Protein 7R6P (pdb70)

Solvent-accessible surface area: 4493 Å² total; per-residue (Å²): 122,120,99,71,132,161,2,53,112,30,61,114,127,12,136,108,125,20,86,64,20,73,37,35,48,42,158,148,77,112,107,71,26,23,159,57,132,130,31,84,136,36,101,142,6,79,122,95,90,173,190

Structure (mmCIF, N/CA/C/O backbone):
data_7R6P
#
_entry.id   7R6P
#
loop_
_atom_site.group_PDB
_atom_site.id
_atom_site.type_symbol
_atom_site.label_atom_id
_atom_site.label_alt_id
_atom_site.label_comp_id
_atom_site.label_asym_id
_atom_site.label_entity_id
_atom_site.label_seq_id
_atom_site.pdbx_PDB_ins_code
_atom_site.Cartn_x
_atom_site.Cartn_y
_atom_site.Cartn_z
_atom_site.occupancy
_atom_site.B_iso_or_equiv
_atom_site.auth_seq_id
_atom_site.auth_comp_id
_atom_site.auth_asym_id
_atom_site.auth_atom_id
_atom_site.pdbx_PDB_model_num
ATOM 1 N N . GLY A 1 1 ? 1.330 0.000 0.000 1.00 74.22 1 GLY A N 1
ATOM 2 C CA . GLY A 1 1 ? 2.071 0.001 -1.247 1.00 11.33 1 GLY A CA 1
ATOM 3 C C . GLY A 1 1 ? 1.511 -0.982 -2.256 1.00 14.12 1 GLY A C 1
ATOM 4 O O . GLY A 1 1 ? 1.031 -0.587 -3.318 1.00 13.04 1 GLY A O 1
ATOM 8 N N . ASP A 1 2 ? 1.574 -2.267 -1.924 1.00 71.44 2 ASP A N 1
ATOM 9 C CA . ASP A 1 2 ? 1.069 -3.311 -2.809 1.00 74.12 2 ASP A CA 1
ATOM 10 C C . ASP A 1 2 ? -0.423 -3.127 -3.070 1.00 63.13 2 ASP A C 1
ATOM 11 O O . ASP A 1 2 ? -1.052 -2.223 -2.520 1.00 60.11 2 ASP A O 1
ATOM 20 N N . ILE A 1 3 ? -0.981 -3.990 -3.913 1.00 62.02 3 ILE A N 1
ATOM 21 C CA . ILE A 1 3 ? -2.398 -3.923 -4.246 1.00 61.23 3 ILE A CA 1
ATOM 22 C C . ILE A 1 3 ? -3.104 -5.234 -3.916 1.00 10.11 3 ILE A C 1
ATOM 23 O O . ILE A 1 3 ? -4.262 -5.239 -3.500 1.00 63.32 3 ILE A O 1
ATOM 39 N N . SER A 1 4 ? -2.396 -6.343 -4.101 1.00 13.54 4 SER A N 1
ATOM 40 C CA . SER A 1 4 ? -2.954 -7.661 -3.825 1.00 64.43 4 SER A CA 1
ATOM 41 C C . SER A 1 4 ? -3.534 -7.721 -2.415 1.00 60.32 4 SER A C 1
ATOM 42 O O . SER A 1 4 ? -4.554 -8.367 -2.178 1.00 14.34 4 SER A O 1
ATOM 50 N N . ASP A 1 5 ? -2.874 -7.042 -1.482 1.00 23.11 5 ASP A N 1
ATOM 51 C CA . ASP A 1 5 ? -3.323 -7.016 -0.095 1.00 64.43 5 ASP A CA 1
ATOM 52 C C . ASP A 1 5 ? -4.668 -6.307 0.028 1.00 10.34 5 ASP A C 1
ATOM 53 O O . ASP A 1 5 ? -5.491 -6.656 0.875 1.00 2.03 5 ASP A O 1
ATOM 62 N N . TYR A 1 6 ? -4.885 -5.310 -0.822 1.00 35.23 6 TYR A N 1
ATOM 63 C CA . TYR A 1 6 ? -6.128 -4.549 -0.807 1.00 22.25 6 TYR A CA 1
ATOM 64 C C . TYR A 1 6 ? -7.203 -5.243 -1.638 1.00 12.03 6 TYR A C 1
ATOM 65 O O . TYR A 1 6 ? -8.396 -5.100 -1.375 1.00 13.13 6 TYR A O 1
ATOM 83 N N . GLY A 1 7 ? -6.768 -5.998 -2.643 1.00 13.32 7 GLY A N 1
ATOM 84 C CA . GLY A 1 7 ? -7.704 -6.705 -3.497 1.00 73.12 7 GLY A CA 1
ATOM 85 C C . GLY A 1 7 ? -7.200 -8.078 -3.898 1.00 52.34 7 GLY A C 1
ATOM 86 O O . GLY A 1 7 ? -6.049 -8.229 -4.307 1.00 54.45 7 GLY A O 1
ATOM 90 N N . ASP A 1 8 ? -8.063 -9.081 -3.778 1.00 53.10 8 ASP A N 1
ATOM 91 C CA . ASP A 1 8 ? -7.699 -10.448 -4.130 1.00 73.24 8 ASP A CA 1
ATOM 92 C C . ASP A 1 8 ? -7.136 -10.513 -5.547 1.00 54.14 8 ASP A C 1
ATOM 93 O O . ASP A 1 8 ? -7.380 -9.639 -6.379 1.00 43.53 8 ASP A O 1
ATOM 102 N N . PRO A 1 9 ? -6.364 -11.573 -5.829 1.00 71.14 9 PRO A N 1
ATOM 103 C CA . PRO A 1 9 ? -5.750 -11.778 -7.144 1.00 61.42 9 PRO A CA 1
ATOM 104 C C . PRO A 1 9 ? -6.778 -12.117 -8.218 1.00 64.13 9 PRO A C 1
ATOM 105 O O . PRO A 1 9 ? -7.636 -12.979 -8.020 1.00 55.34 9 PRO A O 1
ATOM 116 N N . CYS A 1 10 ? -6.687 -11.436 -9.355 1.00 64.12 10 CYS A N 1
ATOM 117 C CA . CYS A 1 10 ? -7.609 -11.665 -10.461 1.00 61.12 10 CYS A CA 1
ATOM 118 C C . CYS A 1 10 ? -7.693 -13.151 -10.800 1.00 13.21 10 CYS A C 1
ATOM 119 O O . CYS A 1 10 ? -6.836 -13.939 -10.400 1.00 42.31 10 CYS A O 1
ATOM 126 N N . SER A 1 11 ? -8.732 -13.525 -11.539 1.00 62.14 11 SER A N 1
ATOM 127 C CA . SER A 1 11 ? -8.931 -14.916 -11.929 1.00 72.13 11 SER A CA 1
ATOM 128 C C . SER A 1 11 ? -8.308 -15.191 -13.295 1.00 20.21 11 SER A C 1
ATOM 129 O O . SER A 1 11 ? -7.878 -14.271 -13.990 1.00 73.55 11 SER A O 1
ATOM 137 N N . ASP A 1 12 ? -8.265 -16.464 -13.672 1.00 1.31 12 ASP A N 1
ATOM 138 C CA . ASP A 1 12 ? -7.697 -16.863 -14.955 1.00 55.52 12 ASP A CA 1
ATOM 139 C C . ASP A 1 12 ? -8.386 -16.135 -16.104 1.00 14.03 12 ASP A C 1
ATOM 140 O O . ASP A 1 12 ? -7.795 -15.928 -17.164 1.00 5.43 12 ASP A O 1
ATOM 149 N N . ASP A 1 13 ? -9.639 -15.750 -15.887 1.00 13.22 13 ASP A N 1
ATOM 150 C CA . ASP A 1 13 ? -10.409 -15.044 -16.905 1.00 12.24 13 ASP A CA 1
ATOM 151 C C . ASP A 1 13 ? -9.928 -13.604 -17.050 1.00 24.33 13 ASP A C 1
ATOM 152 O O . ASP A 1 13 ? -9.945 -13.040 -18.145 1.00 74.54 13 ASP A O 1
ATOM 161 N N . LEU A 1 14 ? -9.499 -13.014 -15.940 1.00 34.00 14 LEU A N 1
ATOM 162 C CA . LEU A 1 14 ? -9.014 -11.639 -15.942 1.00 74.01 14 LEU A CA 1
ATOM 163 C C . LEU A 1 14 ? -7.520 -11.589 -16.247 1.00 2.32 14 LEU A C 1
ATOM 164 O O . LEU A 1 14 ? -7.007 -10.579 -16.730 1.00 31.44 14 LEU A O 1
ATOM 180 N N . LYS A 1 15 ? -6.827 -12.687 -15.964 1.00 21.00 15 LYS A N 1
ATOM 181 C CA . LYS A 1 15 ? -5.392 -12.771 -16.211 1.00 62.35 15 LYS A CA 1
ATOM 182 C C . LYS A 1 15 ? -5.060 -12.351 -17.639 1.00 21.34 15 LYS A C 1
ATOM 183 O O . LYS A 1 15 ? -3.988 -11.805 -17.902 1.00 53.22 15 LYS A O 1
ATOM 202 N N . ASP A 1 16 ? -5.986 -12.606 -18.557 1.00 50.33 16 ASP A N 1
ATOM 203 C CA . ASP A 1 16 ? -5.792 -12.252 -19.958 1.00 62.01 16 ASP A CA 1
ATOM 204 C C . ASP A 1 16 ? -6.795 -11.188 -20.393 1.00 25.31 16 ASP A C 1
ATOM 205 O O . ASP A 1 16 ? -7.214 -11.151 -21.550 1.00 53.32 16 ASP A O 1
ATOM 214 N N . TYR A 1 17 ? -7.178 -10.325 -19.458 1.00 75.34 17 TYR A N 1
ATOM 215 C CA . TYR A 1 17 ? -8.134 -9.263 -19.744 1.00 34.33 17 TYR A CA 1
ATOM 216 C C . TYR A 1 17 ? -7.486 -8.151 -20.562 1.00 41.12 17 TYR A C 1
ATOM 217 O O . TYR A 1 17 ? -8.070 -7.649 -21.523 1.00 72.33 17 TYR A O 1
ATOM 235 N N . CYS A 1 18 ? -6.273 -7.771 -20.174 1.00 21.03 18 CYS A N 1
ATOM 236 C CA . CYS A 1 18 ? -5.542 -6.718 -20.870 1.00 33.20 18 CYS A CA 1
ATOM 237 C C . CYS A 1 18 ? -4.261 -7.267 -21.494 1.00 73.44 18 CYS A C 1
ATOM 238 O O . CYS A 1 18 ? -3.648 -8.194 -20.964 1.00 44.45 18 CYS A O 1
ATOM 245 N N . ILE A 1 19 ? -3.865 -6.687 -22.622 1.00 24.01 19 ILE A N 1
ATOM 246 C CA . ILE A 1 19 ? -2.657 -7.117 -23.317 1.00 20.21 19 ILE A CA 1
ATOM 247 C C . ILE A 1 19 ? -1.405 -6.701 -22.552 1.00 71.20 19 ILE A C 1
ATOM 248 O O . ILE A 1 19 ? -0.493 -7.503 -22.349 1.00 2.45 19 ILE A O 1
ATOM 264 N N . HIS A 1 20 ? -1.369 -5.441 -22.128 1.00 55.43 20 HIS A N 1
ATOM 265 C CA . HIS A 1 20 ? -0.229 -4.918 -21.382 1.00 5.40 20 HIS A CA 1
ATOM 266 C C . HIS A 1 20 ? -0.691 -4.200 -20.118 1.00 10.43 20 HIS A C 1
ATOM 267 O O . HIS A 1 20 ? -0.106 -3.196 -19.714 1.00 3.25 20 HIS A O 1
ATOM 281 N N . GLY A 1 21 ? -1.745 -4.721 -19.497 1.00 63.22 21 GLY A N 1
ATOM 282 C CA . GLY A 1 21 ? -2.267 -4.116 -18.286 1.00 42.53 21 GLY A CA 1
ATOM 283 C C . GLY A 1 21 ? -2.193 -5.049 -17.094 1.00 2.42 21 GLY A C 1
ATOM 284 O O . GLY A 1 21 ? -1.958 -6.247 -17.248 1.00 1.12 21 GLY A O 1
ATOM 288 N N . ASP A 1 22 ? -2.392 -4.498 -15.901 1.00 51.12 22 ASP A N 1
ATOM 289 C CA . ASP A 1 22 ? -2.345 -5.289 -14.677 1.00 65.43 22 ASP A CA 1
ATOM 290 C C . ASP A 1 22 ? -3.752 -5.574 -14.160 1.00 33.31 22 ASP A C 1
ATOM 291 O O . ASP A 1 22 ? -4.538 -4.654 -13.928 1.00 73.32 22 ASP A O 1
ATOM 300 N N . CYS A 1 23 ? -4.065 -6.853 -13.984 1.00 3.12 23 CYS A N 1
ATOM 301 C CA . CYS A 1 23 ? -5.377 -7.260 -13.497 1.00 62.45 23 CYS A CA 1
ATOM 302 C C . CYS A 1 23 ? -5.386 -7.358 -11.974 1.00 3.14 23 CYS A C 1
ATOM 303 O O . CYS A 1 23 ? -4.497 -7.965 -11.375 1.00 70.11 23 CYS A O 1
ATOM 310 N N . PHE A 1 24 ? -6.396 -6.757 -11.354 1.00 45.21 24 PHE A N 1
ATOM 311 C CA . PHE A 1 24 ? -6.520 -6.776 -9.901 1.00 60.13 24 PHE A CA 1
ATOM 312 C C . PHE A 1 24 ? -7.987 -6.769 -9.481 1.00 65.12 24 PHE A C 1
ATOM 313 O O . PHE A 1 24 ? -8.729 -5.837 -9.790 1.00 54.33 24 PHE A O 1
ATOM 330 N N . PHE A 1 25 ? -8.399 -7.817 -8.774 1.00 33.44 25 PHE A N 1
ATOM 331 C CA . PHE A 1 25 ? -9.777 -7.934 -8.312 1.00 54.02 25 PHE A CA 1
ATOM 332 C C . PHE A 1 25 ? -9.912 -7.444 -6.873 1.00 42.50 25 PHE A C 1
ATOM 333 O O . PHE A 1 25 ? -9.494 -8.122 -5.933 1.00 50.42 25 PHE A O 1
ATOM 350 N N . LEU A 1 26 ? -10.497 -6.263 -6.709 1.00 23.22 26 LEU A N 1
ATOM 351 C CA . LEU A 1 26 ? -10.687 -5.681 -5.385 1.00 65.41 26 LEU A CA 1
ATOM 352 C C . LEU A 1 26 ? -11.921 -6.265 -4.705 1.00 53.12 26 LEU A C 1
ATOM 353 O O . LEU A 1 26 ? -13.042 -6.114 -5.193 1.00 21.04 26 LEU A O 1
ATOM 369 N N . LYS A 1 27 ? -11.709 -6.930 -3.575 1.00 30.43 27 LYS A N 1
ATOM 370 C CA . LYS A 1 27 ? -12.804 -7.534 -2.825 1.00 14.53 27 LYS A CA 1
ATOM 371 C C . LYS A 1 27 ? -13.910 -6.517 -2.563 1.00 23.23 27 LYS A C 1
ATOM 372 O O . LYS A 1 27 ? -15.078 -6.766 -2.862 1.00 54.43 27 LYS A O 1
ATOM 391 N N . GLU A 1 28 ? -13.534 -5.371 -2.004 1.00 2.54 28 GLU A N 1
ATOM 392 C CA . GLU A 1 28 ? -14.495 -4.317 -1.703 1.00 22.12 28 GLU A CA 1
ATOM 393 C C . GLU A 1 28 ? -15.337 -3.981 -2.930 1.00 63.14 28 GLU A C 1
ATOM 394 O O . GLU A 1 28 ? -16.516 -3.641 -2.815 1.00 1.14 28 GLU A O 1
ATOM 406 N N . LEU A 1 29 ? -14.725 -4.079 -4.105 1.00 43.42 29 LEU A N 1
ATOM 407 C CA . LEU A 1 29 ? -15.416 -3.786 -5.356 1.00 15.31 29 LEU A CA 1
ATOM 408 C C . LEU A 1 29 ? -16.231 -4.988 -5.822 1.00 32.13 29 LEU A C 1
ATOM 409 O O . LEU A 1 29 ? -17.250 -4.837 -6.494 1.00 40.21 29 LEU A O 1
ATOM 425 N N . ASN A 1 30 ? -15.774 -6.182 -5.459 1.00 0.42 30 ASN A N 1
ATOM 426 C CA . ASN A 1 30 ? -16.461 -7.411 -5.840 1.00 2.42 30 ASN A CA 1
ATOM 427 C C . ASN A 1 30 ? -16.714 -7.450 -7.344 1.00 53.24 30 ASN A C 1
ATOM 428 O O . ASN A 1 30 ? -17.745 -7.946 -7.797 1.00 11.03 30 ASN A O 1
ATOM 439 N N . GLN A 1 31 ? -15.765 -6.924 -8.111 1.00 61.42 31 GLN A N 1
ATOM 440 C CA . GLN A 1 31 ? -15.885 -6.898 -9.564 1.00 54.20 31 GLN A CA 1
ATOM 441 C C . GLN A 1 31 ? -14.518 -6.737 -10.221 1.00 62.24 31 GLN A C 1
ATOM 442 O O . GLN A 1 31 ? -13.553 -6.292 -9.600 1.00 34.23 31 GLN A O 1
ATOM 456 N N . PRO A 1 32 ? -14.431 -7.106 -11.507 1.00 42.43 32 PRO A N 1
ATOM 457 C CA . PRO A 1 32 ? -13.187 -7.011 -12.276 1.00 24.15 32 PRO A CA 1
ATOM 458 C C . PRO A 1 32 ? -12.792 -5.567 -12.563 1.00 74.40 32 PRO A C 1
ATOM 459 O O . PRO A 1 32 ? -13.649 -4.700 -12.729 1.00 3.44 32 PRO A O 1
ATOM 470 N N . ALA A 1 33 ? -11.488 -5.315 -12.620 1.00 33.34 33 ALA A N 1
ATOM 471 C CA . ALA A 1 33 ? -10.980 -3.976 -12.889 1.00 43.51 33 ALA A CA 1
ATOM 472 C C . ALA A 1 33 ? -9.506 -4.016 -13.278 1.00 11.35 33 ALA A C 1
ATOM 473 O O . ALA A 1 33 ? -8.658 -4.450 -12.498 1.00 10.10 33 ALA A O 1
ATOM 480 N N . CYS A 1 34 ? -9.206 -3.561 -14.490 1.00 5.33 34 CYS A N 1
ATOM 481 C CA . CYS A 1 34 ? -7.835 -3.546 -14.984 1.00 24.00 34 CYS A CA 1
ATOM 482 C C . CYS A 1 34 ? -7.344 -2.114 -15.183 1.00 50.34 34 CYS A C 1
ATOM 483 O O . CYS A 1 34 ? -8.111 -1.232 -15.567 1.00 15.31 34 CYS A O 1
ATOM 490 N N . ARG A 1 35 ? -6.060 -1.893 -14.918 1.00 54.22 35 ARG A N 1
ATOM 491 C CA . ARG A 1 35 ? -5.467 -0.570 -15.066 1.00 23.10 35 ARG A CA 1
ATOM 492 C C . ARG A 1 35 ? -4.355 -0.586 -16.111 1.00 45.31 35 ARG A C 1
ATOM 493 O O . ARG A 1 35 ? -3.537 -1.506 -16.148 1.00 64.14 35 ARG A O 1
ATOM 514 N N . CYS A 1 36 ? -4.331 0.437 -16.958 1.00 33.14 36 CYS A N 1
ATOM 515 C CA . CYS A 1 36 ? -3.321 0.540 -18.005 1.00 65.34 36 CYS A CA 1
ATOM 516 C C . CYS A 1 36 ? -2.111 1.332 -17.516 1.00 52.11 36 CYS A C 1
ATOM 517 O O . CYS A 1 36 ? -2.224 2.509 -17.173 1.00 11.54 36 CYS A O 1
ATOM 524 N N . TYR A 1 37 ? -0.956 0.678 -17.488 1.00 31.52 37 TYR A N 1
ATOM 525 C CA . TYR A 1 37 ? 0.275 1.319 -17.040 1.00 5.32 37 TYR A CA 1
ATOM 526 C C . TYR A 1 37 ? 0.684 2.438 -17.992 1.00 4.54 37 TYR A C 1
ATOM 527 O O . TYR A 1 37 ? 0.177 2.536 -19.110 1.00 71.41 37 TYR A O 1
ATOM 545 N N . THR A 1 38 ? 1.607 3.282 -17.541 1.00 25.35 38 THR A N 1
ATOM 546 C CA . THR A 1 38 ? 2.085 4.396 -18.351 1.00 12.53 38 THR A CA 1
ATOM 547 C C . THR A 1 38 ? 3.054 3.917 -19.426 1.00 0.22 38 THR A C 1
ATOM 548 O O . THR A 1 38 ? 3.878 3.036 -19.186 1.00 61.11 38 THR A O 1
ATOM 559 N N . GLY A 1 39 ? 2.949 4.504 -20.615 1.00 52.13 39 GLY A N 1
ATOM 560 C CA . GLY A 1 39 ? 3.822 4.125 -21.710 1.00 2.11 39 GLY A CA 1
ATOM 561 C C . GLY A 1 39 ? 3.115 3.275 -22.747 1.00 41.13 39 GLY A C 1
ATOM 562 O O . GLY A 1 39 ? 3.510 3.251 -23.913 1.00 20.02 39 GLY A O 1
ATOM 566 N N . TYR A 1 40 ? 2.069 2.576 -22.324 1.00 71.53 40 TYR A N 1
ATOM 567 C CA . TYR A 1 40 ? 1.308 1.718 -23.224 1.00 10.11 40 TYR A CA 1
ATOM 568 C C . TYR A 1 40 ? 0.005 2.390 -23.646 1.00 72.34 40 TYR A C 1
ATOM 569 O O . TYR A 1 40 ? -0.465 3.324 -22.994 1.00 25.55 40 TYR A O 1
ATOM 587 N N . TYR A 1 41 ? -0.575 1.909 -24.740 1.00 3.44 41 TYR A N 1
ATOM 588 C CA . TYR A 1 41 ? -1.823 2.463 -25.251 1.00 34.40 41 TYR A CA 1
ATOM 589 C C . TYR A 1 41 ? -2.690 1.372 -25.871 1.00 54.11 41 TYR A C 1
ATOM 590 O O . TYR A 1 41 ? -2.331 0.195 -25.857 1.00 52.34 41 TYR A O 1
ATOM 608 N N . GLY A 1 42 ? -3.835 1.772 -26.415 1.00 35.23 42 GLY A N 1
ATOM 609 C CA . GLY A 1 42 ? -4.737 0.818 -27.033 1.00 10.12 42 GLY A CA 1
ATOM 610 C C . GLY A 1 42 ? -5.980 0.572 -26.201 1.00 53.24 42 GLY A C 1
ATOM 611 O O . GLY A 1 42 ? -5.994 0.841 -25.000 1.00 24.11 42 GLY A O 1
ATOM 615 N N . SER A 1 43 ? -7.026 0.059 -26.840 1.00 54.34 43 SER A N 1
ATOM 616 C CA . SER A 1 43 ? -8.281 -0.219 -26.152 1.00 42.00 43 SER A CA 1
ATOM 617 C C . SER A 1 43 ? -8.043 -1.072 -24.910 1.00 15.31 43 SER A C 1
ATOM 618 O O . SER A 1 43 ? -8.577 -0.789 -23.837 1.00 52.05 43 SER A O 1
ATOM 626 N N . ARG A 1 44 ? -7.238 -2.118 -25.065 1.00 43.20 44 ARG A N 1
ATOM 627 C CA . ARG A 1 44 ? -6.929 -3.015 -23.957 1.00 75.40 44 ARG A CA 1
ATOM 628 C C . ARG A 1 44 ? -5.428 -3.048 -23.687 1.00 40.43 44 ARG A C 1
ATOM 629 O O . ARG A 1 44 ? -4.881 -4.075 -23.282 1.00 2.23 44 ARG A O 1
ATOM 650 N N . CYS A 1 45 ? -4.766 -1.919 -23.914 1.00 31.12 45 CYS A N 1
ATOM 651 C CA . CYS A 1 45 ? -3.328 -1.817 -23.697 1.00 51.21 45 CYS A CA 1
ATOM 652 C C . CYS A 1 45 ? -2.569 -2.756 -24.631 1.00 1.20 45 CYS A C 1
ATOM 653 O O . CYS A 1 45 ? -1.631 -3.436 -24.215 1.00 74.20 45 CYS A O 1
ATOM 660 N N . GLU A 1 46 ? -2.983 -2.787 -25.894 1.00 30.11 46 GLU A N 1
ATOM 661 C CA . GLU A 1 46 ? -2.342 -3.643 -26.886 1.00 52.14 46 GLU A CA 1
ATOM 662 C C . GLU A 1 46 ? -1.187 -2.915 -27.568 1.00 22.34 46 GLU A C 1
ATOM 663 O O . GLU A 1 46 ? -0.161 -3.517 -27.887 1.00 1.30 46 GLU A O 1
ATOM 675 N N . HIS A 1 47 ? -1.362 -1.616 -27.788 1.00 30.43 47 HIS A N 1
ATOM 676 C CA . HIS A 1 47 ? -0.334 -0.805 -28.432 1.00 43.44 47 HIS A CA 1
ATOM 677 C C . HIS A 1 47 ? 0.705 -0.339 -27.417 1.00 21.31 47 HIS A C 1
ATOM 678 O O . HIS A 1 47 ? 0.413 -0.215 -26.227 1.00 61.05 47 HIS A O 1
ATOM 692 N N . ILE A 1 48 ? 1.918 -0.082 -27.895 1.00 52.22 48 ILE A N 1
ATOM 693 C CA . ILE A 1 48 ? 3.000 0.371 -27.029 1.00 42.41 48 ILE A CA 1
ATOM 694 C C . ILE A 1 48 ? 3.692 1.598 -27.611 1.00 13.55 48 ILE A C 1
ATOM 695 O O . ILE A 1 48 ? 3.836 1.724 -28.827 1.00 41.11 48 ILE A O 1
ATOM 711 N N . ASP A 1 49 ? 4.121 2.500 -26.734 1.00 31.11 49 ASP A N 1
ATOM 712 C CA . ASP A 1 49 ? 4.802 3.717 -27.160 1.00 42.02 49 ASP A CA 1
ATOM 713 C C . ASP A 1 49 ? 6.128 3.388 -27.839 1.00 34.24 49 ASP A C 1
ATOM 714 O O . ASP A 1 49 ? 7.074 2.938 -27.192 1.00 55.25 49 ASP A O 1
ATOM 723 N N . HIS A 1 50 ? 6.190 3.615 -29.147 1.00 21.22 50 HIS A N 1
ATOM 724 C CA . HIS A 1 50 ? 7.400 3.342 -29.914 1.00 44.41 50 HIS A CA 1
ATOM 725 C C . HIS A 1 50 ? 7.779 4.543 -30.776 1.00 3.43 50 HIS A C 1
ATOM 726 O O . HIS A 1 50 ? 8.945 4.930 -30.840 1.00 20.45 50 HIS A O 1
ATOM 740 N N . ASN A 1 51 ? 6.785 5.127 -31.438 1.00 24.35 51 ASN A N 1
ATOM 741 C CA . ASN A 1 51 ? 7.015 6.283 -32.298 1.00 4.02 51 ASN A CA 1
ATOM 742 C C . ASN A 1 51 ? 8.097 5.986 -33.331 1.00 70.43 51 ASN A C 1
ATOM 743 O O . ASN A 1 51 ? 9.213 6.497 -33.241 1.00 73.10 51 ASN A O 1
ATOM 754 N N . GLY A 1 1 ? -0.936 0.017 2.983 1.00 74.22 1 GLY A N 2
ATOM 755 C CA . GLY A 1 1 ? -1.809 -1.034 2.493 1.00 11.33 1 GLY A CA 2
ATOM 756 C C . GLY A 1 1 ? -2.063 -0.928 1.002 1.00 14.12 1 GLY A C 2
ATOM 757 O O . GLY A 1 1 ? -2.627 0.059 0.529 1.00 13.04 1 GLY A O 2
ATOM 761 N N . ASP A 1 2 ? -1.644 -1.946 0.259 1.00 71.44 2 ASP A N 2
ATOM 762 C CA . ASP A 1 2 ? -1.828 -1.964 -1.187 1.00 74.12 2 ASP A CA 2
ATOM 763 C C . ASP A 1 2 ? -3.175 -2.578 -1.556 1.00 63.13 2 ASP A C 2
ATOM 764 O O . ASP A 1 2 ? -3.817 -3.232 -0.733 1.00 60.11 2 ASP A O 2
ATOM 773 N N . ILE A 1 3 ? -3.598 -2.363 -2.797 1.00 62.02 3 ILE A N 2
ATOM 774 C CA . ILE A 1 3 ? -4.869 -2.896 -3.274 1.00 61.23 3 ILE A CA 2
ATOM 775 C C . ILE A 1 3 ? -4.826 -4.417 -3.368 1.00 10.11 3 ILE A C 2
ATOM 776 O O . ILE A 1 3 ? -5.822 -5.093 -3.111 1.00 63.32 3 ILE A O 2
ATOM 792 N N . SER A 1 4 ? -3.665 -4.949 -3.737 1.00 13.54 4 SER A N 2
ATOM 793 C CA . SER A 1 4 ? -3.493 -6.391 -3.868 1.00 64.43 4 SER A CA 2
ATOM 794 C C . SER A 1 4 ? -3.763 -7.093 -2.541 1.00 60.32 4 SER A C 2
ATOM 795 O O . SER A 1 4 ? -4.312 -8.194 -2.508 1.00 14.34 4 SER A O 2
ATOM 803 N N . ASP A 1 5 ? -3.373 -6.447 -1.447 1.00 23.11 5 ASP A N 2
ATOM 804 C CA . ASP A 1 5 ? -3.572 -7.007 -0.116 1.00 64.43 5 ASP A CA 2
ATOM 805 C C . ASP A 1 5 ? -5.006 -6.787 0.356 1.00 10.34 5 ASP A C 2
ATOM 806 O O . ASP A 1 5 ? -5.566 -7.613 1.078 1.00 2.03 5 ASP A O 2
ATOM 815 N N . TYR A 1 6 ? -5.594 -5.669 -0.055 1.00 35.23 6 TYR A N 2
ATOM 816 C CA . TYR A 1 6 ? -6.961 -5.338 0.329 1.00 22.25 6 TYR A CA 2
ATOM 817 C C . TYR A 1 6 ? -7.964 -6.196 -0.436 1.00 12.03 6 TYR A C 2
ATOM 818 O O . TYR A 1 6 ? -9.063 -6.467 0.046 1.00 13.13 6 TYR A O 2
ATOM 836 N N . GLY A 1 7 ? -7.578 -6.620 -1.636 1.00 13.32 7 GLY A N 2
ATOM 837 C CA . GLY A 1 7 ? -8.453 -7.442 -2.450 1.00 73.12 7 GLY A CA 2
ATOM 838 C C . GLY A 1 7 ? -7.834 -8.783 -2.795 1.00 52.34 7 GLY A C 2
ATOM 839 O O . GLY A 1 7 ? -6.741 -9.107 -2.329 1.00 54.45 7 GLY A O 2
ATOM 843 N N . ASP A 1 8 ? -8.535 -9.564 -3.609 1.00 53.10 8 ASP A N 2
ATOM 844 C CA . ASP A 1 8 ? -8.048 -10.878 -4.014 1.00 73.24 8 ASP A CA 2
ATOM 845 C C . ASP A 1 8 ? -7.440 -10.824 -5.412 1.00 54.14 8 ASP A C 2
ATOM 846 O O . ASP A 1 8 ? -7.738 -9.936 -6.212 1.00 43.53 8 ASP A O 2
ATOM 855 N N . PRO A 1 9 ? -6.567 -11.796 -5.716 1.00 71.14 9 PRO A N 2
ATOM 856 C CA . PRO A 1 9 ? -5.897 -11.880 -7.018 1.00 61.42 9 PRO A CA 2
ATOM 857 C C . PRO A 1 9 ? -6.859 -12.259 -8.140 1.00 64.13 9 PRO A C 2
ATOM 858 O O . PRO A 1 9 ? -7.664 -13.179 -7.997 1.00 55.34 9 PRO A O 2
ATOM 869 N N . CYS A 1 10 ? -6.769 -11.545 -9.256 1.00 64.12 10 CYS A N 2
ATOM 870 C CA . CYS A 1 10 ? -7.629 -11.805 -10.403 1.00 61.12 10 CYS A CA 2
ATOM 871 C C . CYS A 1 10 ? -7.604 -13.284 -10.778 1.00 13.21 10 CYS A C 2
ATOM 872 O O . CYS A 1 10 ? -6.717 -14.027 -10.355 1.00 42.31 10 CYS A O 2
ATOM 879 N N . SER A 1 11 ? -8.582 -13.705 -11.573 1.00 62.14 11 SER A N 2
ATOM 880 C CA . SER A 1 11 ? -8.674 -15.096 -12.002 1.00 72.13 11 SER A CA 2
ATOM 881 C C . SER A 1 11 ? -7.974 -15.299 -13.342 1.00 20.21 11 SER A C 2
ATOM 882 O O . SER A 1 11 ? -7.571 -14.336 -13.996 1.00 73.55 11 SER A O 2
ATOM 890 N N . ASP A 1 12 ? -7.833 -16.556 -13.745 1.00 1.31 12 ASP A N 2
ATOM 891 C CA . ASP A 1 12 ? -7.183 -16.888 -15.007 1.00 55.52 12 ASP A CA 2
ATOM 892 C C . ASP A 1 12 ? -7.868 -16.181 -16.173 1.00 14.03 12 ASP A C 2
ATOM 893 O O . ASP A 1 12 ? -7.246 -15.916 -17.202 1.00 5.43 12 ASP A O 2
ATOM 902 N N . ASP A 1 13 ? -9.150 -15.880 -16.004 1.00 13.22 13 ASP A N 2
ATOM 903 C CA . ASP A 1 13 ? -9.921 -15.205 -17.042 1.00 12.24 13 ASP A CA 2
ATOM 904 C C . ASP A 1 13 ? -9.538 -13.730 -17.130 1.00 24.33 13 ASP A C 2
ATOM 905 O O . ASP A 1 13 ? -9.551 -13.138 -18.210 1.00 74.54 13 ASP A O 2
ATOM 914 N N . LEU A 1 14 ? -9.200 -13.144 -15.987 1.00 34.00 14 LEU A N 2
ATOM 915 C CA . LEU A 1 14 ? -8.815 -11.738 -15.934 1.00 74.01 14 LEU A CA 2
ATOM 916 C C . LEU A 1 14 ? -7.317 -11.574 -16.171 1.00 2.32 14 LEU A C 2
ATOM 917 O O . LEU A 1 14 ? -6.858 -10.518 -16.607 1.00 31.44 14 LEU A O 2
ATOM 933 N N . LYS A 1 15 ? -6.559 -12.627 -15.883 1.00 21.00 15 LYS A N 2
ATOM 934 C CA . LYS A 1 15 ? -5.113 -12.603 -16.068 1.00 62.35 15 LYS A CA 2
ATOM 935 C C . LYS A 1 15 ? -4.752 -12.123 -17.471 1.00 21.34 15 LYS A C 2
ATOM 936 O O . LYS A 1 15 ? -3.714 -11.493 -17.674 1.00 53.22 15 LYS A O 2
ATOM 955 N N . ASP A 1 16 ? -5.616 -12.423 -18.434 1.00 50.33 16 ASP A N 2
ATOM 956 C CA . ASP A 1 16 ? -5.388 -12.020 -19.818 1.00 62.01 16 ASP A CA 2
ATOM 957 C C . ASP A 1 16 ? -6.449 -11.022 -20.274 1.00 25.31 16 ASP A C 2
ATOM 958 O O . ASP A 1 16 ? -6.818 -10.987 -21.447 1.00 53.32 16 ASP A O 2
ATOM 967 N N . TYR A 1 17 ? -6.934 -10.214 -19.338 1.00 75.34 17 TYR A N 2
ATOM 968 C CA . TYR A 1 17 ? -7.954 -9.218 -19.643 1.00 34.33 17 TYR A CA 2
ATOM 969 C C . TYR A 1 17 ? -7.384 -8.102 -20.513 1.00 41.12 17 TYR A C 2
ATOM 970 O O . TYR A 1 17 ? -8.028 -7.643 -21.457 1.00 72.33 17 TYR A O 2
ATOM 988 N N . CYS A 1 18 ? -6.169 -7.670 -20.189 1.00 21.03 18 CYS A N 2
ATOM 989 C CA . CYS A 1 18 ? -5.509 -6.608 -20.938 1.00 33.20 18 CYS A CA 2
ATOM 990 C C . CYS A 1 18 ? -4.241 -7.125 -21.611 1.00 73.44 18 CYS A C 2
ATOM 991 O O . CYS A 1 18 ? -3.560 -8.006 -21.083 1.00 44.45 18 CYS A O 2
ATOM 998 N N . ILE A 1 19 ? -3.929 -6.573 -22.778 1.00 24.01 19 ILE A N 2
ATOM 999 C CA . ILE A 1 19 ? -2.743 -6.977 -23.522 1.00 20.21 19 ILE A CA 2
ATOM 1000 C C . ILE A 1 19 ? -1.469 -6.567 -22.791 1.00 71.20 19 ILE A C 2
ATOM 1001 O O . ILE A 1 19 ? -0.544 -7.365 -22.638 1.00 2.45 19 ILE A O 2
ATOM 1017 N N . HIS A 1 20 ? -1.429 -5.318 -22.339 1.00 55.43 20 HIS A N 2
ATOM 1018 C CA . HIS A 1 20 ? -0.269 -4.802 -21.620 1.00 5.40 20 HIS A CA 2
ATOM 1019 C C . HIS A 1 20 ? -0.694 -4.107 -20.329 1.00 10.43 20 HIS A C 2
ATOM 1020 O O . HIS A 1 20 ? -0.100 -3.109 -19.925 1.00 3.25 20 HIS A O 2
ATOM 1034 N N . GLY A 1 21 ? -1.729 -4.643 -19.687 1.00 63.22 21 GLY A N 2
ATOM 1035 C CA . GLY A 1 21 ? -2.217 -4.061 -18.450 1.00 42.53 21 GLY A CA 2
ATOM 1036 C C . GLY A 1 21 ? -2.109 -5.017 -17.279 1.00 2.42 21 GLY A C 2
ATOM 1037 O O . GLY A 1 21 ? -1.846 -6.206 -17.461 1.00 1.12 21 GLY A O 2
ATOM 1041 N N . ASP A 1 22 ? -2.313 -4.498 -16.074 1.00 51.12 22 ASP A N 2
ATOM 1042 C CA . ASP A 1 22 ? -2.238 -5.313 -14.867 1.00 65.43 22 ASP A CA 2
ATOM 1043 C C . ASP A 1 22 ? -3.626 -5.539 -14.277 1.00 33.31 22 ASP A C 2
ATOM 1044 O O . ASP A 1 22 ? -4.351 -4.588 -13.986 1.00 73.32 22 ASP A O 2
ATOM 1053 N N . CYS A 1 23 ? -3.990 -6.805 -14.102 1.00 3.12 23 CYS A N 2
ATOM 1054 C CA . CYS A 1 23 ? -5.292 -7.158 -13.548 1.00 62.45 23 CYS A CA 2
ATOM 1055 C C . CYS A 1 23 ? -5.320 -6.928 -12.040 1.00 3.14 23 CYS A C 2
ATOM 1056 O O . CYS A 1 23 ? -4.428 -7.371 -11.316 1.00 70.11 23 CYS A O 2
ATOM 1063 N N . PHE A 1 24 ? -6.353 -6.234 -11.572 1.00 45.21 24 PHE A N 2
ATOM 1064 C CA . PHE A 1 24 ? -6.499 -5.944 -10.151 1.00 60.13 24 PHE A CA 2
ATOM 1065 C C . PHE A 1 24 ? -7.952 -6.099 -9.710 1.00 65.12 24 PHE A C 2
ATOM 1066 O O . PHE A 1 24 ? -8.813 -5.301 -10.080 1.00 54.33 24 PHE A O 2
ATOM 1083 N N . PHE A 1 25 ? -8.217 -7.134 -8.920 1.00 33.44 25 PHE A N 2
ATOM 1084 C CA . PHE A 1 25 ? -9.564 -7.397 -8.429 1.00 54.02 25 PHE A CA 2
ATOM 1085 C C . PHE A 1 25 ? -9.683 -7.044 -6.949 1.00 42.50 25 PHE A C 2
ATOM 1086 O O . PHE A 1 25 ? -9.181 -7.764 -6.086 1.00 50.42 25 PHE A O 2
ATOM 1103 N N . LEU A 1 26 ? -10.351 -5.931 -6.665 1.00 23.22 26 LEU A N 2
ATOM 1104 C CA . LEU A 1 26 ? -10.536 -5.482 -5.290 1.00 65.41 26 LEU A CA 2
ATOM 1105 C C . LEU A 1 26 ? -11.830 -6.039 -4.704 1.00 53.12 26 LEU A C 2
ATOM 1106 O O . LEU A 1 26 ? -12.912 -5.839 -5.257 1.00 21.04 26 LEU A O 2
ATOM 1122 N N . LYS A 1 27 ? -11.712 -6.738 -3.580 1.00 30.43 27 LYS A N 2
ATOM 1123 C CA . LYS A 1 27 ? -12.871 -7.322 -2.916 1.00 14.53 27 LYS A CA 2
ATOM 1124 C C . LYS A 1 27 ? -13.958 -6.273 -2.696 1.00 23.23 27 LYS A C 2
ATOM 1125 O O . LYS A 1 27 ? -15.127 -6.507 -3.001 1.00 54.43 27 LYS A O 2
ATOM 1144 N N . GLU A 1 28 ? -13.562 -5.120 -2.168 1.00 2.54 28 GLU A N 2
ATOM 1145 C CA . GLU A 1 28 ? -14.503 -4.037 -1.908 1.00 22.12 28 GLU A CA 2
ATOM 1146 C C . GLU A 1 28 ? -15.325 -3.720 -3.156 1.00 63.14 28 GLU A C 2
ATOM 1147 O O . GLU A 1 28 ? -16.501 -3.364 -3.064 1.00 1.14 28 GLU A O 2
ATOM 1159 N N . LEU A 1 29 ? -14.698 -3.852 -4.319 1.00 43.42 29 LEU A N 2
ATOM 1160 C CA . LEU A 1 29 ? -15.370 -3.581 -5.585 1.00 15.31 29 LEU A CA 2
ATOM 1161 C C . LEU A 1 29 ? -16.190 -4.785 -6.036 1.00 32.13 29 LEU A C 2
ATOM 1162 O O . LEU A 1 29 ? -17.199 -4.638 -6.724 1.00 40.21 29 LEU A O 2
ATOM 1178 N N . ASN A 1 30 ? -15.751 -5.976 -5.641 1.00 0.42 30 ASN A N 2
ATOM 1179 C CA . ASN A 1 30 ? -16.446 -7.205 -6.003 1.00 2.42 30 ASN A CA 2
ATOM 1180 C C . ASN A 1 30 ? -16.682 -7.275 -7.509 1.00 53.24 30 ASN A C 2
ATOM 1181 O O . ASN A 1 30 ? -17.712 -7.769 -7.963 1.00 11.03 30 ASN A O 2
ATOM 1192 N N . GLN A 1 31 ? -15.718 -6.775 -8.275 1.00 61.42 31 GLN A N 2
ATOM 1193 C CA . GLN A 1 31 ? -15.820 -6.780 -9.730 1.00 54.20 31 GLN A CA 2
ATOM 1194 C C . GLN A 1 31 ? -14.444 -6.647 -10.374 1.00 62.24 31 GLN A C 2
ATOM 1195 O O . GLN A 1 31 ? -13.482 -6.198 -9.751 1.00 34.23 31 GLN A O 2
ATOM 1209 N N . PRO A 1 32 ? -14.346 -7.046 -11.650 1.00 42.43 32 PRO A N 2
ATOM 1210 C CA . PRO A 1 32 ? -13.091 -6.980 -12.406 1.00 24.15 32 PRO A CA 2
ATOM 1211 C C . PRO A 1 32 ? -12.678 -5.547 -12.720 1.00 74.40 32 PRO A C 2
ATOM 1212 O O . PRO A 1 32 ? -13.519 -4.698 -13.012 1.00 3.44 32 PRO A O 2
ATOM 1223 N N . ALA A 1 33 ? -11.377 -5.284 -12.658 1.00 33.34 33 ALA A N 2
ATOM 1224 C CA . ALA A 1 33 ? -10.852 -3.954 -12.939 1.00 43.51 33 ALA A CA 2
ATOM 1225 C C . ALA A 1 33 ? -9.379 -4.016 -13.331 1.00 11.35 33 ALA A C 2
ATOM 1226 O O . ALA A 1 33 ? -8.536 -4.456 -12.549 1.00 10.10 33 ALA A O 2
ATOM 1233 N N . CYS A 1 34 ? -9.076 -3.573 -14.547 1.00 5.33 34 CYS A N 2
ATOM 1234 C CA . CYS A 1 34 ? -7.705 -3.579 -15.044 1.00 24.00 34 CYS A CA 2
ATOM 1235 C C . CYS A 1 34 ? -7.140 -2.163 -15.099 1.00 50.34 34 CYS A C 2
ATOM 1236 O O . CYS A 1 34 ? -7.869 -1.202 -15.346 1.00 15.31 34 CYS A O 2
ATOM 1243 N N . ARG A 1 35 ? -5.837 -2.042 -14.867 1.00 54.22 35 ARG A N 2
ATOM 1244 C CA . ARG A 1 35 ? -5.174 -0.744 -14.889 1.00 23.10 35 ARG A CA 2
ATOM 1245 C C . ARG A 1 35 ? -4.144 -0.679 -16.013 1.00 45.31 35 ARG A C 2
ATOM 1246 O O . ARG A 1 35 ? -3.283 -1.551 -16.132 1.00 64.14 35 ARG A O 2
ATOM 1267 N N . CYS A 1 36 ? -4.238 0.360 -16.836 1.00 33.14 36 CYS A N 2
ATOM 1268 C CA . CYS A 1 36 ? -3.316 0.540 -17.951 1.00 65.34 36 CYS A CA 2
ATOM 1269 C C . CYS A 1 36 ? -2.084 1.330 -17.516 1.00 52.11 36 CYS A C 2
ATOM 1270 O O . CYS A 1 36 ? -2.190 2.480 -17.090 1.00 11.54 36 CYS A O 2
ATOM 1277 N N . TYR A 1 37 ? -0.919 0.704 -17.626 1.00 31.52 37 TYR A N 2
ATOM 1278 C CA . TYR A 1 37 ? 0.333 1.347 -17.242 1.00 5.32 37 TYR A CA 2
ATOM 1279 C C . TYR A 1 37 ? 0.810 2.303 -18.331 1.00 4.54 37 TYR A C 2
ATOM 1280 O O . TYR A 1 37 ? 0.239 2.358 -19.421 1.00 71.41 37 TYR A O 2
ATOM 1298 N N . THR A 1 38 ? 1.862 3.058 -18.028 1.00 25.35 38 THR A N 2
ATOM 1299 C CA . THR A 1 38 ? 2.416 4.013 -18.978 1.00 12.53 38 THR A CA 2
ATOM 1300 C C . THR A 1 38 ? 3.243 3.309 -20.048 1.00 0.22 38 THR A C 2
ATOM 1301 O O . THR A 1 38 ? 3.816 2.248 -19.804 1.00 61.11 38 THR A O 2
ATOM 1312 N N . GLY A 1 39 ? 3.299 3.905 -21.234 1.00 52.13 39 GLY A N 2
ATOM 1313 C CA . GLY A 1 39 ? 4.059 3.321 -22.324 1.00 2.11 39 GLY A CA 2
ATOM 1314 C C . GLY A 1 39 ? 3.178 2.589 -23.317 1.00 41.13 39 GLY A C 2
ATOM 1315 O O . GLY A 1 39 ? 3.537 2.443 -24.486 1.00 20.02 39 GLY A O 2
ATOM 1319 N N . TYR A 1 40 ? 2.024 2.126 -22.852 1.00 71.53 40 TYR A N 2
ATOM 1320 C CA . TYR A 1 40 ? 1.090 1.401 -23.707 1.00 10.11 40 TYR A CA 2
ATOM 1321 C C . TYR A 1 40 ? -0.228 2.157 -23.839 1.00 72.34 40 TYR A C 2
ATOM 1322 O O . TYR A 1 40 ? -0.606 2.929 -22.955 1.00 25.55 40 TYR A O 2
ATOM 1340 N N . TYR A 1 41 ? -0.925 1.931 -24.946 1.00 3.44 41 TYR A N 2
ATOM 1341 C CA . TYR A 1 41 ? -2.201 2.591 -25.196 1.00 34.40 41 TYR A CA 2
ATOM 1342 C C . TYR A 1 41 ? -3.195 1.629 -25.840 1.00 54.11 41 TYR A C 2
ATOM 1343 O O . TYR A 1 41 ? -2.884 0.462 -26.074 1.00 52.34 41 TYR A O 2
ATOM 1361 N N . GLY A 1 42 ? -4.394 2.130 -26.124 1.00 35.23 42 GLY A N 2
ATOM 1362 C CA . GLY A 1 42 ? -5.416 1.303 -26.739 1.00 10.12 42 GLY A CA 2
ATOM 1363 C C . GLY A 1 42 ? -6.534 0.954 -25.777 1.00 53.24 42 GLY A C 2
ATOM 1364 O O . GLY A 1 42 ? -6.446 1.237 -24.583 1.00 24.11 42 GLY A O 2
ATOM 1368 N N . SER A 1 43 ? -7.590 0.337 -26.299 1.00 54.34 43 SER A N 2
ATOM 1369 C CA . SER A 1 43 ? -8.733 -0.047 -25.479 1.00 42.00 43 SER A CA 2
ATOM 1370 C C . SER A 1 43 ? -8.308 -1.002 -24.368 1.00 15.31 43 SER A C 2
ATOM 1371 O O . SER A 1 43 ? -8.708 -0.846 -23.213 1.00 52.05 43 SER A O 2
ATOM 1379 N N . ARG A 1 44 ? -7.495 -1.991 -24.725 1.00 43.20 44 ARG A N 2
ATOM 1380 C CA . ARG A 1 44 ? -7.016 -2.973 -23.760 1.00 75.40 44 ARG A CA 2
ATOM 1381 C C . ARG A 1 44 ? -5.492 -2.962 -23.683 1.00 40.43 44 ARG A C 2
ATOM 1382 O O . ARG A 1 44 ? -4.865 -3.995 -23.455 1.00 2.23 44 ARG A O 2
ATOM 1403 N N . CYS A 1 45 ? -4.904 -1.786 -23.876 1.00 31.12 45 CYS A N 2
ATOM 1404 C CA . CYS A 1 45 ? -3.454 -1.640 -23.831 1.00 51.21 45 CYS A CA 2
ATOM 1405 C C . CYS A 1 45 ? -2.784 -2.541 -24.863 1.00 1.20 45 CYS A C 2
ATOM 1406 O O . CYS A 1 45 ? -1.808 -3.227 -24.560 1.00 74.20 45 CYS A O 2
ATOM 1413 N N . GLU A 1 46 ? -3.314 -2.532 -26.081 1.00 30.11 46 GLU A N 2
ATOM 1414 C CA . GLU A 1 46 ? -2.768 -3.349 -27.158 1.00 52.14 46 GLU A CA 2
ATOM 1415 C C . GLU A 1 46 ? -1.688 -2.590 -27.924 1.00 22.34 46 GLU A C 2
ATOM 1416 O O . GLU A 1 46 ? -0.698 -3.173 -28.367 1.00 1.30 46 GLU A O 2
ATOM 1428 N N . HIS A 1 47 ? -1.887 -1.283 -28.075 1.00 30.43 47 HIS A N 2
ATOM 1429 C CA . HIS A 1 47 ? -0.931 -0.442 -28.786 1.00 43.44 47 HIS A CA 2
ATOM 1430 C C . HIS A 1 47 ? 0.248 -0.080 -27.889 1.00 21.31 47 HIS A C 2
ATOM 1431 O O . HIS A 1 47 ? 0.122 -0.049 -26.664 1.00 61.05 47 HIS A O 2
ATOM 1445 N N . ILE A 1 48 ? 1.393 0.191 -28.505 1.00 52.22 48 ILE A N 2
ATOM 1446 C CA . ILE A 1 48 ? 2.594 0.551 -27.762 1.00 42.41 48 ILE A CA 2
ATOM 1447 C C . ILE A 1 48 ? 3.251 1.796 -28.347 1.00 13.55 48 ILE A C 2
ATOM 1448 O O . ILE A 1 48 ? 3.305 1.968 -29.564 1.00 41.11 48 ILE A O 2
ATOM 1464 N N . ASP A 1 49 ? 3.751 2.661 -27.472 1.00 31.11 49 ASP A N 2
ATOM 1465 C CA . ASP A 1 49 ? 4.407 3.891 -27.901 1.00 42.02 49 ASP A CA 2
ATOM 1466 C C . ASP A 1 49 ? 5.604 3.584 -28.795 1.00 34.24 49 ASP A C 2
ATOM 1467 O O . ASP A 1 49 ? 6.638 3.109 -28.326 1.00 55.25 49 ASP A O 2
ATOM 1476 N N . HIS A 1 50 ? 5.455 3.857 -30.088 1.00 21.22 50 HIS A N 2
ATOM 1477 C CA . HIS A 1 50 ? 6.524 3.610 -31.049 1.00 44.41 50 HIS A CA 2
ATOM 1478 C C . HIS A 1 50 ? 6.607 4.739 -32.071 1.00 3.43 50 HIS A C 2
ATOM 1479 O O . HIS A 1 50 ? 5.588 5.288 -32.489 1.00 20.45 50 HIS A O 2
ATOM 1493 N N . ASN A 1 51 ? 7.827 5.081 -32.471 1.00 24.35 51 ASN A N 2
ATOM 1494 C CA . ASN A 1 51 ? 8.044 6.147 -33.442 1.00 4.02 51 ASN A CA 2
ATOM 1495 C C . ASN A 1 51 ? 9.320 5.904 -34.242 1.00 70.43 51 ASN A C 2
ATOM 1496 O O . ASN A 1 51 ? 10.222 5.200 -33.788 1.00 73.10 51 ASN A O 2
ATOM 1507 N N . GLY A 1 1 ? -0.392 -1.587 2.888 1.00 74.22 1 GLY A N 3
ATOM 1508 C CA . GLY A 1 1 ? -0.449 -2.683 1.937 1.00 11.33 1 GLY A CA 3
ATOM 1509 C C . GLY A 1 1 ? -0.828 -2.222 0.544 1.00 14.12 1 GLY A C 3
ATOM 1510 O O . GLY A 1 1 ? -1.465 -1.182 0.379 1.00 13.04 1 GLY A O 3
ATOM 1514 N N . ASP A 1 2 ? -0.434 -2.997 -0.461 1.00 71.44 2 ASP A N 3
ATOM 1515 C CA . ASP A 1 2 ? -0.737 -2.663 -1.848 1.00 74.12 2 ASP A CA 3
ATOM 1516 C C . ASP A 1 2 ? -2.082 -3.247 -2.267 1.00 63.13 2 ASP A C 3
ATOM 1517 O O . ASP A 1 2 ? -2.700 -4.005 -1.519 1.00 60.11 2 ASP A O 3
ATOM 1526 N N . ILE A 1 3 ? -2.529 -2.891 -3.466 1.00 62.02 3 ILE A N 3
ATOM 1527 C CA . ILE A 1 3 ? -3.800 -3.380 -3.984 1.00 61.23 3 ILE A CA 3
ATOM 1528 C C . ILE A 1 3 ? -3.875 -4.901 -3.909 1.00 10.11 3 ILE A C 3
ATOM 1529 O O . ILE A 1 3 ? -4.940 -5.469 -3.666 1.00 63.32 3 ILE A O 3
ATOM 1545 N N . SER A 1 4 ? -2.737 -5.555 -4.118 1.00 13.54 4 SER A N 3
ATOM 1546 C CA . SER A 1 4 ? -2.673 -7.012 -4.075 1.00 64.43 4 SER A CA 3
ATOM 1547 C C . SER A 1 4 ? -3.016 -7.531 -2.682 1.00 60.32 4 SER A C 3
ATOM 1548 O O . SER A 1 4 ? -3.643 -8.580 -2.535 1.00 14.34 4 SER A O 3
ATOM 1556 N N . ASP A 1 5 ? -2.600 -6.787 -1.662 1.00 23.11 5 ASP A N 3
ATOM 1557 C CA . ASP A 1 5 ? -2.864 -7.169 -0.280 1.00 64.43 5 ASP A CA 3
ATOM 1558 C C . ASP A 1 5 ? -4.242 -6.690 0.164 1.00 10.34 5 ASP A C 3
ATOM 1559 O O . ASP A 1 5 ? -4.908 -7.341 0.969 1.00 2.03 5 ASP A O 3
ATOM 1568 N N . TYR A 1 6 ? -4.662 -5.546 -0.365 1.00 35.23 6 TYR A N 3
ATOM 1569 C CA . TYR A 1 6 ? -5.960 -4.976 -0.021 1.00 22.25 6 TYR A CA 3
ATOM 1570 C C . TYR A 1 6 ? -7.091 -5.752 -0.691 1.00 12.03 6 TYR A C 3
ATOM 1571 O O . TYR A 1 6 ? -8.210 -5.803 -0.182 1.00 13.13 6 TYR A O 3
ATOM 1589 N N . GLY A 1 7 ? -6.788 -6.355 -1.836 1.00 13.32 7 GLY A N 3
ATOM 1590 C CA . GLY A 1 7 ? -7.787 -7.121 -2.558 1.00 73.12 7 GLY A CA 3
ATOM 1591 C C . GLY A 1 7 ? -7.294 -8.503 -2.942 1.00 52.34 7 GLY A C 3
ATOM 1592 O O . GLY A 1 7 ? -6.218 -8.925 -2.517 1.00 54.45 7 GLY A O 3
ATOM 1596 N N . ASP A 1 8 ? -8.082 -9.208 -3.745 1.00 53.10 8 ASP A N 3
ATOM 1597 C CA . ASP A 1 8 ? -7.719 -10.550 -4.185 1.00 73.24 8 ASP A CA 3
ATOM 1598 C C . ASP A 1 8 ? -7.148 -10.522 -5.599 1.00 54.14 8 ASP A C 3
ATOM 1599 O O . ASP A 1 8 ? -7.406 -9.608 -6.381 1.00 43.53 8 ASP A O 3
ATOM 1608 N N . PRO A 1 9 ? -6.351 -11.548 -5.937 1.00 71.14 9 PRO A N 3
ATOM 1609 C CA . PRO A 1 9 ? -5.727 -11.664 -7.257 1.00 61.42 9 PRO A CA 3
ATOM 1610 C C . PRO A 1 9 ? -6.742 -11.964 -8.355 1.00 64.13 9 PRO A C 3
ATOM 1611 O O . PRO A 1 9 ? -7.680 -12.735 -8.153 1.00 55.34 9 PRO A O 3
ATOM 1622 N N . CYS A 1 10 ? -6.548 -11.350 -9.517 1.00 64.12 10 CYS A N 3
ATOM 1623 C CA . CYS A 1 10 ? -7.446 -11.551 -10.648 1.00 61.12 10 CYS A CA 3
ATOM 1624 C C . CYS A 1 10 ? -7.665 -13.038 -10.912 1.00 13.21 10 CYS A C 3
ATOM 1625 O O . CYS A 1 10 ? -6.912 -13.882 -10.425 1.00 42.31 10 CYS A O 3
ATOM 1632 N N . SER A 1 11 ? -8.699 -13.351 -11.685 1.00 62.14 11 SER A N 3
ATOM 1633 C CA . SER A 1 11 ? -9.019 -14.735 -12.010 1.00 72.13 11 SER A CA 3
ATOM 1634 C C . SER A 1 11 ? -8.361 -15.150 -13.323 1.00 20.21 11 SER A C 3
ATOM 1635 O O . SER A 1 11 ? -7.803 -14.320 -14.040 1.00 73.55 11 SER A O 3
ATOM 1643 N N . ASP A 1 12 ? -8.431 -16.441 -13.630 1.00 1.31 12 ASP A N 3
ATOM 1644 C CA . ASP A 1 12 ? -7.844 -16.968 -14.857 1.00 55.52 12 ASP A CA 3
ATOM 1645 C C . ASP A 1 12 ? -8.429 -16.274 -16.082 1.00 14.03 12 ASP A C 3
ATOM 1646 O O . ASP A 1 12 ? -7.811 -16.244 -17.145 1.00 5.43 12 ASP A O 3
ATOM 1655 N N . ASP A 1 13 ? -9.625 -15.716 -15.925 1.00 13.22 13 ASP A N 3
ATOM 1656 C CA . ASP A 1 13 ? -10.295 -15.021 -17.019 1.00 12.24 13 ASP A CA 3
ATOM 1657 C C . ASP A 1 13 ? -9.813 -13.577 -17.120 1.00 24.33 13 ASP A C 3
ATOM 1658 O O . ASP A 1 13 ? -9.798 -12.991 -18.203 1.00 74.54 13 ASP A O 3
ATOM 1667 N N . LEU A 1 14 ? -9.421 -13.009 -15.986 1.00 34.00 14 LEU A N 3
ATOM 1668 C CA . LEU A 1 14 ? -8.939 -11.632 -15.946 1.00 74.01 14 LEU A CA 3
ATOM 1669 C C . LEU A 1 14 ? -7.439 -11.572 -16.217 1.00 2.32 14 LEU A C 3
ATOM 1670 O O . LEU A 1 14 ? -6.918 -10.549 -16.661 1.00 31.44 14 LEU A O 3
ATOM 1686 N N . LYS A 1 15 ? -6.751 -12.677 -15.951 1.00 21.00 15 LYS A N 3
ATOM 1687 C CA . LYS A 1 15 ? -5.311 -12.752 -16.169 1.00 62.35 15 LYS A CA 3
ATOM 1688 C C . LYS A 1 15 ? -4.948 -12.281 -17.574 1.00 21.34 15 LYS A C 3
ATOM 1689 O O . LYS A 1 15 ? -3.877 -11.711 -17.791 1.00 53.22 15 LYS A O 3
ATOM 1708 N N . ASP A 1 16 ? -5.846 -12.520 -18.523 1.00 50.33 16 ASP A N 3
ATOM 1709 C CA . ASP A 1 16 ? -5.621 -12.117 -19.907 1.00 62.01 16 ASP A CA 3
ATOM 1710 C C . ASP A 1 16 ? -6.628 -11.054 -20.334 1.00 25.31 16 ASP A C 3
ATOM 1711 O O . ASP A 1 16 ? -7.016 -10.985 -21.500 1.00 53.32 16 ASP A O 3
ATOM 1720 N N . TYR A 1 17 ? -7.048 -10.227 -19.382 1.00 75.34 17 TYR A N 3
ATOM 1721 C CA . TYR A 1 17 ? -8.012 -9.170 -19.659 1.00 34.33 17 TYR A CA 3
ATOM 1722 C C . TYR A 1 17 ? -7.392 -8.081 -20.528 1.00 41.12 17 TYR A C 3
ATOM 1723 O O . TYR A 1 17 ? -7.960 -7.682 -21.546 1.00 72.33 17 TYR A O 3
ATOM 1741 N N . CYS A 1 18 ? -6.221 -7.602 -20.120 1.00 21.03 18 CYS A N 3
ATOM 1742 C CA . CYS A 1 18 ? -5.522 -6.559 -20.860 1.00 33.20 18 CYS A CA 3
ATOM 1743 C C . CYS A 1 18 ? -4.203 -7.083 -21.421 1.00 73.44 18 CYS A C 3
ATOM 1744 O O . CYS A 1 18 ? -3.603 -8.005 -20.868 1.00 44.45 18 CYS A O 3
ATOM 1751 N N . ILE A 1 19 ? -3.756 -6.486 -22.521 1.00 24.01 19 ILE A N 3
ATOM 1752 C CA . ILE A 1 19 ? -2.507 -6.890 -23.156 1.00 20.21 19 ILE A CA 3
ATOM 1753 C C . ILE A 1 19 ? -1.303 -6.360 -22.387 1.00 71.20 19 ILE A C 3
ATOM 1754 O O . ILE A 1 19 ? -0.338 -7.087 -22.144 1.00 2.45 19 ILE A O 3
ATOM 1770 N N . HIS A 1 20 ? -1.364 -5.088 -22.005 1.00 55.43 20 HIS A N 3
ATOM 1771 C CA . HIS A 1 20 ? -0.278 -4.460 -21.260 1.00 5.40 20 HIS A CA 3
ATOM 1772 C C . HIS A 1 20 ? -0.814 -3.722 -20.038 1.00 10.43 20 HIS A C 3
ATOM 1773 O O . HIS A 1 20 ? -0.637 -2.511 -19.905 1.00 3.25 20 HIS A O 3
ATOM 1787 N N . GLY A 1 21 ? -1.472 -4.458 -19.147 1.00 63.22 21 GLY A N 3
ATOM 1788 C CA . GLY A 1 21 ? -2.024 -3.856 -17.949 1.00 42.53 21 GLY A CA 3
ATOM 1789 C C . GLY A 1 21 ? -1.954 -4.781 -16.750 1.00 2.42 21 GLY A C 3
ATOM 1790 O O . GLY A 1 21 ? -1.595 -5.952 -16.881 1.00 1.12 21 GLY A O 3
ATOM 1794 N N . ASP A 1 22 ? -2.295 -4.255 -15.578 1.00 51.12 22 ASP A N 3
ATOM 1795 C CA . ASP A 1 22 ? -2.268 -5.042 -14.351 1.00 65.43 22 ASP A CA 3
ATOM 1796 C C . ASP A 1 22 ? -3.681 -5.420 -13.917 1.00 33.31 22 ASP A C 3
ATOM 1797 O O . ASP A 1 22 ? -4.541 -4.556 -13.743 1.00 73.32 22 ASP A O 3
ATOM 1806 N N . CYS A 1 23 ? -3.915 -6.717 -13.744 1.00 3.12 23 CYS A N 3
ATOM 1807 C CA . CYS A 1 23 ? -5.223 -7.211 -13.332 1.00 62.45 23 CYS A CA 3
ATOM 1808 C C . CYS A 1 23 ? -5.321 -7.286 -11.811 1.00 3.14 23 CYS A C 3
ATOM 1809 O O . CYS A 1 23 ? -4.436 -7.825 -11.147 1.00 70.11 23 CYS A O 3
ATOM 1816 N N . PHE A 1 24 ? -6.404 -6.743 -11.266 1.00 45.21 24 PHE A N 3
ATOM 1817 C CA . PHE A 1 24 ? -6.619 -6.747 -9.824 1.00 60.13 24 PHE A CA 3
ATOM 1818 C C . PHE A 1 24 ? -8.108 -6.827 -9.496 1.00 65.12 24 PHE A C 3
ATOM 1819 O O . PHE A 1 24 ? -8.916 -6.074 -10.039 1.00 54.33 24 PHE A O 3
ATOM 1836 N N . PHE A 1 25 ? -8.462 -7.748 -8.606 1.00 33.44 25 PHE A N 3
ATOM 1837 C CA . PHE A 1 25 ? -9.853 -7.930 -8.206 1.00 54.02 25 PHE A CA 3
ATOM 1838 C C . PHE A 1 25 ? -10.038 -7.613 -6.725 1.00 42.50 25 PHE A C 3
ATOM 1839 O O . PHE A 1 25 ? -9.642 -8.392 -5.857 1.00 50.42 25 PHE A O 3
ATOM 1856 N N . LEU A 1 26 ? -10.644 -6.465 -6.442 1.00 23.22 26 LEU A N 3
ATOM 1857 C CA . LEU A 1 26 ? -10.882 -6.044 -5.067 1.00 65.41 26 LEU A CA 3
ATOM 1858 C C . LEU A 1 26 ? -12.241 -6.531 -4.576 1.00 53.12 26 LEU A C 3
ATOM 1859 O O . LEU A 1 26 ? -13.255 -6.370 -5.256 1.00 21.04 26 LEU A O 3
ATOM 1875 N N . LYS A 1 27 ? -12.257 -7.128 -3.388 1.00 30.43 27 LYS A N 3
ATOM 1876 C CA . LYS A 1 27 ? -13.491 -7.636 -2.804 1.00 14.53 27 LYS A CA 3
ATOM 1877 C C . LYS A 1 27 ? -14.509 -6.515 -2.619 1.00 23.23 27 LYS A C 3
ATOM 1878 O O . LYS A 1 27 ? -15.698 -6.694 -2.882 1.00 54.43 27 LYS A O 3
ATOM 1897 N N . GLU A 1 28 ? -14.033 -5.359 -2.168 1.00 2.54 28 GLU A N 3
ATOM 1898 C CA . GLU A 1 28 ? -14.903 -4.209 -1.950 1.00 22.12 28 GLU A CA 3
ATOM 1899 C C . GLU A 1 28 ? -15.618 -3.816 -3.240 1.00 63.14 28 GLU A C 3
ATOM 1900 O O . GLU A 1 28 ? -16.772 -3.386 -3.217 1.00 1.14 28 GLU A O 3
ATOM 1912 N N . LEU A 1 29 ? -14.925 -3.965 -4.363 1.00 43.42 29 LEU A N 3
ATOM 1913 C CA . LEU A 1 29 ? -15.492 -3.626 -5.664 1.00 15.31 29 LEU A CA 3
ATOM 1914 C C . LEU A 1 29 ? -16.351 -4.767 -6.197 1.00 32.13 29 LEU A C 3
ATOM 1915 O O . LEU A 1 29 ? -17.303 -4.544 -6.945 1.00 40.21 29 LEU A O 3
ATOM 1931 N N . ASN A 1 30 ? -16.010 -5.991 -5.806 1.00 0.42 30 ASN A N 3
ATOM 1932 C CA . ASN A 1 30 ? -16.752 -7.168 -6.245 1.00 2.42 30 ASN A CA 3
ATOM 1933 C C . ASN A 1 30 ? -16.904 -7.181 -7.763 1.00 53.24 30 ASN A C 3
ATOM 1934 O O . ASN A 1 30 ? -17.929 -7.612 -8.289 1.00 11.03 30 ASN A O 3
ATOM 1945 N N . GLN A 1 31 ? -15.876 -6.707 -8.458 1.00 61.42 31 GLN A N 3
ATOM 1946 C CA . GLN A 1 31 ? -15.895 -6.665 -9.917 1.00 54.20 31 GLN A CA 3
ATOM 1947 C C . GLN A 1 31 ? -14.481 -6.575 -10.477 1.00 62.24 31 GLN A C 3
ATOM 1948 O O . GLN A 1 31 ? -13.536 -6.190 -9.788 1.00 34.23 31 GLN A O 3
ATOM 1962 N N . PRO A 1 32 ? -14.327 -6.940 -11.759 1.00 42.43 32 PRO A N 3
ATOM 1963 C CA . PRO A 1 32 ? -13.030 -6.909 -12.442 1.00 24.15 32 PRO A CA 3
ATOM 1964 C C . PRO A 1 32 ? -12.536 -5.487 -12.684 1.00 74.40 32 PRO A C 3
ATOM 1965 O O . PRO A 1 32 ? -13.321 -4.593 -12.998 1.00 3.44 32 PRO A O 3
ATOM 1976 N N . ALA A 1 33 ? -11.231 -5.286 -12.539 1.00 33.34 33 ALA A N 3
ATOM 1977 C CA . ALA A 1 33 ? -10.633 -3.973 -12.746 1.00 43.51 33 ALA A CA 3
ATOM 1978 C C . ALA A 1 33 ? -9.188 -4.096 -13.217 1.00 11.35 33 ALA A C 3
ATOM 1979 O O . ALA A 1 33 ? -8.361 -4.726 -12.558 1.00 10.10 33 ALA A O 3
ATOM 1986 N N . CYS A 1 34 ? -8.890 -3.490 -14.362 1.00 5.33 34 CYS A N 3
ATOM 1987 C CA . CYS A 1 34 ? -7.544 -3.532 -14.922 1.00 24.00 34 CYS A CA 3
ATOM 1988 C C . CYS A 1 34 ? -6.874 -2.165 -14.830 1.00 50.34 34 CYS A C 3
ATOM 1989 O O . CYS A 1 34 ? -7.536 -1.130 -14.915 1.00 15.31 34 CYS A O 3
ATOM 1996 N N . ARG A 1 35 ? -5.557 -2.169 -14.656 1.00 54.22 35 ARG A N 3
ATOM 1997 C CA . ARG A 1 35 ? -4.795 -0.929 -14.552 1.00 23.10 35 ARG A CA 3
ATOM 1998 C C . ARG A 1 35 ? -3.835 -0.780 -15.728 1.00 45.31 35 ARG A C 3
ATOM 1999 O O . ARG A 1 35 ? -2.821 -1.474 -15.807 1.00 64.14 35 ARG A O 3
ATOM 2020 N N . CYS A 1 36 ? -4.162 0.129 -16.640 1.00 33.14 36 CYS A N 3
ATOM 2021 C CA . CYS A 1 36 ? -3.330 0.370 -17.814 1.00 65.34 36 CYS A CA 3
ATOM 2022 C C . CYS A 1 36 ? -2.088 1.176 -17.443 1.00 52.11 36 CYS A C 3
ATOM 2023 O O . CYS A 1 36 ? -2.185 2.336 -17.042 1.00 11.54 36 CYS A O 3
ATOM 2030 N N . TYR A 1 37 ? -0.923 0.553 -17.582 1.00 31.52 37 TYR A N 3
ATOM 2031 C CA . TYR A 1 37 ? 0.339 1.210 -17.262 1.00 5.32 37 TYR A CA 3
ATOM 2032 C C . TYR A 1 37 ? 0.691 2.257 -18.314 1.00 4.54 37 TYR A C 3
ATOM 2033 O O . TYR A 1 37 ? 0.129 2.268 -19.410 1.00 71.41 37 TYR A O 3
ATOM 2051 N N . THR A 1 38 ? 1.627 3.138 -17.973 1.00 25.35 38 THR A N 3
ATOM 2052 C CA . THR A 1 38 ? 2.055 4.190 -18.886 1.00 12.53 38 THR A CA 3
ATOM 2053 C C . THR A 1 38 ? 2.982 3.639 -19.964 1.00 0.22 38 THR A C 3
ATOM 2054 O O . THR A 1 38 ? 3.692 2.658 -19.744 1.00 61.11 38 THR A O 3
ATOM 2065 N N . GLY A 1 39 ? 2.970 4.276 -21.131 1.00 52.13 39 GLY A N 3
ATOM 2066 C CA . GLY A 1 39 ? 3.814 3.835 -22.225 1.00 2.11 39 GLY A CA 3
ATOM 2067 C C . GLY A 1 39 ? 3.050 3.034 -23.261 1.00 41.13 39 GLY A C 3
ATOM 2068 O O . GLY A 1 39 ? 3.442 2.980 -24.427 1.00 20.02 39 GLY A O 3
ATOM 2072 N N . TYR A 1 40 ? 1.956 2.411 -22.835 1.00 71.53 40 TYR A N 3
ATOM 2073 C CA . TYR A 1 40 ? 1.138 1.606 -23.734 1.00 10.11 40 TYR A CA 3
ATOM 2074 C C . TYR A 1 40 ? -0.199 2.288 -24.011 1.00 72.34 40 TYR A C 3
ATOM 2075 O O . TYR A 1 40 ? -0.635 3.155 -23.253 1.00 25.55 40 TYR A O 3
ATOM 2093 N N . TYR A 1 41 ? -0.843 1.890 -25.103 1.00 3.44 41 TYR A N 3
ATOM 2094 C CA . TYR A 1 41 ? -2.128 2.463 -25.483 1.00 34.40 41 TYR A CA 3
ATOM 2095 C C . TYR A 1 41 ? -3.022 1.412 -26.134 1.00 54.11 41 TYR A C 3
ATOM 2096 O O . TYR A 1 41 ? -2.657 0.241 -26.228 1.00 52.34 41 TYR A O 3
ATOM 2114 N N . GLY A 1 42 ? -4.197 1.841 -26.583 1.00 35.23 42 GLY A N 3
ATOM 2115 C CA . GLY A 1 42 ? -5.127 0.925 -27.220 1.00 10.12 42 GLY A CA 3
ATOM 2116 C C . GLY A 1 42 ? -6.339 0.635 -26.357 1.00 53.24 42 GLY A C 3
ATOM 2117 O O . GLY A 1 42 ? -6.379 1.012 -25.185 1.00 24.11 42 GLY A O 3
ATOM 2121 N N . SER A 1 43 ? -7.329 -0.035 -26.936 1.00 54.34 43 SER A N 3
ATOM 2122 C CA . SER A 1 43 ? -8.550 -0.370 -26.213 1.00 42.00 43 SER A CA 3
ATOM 2123 C C . SER A 1 43 ? -8.238 -1.223 -24.986 1.00 15.31 43 SER A C 3
ATOM 2124 O O . SER A 1 43 ? -8.776 -0.991 -23.904 1.00 52.05 43 SER A O 3
ATOM 2132 N N . ARG A 1 44 ? -7.366 -2.210 -25.166 1.00 43.20 44 ARG A N 3
ATOM 2133 C CA . ARG A 1 44 ? -6.983 -3.097 -24.075 1.00 75.40 44 ARG A CA 3
ATOM 2134 C C . ARG A 1 44 ? -5.480 -3.031 -23.822 1.00 40.43 44 ARG A C 3
ATOM 2135 O O . ARG A 1 44 ? -4.859 -4.023 -23.439 1.00 2.23 44 ARG A O 3
ATOM 2156 N N . CYS A 1 45 ? -4.900 -1.855 -24.039 1.00 31.12 45 CYS A N 3
ATOM 2157 C CA . CYS A 1 45 ? -3.470 -1.658 -23.837 1.00 51.21 45 CYS A CA 3
ATOM 2158 C C . CYS A 1 45 ? -2.660 -2.614 -24.709 1.00 1.20 45 CYS A C 3
ATOM 2159 O O . CYS A 1 45 ? -1.691 -3.217 -24.251 1.00 74.20 45 CYS A O 3
ATOM 2166 N N . GLU A 1 46 ? -3.065 -2.743 -25.969 1.00 30.11 46 GLU A N 3
ATOM 2167 C CA . GLU A 1 46 ? -2.377 -3.625 -26.905 1.00 52.14 46 GLU A CA 3
ATOM 2168 C C . GLU A 1 46 ? -1.287 -2.871 -27.662 1.00 22.34 46 GLU A C 3
ATOM 2169 O O . GLU A 1 46 ? -0.226 -3.423 -27.956 1.00 1.30 46 GLU A O 3
ATOM 2181 N N . HIS A 1 47 ? -1.558 -1.608 -27.974 1.00 30.43 47 HIS A N 3
ATOM 2182 C CA . HIS A 1 47 ? -0.601 -0.778 -28.696 1.00 43.44 47 HIS A CA 3
ATOM 2183 C C . HIS A 1 47 ? 0.524 -0.317 -27.773 1.00 21.31 47 HIS A C 3
ATOM 2184 O O . HIS A 1 47 ? 0.340 -0.206 -26.562 1.00 61.05 47 HIS A O 3
ATOM 2198 N N . ILE A 1 48 ? 1.689 -0.052 -28.356 1.00 52.22 48 ILE A N 3
ATOM 2199 C CA . ILE A 1 48 ? 2.843 0.396 -27.586 1.00 42.41 48 ILE A CA 3
ATOM 2200 C C . ILE A 1 48 ? 3.487 1.622 -28.224 1.00 13.55 48 ILE A C 3
ATOM 2201 O O . ILE A 1 48 ? 3.586 1.718 -29.447 1.00 41.11 48 ILE A O 3
ATOM 2217 N N . ASP A 1 49 ? 3.925 2.557 -27.387 1.00 31.11 49 ASP A N 3
ATOM 2218 C CA . ASP A 1 49 ? 4.563 3.776 -27.870 1.00 42.02 49 ASP A CA 3
ATOM 2219 C C . ASP A 1 49 ? 5.819 3.451 -28.672 1.00 34.24 49 ASP A C 3
ATOM 2220 O O . ASP A 1 49 ? 6.806 2.956 -28.127 1.00 55.25 49 ASP A O 3
ATOM 2229 N N . HIS A 1 50 ? 5.775 3.733 -29.971 1.00 21.22 50 HIS A N 3
ATOM 2230 C CA . HIS A 1 50 ? 6.909 3.470 -30.850 1.00 44.41 50 HIS A CA 3
ATOM 2231 C C . HIS A 1 50 ? 7.226 4.690 -31.707 1.00 3.43 50 HIS A C 3
ATOM 2232 O O . HIS A 1 50 ? 6.381 5.565 -31.896 1.00 20.45 50 HIS A O 3
ATOM 2246 N N . ASN A 1 51 ? 8.450 4.744 -32.224 1.00 24.35 51 ASN A N 3
ATOM 2247 C CA . ASN A 1 51 ? 8.879 5.858 -33.060 1.00 4.02 51 ASN A CA 3
ATOM 2248 C C . ASN A 1 51 ? 9.626 5.357 -34.292 1.00 70.43 51 ASN A C 3
ATOM 2249 O O . ASN A 1 51 ? 9.820 4.155 -34.466 1.00 73.10 51 ASN A O 3
ATOM 2260 N N . GLY A 1 1 ? 0.046 -2.861 3.195 1.00 74.22 1 GLY A N 4
ATOM 2261 C CA . GLY A 1 1 ? -0.917 -3.687 2.491 1.00 11.33 1 GLY A CA 4
ATOM 2262 C C . GLY A 1 1 ? -1.125 -3.242 1.058 1.00 14.12 1 GLY A C 4
ATOM 2263 O O . GLY A 1 1 ? -1.684 -2.174 0.808 1.00 13.04 1 GLY A O 4
ATOM 2267 N N . ASP A 1 2 ? -0.675 -4.060 0.113 1.00 71.44 2 ASP A N 4
ATOM 2268 C CA . ASP A 1 2 ? -0.814 -3.744 -1.303 1.00 74.12 2 ASP A CA 4
ATOM 2269 C C . ASP A 1 2 ? -2.134 -4.277 -1.851 1.00 63.13 2 ASP A C 4
ATOM 2270 O O . ASP A 1 2 ? -2.890 -4.940 -1.141 1.00 60.11 2 ASP A O 4
ATOM 2279 N N . ILE A 1 3 ? -2.405 -3.983 -3.119 1.00 62.02 3 ILE A N 4
ATOM 2280 C CA . ILE A 1 3 ? -3.633 -4.433 -3.761 1.00 61.23 3 ILE A CA 4
ATOM 2281 C C . ILE A 1 3 ? -3.825 -5.935 -3.590 1.00 10.11 3 ILE A C 4
ATOM 2282 O O . ILE A 1 3 ? -4.951 -6.417 -3.466 1.00 63.32 3 ILE A O 4
ATOM 2298 N N . SER A 1 4 ? -2.718 -6.670 -3.581 1.00 13.54 4 SER A N 4
ATOM 2299 C CA . SER A 1 4 ? -2.764 -8.120 -3.426 1.00 64.43 4 SER A CA 4
ATOM 2300 C C . SER A 1 4 ? -3.341 -8.502 -2.066 1.00 60.32 4 SER A C 4
ATOM 2301 O O . SER A 1 4 ? -4.025 -9.516 -1.933 1.00 14.34 4 SER A O 4
ATOM 2309 N N . ASP A 1 5 ? -3.058 -7.683 -1.059 1.00 23.11 5 ASP A N 4
ATOM 2310 C CA . ASP A 1 5 ? -3.548 -7.933 0.291 1.00 64.43 5 ASP A CA 4
ATOM 2311 C C . ASP A 1 5 ? -4.918 -7.295 0.499 1.00 10.34 5 ASP A C 4
ATOM 2312 O O . ASP A 1 5 ? -5.752 -7.817 1.240 1.00 2.03 5 ASP A O 4
ATOM 2321 N N . TYR A 1 6 ? -5.142 -6.162 -0.158 1.00 35.23 6 TYR A N 4
ATOM 2322 C CA . TYR A 1 6 ? -6.410 -5.451 -0.042 1.00 22.25 6 TYR A CA 4
ATOM 2323 C C . TYR A 1 6 ? -7.512 -6.172 -0.812 1.00 12.03 6 TYR A C 4
ATOM 2324 O O . TYR A 1 6 ? -8.689 -6.078 -0.466 1.00 13.13 6 TYR A O 4
ATOM 2342 N N . GLY A 1 7 ? -7.120 -6.891 -1.859 1.00 13.32 7 GLY A N 4
ATOM 2343 C CA . GLY A 1 7 ? -8.086 -7.619 -2.662 1.00 73.12 7 GLY A CA 4
ATOM 2344 C C . GLY A 1 7 ? -7.565 -8.970 -3.112 1.00 52.34 7 GLY A C 4
ATOM 2345 O O . GLY A 1 7 ? -6.372 -9.250 -3.003 1.00 54.45 7 GLY A O 4
ATOM 2349 N N . ASP A 1 8 ? -8.462 -9.810 -3.616 1.00 53.10 8 ASP A N 4
ATOM 2350 C CA . ASP A 1 8 ? -8.087 -11.139 -4.084 1.00 73.24 8 ASP A CA 4
ATOM 2351 C C . ASP A 1 8 ? -7.437 -11.067 -5.462 1.00 54.14 8 ASP A C 4
ATOM 2352 O O . ASP A 1 8 ? -7.658 -10.133 -6.232 1.00 43.53 8 ASP A O 4
ATOM 2361 N N . PRO A 1 9 ? -6.615 -12.077 -5.782 1.00 71.14 9 PRO A N 4
ATOM 2362 C CA . PRO A 1 9 ? -5.914 -12.151 -7.068 1.00 61.42 9 PRO A CA 4
ATOM 2363 C C . PRO A 1 9 ? -6.863 -12.427 -8.229 1.00 64.13 9 PRO A C 4
ATOM 2364 O O . PRO A 1 9 ? -7.762 -13.262 -8.125 1.00 55.34 9 PRO A O 4
ATOM 2375 N N . CYS A 1 10 ? -6.658 -11.719 -9.335 1.00 64.12 10 CYS A N 4
ATOM 2376 C CA . CYS A 1 10 ? -7.496 -11.887 -10.517 1.00 61.12 10 CYS A CA 4
ATOM 2377 C C . CYS A 1 10 ? -7.603 -13.359 -10.903 1.00 13.21 10 CYS A C 4
ATOM 2378 O O . CYS A 1 10 ? -6.739 -14.167 -10.560 1.00 42.31 10 CYS A O 4
ATOM 2385 N N . SER A 1 11 ? -8.669 -13.701 -11.619 1.00 62.14 11 SER A N 4
ATOM 2386 C CA . SER A 1 11 ? -8.893 -15.077 -12.048 1.00 72.13 11 SER A CA 4
ATOM 2387 C C . SER A 1 11 ? -8.316 -15.311 -13.442 1.00 20.21 11 SER A C 4
ATOM 2388 O O . SER A 1 11 ? -7.900 -14.371 -14.119 1.00 73.55 11 SER A O 4
ATOM 2396 N N . ASP A 1 12 ? -8.295 -16.571 -13.862 1.00 1.31 12 ASP A N 4
ATOM 2397 C CA . ASP A 1 12 ? -7.771 -16.930 -15.175 1.00 55.52 12 ASP A CA 4
ATOM 2398 C C . ASP A 1 12 ? -8.457 -16.123 -16.273 1.00 14.03 12 ASP A C 4
ATOM 2399 O O . ASP A 1 12 ? -7.876 -15.877 -17.330 1.00 5.43 12 ASP A O 4
ATOM 2408 N N . ASP A 1 13 ? -9.693 -15.714 -16.015 1.00 13.22 13 ASP A N 4
ATOM 2409 C CA . ASP A 1 13 ? -10.458 -14.934 -16.982 1.00 12.24 13 ASP A CA 4
ATOM 2410 C C . ASP A 1 13 ? -9.928 -13.506 -17.069 1.00 24.33 13 ASP A C 4
ATOM 2411 O O . ASP A 1 13 ? -9.951 -12.888 -18.134 1.00 74.54 13 ASP A O 4
ATOM 2420 N N . LEU A 1 14 ? -9.453 -12.987 -15.942 1.00 34.00 14 LEU A N 4
ATOM 2421 C CA . LEU A 1 14 ? -8.918 -11.631 -15.889 1.00 74.01 14 LEU A CA 4
ATOM 2422 C C . LEU A 1 14 ? -7.431 -11.619 -16.228 1.00 2.32 14 LEU A C 4
ATOM 2423 O O . LEU A 1 14 ? -6.892 -10.605 -16.674 1.00 31.44 14 LEU A O 4
ATOM 2439 N N . LYS A 1 15 ? -6.772 -12.753 -16.016 1.00 21.00 15 LYS A N 4
ATOM 2440 C CA . LYS A 1 15 ? -5.347 -12.876 -16.301 1.00 62.35 15 LYS A CA 4
ATOM 2441 C C . LYS A 1 15 ? -5.033 -12.400 -17.716 1.00 21.34 15 LYS A C 4
ATOM 2442 O O . LYS A 1 15 ? -3.945 -11.887 -17.981 1.00 53.22 15 LYS A O 4
ATOM 2461 N N . ASP A 1 16 ? -5.991 -12.575 -18.620 1.00 50.33 16 ASP A N 4
ATOM 2462 C CA . ASP A 1 16 ? -5.817 -12.162 -20.008 1.00 62.01 16 ASP A CA 4
ATOM 2463 C C . ASP A 1 16 ? -6.783 -11.037 -20.365 1.00 25.31 16 ASP A C 4
ATOM 2464 O O . ASP A 1 16 ? -7.229 -10.927 -21.507 1.00 53.32 16 ASP A O 4
ATOM 2473 N N . TYR A 1 17 ? -7.102 -10.203 -19.380 1.00 75.34 17 TYR A N 4
ATOM 2474 C CA . TYR A 1 17 ? -8.017 -9.089 -19.590 1.00 34.33 17 TYR A CA 4
ATOM 2475 C C . TYR A 1 17 ? -7.375 -8.012 -20.459 1.00 41.12 17 TYR A C 4
ATOM 2476 O O . TYR A 1 17 ? -7.900 -7.654 -21.514 1.00 72.33 17 TYR A O 4
ATOM 2494 N N . CYS A 1 18 ? -6.236 -7.498 -20.007 1.00 21.03 18 CYS A N 4
ATOM 2495 C CA . CYS A 1 18 ? -5.519 -6.462 -20.741 1.00 33.20 18 CYS A CA 4
ATOM 2496 C C . CYS A 1 18 ? -4.132 -6.947 -21.151 1.00 73.44 18 CYS A C 4
ATOM 2497 O O . CYS A 1 18 ? -3.523 -7.768 -20.467 1.00 44.45 18 CYS A O 4
ATOM 2504 N N . ILE A 1 19 ? -3.639 -6.433 -22.273 1.00 24.01 19 ILE A N 4
ATOM 2505 C CA . ILE A 1 19 ? -2.324 -6.812 -22.774 1.00 20.21 19 ILE A CA 4
ATOM 2506 C C . ILE A 1 19 ? -1.216 -6.177 -21.942 1.00 71.20 19 ILE A C 4
ATOM 2507 O O . ILE A 1 19 ? -0.260 -6.846 -21.548 1.00 2.45 19 ILE A O 4
ATOM 2523 N N . HIS A 1 20 ? -1.350 -4.882 -21.675 1.00 55.43 20 HIS A N 4
ATOM 2524 C CA . HIS A 1 20 ? -0.361 -4.157 -20.887 1.00 5.40 20 HIS A CA 4
ATOM 2525 C C . HIS A 1 20 ? -0.990 -3.578 -19.623 1.00 10.43 20 HIS A C 4
ATOM 2526 O O . HIS A 1 20 ? -0.870 -2.385 -19.349 1.00 3.25 20 HIS A O 4
ATOM 2540 N N . GLY A 1 21 ? -1.663 -4.432 -18.858 1.00 63.22 21 GLY A N 4
ATOM 2541 C CA . GLY A 1 21 ? -2.303 -3.987 -17.634 1.00 42.53 21 GLY A CA 4
ATOM 2542 C C . GLY A 1 21 ? -2.329 -5.064 -16.569 1.00 2.42 21 GLY A C 4
ATOM 2543 O O . GLY A 1 21 ? -2.573 -6.234 -16.865 1.00 1.12 21 GLY A O 4
ATOM 2547 N N . ASP A 1 22 ? -2.076 -4.671 -15.324 1.00 51.12 22 ASP A N 4
ATOM 2548 C CA . ASP A 1 22 ? -2.071 -5.612 -14.211 1.00 65.43 22 ASP A CA 4
ATOM 2549 C C . ASP A 1 22 ? -3.491 -5.889 -13.727 1.00 33.31 22 ASP A C 4
ATOM 2550 O O . ASP A 1 22 ? -4.247 -4.965 -13.427 1.00 73.32 22 ASP A O 4
ATOM 2559 N N . CYS A 1 23 ? -3.848 -7.166 -13.654 1.00 3.12 23 CYS A N 4
ATOM 2560 C CA . CYS A 1 23 ? -5.177 -7.566 -13.209 1.00 62.45 23 CYS A CA 4
ATOM 2561 C C . CYS A 1 23 ? -5.226 -7.692 -11.689 1.00 3.14 23 CYS A C 4
ATOM 2562 O O . CYS A 1 23 ? -4.382 -8.350 -11.081 1.00 70.11 23 CYS A O 4
ATOM 2569 N N . PHE A 1 24 ? -6.222 -7.056 -11.080 1.00 45.21 24 PHE A N 4
ATOM 2570 C CA . PHE A 1 24 ? -6.382 -7.096 -9.632 1.00 60.13 24 PHE A CA 4
ATOM 2571 C C . PHE A 1 24 ? -7.856 -7.024 -9.245 1.00 65.12 24 PHE A C 4
ATOM 2572 O O . PHE A 1 24 ? -8.556 -6.074 -9.595 1.00 54.33 24 PHE A O 4
ATOM 2589 N N . PHE A 1 25 ? -8.321 -8.038 -8.522 1.00 33.44 25 PHE A N 4
ATOM 2590 C CA . PHE A 1 25 ? -9.712 -8.092 -8.089 1.00 54.02 25 PHE A CA 4
ATOM 2591 C C . PHE A 1 25 ? -9.856 -7.588 -6.656 1.00 42.50 25 PHE A C 4
ATOM 2592 O O . PHE A 1 25 ? -9.486 -8.276 -5.703 1.00 50.42 25 PHE A O 4
ATOM 2609 N N . LEU A 1 26 ? -10.395 -6.382 -6.511 1.00 23.22 26 LEU A N 4
ATOM 2610 C CA . LEU A 1 26 ? -10.588 -5.783 -5.194 1.00 65.41 26 LEU A CA 4
ATOM 2611 C C . LEU A 1 26 ? -11.983 -6.086 -4.657 1.00 53.12 26 LEU A C 4
ATOM 2612 O O . LEU A 1 26 ? -12.986 -5.822 -5.319 1.00 21.04 26 LEU A O 4
ATOM 2628 N N . LYS A 1 27 ? -12.039 -6.642 -3.451 1.00 30.43 27 LYS A N 4
ATOM 2629 C CA . LYS A 1 27 ? -13.310 -6.979 -2.822 1.00 14.53 27 LYS A CA 4
ATOM 2630 C C . LYS A 1 27 ? -14.199 -5.744 -2.697 1.00 23.23 27 LYS A C 4
ATOM 2631 O O . LYS A 1 27 ? -15.413 -5.823 -2.880 1.00 54.43 27 LYS A O 4
ATOM 2650 N N . GLU A 1 28 ? -13.584 -4.607 -2.385 1.00 2.54 28 GLU A N 4
ATOM 2651 C CA . GLU A 1 28 ? -14.321 -3.357 -2.236 1.00 22.12 28 GLU A CA 4
ATOM 2652 C C . GLU A 1 28 ? -15.080 -3.019 -3.516 1.00 63.14 28 GLU A C 4
ATOM 2653 O O . GLU A 1 28 ? -16.223 -2.560 -3.470 1.00 1.14 28 GLU A O 4
ATOM 2665 N N . LEU A 1 29 ? -14.438 -3.248 -4.656 1.00 43.42 29 LEU A N 4
ATOM 2666 C CA . LEU A 1 29 ? -15.053 -2.966 -5.949 1.00 15.31 29 LEU A CA 4
ATOM 2667 C C . LEU A 1 29 ? -15.958 -4.114 -6.383 1.00 32.13 29 LEU A C 4
ATOM 2668 O O . LEU A 1 29 ? -16.934 -3.910 -7.105 1.00 40.21 29 LEU A O 4
ATOM 2684 N N . ASN A 1 30 ? -15.630 -5.321 -5.936 1.00 0.42 30 ASN A N 4
ATOM 2685 C CA . ASN A 1 30 ? -16.415 -6.502 -6.277 1.00 2.42 30 ASN A CA 4
ATOM 2686 C C . ASN A 1 30 ? -16.591 -6.622 -7.788 1.00 53.24 30 ASN A C 4
ATOM 2687 O O . ASN A 1 30 ? -17.634 -7.063 -8.267 1.00 11.03 30 ASN A O 4
ATOM 2698 N N . GLN A 1 31 ? -15.563 -6.226 -8.530 1.00 61.42 31 GLN A N 4
ATOM 2699 C CA . GLN A 1 31 ? -15.603 -6.288 -9.987 1.00 54.20 31 GLN A CA 4
ATOM 2700 C C . GLN A 1 31 ? -14.195 -6.270 -10.572 1.00 62.24 31 GLN A C 4
ATOM 2701 O O . GLN A 1 31 ? -13.233 -5.854 -9.926 1.00 34.23 31 GLN A O 4
ATOM 2715 N N . PRO A 1 32 ? -14.068 -6.732 -11.825 1.00 42.43 32 PRO A N 4
ATOM 2716 C CA . PRO A 1 32 ? -12.782 -6.779 -12.526 1.00 24.15 32 PRO A CA 4
ATOM 2717 C C . PRO A 1 32 ? -12.263 -5.389 -12.880 1.00 74.40 32 PRO A C 4
ATOM 2718 O O . PRO A 1 32 ? -13.042 -4.486 -13.186 1.00 3.44 32 PRO A O 4
ATOM 2729 N N . ALA A 1 33 ? -10.945 -5.226 -12.838 1.00 33.34 33 ALA A N 4
ATOM 2730 C CA . ALA A 1 33 ? -10.324 -3.946 -13.158 1.00 43.51 33 ALA A CA 4
ATOM 2731 C C . ALA A 1 33 ? -8.816 -4.095 -13.324 1.00 11.35 33 ALA A C 4
ATOM 2732 O O . ALA A 1 33 ? -8.113 -4.484 -12.390 1.00 10.10 33 ALA A O 4
ATOM 2739 N N . CYS A 1 34 ? -8.323 -3.785 -14.519 1.00 5.33 34 CYS A N 4
ATOM 2740 C CA . CYS A 1 34 ? -6.897 -3.886 -14.808 1.00 24.00 34 CYS A CA 4
ATOM 2741 C C . CYS A 1 34 ? -6.236 -2.511 -14.767 1.00 50.34 34 CYS A C 4
ATOM 2742 O O . CYS A 1 34 ? -6.855 -1.502 -15.106 1.00 15.31 34 CYS A O 4
ATOM 2749 N N . ARG A 1 35 ? -4.975 -2.480 -14.349 1.00 54.22 35 ARG A N 4
ATOM 2750 C CA . ARG A 1 35 ? -4.229 -1.230 -14.262 1.00 23.10 35 ARG A CA 4
ATOM 2751 C C . ARG A 1 35 ? -3.333 -1.046 -15.483 1.00 45.31 35 ARG A C 4
ATOM 2752 O O . ARG A 1 35 ? -2.256 -1.637 -15.569 1.00 64.14 35 ARG A O 4
ATOM 2773 N N . CYS A 1 36 ? -3.783 -0.224 -16.424 1.00 33.14 36 CYS A N 4
ATOM 2774 C CA . CYS A 1 36 ? -3.024 0.038 -17.640 1.00 65.34 36 CYS A CA 4
ATOM 2775 C C . CYS A 1 36 ? -1.899 1.034 -17.375 1.00 52.11 36 CYS A C 4
ATOM 2776 O O . CYS A 1 36 ? -2.149 2.200 -17.070 1.00 11.54 36 CYS A O 4
ATOM 2783 N N . TYR A 1 37 ? -0.661 0.567 -17.495 1.00 31.52 37 TYR A N 4
ATOM 2784 C CA . TYR A 1 37 ? 0.502 1.417 -17.267 1.00 5.32 37 TYR A CA 4
ATOM 2785 C C . TYR A 1 37 ? 0.528 2.581 -18.253 1.00 4.54 37 TYR A C 4
ATOM 2786 O O . TYR A 1 37 ? -0.098 2.528 -19.312 1.00 71.41 37 TYR A O 4
ATOM 2804 N N . THR A 1 38 ? 1.257 3.634 -17.896 1.00 25.35 38 THR A N 4
ATOM 2805 C CA . THR A 1 38 ? 1.366 4.812 -18.747 1.00 12.53 38 THR A CA 4
ATOM 2806 C C . THR A 1 38 ? 2.316 4.561 -19.913 1.00 0.22 38 THR A C 4
ATOM 2807 O O . THR A 1 38 ? 3.319 3.865 -19.771 1.00 61.11 38 THR A O 4
ATOM 2818 N N . GLY A 1 39 ? 1.991 5.136 -21.068 1.00 52.13 39 GLY A N 4
ATOM 2819 C CA . GLY A 1 39 ? 2.826 4.963 -22.243 1.00 2.11 39 GLY A CA 4
ATOM 2820 C C . GLY A 1 39 ? 2.216 4.012 -23.253 1.00 41.13 39 GLY A C 4
ATOM 2821 O O . GLY A 1 39 ? 2.508 4.093 -24.447 1.00 20.02 39 GLY A O 4
ATOM 2825 N N . TYR A 1 40 ? 1.367 3.109 -22.776 1.00 71.53 40 TYR A N 4
ATOM 2826 C CA . TYR A 1 40 ? 0.718 2.136 -23.646 1.00 10.11 40 TYR A CA 4
ATOM 2827 C C . TYR A 1 40 ? -0.645 2.642 -24.108 1.00 72.34 40 TYR A C 4
ATOM 2828 O O . TYR A 1 40 ? -1.239 3.520 -23.480 1.00 25.55 40 TYR A O 4
ATOM 2846 N N . TYR A 1 41 ? -1.134 2.084 -25.210 1.00 3.44 41 TYR A N 4
ATOM 2847 C CA . TYR A 1 41 ? -2.425 2.480 -25.759 1.00 34.40 41 TYR A CA 4
ATOM 2848 C C . TYR A 1 41 ? -3.142 1.285 -26.381 1.00 54.11 41 TYR A C 4
ATOM 2849 O O . TYR A 1 41 ? -2.653 0.158 -26.329 1.00 52.34 41 TYR A O 4
ATOM 2867 N N . GLY A 1 42 ? -4.305 1.543 -26.970 1.00 35.23 42 GLY A N 4
ATOM 2868 C CA . GLY A 1 42 ? -5.071 0.480 -27.596 1.00 10.12 42 GLY A CA 4
ATOM 2869 C C . GLY A 1 42 ? -6.328 0.138 -26.819 1.00 53.24 42 GLY A C 4
ATOM 2870 O O . GLY A 1 42 ? -6.464 0.504 -25.652 1.00 24.11 42 GLY A O 4
ATOM 2874 N N . SER A 1 43 ? -7.250 -0.564 -27.469 1.00 54.34 43 SER A N 4
ATOM 2875 C CA . SER A 1 43 ? -8.504 -0.952 -26.834 1.00 42.00 43 SER A CA 4
ATOM 2876 C C . SER A 1 43 ? -8.245 -1.699 -25.530 1.00 15.31 43 SER A C 4
ATOM 2877 O O . SER A 1 43 ? -8.888 -1.438 -24.514 1.00 52.05 43 SER A O 4
ATOM 2885 N N . ARG A 1 44 ? -7.299 -2.632 -25.568 1.00 43.20 44 ARG A N 4
ATOM 2886 C CA . ARG A 1 44 ? -6.955 -3.420 -24.391 1.00 75.40 44 ARG A CA 4
ATOM 2887 C C . ARG A 1 44 ? -5.487 -3.228 -24.019 1.00 40.43 44 ARG A C 4
ATOM 2888 O O . ARG A 1 44 ? -4.838 -4.147 -23.517 1.00 2.23 44 ARG A O 4
ATOM 2909 N N . CYS A 1 45 ? -4.970 -2.029 -24.269 1.00 31.12 45 CYS A N 4
ATOM 2910 C CA . CYS A 1 45 ? -3.580 -1.717 -23.961 1.00 51.21 45 CYS A CA 4
ATOM 2911 C C . CYS A 1 45 ? -2.633 -2.644 -24.719 1.00 1.20 45 CYS A C 4
ATOM 2912 O O . CYS A 1 45 ? -1.664 -3.151 -24.156 1.00 74.20 45 CYS A O 4
ATOM 2919 N N . GLU A 1 46 ? -2.924 -2.861 -25.998 1.00 30.11 46 GLU A N 4
ATOM 2920 C CA . GLU A 1 46 ? -2.099 -3.728 -26.831 1.00 52.14 46 GLU A CA 4
ATOM 2921 C C . GLU A 1 46 ? -1.048 -2.918 -27.586 1.00 22.34 46 GLU A C 4
ATOM 2922 O O . GLU A 1 46 ? 0.087 -3.362 -27.759 1.00 1.30 46 GLU A O 4
ATOM 2934 N N . HIS A 1 47 ? -1.435 -1.727 -28.031 1.00 30.43 47 HIS A N 4
ATOM 2935 C CA . HIS A 1 47 ? -0.527 -0.854 -28.768 1.00 43.44 47 HIS A CA 4
ATOM 2936 C C . HIS A 1 47 ? 0.459 -0.176 -27.822 1.00 21.31 47 HIS A C 4
ATOM 2937 O O . HIS A 1 47 ? 0.143 0.082 -26.660 1.00 61.05 47 HIS A O 4
ATOM 2951 N N . ILE A 1 48 ? 1.655 0.109 -28.326 1.00 52.22 48 ILE A N 4
ATOM 2952 C CA . ILE A 1 48 ? 2.686 0.757 -27.527 1.00 42.41 48 ILE A CA 4
ATOM 2953 C C . ILE A 1 48 ? 3.291 1.945 -28.267 1.00 13.55 48 ILE A C 4
ATOM 2954 O O . ILE A 1 48 ? 3.435 1.919 -29.490 1.00 41.11 48 ILE A O 4
ATOM 2970 N N . ASP A 1 49 ? 3.644 2.984 -27.519 1.00 31.11 49 ASP A N 4
ATOM 2971 C CA . ASP A 1 49 ? 4.237 4.181 -28.104 1.00 42.02 49 ASP A CA 4
ATOM 2972 C C . ASP A 1 49 ? 5.635 3.890 -28.638 1.00 34.24 49 ASP A C 4
ATOM 2973 O O . ASP A 1 49 ? 6.583 3.725 -27.869 1.00 55.25 49 ASP A O 4
ATOM 2982 N N . HIS A 1 50 ? 5.758 3.829 -29.960 1.00 21.22 50 HIS A N 4
ATOM 2983 C CA . HIS A 1 50 ? 7.042 3.557 -30.597 1.00 44.41 50 HIS A CA 4
ATOM 2984 C C . HIS A 1 50 ? 7.106 4.193 -31.982 1.00 3.43 50 HIS A C 4
ATOM 2985 O O . HIS A 1 50 ? 6.085 4.353 -32.650 1.00 20.45 50 HIS A O 4
ATOM 2999 N N . ASN A 1 51 ? 8.312 4.555 -32.407 1.00 24.35 51 ASN A N 4
ATOM 3000 C CA . ASN A 1 51 ? 8.509 5.175 -33.713 1.00 4.02 51 ASN A CA 4
ATOM 3001 C C . ASN A 1 51 ? 9.093 4.176 -34.706 1.00 70.43 51 ASN A C 4
ATOM 3002 O O . ASN A 1 51 ? 9.997 3.410 -34.374 1.00 73.10 51 ASN A O 4
ATOM 3013 N N . GLY A 1 1 ? 1.563 -2.573 2.786 1.00 74.22 1 GLY A N 5
ATOM 3014 C CA . GLY A 1 1 ? 0.568 -3.462 2.215 1.00 11.33 1 GLY A CA 5
ATOM 3015 C C . GLY A 1 1 ? 0.141 -3.038 0.824 1.00 14.12 1 GLY A C 5
ATOM 3016 O O . GLY A 1 1 ? -0.331 -1.919 0.626 1.00 13.04 1 GLY A O 5
ATOM 3020 N N . ASP A 1 2 ? 0.310 -3.933 -0.143 1.00 71.44 2 ASP A N 5
ATOM 3021 C CA . ASP A 1 2 ? -0.061 -3.647 -1.523 1.00 74.12 2 ASP A CA 5
ATOM 3022 C C . ASP A 1 2 ? -1.511 -4.039 -1.790 1.00 63.13 2 ASP A C 5
ATOM 3023 O O . ASP A 1 2 ? -2.095 -4.832 -1.051 1.00 60.11 2 ASP A O 5
ATOM 3032 N N . ILE A 1 3 ? -2.086 -3.477 -2.848 1.00 62.02 3 ILE A N 5
ATOM 3033 C CA . ILE A 1 3 ? -3.467 -3.768 -3.212 1.00 61.23 3 ILE A CA 5
ATOM 3034 C C . ILE A 1 3 ? -3.701 -5.271 -3.318 1.00 10.11 3 ILE A C 5
ATOM 3035 O O . ILE A 1 3 ? -4.775 -5.768 -2.977 1.00 63.32 3 ILE A O 5
ATOM 3051 N N . SER A 1 4 ? -2.690 -5.990 -3.793 1.00 13.54 4 SER A N 5
ATOM 3052 C CA . SER A 1 4 ? -2.786 -7.437 -3.947 1.00 64.43 4 SER A CA 5
ATOM 3053 C C . SER A 1 4 ? -3.112 -8.105 -2.614 1.00 60.32 4 SER A C 5
ATOM 3054 O O . SER A 1 4 ? -3.849 -9.090 -2.565 1.00 14.34 4 SER A O 5
ATOM 3062 N N . ASP A 1 5 ? -2.557 -7.562 -1.537 1.00 23.11 5 ASP A N 5
ATOM 3063 C CA . ASP A 1 5 ? -2.788 -8.103 -0.202 1.00 64.43 5 ASP A CA 5
ATOM 3064 C C . ASP A 1 5 ? -4.173 -7.718 0.307 1.00 10.34 5 ASP A C 5
ATOM 3065 O O . ASP A 1 5 ? -4.809 -8.475 1.041 1.00 2.03 5 ASP A O 5
ATOM 3074 N N . TYR A 1 6 ? -4.635 -6.535 -0.084 1.00 35.23 6 TYR A N 5
ATOM 3075 C CA . TYR A 1 6 ? -5.943 -6.047 0.336 1.00 22.25 6 TYR A CA 5
ATOM 3076 C C . TYR A 1 6 ? -7.058 -6.742 -0.439 1.00 12.03 6 TYR A C 5
ATOM 3077 O O . TYR A 1 6 ? -8.173 -6.895 0.058 1.00 13.13 6 TYR A O 5
ATOM 3095 N N . GLY A 1 7 ? -6.747 -7.160 -1.662 1.00 13.32 7 GLY A N 5
ATOM 3096 C CA . GLY A 1 7 ? -7.732 -7.835 -2.488 1.00 73.12 7 GLY A CA 5
ATOM 3097 C C . GLY A 1 7 ? -7.163 -9.050 -3.193 1.00 52.34 7 GLY A C 5
ATOM 3098 O O . GLY A 1 7 ? -6.115 -8.971 -3.833 1.00 54.45 7 GLY A O 5
ATOM 3102 N N . ASP A 1 8 ? -7.855 -10.178 -3.075 1.00 53.10 8 ASP A N 5
ATOM 3103 C CA . ASP A 1 8 ? -7.413 -11.416 -3.705 1.00 73.24 8 ASP A CA 5
ATOM 3104 C C . ASP A 1 8 ? -7.166 -11.208 -5.197 1.00 54.14 8 ASP A C 5
ATOM 3105 O O . ASP A 1 8 ? -7.723 -10.306 -5.823 1.00 43.53 8 ASP A O 5
ATOM 3114 N N . PRO A 1 9 ? -6.310 -12.061 -5.779 1.00 71.14 9 PRO A N 5
ATOM 3115 C CA . PRO A 1 9 ? -5.971 -11.990 -7.204 1.00 61.42 9 PRO A CA 5
ATOM 3116 C C . PRO A 1 9 ? -7.136 -12.394 -8.100 1.00 64.13 9 PRO A C 5
ATOM 3117 O O . PRO A 1 9 ? -7.879 -13.326 -7.787 1.00 55.34 9 PRO A O 5
ATOM 3128 N N . CYS A 1 10 ? -7.293 -11.687 -9.214 1.00 64.12 10 CYS A N 5
ATOM 3129 C CA . CYS A 1 10 ? -8.369 -11.972 -10.156 1.00 61.12 10 CYS A CA 5
ATOM 3130 C C . CYS A 1 10 ? -8.311 -13.423 -10.626 1.00 13.21 10 CYS A C 5
ATOM 3131 O O . CYS A 1 10 ? -7.422 -14.178 -10.233 1.00 42.31 10 CYS A O 5
ATOM 3138 N N . SER A 1 11 ? -9.266 -13.805 -11.468 1.00 62.14 11 SER A N 5
ATOM 3139 C CA . SER A 1 11 ? -9.326 -15.165 -11.989 1.00 72.13 11 SER A CA 5
ATOM 3140 C C . SER A 1 11 ? -8.594 -15.270 -13.323 1.00 20.21 11 SER A C 5
ATOM 3141 O O . SER A 1 11 ? -8.200 -14.260 -13.908 1.00 73.55 11 SER A O 5
ATOM 3149 N N . ASP A 1 12 ? -8.412 -16.497 -13.796 1.00 1.31 12 ASP A N 5
ATOM 3150 C CA . ASP A 1 12 ? -7.728 -16.736 -15.062 1.00 55.52 12 ASP A CA 5
ATOM 3151 C C . ASP A 1 12 ? -8.386 -15.951 -16.192 1.00 14.03 12 ASP A C 5
ATOM 3152 O O . ASP A 1 12 ? -7.727 -15.562 -17.158 1.00 5.43 12 ASP A O 5
ATOM 3161 N N . ASP A 1 13 ? -9.689 -15.722 -16.067 1.00 13.22 13 ASP A N 5
ATOM 3162 C CA . ASP A 1 13 ? -10.437 -14.983 -17.077 1.00 12.24 13 ASP A CA 5
ATOM 3163 C C . ASP A 1 13 ? -9.951 -13.540 -17.166 1.00 24.33 13 ASP A C 5
ATOM 3164 O O . ASP A 1 13 ? -9.940 -12.943 -18.243 1.00 74.54 13 ASP A O 5
ATOM 3173 N N . LEU A 1 14 ? -9.551 -12.985 -16.028 1.00 34.00 14 LEU A N 5
ATOM 3174 C CA . LEU A 1 14 ? -9.064 -11.610 -15.976 1.00 74.01 14 LEU A CA 5
ATOM 3175 C C . LEU A 1 14 ? -7.554 -11.560 -16.179 1.00 2.32 14 LEU A C 5
ATOM 3176 O O . LEU A 1 14 ? -7.008 -10.545 -16.612 1.00 31.44 14 LEU A O 5
ATOM 3192 N N . LYS A 1 15 ? -6.882 -12.662 -15.863 1.00 21.00 15 LYS A N 5
ATOM 3193 C CA . LYS A 1 15 ? -5.434 -12.745 -16.014 1.00 62.35 15 LYS A CA 5
ATOM 3194 C C . LYS A 1 15 ? -5.007 -12.318 -17.414 1.00 21.34 15 LYS A C 5
ATOM 3195 O O . LYS A 1 15 ? -3.912 -11.787 -17.605 1.00 53.22 15 LYS A O 5
ATOM 3214 N N . ASP A 1 16 ? -5.877 -12.554 -18.390 1.00 50.33 16 ASP A N 5
ATOM 3215 C CA . ASP A 1 16 ? -5.591 -12.190 -19.773 1.00 62.01 16 ASP A CA 5
ATOM 3216 C C . ASP A 1 16 ? -6.547 -11.107 -20.260 1.00 25.31 16 ASP A C 5
ATOM 3217 O O . ASP A 1 16 ? -6.895 -11.056 -21.440 1.00 53.32 16 ASP A O 5
ATOM 3226 N N . TYR A 1 17 ? -6.971 -10.243 -19.344 1.00 75.34 17 TYR A N 5
ATOM 3227 C CA . TYR A 1 17 ? -7.890 -9.162 -19.679 1.00 34.33 17 TYR A CA 5
ATOM 3228 C C . TYR A 1 17 ? -7.201 -8.108 -20.541 1.00 41.12 17 TYR A C 5
ATOM 3229 O O . TYR A 1 17 ? -7.642 -7.813 -21.651 1.00 72.33 17 TYR A O 5
ATOM 3247 N N . CYS A 1 18 ? -6.117 -7.545 -20.020 1.00 21.03 18 CYS A N 5
ATOM 3248 C CA . CYS A 1 18 ? -5.364 -6.524 -20.738 1.00 33.20 18 CYS A CA 5
ATOM 3249 C C . CYS A 1 18 ? -4.021 -7.070 -21.212 1.00 73.44 18 CYS A C 5
ATOM 3250 O O . CYS A 1 18 ? -3.512 -8.051 -20.670 1.00 44.45 18 CYS A O 5
ATOM 3257 N N . ILE A 1 19 ? -3.453 -6.429 -22.228 1.00 24.01 19 ILE A N 5
ATOM 3258 C CA . ILE A 1 19 ? -2.169 -6.849 -22.774 1.00 20.21 19 ILE A CA 5
ATOM 3259 C C . ILE A 1 19 ? -1.012 -6.224 -22.003 1.00 71.20 19 ILE A C 5
ATOM 3260 O O . ILE A 1 19 ? -0.021 -6.890 -21.701 1.00 2.45 19 ILE A O 5
ATOM 3276 N N . HIS A 1 20 ? -1.145 -4.940 -21.686 1.00 55.43 20 HIS A N 5
ATOM 3277 C CA . HIS A 1 20 ? -0.111 -4.224 -20.947 1.00 5.40 20 HIS A CA 5
ATOM 3278 C C . HIS A 1 20 ? -0.712 -3.469 -19.764 1.00 10.43 20 HIS A C 5
ATOM 3279 O O . HIS A 1 20 ? -0.607 -2.247 -19.677 1.00 3.25 20 HIS A O 5
ATOM 3293 N N . GLY A 1 21 ? -1.343 -4.208 -18.856 1.00 63.22 21 GLY A N 5
ATOM 3294 C CA . GLY A 1 21 ? -1.952 -3.592 -17.692 1.00 42.53 21 GLY A CA 5
ATOM 3295 C C . GLY A 1 21 ? -1.913 -4.490 -16.473 1.00 2.42 21 GLY A C 5
ATOM 3296 O O . GLY A 1 21 ? -1.776 -5.708 -16.594 1.00 1.12 21 GLY A O 5
ATOM 3300 N N . ASP A 1 22 ? -2.031 -3.891 -15.293 1.00 51.12 22 ASP A N 5
ATOM 3301 C CA . ASP A 1 22 ? -2.008 -4.646 -14.046 1.00 65.43 22 ASP A CA 5
ATOM 3302 C C . ASP A 1 22 ? -3.417 -5.060 -13.634 1.00 33.31 22 ASP A C 5
ATOM 3303 O O . ASP A 1 22 ? -4.331 -4.235 -13.593 1.00 73.32 22 ASP A O 5
ATOM 3312 N N . CYS A 1 23 ? -3.586 -6.343 -13.332 1.00 3.12 23 CYS A N 5
ATOM 3313 C CA . CYS A 1 23 ? -4.884 -6.868 -12.925 1.00 62.45 23 CYS A CA 5
ATOM 3314 C C . CYS A 1 23 ? -5.043 -6.813 -11.409 1.00 3.14 23 CYS A C 5
ATOM 3315 O O . CYS A 1 23 ? -4.169 -7.260 -10.666 1.00 70.11 23 CYS A O 5
ATOM 3322 N N . PHE A 1 24 ? -6.164 -6.262 -10.956 1.00 45.21 24 PHE A N 5
ATOM 3323 C CA . PHE A 1 24 ? -6.437 -6.147 -9.529 1.00 60.13 24 PHE A CA 5
ATOM 3324 C C . PHE A 1 24 ? -7.934 -6.249 -9.251 1.00 65.12 24 PHE A C 5
ATOM 3325 O O . PHE A 1 24 ? -8.726 -5.451 -9.756 1.00 54.33 24 PHE A O 5
ATOM 3342 N N . PHE A 1 25 ? -8.315 -7.235 -8.446 1.00 33.44 25 PHE A N 5
ATOM 3343 C CA . PHE A 1 25 ? -9.717 -7.443 -8.102 1.00 54.02 25 PHE A CA 5
ATOM 3344 C C . PHE A 1 25 ? -9.941 -7.272 -6.602 1.00 42.50 25 PHE A C 5
ATOM 3345 O O . PHE A 1 25 ? -9.572 -8.137 -5.806 1.00 50.42 25 PHE A O 5
ATOM 3362 N N . LEU A 1 26 ? -10.547 -6.151 -6.224 1.00 23.22 26 LEU A N 5
ATOM 3363 C CA . LEU A 1 26 ? -10.819 -5.867 -4.819 1.00 65.41 26 LEU A CA 5
ATOM 3364 C C . LEU A 1 26 ? -12.230 -6.303 -4.439 1.00 53.12 26 LEU A C 5
ATOM 3365 O O . LEU A 1 26 ? -13.205 -5.922 -5.088 1.00 21.04 26 LEU A O 5
ATOM 3381 N N . LYS A 1 27 ? -12.333 -7.101 -3.384 1.00 30.43 27 LYS A N 5
ATOM 3382 C CA . LYS A 1 27 ? -13.625 -7.588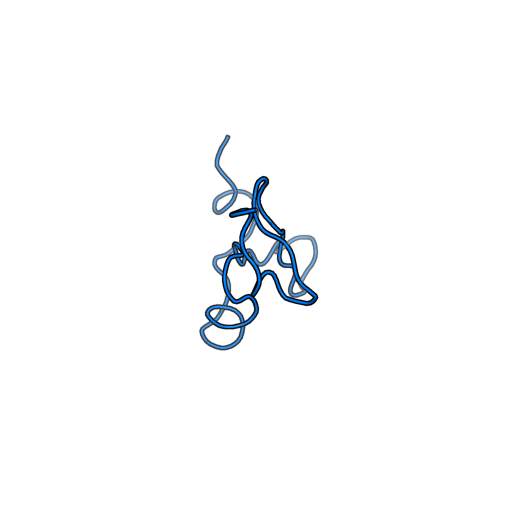 -2.913 1.00 14.53 27 LYS A CA 5
ATOM 3383 C C . LYS A 1 27 ? -14.601 -6.432 -2.715 1.00 23.23 27 LYS A C 5
ATOM 3384 O O . LYS A 1 27 ? -15.797 -6.570 -2.966 1.00 54.43 27 LYS A O 5
ATOM 3403 N N . GLU A 1 28 ? -14.082 -5.294 -2.265 1.00 2.54 28 GLU A N 5
ATOM 3404 C CA . GLU A 1 28 ? -14.909 -4.116 -2.035 1.00 22.12 28 GLU A CA 5
ATOM 3405 C C . GLU A 1 28 ? -15.587 -3.667 -3.326 1.00 63.14 28 GLU A C 5
ATOM 3406 O O . GLU A 1 28 ? -16.729 -3.205 -3.312 1.00 1.14 28 GLU A O 5
ATOM 3418 N N . LEU A 1 29 ? -14.876 -3.805 -4.439 1.00 43.42 29 LEU A N 5
ATOM 3419 C CA . LEU A 1 29 ? -15.408 -3.413 -5.740 1.00 15.31 29 LEU A CA 5
ATOM 3420 C C . LEU A 1 29 ? -16.286 -4.515 -6.323 1.00 32.13 29 LEU A C 5
ATOM 3421 O O . LEU A 1 29 ? -17.218 -4.244 -7.080 1.00 40.21 29 LEU A O 5
ATOM 3437 N N . ASN A 1 30 ? -15.984 -5.758 -5.964 1.00 0.42 30 ASN A N 5
ATOM 3438 C CA . ASN A 1 30 ? -16.748 -6.901 -6.450 1.00 2.42 30 ASN A CA 5
ATOM 3439 C C . ASN A 1 30 ? -16.881 -6.860 -7.970 1.00 53.24 30 ASN A C 5
ATOM 3440 O O . ASN A 1 30 ? -17.892 -7.290 -8.525 1.00 11.03 30 ASN A O 5
ATOM 3451 N N . GLN A 1 31 ? -15.855 -6.339 -8.635 1.00 61.42 31 GLN A N 5
ATOM 3452 C CA . GLN A 1 31 ? -15.858 -6.241 -10.089 1.00 54.20 31 GLN A CA 5
ATOM 3453 C C . GLN A 1 31 ? -14.434 -6.201 -10.635 1.00 62.24 31 GLN A C 5
ATOM 3454 O O . GLN A 1 31 ? -13.481 -5.876 -9.927 1.00 34.23 31 GLN A O 5
ATOM 3468 N N . PRO A 1 32 ? -14.285 -6.540 -11.924 1.00 42.43 32 PRO A N 5
ATOM 3469 C CA . PRO A 1 32 ? -12.981 -6.550 -12.594 1.00 24.15 32 PRO A CA 5
ATOM 3470 C C . PRO A 1 32 ? -12.422 -5.146 -12.797 1.00 74.40 32 PRO A C 5
ATOM 3471 O O . PRO A 1 32 ? -13.141 -4.235 -13.205 1.00 3.44 32 PRO A O 5
ATOM 3482 N N . ALA A 1 33 ? -11.135 -4.979 -12.508 1.00 33.34 33 ALA A N 5
ATOM 3483 C CA . ALA A 1 33 ? -10.480 -3.686 -12.661 1.00 43.51 33 ALA A CA 5
ATOM 3484 C C . ALA A 1 33 ? -9.048 -3.852 -13.156 1.00 11.35 33 ALA A C 5
ATOM 3485 O O . ALA A 1 33 ? -8.218 -4.476 -12.494 1.00 10.10 33 ALA A O 5
ATOM 3492 N N . CYS A 1 34 ? -8.763 -3.290 -14.327 1.00 5.33 34 CYS A N 5
ATOM 3493 C CA . CYS A 1 34 ? -7.431 -3.377 -14.913 1.00 24.00 34 CYS A CA 5
ATOM 3494 C C . CYS A 1 34 ? -6.752 -2.010 -14.924 1.00 50.34 34 CYS A C 5
ATOM 3495 O O . CYS A 1 34 ? -7.410 -0.979 -15.064 1.00 15.31 34 CYS A O 5
ATOM 3502 N N . ARG A 1 35 ? -5.431 -2.010 -14.776 1.00 54.22 35 ARG A N 5
ATOM 3503 C CA . ARG A 1 35 ? -4.662 -0.772 -14.768 1.00 23.10 35 ARG A CA 5
ATOM 3504 C C . ARG A 1 35 ? -3.771 -0.677 -16.003 1.00 45.31 35 ARG A C 5
ATOM 3505 O O . ARG A 1 35 ? -2.720 -1.314 -16.074 1.00 64.14 35 ARG A O 5
ATOM 3526 N N . CYS A 1 36 ? -4.199 0.122 -16.974 1.00 33.14 36 CYS A N 5
ATOM 3527 C CA . CYS A 1 36 ? -3.441 0.301 -18.208 1.00 65.34 36 CYS A CA 5
ATOM 3528 C C . CYS A 1 36 ? -2.124 1.023 -17.937 1.00 52.11 36 CYS A C 5
ATOM 3529 O O . CYS A 1 36 ? -2.112 2.200 -17.575 1.00 11.54 36 CYS A O 5
ATOM 3536 N N . TYR A 1 37 ? -1.018 0.310 -18.116 1.00 31.52 37 TYR A N 5
ATOM 3537 C CA . TYR A 1 37 ? 0.305 0.881 -17.889 1.00 5.32 37 TYR A CA 5
ATOM 3538 C C . TYR A 1 37 ? 0.501 2.145 -18.720 1.00 4.54 37 TYR A C 5
ATOM 3539 O O . TYR A 1 37 ? -0.098 2.305 -19.784 1.00 71.41 37 TYR A O 5
ATOM 3557 N N . THR A 1 38 ? 1.348 3.044 -18.225 1.00 25.35 38 THR A N 5
ATOM 3558 C CA . THR A 1 38 ? 1.625 4.295 -18.919 1.00 12.53 38 THR A CA 5
ATOM 3559 C C . THR A 1 38 ? 2.548 4.070 -20.111 1.00 0.22 38 THR A C 5
ATOM 3560 O O . THR A 1 38 ? 3.453 3.237 -20.061 1.00 61.11 38 THR A O 5
ATOM 3571 N N . GLY A 1 39 ? 2.315 4.819 -21.186 1.00 52.13 39 GLY A N 5
ATOM 3572 C CA . GLY A 1 39 ? 3.134 4.685 -22.376 1.00 2.11 39 GLY A CA 5
ATOM 3573 C C . GLY A 1 39 ? 2.497 3.790 -23.421 1.00 41.13 39 GLY A C 5
ATOM 3574 O O . GLY A 1 39 ? 2.779 3.919 -24.612 1.00 20.02 39 GLY A O 5
ATOM 3578 N N . TYR A 1 40 ? 1.640 2.880 -22.974 1.00 71.53 40 TYR A N 5
ATOM 3579 C CA . TYR A 1 40 ? 0.965 1.958 -23.879 1.00 10.11 40 TYR A CA 5
ATOM 3580 C C . TYR A 1 40 ? -0.370 2.530 -24.347 1.00 72.34 40 TYR A C 5
ATOM 3581 O O . TYR A 1 40 ? -0.848 3.533 -23.816 1.00 25.55 40 TYR A O 5
ATOM 3599 N N . TYR A 1 41 ? -0.966 1.887 -25.344 1.00 3.44 41 TYR A N 5
ATOM 3600 C CA . TYR A 1 41 ? -2.244 2.332 -25.885 1.00 34.40 41 TYR A CA 5
ATOM 3601 C C . TYR A 1 41 ? -3.042 1.154 -26.437 1.00 54.11 41 TYR A C 5
ATOM 3602 O O . TYR A 1 41 ? -2.625 0.001 -26.329 1.00 52.34 41 TYR A O 5
ATOM 3620 N N . GLY A 1 42 ? -4.194 1.454 -27.029 1.00 35.23 42 GLY A N 5
ATOM 3621 C CA . GLY A 1 42 ? -5.033 0.411 -27.589 1.00 10.12 42 GLY A CA 5
ATOM 3622 C C . GLY A 1 42 ? -6.264 0.141 -26.746 1.00 53.24 42 GLY A C 5
ATOM 3623 O O . GLY A 1 42 ? -6.385 0.650 -25.631 1.00 24.11 42 GLY A O 5
ATOM 3627 N N . SER A 1 43 ? -7.180 -0.661 -27.278 1.00 54.34 43 SER A N 5
ATOM 3628 C CA . SER A 1 43 ? -8.410 -0.994 -26.569 1.00 42.00 43 SER A CA 5
ATOM 3629 C C . SER A 1 43 ? -8.104 -1.715 -25.259 1.00 15.31 43 SER A C 5
ATOM 3630 O O . SER A 1 43 ? -8.689 -1.413 -24.219 1.00 52.05 43 SER A O 5
ATOM 3638 N N . ARG A 1 44 ? -7.182 -2.670 -25.319 1.00 43.20 44 ARG A N 5
ATOM 3639 C CA . ARG A 1 44 ? -6.797 -3.436 -24.139 1.00 75.40 44 ARG A CA 5
ATOM 3640 C C . ARG A 1 44 ? -5.309 -3.271 -23.845 1.00 40.43 44 ARG A C 5
ATOM 3641 O O . ARG A 1 44 ? -4.657 -4.192 -23.352 1.00 2.23 44 ARG A O 5
ATOM 3662 N N . CYS A 1 45 ? -4.778 -2.092 -24.151 1.00 31.12 45 CYS A N 5
ATOM 3663 C CA . CYS A 1 45 ? -3.368 -1.806 -23.920 1.00 51.21 45 CYS A CA 5
ATOM 3664 C C . CYS A 1 45 ? -2.481 -2.752 -24.725 1.00 1.20 45 CYS A C 5
ATOM 3665 O O . CYS A 1 45 ? -1.461 -3.233 -24.232 1.00 74.20 45 CYS A O 5
ATOM 3672 N N . GLU A 1 46 ? -2.879 -3.014 -25.966 1.00 30.11 46 GLU A N 5
ATOM 3673 C CA . GLU A 1 46 ? -2.122 -3.904 -26.839 1.00 52.14 46 GLU A CA 5
ATOM 3674 C C . GLU A 1 46 ? -1.063 -3.129 -27.618 1.00 22.34 46 GLU A C 5
ATOM 3675 O O . GLU A 1 46 ? 0.035 -3.632 -27.864 1.00 1.30 46 GLU A O 5
ATOM 3687 N N . HIS A 1 47 ? -1.399 -1.902 -28.004 1.00 30.43 47 HIS A N 5
ATOM 3688 C CA . HIS A 1 47 ? -0.477 -1.058 -28.755 1.00 43.44 47 HIS A CA 5
ATOM 3689 C C . HIS A 1 47 ? 0.557 -0.423 -27.829 1.00 21.31 47 HIS A C 5
ATOM 3690 O O . HIS A 1 47 ? 0.297 -0.218 -26.643 1.00 61.05 47 HIS A O 5
ATOM 3704 N N . ILE A 1 48 ? 1.726 -0.117 -28.378 1.00 52.22 48 ILE A N 5
ATOM 3705 C CA . ILE A 1 48 ? 2.798 0.494 -27.601 1.00 42.41 48 ILE A CA 5
ATOM 3706 C C . ILE A 1 48 ? 3.369 1.714 -28.316 1.00 13.55 48 ILE A C 5
ATOM 3707 O O . ILE A 1 48 ? 3.459 1.741 -29.543 1.00 41.11 48 ILE A O 5
ATOM 3723 N N . ASP A 1 49 ? 3.755 2.721 -27.540 1.00 31.11 49 ASP A N 5
ATOM 3724 C CA . ASP A 1 49 ? 4.321 3.943 -28.099 1.00 42.02 49 ASP A CA 5
ATOM 3725 C C . ASP A 1 49 ? 5.689 3.674 -28.719 1.00 34.24 49 ASP A C 5
ATOM 3726 O O . ASP A 1 49 ? 6.671 3.451 -28.010 1.00 55.25 49 ASP A O 5
ATOM 3735 N N . HIS A 1 50 ? 5.746 3.697 -30.047 1.00 21.22 50 HIS A N 5
ATOM 3736 C CA . HIS A 1 50 ? 6.994 3.454 -30.762 1.00 44.41 50 HIS A CA 5
ATOM 3737 C C . HIS A 1 50 ? 7.464 4.719 -31.476 1.00 3.43 50 HIS A C 5
ATOM 3738 O O . HIS A 1 50 ? 6.656 5.563 -31.861 1.00 20.45 50 HIS A O 5
ATOM 3752 N N . ASN A 1 51 ? 8.776 4.842 -31.648 1.00 24.35 51 ASN A N 5
ATOM 3753 C CA . ASN A 1 51 ? 9.354 6.004 -32.315 1.00 4.02 51 ASN A CA 5
ATOM 3754 C C . ASN A 1 51 ? 9.726 5.674 -33.757 1.00 70.43 51 ASN A C 5
ATOM 3755 O O . ASN A 1 51 ? 9.525 4.551 -34.219 1.00 73.10 51 ASN A O 5
ATOM 3766 N N . GLY A 1 1 ? -0.814 -0.556 2.896 1.00 74.22 1 GLY A N 6
ATOM 3767 C CA . GLY A 1 1 ? -0.216 -1.401 1.880 1.00 11.33 1 GLY A CA 6
ATOM 3768 C C . GLY A 1 1 ? -0.713 -1.072 0.486 1.00 14.12 1 GLY A C 6
ATOM 3769 O O . GLY A 1 1 ? -1.347 -0.038 0.274 1.00 13.04 1 GLY A O 6
ATOM 3773 N N . ASP A 1 2 ? -0.423 -1.950 -0.467 1.00 71.44 2 ASP A N 6
ATOM 3774 C CA . ASP A 1 2 ? -0.844 -1.748 -1.849 1.00 74.12 2 ASP A CA 6
ATOM 3775 C C . ASP A 1 2 ? -2.226 -2.350 -2.089 1.00 63.13 2 ASP A C 6
ATOM 3776 O O . ASP A 1 2 ? -2.667 -3.230 -1.350 1.00 60.11 2 ASP A O 6
ATOM 3785 N N . ILE A 1 3 ? -2.902 -1.869 -3.127 1.00 62.02 3 ILE A N 6
ATOM 3786 C CA . ILE A 1 3 ? -4.232 -2.360 -3.465 1.00 61.23 3 ILE A CA 6
ATOM 3787 C C . ILE A 1 3 ? -4.200 -3.847 -3.801 1.00 10.11 3 ILE A C 6
ATOM 3788 O O . ILE A 1 3 ? -5.136 -4.584 -3.492 1.00 63.32 3 ILE A O 6
ATOM 3804 N N . SER A 1 4 ? -3.115 -4.281 -4.435 1.00 13.54 4 SER A N 6
ATOM 3805 C CA . SER A 1 4 ? -2.962 -5.681 -4.815 1.00 64.43 4 SER A CA 6
ATOM 3806 C C . SER A 1 4 ? -3.086 -6.592 -3.597 1.00 60.32 4 SER A C 6
ATOM 3807 O O . SER A 1 4 ? -3.630 -7.692 -3.684 1.00 14.34 4 SER A O 6
ATOM 3815 N N . ASP A 1 5 ? -2.578 -6.125 -2.463 1.00 23.11 5 ASP A N 6
ATOM 3816 C CA . ASP A 1 5 ? -2.632 -6.895 -1.226 1.00 64.43 5 ASP A CA 6
ATOM 3817 C C . ASP A 1 5 ? -4.017 -6.809 -0.593 1.00 10.34 5 ASP A C 6
ATOM 3818 O O . ASP A 1 5 ? -4.484 -7.760 0.037 1.00 2.03 5 ASP A O 6
ATOM 3827 N N . TYR A 1 6 ? -4.669 -5.664 -0.762 1.00 35.23 6 TYR A N 6
ATOM 3828 C CA . TYR A 1 6 ? -6.000 -5.453 -0.204 1.00 22.25 6 TYR A CA 6
ATOM 3829 C C . TYR A 1 6 ? -7.052 -6.217 -1.000 1.00 12.03 6 TYR A C 6
ATOM 3830 O O . TYR A 1 6 ? -8.090 -6.605 -0.467 1.00 13.13 6 TYR A O 6
ATOM 3848 N N . GLY A 1 7 ? -6.775 -6.432 -2.283 1.00 13.32 7 GLY A N 6
ATOM 3849 C CA . GLY A 1 7 ? -7.707 -7.149 -3.134 1.00 73.12 7 GLY A CA 6
ATOM 3850 C C . GLY A 1 7 ? -7.155 -8.480 -3.604 1.00 52.34 7 GLY A C 6
ATOM 3851 O O . GLY A 1 7 ? -6.045 -8.547 -4.135 1.00 54.45 7 GLY A O 6
ATOM 3855 N N . ASP A 1 8 ? -7.927 -9.542 -3.408 1.00 53.10 8 ASP A N 6
ATOM 3856 C CA . ASP A 1 8 ? -7.510 -10.878 -3.817 1.00 73.24 8 ASP A CA 6
ATOM 3857 C C . ASP A 1 8 ? -7.097 -10.893 -5.285 1.00 54.14 8 ASP A C 6
ATOM 3858 O O . ASP A 1 8 ? -7.484 -10.031 -6.074 1.00 43.53 8 ASP A O 6
ATOM 3867 N N . PRO A 1 9 ? -6.289 -11.896 -5.662 1.00 71.14 9 PRO A N 6
ATOM 3868 C CA . PRO A 1 9 ? -5.806 -12.048 -7.038 1.00 61.42 9 PRO A CA 6
ATOM 3869 C C . PRO A 1 9 ? -6.917 -12.449 -8.002 1.00 64.13 9 PRO A C 6
ATOM 3870 O O . PRO A 1 9 ? -7.649 -13.407 -7.758 1.00 55.34 9 PRO A O 6
ATOM 3881 N N . CYS A 1 10 ? -7.036 -11.709 -9.099 1.00 64.12 10 CYS A N 6
ATOM 3882 C CA . CYS A 1 10 ? -8.057 -11.987 -10.102 1.00 61.12 10 CYS A CA 6
ATOM 3883 C C . CYS A 1 10 ? -8.006 -13.448 -10.541 1.00 13.21 10 CYS A C 6
ATOM 3884 O O . CYS A 1 10 ? -7.084 -14.181 -10.187 1.00 42.31 10 CYS A O 6
ATOM 3891 N N . SER A 1 11 ? -9.006 -13.863 -11.313 1.00 62.14 11 SER A N 6
ATOM 3892 C CA . SER A 1 11 ? -9.077 -15.236 -11.798 1.00 72.13 11 SER A CA 6
ATOM 3893 C C . SER A 1 11 ? -8.425 -15.363 -13.171 1.00 20.21 11 SER A C 6
ATOM 3894 O O . SER A 1 11 ? -8.118 -14.362 -13.819 1.00 73.55 11 SER A O 6
ATOM 3902 N N . ASP A 1 12 ? -8.216 -16.600 -13.608 1.00 1.31 12 ASP A N 6
ATOM 3903 C CA . ASP A 1 12 ? -7.602 -16.859 -14.904 1.00 55.52 12 ASP A CA 6
ATOM 3904 C C . ASP A 1 12 ? -8.332 -16.107 -16.013 1.00 14.03 12 ASP A C 6
ATOM 3905 O O . ASP A 1 12 ? -7.732 -15.724 -17.016 1.00 5.43 12 ASP A O 6
ATOM 3914 N N . ASP A 1 13 ? -9.630 -15.900 -15.823 1.00 13.22 13 ASP A N 6
ATOM 3915 C CA . ASP A 1 13 ? -10.443 -15.194 -16.806 1.00 12.24 13 ASP A CA 6
ATOM 3916 C C . ASP A 1 13 ? -9.967 -13.754 -16.971 1.00 24.33 13 ASP A C 6
ATOM 3917 O O . ASP A 1 13 ? -10.027 -13.190 -18.065 1.00 74.54 13 ASP A O 6
ATOM 3926 N N . LEU A 1 14 ? -9.497 -13.163 -15.879 1.00 34.00 14 LEU A N 6
ATOM 3927 C CA . LEU A 1 14 ? -9.011 -11.788 -15.901 1.00 74.01 14 LEU A CA 6
ATOM 3928 C C . LEU A 1 14 ? -7.516 -11.743 -16.203 1.00 2.32 14 LEU A C 6
ATOM 3929 O O . LEU A 1 14 ? -7.001 -10.740 -16.698 1.00 31.44 14 LEU A O 6
ATOM 3945 N N . LYS A 1 15 ? -6.824 -12.837 -15.904 1.00 21.00 15 LYS A N 6
ATOM 3946 C CA . LYS A 1 15 ? -5.389 -12.925 -16.145 1.00 62.35 15 LYS A CA 6
ATOM 3947 C C . LYS A 1 15 ? -5.054 -12.531 -17.580 1.00 21.34 15 LYS A C 6
ATOM 3948 O O . LYS A 1 15 ? -3.975 -12.004 -17.852 1.00 53.22 15 LYS A O 6
ATOM 3967 N N . ASP A 1 16 ? -5.985 -12.787 -18.492 1.00 50.33 16 ASP A N 6
ATOM 3968 C CA . ASP A 1 16 ? -5.788 -12.456 -19.898 1.00 62.01 16 ASP A CA 6
ATOM 3969 C C . ASP A 1 16 ? -6.776 -11.384 -20.347 1.00 25.31 16 ASP A C 6
ATOM 3970 O O . ASP A 1 16 ? -7.197 -11.358 -21.503 1.00 53.32 16 ASP A O 6
ATOM 3979 N N . TYR A 1 17 ? -7.143 -10.501 -19.425 1.00 75.34 17 TYR A N 6
ATOM 3980 C CA . TYR A 1 17 ? -8.084 -9.428 -19.724 1.00 34.33 17 TYR A CA 6
ATOM 3981 C C . TYR A 1 17 ? -7.419 -8.339 -20.562 1.00 41.12 17 TYR A C 6
ATOM 3982 O O . TYR A 1 17 ? -7.879 -8.016 -21.657 1.00 72.33 17 TYR A O 6
ATOM 4000 N N . CYS A 1 18 ? -6.337 -7.776 -20.036 1.00 21.03 18 CYS A N 6
ATOM 4001 C CA . CYS A 1 18 ? -5.607 -6.724 -20.733 1.00 33.20 18 CYS A CA 6
ATOM 4002 C C . CYS A 1 18 ? -4.244 -7.224 -21.201 1.00 73.44 18 CYS A C 6
ATOM 4003 O O . CYS A 1 18 ? -3.641 -8.095 -20.571 1.00 44.45 18 CYS A O 6
ATOM 4010 N N . ILE A 1 19 ? -3.763 -6.668 -22.308 1.00 24.01 19 ILE A N 6
ATOM 4011 C CA . ILE A 1 19 ? -2.472 -7.058 -22.859 1.00 20.21 19 ILE A CA 6
ATOM 4012 C C . ILE A 1 19 ? -1.328 -6.392 -22.101 1.00 71.20 19 ILE A C 6
ATOM 4013 O O . ILE A 1 19 ? -0.337 -7.038 -21.757 1.00 2.45 19 ILE A O 6
ATOM 4029 N N . HIS A 1 20 ? -1.472 -5.096 -21.842 1.00 55.43 20 HIS A N 6
ATOM 4030 C CA . HIS A 1 20 ? -0.452 -4.343 -21.121 1.00 5.40 20 HIS A CA 6
ATOM 4031 C C . HIS A 1 20 ? -1.075 -3.533 -19.987 1.00 10.43 20 HIS A C 6
ATOM 4032 O O . HIS A 1 20 ? -0.971 -2.308 -19.958 1.00 3.25 20 HIS A O 6
ATOM 4046 N N . GLY A 1 21 ? -1.721 -4.227 -19.056 1.00 63.22 21 GLY A N 6
ATOM 4047 C CA . GLY A 1 21 ? -2.351 -3.556 -17.934 1.00 42.53 21 GLY A CA 6
ATOM 4048 C C . GLY A 1 21 ? -2.251 -4.356 -16.650 1.00 2.42 21 GLY A C 6
ATOM 4049 O O . GLY A 1 21 ? -2.115 -5.579 -16.681 1.00 1.12 21 GLY A O 6
ATOM 4053 N N . ASP A 1 22 ? -2.318 -3.664 -15.518 1.00 51.12 22 ASP A N 6
ATOM 4054 C CA . ASP A 1 22 ? -2.234 -4.317 -14.216 1.00 65.43 22 ASP A CA 6
ATOM 4055 C C . ASP A 1 22 ? -3.592 -4.873 -13.799 1.00 33.31 22 ASP A C 6
ATOM 4056 O O . ASP A 1 22 ? -4.581 -4.144 -13.739 1.00 73.32 22 ASP A O 6
ATOM 4065 N N . CYS A 1 23 ? -3.631 -6.170 -13.513 1.00 3.12 23 CYS A N 6
ATOM 4066 C CA . CYS A 1 23 ? -4.866 -6.827 -13.103 1.00 62.45 23 CYS A CA 6
ATOM 4067 C C . CYS A 1 23 ? -5.022 -6.794 -11.584 1.00 3.14 23 CYS A C 6
ATOM 4068 O O . CYS A 1 23 ? -4.131 -7.223 -10.851 1.00 70.11 23 CYS A O 6
ATOM 4075 N N . PHE A 1 24 ? -6.158 -6.285 -11.122 1.00 45.21 24 PHE A N 6
ATOM 4076 C CA . PHE A 1 24 ? -6.430 -6.197 -9.692 1.00 60.13 24 PHE A CA 6
ATOM 4077 C C . PHE A 1 24 ? -7.921 -6.351 -9.411 1.00 65.12 24 PHE A C 6
ATOM 4078 O O . PHE A 1 24 ? -8.752 -5.669 -10.011 1.00 54.33 24 PHE A O 6
ATOM 4095 N N . PHE A 1 25 ? -8.254 -7.255 -8.494 1.00 33.44 25 PHE A N 6
ATOM 4096 C CA . PHE A 1 25 ? -9.646 -7.502 -8.135 1.00 54.02 25 PHE A CA 6
ATOM 4097 C C . PHE A 1 25 ? -9.863 -7.307 -6.637 1.00 42.50 25 PHE A C 6
ATOM 4098 O O . PHE A 1 25 ? -9.445 -8.135 -5.825 1.00 50.42 25 PHE A O 6
ATOM 4115 N N . LEU A 1 26 ? -10.519 -6.209 -6.278 1.00 23.22 26 LEU A N 6
ATOM 4116 C CA . LEU A 1 26 ? -10.792 -5.905 -4.877 1.00 65.41 26 LEU A CA 6
ATOM 4117 C C . LEU A 1 26 ? -12.151 -6.454 -4.455 1.00 53.12 26 LEU A C 6
ATOM 4118 O O . LEU A 1 26 ? -13.152 -6.261 -5.145 1.00 21.04 26 LEU A O 6
ATOM 4134 N N . LYS A 1 27 ? -12.180 -7.138 -3.317 1.00 30.43 27 LYS A N 6
ATOM 4135 C CA . LYS A 1 27 ? -13.416 -7.712 -2.799 1.00 14.53 27 LYS A CA 6
ATOM 4136 C C . LYS A 1 27 ? -14.478 -6.634 -2.610 1.00 23.23 27 LYS A C 6
ATOM 4137 O O . LYS A 1 27 ? -15.661 -6.866 -2.858 1.00 54.43 27 LYS A O 6
ATOM 4156 N N . GLU A 1 28 ? -14.049 -5.457 -2.169 1.00 2.54 28 GLU A N 6
ATOM 4157 C CA . GLU A 1 28 ? -14.965 -4.343 -1.946 1.00 22.12 28 GLU A CA 6
ATOM 4158 C C . GLU A 1 28 ? -15.688 -3.968 -3.236 1.00 63.14 28 GLU A C 6
ATOM 4159 O O . GLU A 1 28 ? -16.861 -3.594 -3.219 1.00 1.14 28 GLU A O 6
ATOM 4171 N N . LEU A 1 29 ? -14.979 -4.070 -4.356 1.00 43.42 29 LEU A N 6
ATOM 4172 C CA . LEU A 1 29 ? -15.551 -3.741 -5.656 1.00 15.31 29 LEU A CA 6
ATOM 4173 C C . LEU A 1 29 ? -16.349 -4.916 -6.214 1.00 32.13 29 LEU A C 6
ATOM 4174 O O . LEU A 1 29 ? -17.306 -4.729 -6.964 1.00 40.21 29 LEU A O 6
ATOM 4190 N N . ASN A 1 30 ? -15.949 -6.127 -5.838 1.00 0.42 30 ASN A N 6
ATOM 4191 C CA . ASN A 1 30 ? -16.628 -7.333 -6.299 1.00 2.42 30 ASN A CA 6
ATOM 4192 C C . ASN A 1 30 ? -16.780 -7.326 -7.817 1.00 53.24 30 ASN A C 6
ATOM 4193 O O . ASN A 1 30 ? -17.759 -7.842 -8.354 1.00 11.03 30 ASN A O 6
ATOM 4204 N N . GLN A 1 31 ? -15.804 -6.737 -8.501 1.00 61.42 31 GLN A N 6
ATOM 4205 C CA . GLN A 1 31 ? -15.829 -6.663 -9.957 1.00 54.20 31 GLN A CA 6
ATOM 4206 C C . GLN A 1 31 ? -14.419 -6.525 -10.520 1.00 62.24 31 GLN A C 6
ATOM 4207 O O . GLN A 1 31 ? -13.485 -6.117 -9.828 1.00 34.23 31 GLN A O 6
ATOM 4221 N N . PRO A 1 32 ? -14.258 -6.872 -11.805 1.00 42.43 32 PRO A N 6
ATOM 4222 C CA . PRO A 1 32 ? -12.963 -6.794 -12.491 1.00 24.15 32 PRO A CA 6
ATOM 4223 C C . PRO A 1 32 ? -12.513 -5.355 -12.720 1.00 74.40 32 PRO A C 6
ATOM 4224 O O . PRO A 1 32 ? -13.315 -4.495 -13.084 1.00 3.44 32 PRO A O 6
ATOM 4235 N N . ALA A 1 33 ? -11.228 -5.100 -12.505 1.00 33.34 33 ALA A N 6
ATOM 4236 C CA . ALA A 1 33 ? -10.672 -3.766 -12.691 1.00 43.51 33 ALA A CA 6
ATOM 4237 C C . ALA A 1 33 ? -9.264 -3.834 -13.274 1.00 11.35 33 ALA A C 6
ATOM 4238 O O . ALA A 1 33 ? -8.356 -4.404 -12.667 1.00 10.10 33 ALA A O 6
ATOM 4245 N N . CYS A 1 34 ? -9.088 -3.250 -14.455 1.00 5.33 34 CYS A N 6
ATOM 4246 C CA . CYS A 1 34 ? -7.791 -3.246 -15.121 1.00 24.00 34 CYS A CA 6
ATOM 4247 C C . CYS A 1 34 ? -7.240 -1.827 -15.230 1.00 50.34 34 CYS A C 6
ATOM 4248 O O . CYS A 1 34 ? -7.997 -0.867 -15.383 1.00 15.31 34 CYS A O 6
ATOM 4255 N N . ARG A 1 35 ? -5.920 -1.702 -15.150 1.00 54.22 35 ARG A N 6
ATOM 4256 C CA . ARG A 1 35 ? -5.269 -0.401 -15.240 1.00 23.10 35 ARG A CA 6
ATOM 4257 C C . ARG A 1 35 ? -4.214 -0.395 -16.342 1.00 45.31 35 ARG A C 6
ATOM 4258 O O . ARG A 1 35 ? -3.372 -1.291 -16.416 1.00 64.14 35 ARG A O 6
ATOM 4279 N N . CYS A 1 36 ? -4.266 0.619 -17.199 1.00 33.14 36 CYS A N 6
ATOM 4280 C CA . CYS A 1 36 ? -3.317 0.742 -18.298 1.00 65.34 36 CYS A CA 6
ATOM 4281 C C . CYS A 1 36 ? -1.996 1.333 -17.814 1.00 52.11 36 CYS A C 6
ATOM 4282 O O . CYS A 1 36 ? -1.941 2.483 -17.378 1.00 11.54 36 CYS A O 6
ATOM 4289 N N . TYR A 1 37 ? -0.935 0.538 -17.892 1.00 31.52 37 TYR A N 6
ATOM 4290 C CA . TYR A 1 37 ? 0.386 0.981 -17.460 1.00 5.32 37 TYR A CA 6
ATOM 4291 C C . TYR A 1 37 ? 0.879 2.141 -18.320 1.00 4.54 37 TYR A C 6
ATOM 4292 O O . TYR A 1 37 ? 0.441 2.319 -19.457 1.00 71.41 37 TYR A O 6
ATOM 4310 N N . THR A 1 38 ? 1.797 2.929 -17.767 1.00 25.35 38 THR A N 6
ATOM 4311 C CA . THR A 1 38 ? 2.352 4.073 -18.481 1.00 12.53 38 THR A CA 6
ATOM 4312 C C . THR A 1 38 ? 3.244 3.623 -19.632 1.00 0.22 38 THR A C 6
ATOM 4313 O O . THR A 1 38 ? 4.049 2.703 -19.484 1.00 61.11 38 THR A O 6
ATOM 4324 N N . GLY A 1 39 ? 3.097 4.277 -20.781 1.00 52.13 39 GLY A N 6
ATOM 4325 C CA . GLY A 1 39 ? 3.897 3.929 -21.940 1.00 2.11 39 GLY A CA 6
ATOM 4326 C C . GLY A 1 39 ? 3.124 3.107 -22.953 1.00 41.13 39 GLY A C 6
ATOM 4327 O O . GLY A 1 39 ? 3.443 3.115 -24.142 1.00 20.02 39 GLY A O 6
ATOM 4331 N N . TYR A 1 40 ? 2.106 2.395 -22.481 1.00 71.53 40 TYR A N 6
ATOM 4332 C CA . TYR A 1 40 ? 1.288 1.561 -23.353 1.00 10.11 40 TYR A CA 6
ATOM 4333 C C . TYR A 1 40 ? -0.042 2.238 -23.663 1.00 72.34 40 TYR A C 6
ATOM 4334 O O . TYR A 1 40 ? -0.502 3.101 -22.916 1.00 25.55 40 TYR A O 6
ATOM 4352 N N . TYR A 1 41 ? -0.656 1.841 -24.773 1.00 3.44 41 TYR A N 6
ATOM 4353 C CA . TYR A 1 41 ? -1.934 2.410 -25.185 1.00 34.40 41 TYR A CA 6
ATOM 4354 C C . TYR A 1 41 ? -2.805 1.358 -25.865 1.00 54.11 41 TYR A C 6
ATOM 4355 O O . TYR A 1 41 ? -2.462 0.178 -25.897 1.00 52.34 41 TYR A O 6
ATOM 4373 N N . GLY A 1 42 ? -3.936 1.798 -26.409 1.00 35.23 42 GLY A N 6
ATOM 4374 C CA . GLY A 1 42 ? -4.839 0.882 -27.082 1.00 10.12 42 GLY A CA 6
ATOM 4375 C C . GLY A 1 42 ? -6.092 0.606 -26.274 1.00 53.24 42 GLY A C 6
ATOM 4376 O O . GLY A 1 42 ? -6.084 0.713 -25.048 1.00 24.11 42 GLY A O 6
ATOM 4380 N N . SER A 1 43 ? -7.172 0.252 -26.963 1.00 54.34 43 SER A N 6
ATOM 4381 C CA . SER A 1 43 ? -8.440 -0.034 -26.303 1.00 42.00 43 SER A CA 6
ATOM 4382 C C . SER A 1 43 ? -8.251 -1.054 -25.183 1.00 15.31 43 SER A C 6
ATOM 4383 O O . SER A 1 43 ? -8.844 -0.931 -24.111 1.00 52.05 43 SER A O 6
ATOM 4391 N N . ARG A 1 44 ? -7.421 -2.059 -25.440 1.00 43.20 44 ARG A N 6
ATOM 4392 C CA . ARG A 1 44 ? -7.154 -3.100 -24.455 1.00 75.40 44 ARG A CA 6
ATOM 4393 C C . ARG A 1 44 ? -5.668 -3.157 -24.114 1.00 40.43 44 ARG A C 6
ATOM 4394 O O . ARG A 1 44 ? -5.126 -4.225 -23.827 1.00 2.23 44 ARG A O 6
ATOM 4415 N N . CYS A 1 45 ? -5.014 -2.001 -24.146 1.00 31.12 45 CYS A N 6
ATOM 4416 C CA . CYS A 1 45 ? -3.591 -1.917 -23.841 1.00 51.21 45 CYS A CA 6
ATOM 4417 C C . CYS A 1 45 ? -2.787 -2.857 -24.736 1.00 1.20 45 CYS A C 6
ATOM 4418 O O . CYS A 1 45 ? -1.806 -3.458 -24.298 1.00 74.20 45 CYS A O 6
ATOM 4425 N N . GLU A 1 46 ? -3.210 -2.976 -25.991 1.00 30.11 46 GLU A N 6
ATOM 4426 C CA . GLU A 1 46 ? -2.529 -3.842 -26.946 1.00 52.14 46 GLU A CA 6
ATOM 4427 C C . GLU A 1 46 ? -1.448 -3.076 -27.701 1.00 22.34 46 GLU A C 6
ATOM 4428 O O . GLU A 1 46 ? -0.431 -3.645 -28.100 1.00 1.30 46 GLU A O 6
ATOM 4440 N N . HIS A 1 47 ? -1.673 -1.779 -27.893 1.00 30.43 47 HIS A N 6
ATOM 4441 C CA . HIS A 1 47 ? -0.718 -0.934 -28.600 1.00 43.44 47 HIS A CA 6
ATOM 4442 C C . HIS A 1 47 ? 0.395 -0.471 -27.664 1.00 21.31 47 HIS A C 6
ATOM 4443 O O . HIS A 1 47 ? 0.194 -0.358 -26.454 1.00 61.05 47 HIS A O 6
ATOM 4457 N N . ILE A 1 48 ? 1.567 -0.207 -28.231 1.00 52.22 48 ILE A N 6
ATOM 4458 C CA . ILE A 1 48 ? 2.711 0.242 -27.447 1.00 42.41 48 ILE A CA 6
ATOM 4459 C C . ILE A 1 48 ? 3.372 1.458 -28.087 1.00 13.55 48 ILE A C 6
ATOM 4460 O O . ILE A 1 48 ? 3.474 1.550 -29.311 1.00 41.11 48 ILE A O 6
ATOM 4476 N N . ASP A 1 49 ? 3.822 2.388 -27.253 1.00 31.11 49 ASP A N 6
ATOM 4477 C CA . ASP A 1 49 ? 4.477 3.598 -27.736 1.00 42.02 49 ASP A CA 6
ATOM 4478 C C . ASP A 1 49 ? 5.775 3.259 -28.460 1.00 34.24 49 ASP A C 6
ATOM 4479 O O . ASP A 1 49 ? 6.703 2.705 -27.868 1.00 55.25 49 ASP A O 6
ATOM 4488 N N . HIS A 1 50 ? 5.836 3.595 -29.745 1.00 21.22 50 HIS A N 6
ATOM 4489 C CA . HIS A 1 50 ? 7.021 3.326 -30.551 1.00 44.41 50 HIS A CA 6
ATOM 4490 C C . HIS A 1 50 ? 7.877 4.582 -30.695 1.00 3.43 50 HIS A C 6
ATOM 4491 O O . HIS A 1 50 ? 7.355 5.693 -30.786 1.00 20.45 50 HIS A O 6
ATOM 4505 N N . ASN A 1 51 ? 9.192 4.397 -30.712 1.00 24.35 51 ASN A N 6
ATOM 4506 C CA . ASN A 1 51 ? 10.120 5.515 -30.843 1.00 4.02 51 ASN A CA 6
ATOM 4507 C C . ASN A 1 51 ? 10.858 5.456 -32.177 1.00 70.43 51 ASN A C 6
ATOM 4508 O O . ASN A 1 51 ? 11.141 4.376 -32.693 1.00 73.10 51 ASN A O 6
ATOM 4519 N N . GLY A 1 1 ? 1.357 2.762 -3.336 1.00 74.22 1 GLY A N 7
ATOM 4520 C CA . GLY A 1 1 ? 1.063 1.582 -2.544 1.00 11.33 1 GLY A CA 7
ATOM 4521 C C . GLY A 1 1 ? 0.118 0.631 -3.250 1.00 14.12 1 GLY A C 7
ATOM 4522 O O . GLY A 1 1 ? -1.008 0.997 -3.583 1.00 13.04 1 GLY A O 7
ATOM 4526 N N . ASP A 1 2 ? 0.578 -0.594 -3.482 1.00 71.44 2 ASP A N 7
ATOM 4527 C CA . ASP A 1 2 ? -0.233 -1.602 -4.154 1.00 74.12 2 ASP A CA 7
ATOM 4528 C C . ASP A 1 2 ? -1.360 -2.085 -3.247 1.00 63.13 2 ASP A C 7
ATOM 4529 O O . ASP A 1 2 ? -1.420 -1.729 -2.070 1.00 60.11 2 ASP A O 7
ATOM 4538 N N . ILE A 1 3 ? -2.253 -2.899 -3.803 1.00 62.02 3 ILE A N 7
ATOM 4539 C CA . ILE A 1 3 ? -3.378 -3.430 -3.043 1.00 61.23 3 ILE A CA 7
ATOM 4540 C C . ILE A 1 3 ? -3.559 -4.922 -3.302 1.00 10.11 3 ILE A C 7
ATOM 4541 O O . ILE A 1 3 ? -4.682 -5.425 -3.335 1.00 63.32 3 ILE A O 7
ATOM 4557 N N . SER A 1 4 ? -2.445 -5.625 -3.485 1.00 13.54 4 SER A N 7
ATOM 4558 C CA . SER A 1 4 ? -2.481 -7.060 -3.743 1.00 64.43 4 SER A CA 7
ATOM 4559 C C . SER A 1 4 ? -3.061 -7.813 -2.549 1.00 60.32 4 SER A C 7
ATOM 4560 O O . SER A 1 4 ? -3.779 -8.799 -2.711 1.00 14.34 4 SER A O 7
ATOM 4568 N N . ASP A 1 5 ? -2.743 -7.339 -1.349 1.00 23.11 5 ASP A N 7
ATOM 4569 C CA . ASP A 1 5 ? -3.231 -7.966 -0.126 1.00 64.43 5 ASP A CA 7
ATOM 4570 C C . ASP A 1 5 ? -4.664 -7.535 0.170 1.00 10.34 5 ASP A C 7
ATOM 4571 O O . ASP A 1 5 ? -5.455 -8.305 0.715 1.00 2.03 5 ASP A O 7
ATOM 4580 N N . TYR A 1 6 ? -4.990 -6.298 -0.190 1.00 35.23 6 TYR A N 7
ATOM 4581 C CA . TYR A 1 6 ? -6.327 -5.763 0.039 1.00 22.25 6 TYR A CA 7
ATOM 4582 C C . TYR A 1 6 ? -7.329 -6.359 -0.943 1.00 12.03 6 TYR A C 7
ATOM 4583 O O . TYR A 1 6 ? -8.518 -6.471 -0.646 1.00 13.13 6 TYR A O 7
ATOM 4601 N N . GLY A 1 7 ? -6.840 -6.741 -2.119 1.00 13.32 7 GLY A N 7
ATOM 4602 C CA . GLY A 1 7 ? -7.705 -7.321 -3.130 1.00 73.12 7 GLY A CA 7
ATOM 4603 C C . GLY A 1 7 ? -7.177 -8.641 -3.657 1.00 52.34 7 GLY A C 7
ATOM 4604 O O . GLY A 1 7 ? -6.013 -8.740 -4.047 1.00 54.45 7 GLY A O 7
ATOM 4608 N N . ASP A 1 8 ? -8.033 -9.657 -3.667 1.00 53.10 8 ASP A N 7
ATOM 4609 C CA . ASP A 1 8 ? -7.645 -10.977 -4.149 1.00 73.24 8 ASP A CA 7
ATOM 4610 C C . ASP A 1 8 ? -7.043 -10.890 -5.548 1.00 54.14 8 ASP A C 7
ATOM 4611 O O . ASP A 1 8 ? -7.270 -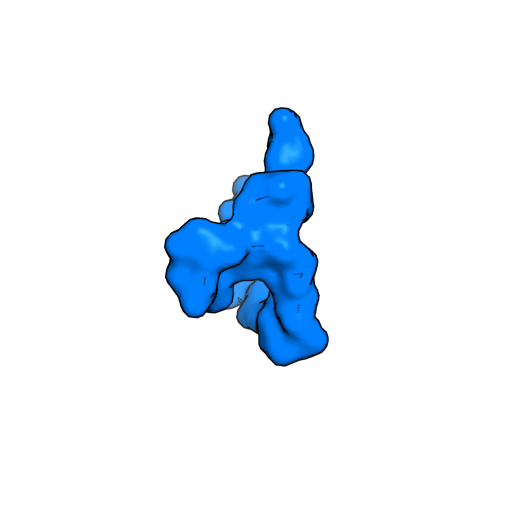9.934 -6.290 1.00 43.53 8 ASP A O 7
ATOM 4620 N N . PRO A 1 9 ? -6.255 -11.910 -5.919 1.00 71.14 9 PRO A N 7
ATOM 4621 C CA . PRO A 1 9 ? -5.603 -11.972 -7.230 1.00 61.42 9 PRO A CA 7
ATOM 4622 C C . PRO A 1 9 ? -6.598 -12.202 -8.362 1.00 64.13 9 PRO A C 7
ATOM 4623 O O . PRO A 1 9 ? -7.542 -12.982 -8.225 1.00 55.34 9 PRO A O 7
ATOM 4634 N N . CYS A 1 10 ? -6.384 -11.518 -9.481 1.00 64.12 10 CYS A N 7
ATOM 4635 C CA . CYS A 1 10 ? -7.262 -11.647 -10.637 1.00 61.12 10 CYS A CA 7
ATOM 4636 C C . CYS A 1 10 ? -7.464 -13.114 -11.006 1.00 13.21 10 CYS A C 7
ATOM 4637 O O . CYS A 1 10 ? -6.601 -13.953 -10.748 1.00 42.31 10 CYS A O 7
ATOM 4644 N N . SER A 1 11 ? -8.608 -13.414 -11.612 1.00 62.14 11 SER A N 7
ATOM 4645 C CA . SER A 1 11 ? -8.924 -14.780 -12.014 1.00 72.13 11 SER A CA 7
ATOM 4646 C C . SER A 1 11 ? -8.494 -15.036 -13.455 1.00 20.21 11 SER A C 7
ATOM 4647 O O . SER A 1 11 ? -8.099 -14.114 -14.169 1.00 73.55 11 SER A O 7
ATOM 4655 N N . ASP A 1 12 ? -8.571 -16.294 -13.874 1.00 1.31 12 ASP A N 7
ATOM 4656 C CA . ASP A 1 12 ? -8.191 -16.673 -15.230 1.00 55.52 12 ASP A CA 7
ATOM 4657 C C . ASP A 1 12 ? -8.917 -15.812 -16.259 1.00 14.03 12 ASP A C 7
ATOM 4658 O O . ASP A 1 12 ? -8.410 -15.580 -17.356 1.00 5.43 12 ASP A O 7
ATOM 4667 N N . ASP A 1 13 ? -10.105 -15.342 -15.896 1.00 13.22 13 ASP A N 7
ATOM 4668 C CA . ASP A 1 13 ? -10.901 -14.507 -16.789 1.00 12.24 13 ASP A CA 7
ATOM 4669 C C . ASP A 1 13 ? -10.285 -13.118 -16.928 1.00 24.33 13 ASP A C 7
ATOM 4670 O O . ASP A 1 13 ? -10.358 -12.499 -17.988 1.00 74.54 13 ASP A O 7
ATOM 4679 N N . LEU A 1 14 ? -9.678 -12.636 -15.848 1.00 34.00 14 LEU A N 7
ATOM 4680 C CA . LEU A 1 14 ? -9.048 -11.320 -15.849 1.00 74.01 14 LEU A CA 7
ATOM 4681 C C . LEU A 1 14 ? -7.599 -11.410 -16.316 1.00 2.32 14 LEU A C 7
ATOM 4682 O O . LEU A 1 14 ? -7.034 -10.435 -16.812 1.00 31.44 14 LEU A O 7
ATOM 4698 N N . LYS A 1 15 ? -7.003 -12.587 -16.157 1.00 21.00 15 LYS A N 7
ATOM 4699 C CA . LYS A 1 15 ? -5.621 -12.806 -16.565 1.00 62.35 15 LYS A CA 7
ATOM 4700 C C . LYS A 1 15 ? -5.403 -12.361 -18.008 1.00 21.34 15 LYS A C 7
ATOM 4701 O O . LYS A 1 15 ? -4.310 -11.926 -18.374 1.00 53.22 15 LYS A O 7
ATOM 4720 N N . ASP A 1 16 ? -6.447 -12.470 -18.821 1.00 50.33 16 ASP A N 7
ATOM 4721 C CA . ASP A 1 16 ? -6.370 -12.076 -20.223 1.00 62.01 16 ASP A CA 7
ATOM 4722 C C . ASP A 1 16 ? -7.261 -10.869 -20.498 1.00 25.31 16 ASP A C 7
ATOM 4723 O O . ASP A 1 16 ? -7.802 -10.720 -21.594 1.00 53.32 16 ASP A O 7
ATOM 4732 N N . TYR A 1 17 ? -7.410 -10.010 -19.496 1.00 75.34 17 TYR A N 7
ATOM 4733 C CA . TYR A 1 17 ? -8.238 -8.818 -19.627 1.00 34.33 17 TYR A CA 7
ATOM 4734 C C . TYR A 1 17 ? -7.477 -7.700 -20.334 1.00 41.12 17 TYR A C 7
ATOM 4735 O O . TYR A 1 17 ? -8.052 -6.929 -21.103 1.00 72.33 17 TYR A O 7
ATOM 4753 N N . CYS A 1 18 ? -6.178 -7.619 -20.067 1.00 21.03 18 CYS A N 7
ATOM 4754 C CA . CYS A 1 18 ? -5.334 -6.598 -20.675 1.00 33.20 18 CYS A CA 7
ATOM 4755 C C . CYS A 1 18 ? -3.948 -7.154 -20.991 1.00 73.44 18 CYS A C 7
ATOM 4756 O O . CYS A 1 18 ? -3.477 -8.085 -20.336 1.00 44.45 18 CYS A O 7
ATOM 4763 N N . ILE A 1 19 ? -3.300 -6.578 -21.998 1.00 24.01 19 ILE A N 7
ATOM 4764 C CA . ILE A 1 19 ? -1.969 -7.014 -22.399 1.00 20.21 19 ILE A CA 7
ATOM 4765 C C . ILE A 1 19 ? -0.889 -6.282 -21.610 1.00 71.20 19 ILE A C 7
ATOM 4766 O O . ILE A 1 19 ? 0.055 -6.895 -21.112 1.00 2.45 19 ILE A O 7
ATOM 4782 N N . HIS A 1 20 ? -1.036 -4.965 -21.500 1.00 55.43 20 HIS A N 7
ATOM 4783 C CA . HIS A 1 20 ? -0.073 -4.147 -20.769 1.00 5.40 20 HIS A CA 7
ATOM 4784 C C . HIS A 1 20 ? -0.740 -3.449 -19.588 1.00 10.43 20 HIS A C 7
ATOM 4785 O O . HIS A 1 20 ? -0.415 -2.307 -19.265 1.00 3.25 20 HIS A O 7
ATOM 4799 N N . GLY A 1 21 ? -1.676 -4.144 -18.947 1.00 63.22 21 GLY A N 7
ATOM 4800 C CA . GLY A 1 21 ? -2.374 -3.573 -17.810 1.00 42.53 21 GLY A CA 7
ATOM 4801 C C . GLY A 1 21 ? -2.277 -4.445 -16.573 1.00 2.42 21 GLY A C 7
ATOM 4802 O O . GLY A 1 21 ? -2.114 -5.661 -16.674 1.00 1.12 21 GLY A O 7
ATOM 4806 N N . ASP A 1 22 ? -2.374 -3.822 -15.404 1.00 51.12 22 ASP A N 7
ATOM 4807 C CA . ASP A 1 22 ? -2.294 -4.549 -14.142 1.00 65.43 22 ASP A CA 7
ATOM 4808 C C . ASP A 1 22 ? -3.687 -4.897 -13.628 1.00 33.31 22 ASP A C 7
ATOM 4809 O O . ASP A 1 22 ? -4.532 -4.020 -13.448 1.00 73.32 22 ASP A O 7
ATOM 4818 N N . CYS A 1 23 ? -3.921 -6.184 -13.391 1.00 3.12 23 CYS A N 7
ATOM 4819 C CA . CYS A 1 23 ? -5.211 -6.649 -12.898 1.00 62.45 23 CYS A CA 7
ATOM 4820 C C . CYS A 1 23 ? -5.271 -6.576 -11.376 1.00 3.14 23 CYS A C 7
ATOM 4821 O O . CYS A 1 23 ? -4.331 -6.975 -10.687 1.00 70.11 23 CYS A O 7
ATOM 4828 N N . PHE A 1 24 ? -6.381 -6.064 -10.857 1.00 45.21 24 PHE A N 7
ATOM 4829 C CA . PHE A 1 24 ? -6.565 -5.938 -9.415 1.00 60.13 24 PHE A CA 7
ATOM 4830 C C . PHE A 1 24 ? -8.025 -6.152 -9.031 1.00 65.12 24 PHE A C 7
ATOM 4831 O O . PHE A 1 24 ? -8.886 -5.326 -9.332 1.00 54.33 24 PHE A O 7
ATOM 4848 N N . PHE A 1 25 ? -8.298 -7.269 -8.365 1.00 33.44 25 PHE A N 7
ATOM 4849 C CA . PHE A 1 25 ? -9.654 -7.595 -7.940 1.00 54.02 25 PHE A CA 7
ATOM 4850 C C . PHE A 1 25 ? -9.833 -7.339 -6.447 1.00 42.50 25 PHE A C 7
ATOM 4851 O O . PHE A 1 25 ? -9.342 -8.100 -5.611 1.00 50.42 25 PHE A O 7
ATOM 4868 N N . LEU A 1 26 ? -10.538 -6.263 -6.118 1.00 23.22 26 LEU A N 7
ATOM 4869 C CA . LEU A 1 26 ? -10.783 -5.905 -4.725 1.00 65.41 26 LEU A CA 7
ATOM 4870 C C . LEU A 1 26 ? -12.132 -6.438 -4.253 1.00 53.12 26 LEU A C 7
ATOM 4871 O O . LEU A 1 26 ? -13.162 -6.195 -4.882 1.00 21.04 26 LEU A O 7
ATOM 4887 N N . LYS A 1 27 ? -12.120 -7.166 -3.142 1.00 30.43 27 LYS A N 7
ATOM 4888 C CA . LYS A 1 27 ? -13.341 -7.733 -2.584 1.00 14.53 27 LYS A CA 7
ATOM 4889 C C . LYS A 1 27 ? -14.406 -6.656 -2.401 1.00 23.23 27 LYS A C 7
ATOM 4890 O O . LYS A 1 27 ? -15.595 -6.907 -2.597 1.00 54.43 27 LYS A O 7
ATOM 4909 N N . GLU A 1 28 ? -13.970 -5.457 -2.026 1.00 2.54 28 GLU A N 7
ATOM 4910 C CA . GLU A 1 28 ? -14.887 -4.343 -1.818 1.00 22.12 28 GLU A CA 7
ATOM 4911 C C . GLU A 1 28 ? -15.626 -3.999 -3.108 1.00 63.14 28 GLU A C 7
ATOM 4912 O O . GLU A 1 28 ? -16.802 -3.629 -3.083 1.00 1.14 28 GLU A O 7
ATOM 4924 N N . LEU A 1 29 ? -14.931 -4.123 -4.232 1.00 43.42 29 LEU A N 7
ATOM 4925 C CA . LEU A 1 29 ? -15.521 -3.826 -5.533 1.00 15.31 29 LEU A CA 7
ATOM 4926 C C . LEU A 1 29 ? -16.300 -5.023 -6.065 1.00 32.13 29 LEU A C 7
ATOM 4927 O O . LEU A 1 29 ? -17.264 -4.866 -6.814 1.00 40.21 29 LEU A O 7
ATOM 4943 N N . ASN A 1 30 ? -15.878 -6.220 -5.671 1.00 0.42 30 ASN A N 7
ATOM 4944 C CA . ASN A 1 30 ? -16.538 -7.446 -6.106 1.00 2.42 30 ASN A CA 7
ATOM 4945 C C . ASN A 1 30 ? -16.679 -7.477 -7.625 1.00 53.24 30 ASN A C 7
ATOM 4946 O O . ASN A 1 30 ? -17.672 -7.973 -8.155 1.00 11.03 30 ASN A O 7
ATOM 4957 N N . GLN A 1 31 ? -15.676 -6.945 -8.318 1.00 61.42 31 GLN A N 7
ATOM 4958 C CA . GLN A 1 31 ? -15.689 -6.913 -9.776 1.00 54.20 31 GLN A CA 7
ATOM 4959 C C . GLN A 1 31 ? -14.278 -6.749 -10.329 1.00 62.24 31 GLN A C 7
ATOM 4960 O O . GLN A 1 31 ? -13.361 -6.305 -9.636 1.00 34.23 31 GLN A O 7
ATOM 4974 N N . PRO A 1 32 ? -14.096 -7.114 -11.606 1.00 42.43 32 PRO A N 7
ATOM 4975 C CA . PRO A 1 32 ? -12.798 -7.017 -12.280 1.00 24.15 32 PRO A CA 7
ATOM 4976 C C . PRO A 1 32 ? -12.383 -5.571 -12.533 1.00 74.40 32 PRO A C 7
ATOM 4977 O O . PRO A 1 32 ? -13.212 -4.728 -12.874 1.00 3.44 32 PRO A O 7
ATOM 4988 N N . ALA A 1 33 ? -11.095 -5.292 -12.363 1.00 33.34 33 ALA A N 7
ATOM 4989 C CA . ALA A 1 33 ? -10.570 -3.949 -12.575 1.00 43.51 33 ALA A CA 7
ATOM 4990 C C . ALA A 1 33 ? -9.098 -3.991 -12.973 1.00 11.35 33 ALA A C 7
ATOM 4991 O O . ALA A 1 33 ? -8.254 -4.472 -12.215 1.00 10.10 33 ALA A O 7
ATOM 4998 N N . CYS A 1 34 ? -8.797 -3.486 -14.164 1.00 5.33 34 CYS A N 7
ATOM 4999 C CA . CYS A 1 34 ? -7.427 -3.466 -14.662 1.00 24.00 34 CYS A CA 7
ATOM 5000 C C . CYS A 1 34 ? -6.997 -2.045 -15.014 1.00 50.34 34 CYS A C 7
ATOM 5001 O O . CYS A 1 34 ? -7.783 -1.260 -15.544 1.00 15.31 34 CYS A O 7
ATOM 5008 N N . ARG A 1 35 ? -5.743 -1.721 -14.716 1.00 54.22 35 ARG A N 7
ATOM 5009 C CA . ARG A 1 35 ? -5.208 -0.395 -15.000 1.00 23.10 35 ARG A CA 7
ATOM 5010 C C . ARG A 1 35 ? -4.157 -0.458 -16.105 1.00 45.31 35 ARG A C 7
ATOM 5011 O O . ARG A 1 35 ? -3.277 -1.319 -16.091 1.00 64.14 35 ARG A O 7
ATOM 5032 N N . CYS A 1 36 ? -4.256 0.460 -17.060 1.00 33.14 36 CYS A N 7
ATOM 5033 C CA . CYS A 1 36 ? -3.317 0.510 -18.174 1.00 65.34 36 CYS A CA 7
ATOM 5034 C C . CYS A 1 36 ? -2.105 1.370 -17.826 1.00 52.11 36 CYS A C 7
ATOM 5035 O O . CYS A 1 36 ? -2.232 2.570 -17.584 1.00 11.54 36 CYS A O 7
ATOM 5042 N N . TYR A 1 37 ? -0.933 0.747 -17.801 1.00 31.52 37 TYR A N 7
ATOM 5043 C CA . TYR A 1 37 ? 0.301 1.454 -17.481 1.00 5.32 37 TYR A CA 7
ATOM 5044 C C . TYR A 1 37 ? 0.598 2.530 -18.519 1.00 4.54 37 TYR A C 7
ATOM 5045 O O . TYR A 1 37 ? 0.075 2.498 -19.634 1.00 71.41 37 TYR A O 7
ATOM 5063 N N . THR A 1 38 ? 1.443 3.487 -18.147 1.00 25.35 38 THR A N 7
ATOM 5064 C CA . THR A 1 38 ? 1.811 4.576 -19.044 1.00 12.53 38 THR A CA 7
ATOM 5065 C C . THR A 1 38 ? 2.818 4.110 -20.089 1.00 0.22 38 THR A C 7
ATOM 5066 O O . THR A 1 38 ? 3.680 3.277 -19.807 1.00 61.11 38 THR A O 7
ATOM 5077 N N . GLY A 1 39 ? 2.706 4.653 -21.297 1.00 52.13 39 GLY A N 7
ATOM 5078 C CA . GLY A 1 39 ? 3.614 4.282 -22.365 1.00 2.11 39 GLY A CA 7
ATOM 5079 C C . GLY A 1 39 ? 2.976 3.342 -23.369 1.00 41.13 39 GLY A C 7
ATOM 5080 O O . GLY A 1 39 ? 3.385 3.291 -24.530 1.00 20.02 39 GLY A O 7
ATOM 5084 N N . TYR A 1 40 ? 1.971 2.596 -22.923 1.00 71.53 40 TYR A N 7
ATOM 5085 C CA . TYR A 1 40 ? 1.277 1.651 -23.790 1.00 10.11 40 TYR A CA 7
ATOM 5086 C C . TYR A 1 40 ? -0.030 2.246 -24.308 1.00 72.34 40 TYR A C 7
ATOM 5087 O O . TYR A 1 40 ? -0.485 3.285 -23.831 1.00 25.55 40 TYR A O 7
ATOM 5105 N N . TYR A 1 41 ? -0.628 1.577 -25.288 1.00 3.44 41 TYR A N 7
ATOM 5106 C CA . TYR A 1 41 ? -1.880 2.039 -25.874 1.00 34.40 41 TYR A CA 7
ATOM 5107 C C . TYR A 1 41 ? -2.690 0.868 -26.421 1.00 54.11 41 TYR A C 7
ATOM 5108 O O . TYR A 1 41 ? -2.322 -0.293 -26.244 1.00 52.34 41 TYR A O 7
ATOM 5126 N N . GLY A 1 42 ? -3.796 1.181 -27.090 1.00 35.23 42 GLY A N 7
ATOM 5127 C CA . GLY A 1 42 ? -4.642 0.144 -27.654 1.00 10.12 42 GLY A CA 7
ATOM 5128 C C . GLY A 1 42 ? -5.898 -0.087 -26.837 1.00 53.24 42 GLY A C 7
ATOM 5129 O O . GLY A 1 42 ? -5.959 0.278 -25.663 1.00 24.11 42 GLY A O 7
ATOM 5133 N N . SER A 1 43 ? -6.902 -0.695 -27.460 1.00 54.34 43 SER A N 7
ATOM 5134 C CA . SER A 1 43 ? -8.165 -0.970 -26.785 1.00 42.00 43 SER A CA 7
ATOM 5135 C C . SER A 1 43 ? -7.944 -1.839 -25.552 1.00 15.31 43 SER A C 7
ATOM 5136 O O . SER A 1 43 ? -8.600 -1.659 -24.525 1.00 52.05 43 SER A O 7
ATOM 5144 N N . ARG A 1 44 ? -7.015 -2.784 -25.660 1.00 43.20 44 ARG A N 7
ATOM 5145 C CA . ARG A 1 44 ? -6.708 -3.683 -24.554 1.00 75.40 44 ARG A CA 7
ATOM 5146 C C . ARG A 1 44 ? -5.241 -3.562 -24.147 1.00 40.43 44 ARG A C 7
ATOM 5147 O O . ARG A 1 44 ? -4.622 -4.536 -23.719 1.00 2.23 44 ARG A O 7
ATOM 5168 N N . CYS A 1 45 ? -4.693 -2.360 -24.283 1.00 31.12 45 CYS A N 7
ATOM 5169 C CA . CYS A 1 45 ? -3.300 -2.110 -23.931 1.00 51.21 45 CYS A CA 7
ATOM 5170 C C . CYS A 1 45 ? -2.371 -3.063 -24.676 1.00 1.20 45 CYS A C 7
ATOM 5171 O O . CYS A 1 45 ? -1.377 -3.534 -24.125 1.00 74.20 45 CYS A O 7
ATOM 5178 N N . GLU A 1 46 ? -2.703 -3.342 -25.933 1.00 30.11 46 GLU A N 7
ATOM 5179 C CA . GLU A 1 46 ? -1.898 -4.239 -26.754 1.00 52.14 46 GLU A CA 7
ATOM 5180 C C . GLU A 1 46 ? -0.835 -3.463 -27.525 1.00 22.34 46 GLU A C 7
ATOM 5181 O O . GLU A 1 46 ? 0.278 -3.949 -27.729 1.00 1.30 46 GLU A O 7
ATOM 5193 N N . HIS A 1 47 ? -1.185 -2.255 -27.953 1.00 30.43 47 HIS A N 7
ATOM 5194 C CA . HIS A 1 47 ? -0.261 -1.411 -28.703 1.00 43.44 47 HIS A CA 7
ATOM 5195 C C . HIS A 1 47 ? 0.795 -0.810 -27.780 1.00 21.31 47 HIS A C 7
ATOM 5196 O O . HIS A 1 47 ? 0.533 -0.551 -26.605 1.00 61.05 47 HIS A O 7
ATOM 5210 N N . ILE A 1 48 ? 1.989 -0.591 -28.320 1.00 52.22 48 ILE A N 7
ATOM 5211 C CA . ILE A 1 48 ? 3.084 -0.020 -27.545 1.00 42.41 48 ILE A CA 7
ATOM 5212 C C . ILE A 1 48 ? 3.740 1.137 -28.290 1.00 13.55 48 ILE A C 7
ATOM 5213 O O . ILE A 1 48 ? 3.868 1.108 -29.514 1.00 41.11 48 ILE A O 7
ATOM 5229 N N . ASP A 1 49 ? 4.155 2.155 -27.542 1.00 31.11 49 ASP A N 7
ATOM 5230 C CA . ASP A 1 49 ? 4.801 3.322 -28.131 1.00 42.02 49 ASP A CA 7
ATOM 5231 C C . ASP A 1 49 ? 6.181 2.964 -28.674 1.00 34.24 49 ASP A C 7
ATOM 5232 O O . ASP A 1 49 ? 7.109 2.693 -27.911 1.00 55.25 49 ASP A O 7
ATOM 5241 N N . HIS A 1 50 ? 6.309 2.963 -29.998 1.00 21.22 50 HIS A N 7
ATOM 5242 C CA . HIS A 1 50 ? 7.577 2.636 -30.642 1.00 44.41 50 HIS A CA 7
ATOM 5243 C C . HIS A 1 50 ? 8.259 3.897 -31.166 1.00 3.43 50 HIS A C 7
ATOM 5244 O O . HIS A 1 50 ? 7.618 4.932 -31.346 1.00 20.45 50 HIS A O 7
ATOM 5258 N N . ASN A 1 51 ? 9.562 3.800 -31.408 1.00 24.35 51 ASN A N 7
ATOM 5259 C CA . ASN A 1 51 ? 10.331 4.933 -31.910 1.00 4.02 51 ASN A CA 7
ATOM 5260 C C . ASN A 1 51 ? 10.450 4.880 -33.430 1.00 70.43 51 ASN A C 7
ATOM 5261 O O . ASN A 1 51 ? 10.819 3.852 -33.997 1.00 73.10 51 ASN A O 7
ATOM 5272 N N . GLY A 1 1 ? 1.695 0.901 -4.447 1.00 74.22 1 GLY A N 8
ATOM 5273 C CA . GLY A 1 1 ? 2.102 -0.458 -4.139 1.00 11.33 1 GLY A CA 8
ATOM 5274 C C . GLY A 1 1 ? 1.102 -1.487 -4.628 1.00 14.12 1 GLY A C 8
ATOM 5275 O O . GLY A 1 1 ? 0.303 -1.210 -5.524 1.00 13.04 1 GLY A O 8
ATOM 5279 N N . ASP A 1 2 ? 1.146 -2.678 -4.042 1.00 71.44 2 ASP A N 8
ATOM 5280 C CA . ASP A 1 2 ? 0.238 -3.753 -4.424 1.00 74.12 2 ASP A CA 8
ATOM 5281 C C . ASP A 1 2 ? -1.081 -3.646 -3.664 1.00 63.13 2 ASP A C 8
ATOM 5282 O O . ASP A 1 2 ? -1.218 -2.830 -2.751 1.00 60.11 2 ASP A O 8
ATOM 5291 N N . ILE A 1 3 ? -2.046 -4.475 -4.046 1.00 62.02 3 ILE A N 8
ATOM 5292 C CA . ILE A 1 3 ? -3.353 -4.472 -3.399 1.00 61.23 3 ILE A CA 8
ATOM 5293 C C . ILE A 1 3 ? -3.797 -5.890 -3.054 1.00 10.11 3 ILE A C 8
ATOM 5294 O O . ILE A 1 3 ? -4.982 -6.214 -3.118 1.00 63.32 3 ILE A O 8
ATOM 5310 N N . SER A 1 4 ? -2.837 -6.731 -2.683 1.00 13.54 4 SER A N 8
ATOM 5311 C CA . SER A 1 4 ? -3.127 -8.115 -2.328 1.00 64.43 4 SER A CA 8
ATOM 5312 C C . SER A 1 4 ? -4.025 -8.182 -1.096 1.00 60.32 4 SER A C 8
ATOM 5313 O O . SER A 1 4 ? -4.896 -9.048 -0.995 1.00 14.34 4 SER A O 8
ATOM 5321 N N . ASP A 1 5 ? -3.808 -7.264 -0.162 1.00 23.11 5 ASP A N 8
ATOM 5322 C CA . ASP A 1 5 ? -4.597 -7.216 1.063 1.00 64.43 5 ASP A CA 8
ATOM 5323 C C . ASP A 1 5 ? -5.913 -6.479 0.834 1.00 10.34 5 ASP A C 8
ATOM 5324 O O . ASP A 1 5 ? -6.932 -6.805 1.443 1.00 2.03 5 ASP A O 8
ATOM 5333 N N . TYR A 1 6 ? -5.882 -5.485 -0.046 1.00 35.23 6 TYR A N 8
ATOM 5334 C CA . TYR A 1 6 ? -7.072 -4.699 -0.354 1.00 22.25 6 TYR A CA 8
ATOM 5335 C C . TYR A 1 6 ? -8.039 -5.495 -1.226 1.00 12.03 6 TYR A C 8
ATOM 5336 O O . TYR A 1 6 ? -9.250 -5.279 -1.184 1.00 13.13 6 TYR A O 8
ATOM 5354 N N . GLY A 1 7 ? -7.495 -6.415 -2.014 1.00 13.32 7 GLY A N 8
ATOM 5355 C CA . GLY A 1 7 ? -8.322 -7.229 -2.885 1.00 73.12 7 GLY A CA 8
ATOM 5356 C C . GLY A 1 7 ? -7.650 -8.532 -3.273 1.00 52.34 7 GLY A C 8
ATOM 5357 O O . GLY A 1 7 ? -6.451 -8.709 -3.053 1.00 54.45 7 GLY A O 8
ATOM 5361 N N . ASP A 1 8 ? -8.423 -9.446 -3.848 1.00 53.10 8 ASP A N 8
ATOM 5362 C CA . ASP A 1 8 ? -7.896 -10.739 -4.267 1.00 73.24 8 ASP A CA 8
ATOM 5363 C C . ASP A 1 8 ? -7.252 -10.644 -5.646 1.00 54.14 8 ASP A C 8
ATOM 5364 O O . ASP A 1 8 ? -7.569 -9.762 -6.447 1.00 43.53 8 ASP A O 8
ATOM 5373 N N . PRO A 1 9 ? -6.326 -11.571 -5.933 1.00 71.14 9 PRO A N 8
ATOM 5374 C CA . PRO A 1 9 ? -5.618 -11.612 -7.217 1.00 61.42 9 PRO A CA 8
ATOM 5375 C C . PRO A 1 9 ? -6.528 -12.023 -8.369 1.00 64.13 9 PRO A C 8
ATOM 5376 O O . PRO A 1 9 ? -7.387 -12.892 -8.214 1.00 55.34 9 PRO A O 8
ATOM 5387 N N . CYS A 1 10 ? -6.335 -11.394 -9.523 1.00 64.12 10 CYS A N 8
ATOM 5388 C CA . CYS A 1 10 ? -7.139 -11.695 -10.701 1.00 61.12 10 CYS A CA 8
ATOM 5389 C C . CYS A 1 10 ? -7.169 -13.196 -10.970 1.00 13.21 10 CYS A C 8
ATOM 5390 O O . CYS A 1 10 ? -6.254 -13.925 -10.586 1.00 42.31 10 CYS A O 8
ATOM 5397 N N . SER A 1 11 ? -8.225 -13.652 -11.635 1.00 62.14 11 SER A N 8
ATOM 5398 C CA . SER A 1 11 ? -8.377 -15.067 -11.954 1.00 72.13 11 SER A CA 8
ATOM 5399 C C . SER A 1 11 ? -7.812 -15.376 -13.337 1.00 20.21 11 SER A C 8
ATOM 5400 O O . SER A 1 11 ? -7.459 -14.469 -14.092 1.00 73.55 11 SER A O 8
ATOM 5408 N N . ASP A 1 12 ? -7.730 -16.661 -13.662 1.00 1.31 12 ASP A N 8
ATOM 5409 C CA . ASP A 1 12 ? -7.208 -17.092 -14.954 1.00 55.52 12 ASP A CA 8
ATOM 5410 C C . ASP A 1 12 ? -7.952 -16.405 -16.096 1.00 14.03 12 ASP A C 8
ATOM 5411 O O . ASP A 1 12 ? -7.404 -16.217 -17.182 1.00 5.43 12 ASP A O 8
ATOM 5420 N N . ASP A 1 13 ? -9.202 -16.035 -15.842 1.00 13.22 13 ASP A N 8
ATOM 5421 C CA . ASP A 1 13 ? -10.020 -15.368 -16.849 1.00 12.24 13 ASP A CA 8
ATOM 5422 C C . ASP A 1 13 ? -9.589 -13.917 -17.027 1.00 24.33 13 ASP A C 8
ATOM 5423 O O . ASP A 1 13 ? -9.675 -13.362 -18.123 1.00 74.54 13 ASP A O 8
ATOM 5432 N N . LEU A 1 14 ? -9.125 -13.305 -15.942 1.00 34.00 14 LEU A N 8
ATOM 5433 C CA . LEU A 1 14 ? -8.681 -11.916 -15.977 1.00 74.01 14 LEU A CA 8
ATOM 5434 C C . LEU A 1 14 ? -7.207 -11.827 -16.357 1.00 2.32 14 LEU A C 8
ATOM 5435 O O . LEU A 1 14 ? -6.748 -10.806 -16.872 1.00 31.44 14 LEU A O 8
ATOM 5451 N N . LYS A 1 15 ? -6.469 -12.901 -16.103 1.00 21.00 15 LYS A N 8
ATOM 5452 C CA . LYS A 1 15 ? -5.046 -12.946 -16.420 1.00 62.35 15 LYS A CA 8
ATOM 5453 C C . LYS A 1 15 ? -4.798 -12.526 -17.867 1.00 21.34 15 LYS A C 8
ATOM 5454 O O . LYS A 1 15 ? -3.759 -11.949 -18.186 1.00 53.22 15 LYS A O 8
ATOM 5473 N N . ASP A 1 16 ? -5.759 -12.819 -18.736 1.00 50.33 16 ASP A N 8
ATOM 5474 C CA . ASP A 1 16 ? -5.647 -12.470 -20.146 1.00 62.01 16 ASP A CA 8
ATOM 5475 C C . ASP A 1 16 ? -6.704 -11.443 -20.539 1.00 25.31 16 ASP A C 8
ATOM 5476 O O . ASP A 1 16 ? -7.179 -11.429 -21.674 1.00 53.32 16 ASP A O 8
ATOM 5485 N N . TYR A 1 17 ? -7.067 -10.585 -19.591 1.00 75.34 17 TYR A N 8
ATOM 5486 C CA . TYR A 1 17 ? -8.071 -9.557 -19.836 1.00 34.33 17 TYR A CA 8
ATOM 5487 C C . TYR A 1 17 ? -7.473 -8.385 -20.609 1.00 41.12 17 TYR A C 8
ATOM 5488 O O . TYR A 1 17 ? -8.074 -7.880 -21.559 1.00 72.33 17 TYR A O 8
ATOM 5506 N N . CYS A 1 18 ? -6.285 -7.957 -20.197 1.00 21.03 18 CYS A N 8
ATOM 5507 C CA . CYS A 1 18 ? -5.603 -6.846 -20.848 1.00 33.20 18 CYS A CA 8
ATOM 5508 C C . CYS A 1 18 ? -4.319 -7.317 -21.526 1.00 73.44 18 CYS A C 8
ATOM 5509 O O . CYS A 1 18 ? -3.647 -8.225 -21.039 1.00 44.45 18 CYS A O 8
ATOM 5516 N N . ILE A 1 19 ? -3.987 -6.693 -22.651 1.00 24.01 19 ILE A N 8
ATOM 5517 C CA . ILE A 1 19 ? -2.785 -7.047 -23.395 1.00 20.21 19 ILE A CA 8
ATOM 5518 C C . ILE A 1 19 ? -1.537 -6.488 -22.720 1.00 71.20 19 ILE A C 8
ATOM 5519 O O . ILE A 1 19 ? -0.547 -7.196 -22.536 1.00 2.45 19 ILE A O 8
ATOM 5535 N N . HIS A 1 20 ? -1.593 -5.212 -22.350 1.00 55.43 20 HIS A N 8
ATOM 5536 C CA . HIS A 1 20 ? -0.467 -4.557 -21.693 1.00 5.40 20 HIS A CA 8
ATOM 5537 C C . HIS A 1 20 ? -0.914 -3.873 -20.404 1.00 10.43 20 HIS A C 8
ATOM 5538 O O . HIS A 1 20 ? -0.524 -2.741 -20.124 1.00 3.25 20 HIS A O 8
ATOM 5552 N N . GLY A 1 21 ? -1.735 -4.570 -19.624 1.00 63.22 21 GLY A N 8
ATOM 5553 C CA . GLY A 1 21 ? -2.223 -4.013 -18.376 1.00 42.53 21 GLY A CA 8
ATOM 5554 C C . GLY A 1 21 ? -2.165 -5.010 -17.236 1.00 2.42 21 GLY A C 8
ATOM 5555 O O . GLY A 1 21 ? -2.054 -6.216 -17.460 1.00 1.12 21 GLY A O 8
ATOM 5559 N N . ASP A 1 22 ? -2.237 -4.507 -16.008 1.00 51.12 22 ASP A N 8
ATOM 5560 C CA . ASP A 1 22 ? -2.191 -5.362 -14.827 1.00 65.43 22 ASP A CA 8
ATOM 5561 C C . ASP A 1 22 ? -3.596 -5.642 -14.305 1.00 33.31 22 ASP A C 8
ATOM 5562 O O . ASP A 1 22 ? -4.364 -4.720 -14.030 1.00 73.32 22 ASP A O 8
ATOM 5571 N N . CYS A 1 23 ? -3.928 -6.922 -14.171 1.00 3.12 23 CYS A N 8
ATOM 5572 C CA . CYS A 1 23 ? -5.241 -7.326 -13.683 1.00 62.45 23 CYS A CA 8
ATOM 5573 C C . CYS A 1 23 ? -5.251 -7.421 -12.161 1.00 3.14 23 CYS A C 8
ATOM 5574 O O . CYS A 1 23 ? -4.363 -8.028 -11.561 1.00 70.11 23 CYS A O 8
ATOM 5581 N N . PHE A 1 24 ? -6.259 -6.817 -11.541 1.00 45.21 24 PHE A N 8
ATOM 5582 C CA . PHE A 1 24 ? -6.384 -6.833 -10.089 1.00 60.13 24 PHE A CA 8
ATOM 5583 C C . PHE A 1 24 ? -7.851 -6.823 -9.668 1.00 65.12 24 PHE A C 8
ATOM 5584 O O . PHE A 1 24 ? -8.620 -5.952 -10.076 1.00 54.33 24 PHE A O 8
ATOM 5601 N N . PHE A 1 25 ? -8.233 -7.800 -8.851 1.00 33.44 25 PHE A N 8
ATOM 5602 C CA . PHE A 1 25 ? -9.608 -7.906 -8.377 1.00 54.02 25 PHE A CA 8
ATOM 5603 C C . PHE A 1 25 ? -9.750 -7.304 -6.982 1.00 42.50 25 PHE A C 8
ATOM 5604 O O . PHE A 1 25 ? -9.316 -7.895 -5.991 1.00 50.42 25 PHE A O 8
ATOM 5621 N N . LEU A 1 26 ? -10.359 -6.126 -6.911 1.00 23.22 26 LEU A N 8
ATOM 5622 C CA . LEU A 1 26 ? -10.558 -5.442 -5.639 1.00 65.41 26 LEU A CA 8
ATOM 5623 C C . LEU A 1 26 ? -11.770 -6.004 -4.903 1.00 53.12 26 LEU A C 8
ATOM 5624 O O . LEU A 1 26 ? -12.856 -6.122 -5.473 1.00 21.04 26 LEU A O 8
ATOM 5640 N N . LYS A 1 27 ? -11.579 -6.347 -3.633 1.00 30.43 27 LYS A N 8
ATOM 5641 C CA . LYS A 1 27 ? -12.657 -6.893 -2.818 1.00 14.53 27 LYS A CA 8
ATOM 5642 C C . LYS A 1 27 ? -13.774 -5.869 -2.637 1.00 23.23 27 LYS A C 8
ATOM 5643 O O . LYS A 1 27 ? -14.945 -6.170 -2.866 1.00 54.43 27 LYS A O 8
ATOM 5662 N N . GLU A 1 28 ? -13.403 -4.661 -2.226 1.00 2.54 28 GLU A N 8
ATOM 5663 C CA . GLU A 1 28 ? -14.374 -3.594 -2.015 1.00 22.12 28 GLU A CA 8
ATOM 5664 C C . GLU A 1 28 ? -15.210 -3.364 -3.272 1.00 63.14 28 GLU A C 8
ATOM 5665 O O . GLU A 1 28 ? -16.395 -3.038 -3.192 1.00 1.14 28 GLU A O 8
ATOM 5677 N N . LEU A 1 29 ? -14.583 -3.533 -4.431 1.00 43.42 29 LEU A N 8
ATOM 5678 C CA . LEU A 1 29 ? -15.266 -3.343 -5.705 1.00 15.31 29 LEU A CA 8
ATOM 5679 C C . LEU A 1 29 ? -16.052 -4.592 -6.093 1.00 32.13 29 LEU A C 8
ATOM 5680 O O . LEU A 1 29 ? -17.067 -4.510 -6.783 1.00 40.21 29 LEU A O 8
ATOM 5696 N N . ASN A 1 30 ? -15.575 -5.749 -5.644 1.00 0.42 30 ASN A N 8
ATOM 5697 C CA . ASN A 1 30 ? -16.233 -7.015 -5.943 1.00 2.42 30 ASN A CA 8
ATOM 5698 C C . ASN A 1 30 ? -16.453 -7.173 -7.444 1.00 53.24 30 ASN A C 8
ATOM 5699 O O . ASN A 1 30 ? -17.462 -7.728 -7.878 1.00 11.03 30 ASN A O 8
ATOM 5710 N N . GLN A 1 31 ? -15.501 -6.681 -8.231 1.00 61.42 31 GLN A N 8
ATOM 5711 C CA . GLN A 1 31 ? -15.591 -6.767 -9.684 1.00 54.20 31 GLN A CA 8
ATOM 5712 C C . GLN A 1 31 ? -14.216 -6.615 -10.325 1.00 62.24 31 GLN A C 8
ATOM 5713 O O . GLN A 1 31 ? -13.276 -6.097 -9.720 1.00 34.23 31 GLN A O 8
ATOM 5727 N N . PRO A 1 32 ? -14.092 -7.076 -11.578 1.00 42.43 32 PRO A N 8
ATOM 5728 C CA . PRO A 1 32 ? -12.836 -7.002 -12.328 1.00 24.15 32 PRO A CA 8
ATOM 5729 C C . PRO A 1 32 ? -12.474 -5.571 -12.714 1.00 74.40 32 PRO A C 8
ATOM 5730 O O . PRO A 1 32 ? -13.336 -4.790 -13.113 1.00 3.44 32 PRO A O 8
ATOM 5741 N N . ALA A 1 33 ? -11.193 -5.237 -12.594 1.00 33.34 33 ALA A N 8
ATOM 5742 C CA . ALA A 1 33 ? -10.718 -3.901 -12.933 1.00 43.51 33 ALA A CA 8
ATOM 5743 C C . ALA A 1 33 ? -9.258 -3.934 -13.371 1.00 11.35 33 ALA A C 8
ATOM 5744 O O . ALA A 1 33 ? -8.377 -4.323 -12.604 1.00 10.10 33 ALA A O 8
ATOM 5751 N N . CYS A 1 34 ? -9.007 -3.521 -14.609 1.00 5.33 34 CYS A N 8
ATOM 5752 C CA . CYS A 1 34 ? -7.653 -3.504 -15.150 1.00 24.00 34 CYS A CA 8
ATOM 5753 C C . CYS A 1 34 ? -7.157 -2.072 -15.327 1.00 50.34 34 CYS A C 8
ATOM 5754 O O . CYS A 1 34 ? -7.913 -1.187 -15.727 1.00 15.31 34 CYS A O 8
ATOM 5761 N N . ARG A 1 35 ? -5.882 -1.852 -15.024 1.00 54.22 35 ARG A N 8
ATOM 5762 C CA . ARG A 1 35 ? -5.284 -0.528 -15.148 1.00 23.10 35 ARG A CA 8
ATOM 5763 C C . ARG A 1 35 ? -4.212 -0.515 -16.234 1.00 45.31 35 ARG A C 8
ATOM 5764 O O . ARG A 1 35 ? -3.466 -1.480 -16.397 1.00 64.14 35 ARG A O 8
ATOM 5785 N N . CYS A 1 36 ? -4.142 0.586 -16.976 1.00 33.14 36 CYS A N 8
ATOM 5786 C CA . CYS A 1 36 ? -3.163 0.725 -18.047 1.00 65.34 36 CYS A CA 8
ATOM 5787 C C . CYS A 1 36 ? -1.888 1.390 -17.534 1.00 52.11 36 CYS A C 8
ATOM 5788 O O . CYS A 1 36 ? -1.916 2.520 -17.048 1.00 11.54 36 CYS A O 8
ATOM 5795 N N . TYR A 1 37 ? -0.772 0.679 -17.648 1.00 31.52 37 TYR A N 8
ATOM 5796 C CA . TYR A 1 37 ? 0.514 1.196 -17.195 1.00 5.32 37 TYR A CA 8
ATOM 5797 C C . TYR A 1 37 ? 1.058 2.234 -18.172 1.00 4.54 37 TYR A C 8
ATOM 5798 O O . TYR A 1 37 ? 0.562 2.372 -19.290 1.00 71.41 37 TYR A O 8
ATOM 5816 N N . THR A 1 38 ? 2.083 2.963 -17.742 1.00 25.35 38 THR A N 8
ATOM 5817 C CA . THR A 1 38 ? 2.696 3.989 -18.576 1.00 12.53 38 THR A CA 8
ATOM 5818 C C . THR A 1 38 ? 3.478 3.367 -19.727 1.00 0.22 38 THR A C 8
ATOM 5819 O O . THR A 1 38 ? 4.159 2.357 -19.553 1.00 61.11 38 THR A O 8
ATOM 5830 N N . GLY A 1 39 ? 3.377 3.977 -20.903 1.00 52.13 39 GLY A N 8
ATOM 5831 C CA . GLY A 1 39 ? 4.081 3.468 -22.067 1.00 2.11 39 GLY A CA 8
ATOM 5832 C C . GLY A 1 39 ? 3.161 2.750 -23.034 1.00 41.13 39 GLY A C 8
ATOM 5833 O O . GLY A 1 39 ? 3.446 2.669 -24.229 1.00 20.02 39 GLY A O 8
ATOM 5837 N N . TYR A 1 40 ? 2.054 2.227 -22.517 1.00 71.53 40 TYR A N 8
ATOM 5838 C CA . TYR A 1 40 ? 1.091 1.509 -23.343 1.00 10.11 40 TYR A CA 8
ATOM 5839 C C . TYR A 1 40 ? -0.242 2.247 -23.391 1.00 72.34 40 TYR A C 8
ATOM 5840 O O . TYR A 1 40 ? -0.548 3.059 -22.517 1.00 25.55 40 TYR A O 8
ATOM 5858 N N . TYR A 1 41 ? -1.033 1.961 -24.420 1.00 3.44 41 TYR A N 8
ATOM 5859 C CA . TYR A 1 41 ? -2.335 2.599 -24.585 1.00 34.40 41 TYR A CA 8
ATOM 5860 C C . TYR A 1 41 ? -3.317 1.659 -25.277 1.00 54.11 41 TYR A C 8
ATOM 5861 O O . TYR A 1 41 ? -3.015 0.490 -25.512 1.00 52.34 41 TYR A O 8
ATOM 5879 N N . GLY A 1 42 ? -4.497 2.181 -25.601 1.00 35.23 42 GLY A N 8
ATOM 5880 C CA . GLY A 1 42 ? -5.507 1.377 -26.263 1.00 10.12 42 GLY A CA 8
ATOM 5881 C C . GLY A 1 42 ? -6.641 0.991 -25.335 1.00 53.24 42 GLY A C 8
ATOM 5882 O O . GLY A 1 42 ? -6.463 0.928 -24.119 1.00 24.11 42 GLY A O 8
ATOM 5886 N N . SER A 1 43 ? -7.813 0.736 -25.908 1.00 54.34 43 SER A N 8
ATOM 5887 C CA . SER A 1 43 ? -8.983 0.361 -25.124 1.00 42.00 43 SER A CA 8
ATOM 5888 C C . SER A 1 43 ? -8.666 -0.814 -24.203 1.00 15.31 43 SER A C 8
ATOM 5889 O O . SER A 1 43 ? -9.114 -0.858 -23.058 1.00 52.05 43 SER A O 8
ATOM 5897 N N . ARG A 1 44 ? -7.888 -1.764 -24.713 1.00 43.20 44 ARG A N 8
ATOM 5898 C CA . ARG A 1 44 ? -7.511 -2.940 -23.938 1.00 75.40 44 ARG A CA 8
ATOM 5899 C C . ARG A 1 44 ? -5.994 -3.039 -23.802 1.00 40.43 44 ARG A C 8
ATOM 5900 O O . ARG A 1 44 ? -5.434 -4.134 -23.753 1.00 2.23 44 ARG A O 8
ATOM 5921 N N . CYS A 1 45 ? -5.335 -1.887 -23.744 1.00 31.12 45 CYS A N 8
ATOM 5922 C CA . CYS A 1 45 ? -3.883 -1.841 -23.616 1.00 51.21 45 CYS A CA 8
ATOM 5923 C C . CYS A 1 45 ? -3.214 -2.636 -24.734 1.00 1.20 45 CYS A C 8
ATOM 5924 O O . CYS A 1 45 ? -2.226 -3.334 -24.506 1.00 74.20 45 CYS A O 8
ATOM 5931 N N . GLU A 1 46 ? -3.758 -2.523 -25.940 1.00 30.11 46 GLU A N 8
ATOM 5932 C CA . GLU A 1 46 ? -3.214 -3.232 -27.093 1.00 52.14 46 GLU A CA 8
ATOM 5933 C C . GLU A 1 46 ? -2.172 -2.379 -27.813 1.00 22.34 46 GLU A C 8
ATOM 5934 O O . GLU A 1 46 ? -1.176 -2.894 -28.322 1.00 1.30 46 GLU A O 8
ATOM 5946 N N . HIS A 1 47 ? -2.411 -1.072 -27.853 1.00 30.43 47 HIS A N 8
ATOM 5947 C CA . HIS A 1 47 ? -1.495 -0.147 -28.511 1.00 43.44 47 HIS A CA 8
ATOM 5948 C C . HIS A 1 47 ? -0.289 0.146 -27.623 1.00 21.31 47 HIS A C 8
ATOM 5949 O O . HIS A 1 47 ? -0.367 0.038 -26.398 1.00 61.05 47 HIS A O 8
ATOM 5963 N N . ILE A 1 48 ? 0.823 0.518 -28.248 1.00 52.22 48 ILE A N 8
ATOM 5964 C CA . ILE A 1 48 ? 2.044 0.827 -27.514 1.00 42.41 48 ILE A CA 8
ATOM 5965 C C . ILE A 1 48 ? 2.650 2.144 -27.986 1.00 13.55 48 ILE A C 8
ATOM 5966 O O . ILE A 1 48 ? 2.606 2.470 -29.172 1.00 41.11 48 ILE A O 8
ATOM 5982 N N . ASP A 1 49 ? 3.217 2.897 -27.050 1.00 31.11 49 ASP A N 8
ATOM 5983 C CA . ASP A 1 49 ? 3.836 4.179 -27.370 1.00 42.02 49 ASP A CA 8
ATOM 5984 C C . ASP A 1 49 ? 5.064 3.983 -28.253 1.00 34.24 49 ASP A C 8
ATOM 5985 O O . ASP A 1 49 ? 6.101 3.501 -27.796 1.00 55.25 49 ASP A O 8
ATOM 5994 N N . HIS A 1 50 ? 4.940 4.359 -29.523 1.00 21.22 50 HIS A N 8
ATOM 5995 C CA . HIS A 1 50 ? 6.040 4.225 -30.471 1.00 44.41 50 HIS A CA 8
ATOM 5996 C C . HIS A 1 50 ? 5.978 5.319 -31.532 1.00 3.43 50 HIS A C 8
ATOM 5997 O O . HIS A 1 50 ? 4.897 5.769 -31.912 1.00 20.45 50 HIS A O 8
ATOM 6011 N N . ASN A 1 51 ? 7.145 5.743 -32.007 1.00 24.35 51 ASN A N 8
ATOM 6012 C CA . ASN A 1 51 ? 7.223 6.786 -33.024 1.00 4.02 51 ASN A CA 8
ATOM 6013 C C . ASN A 1 51 ? 6.754 6.262 -34.377 1.00 70.43 51 ASN A C 8
ATOM 6014 O O . ASN A 1 51 ? 5.887 6.857 -35.017 1.00 73.10 51 ASN A O 8
ATOM 6025 N N . GLY A 1 1 ? 0.955 0.766 -1.859 1.00 74.22 1 GLY A N 9
ATOM 6026 C CA . GLY A 1 1 ? 1.051 0.779 -3.307 1.00 11.33 1 GLY A CA 9
ATOM 6027 C C . GLY A 1 1 ? 0.212 -0.305 -3.953 1.00 14.12 1 GLY A C 9
ATOM 6028 O O . GLY A 1 1 ? -0.739 -0.014 -4.679 1.00 13.04 1 GLY A O 9
ATOM 6032 N N . ASP A 1 2 ? 0.564 -1.558 -3.691 1.00 71.44 2 ASP A N 9
ATOM 6033 C CA . ASP A 1 2 ? -0.163 -2.691 -4.253 1.00 74.12 2 ASP A CA 9
ATOM 6034 C C . ASP A 1 2 ? -1.488 -2.900 -3.526 1.00 63.13 2 ASP A C 9
ATOM 6035 O O . ASP A 1 2 ? -1.760 -2.257 -2.512 1.00 60.11 2 ASP A O 9
ATOM 6044 N N . ILE A 1 3 ? -2.310 -3.802 -4.052 1.00 62.02 3 ILE A N 9
ATOM 6045 C CA . ILE A 1 3 ? -3.606 -4.096 -3.455 1.00 61.23 3 ILE A CA 9
ATOM 6046 C C . ILE A 1 3 ? -3.791 -5.595 -3.250 1.00 10.11 3 ILE A C 9
ATOM 6047 O O . ILE A 1 3 ? -4.898 -6.118 -3.383 1.00 63.32 3 ILE A O 9
ATOM 6063 N N . SER A 1 4 ? -2.700 -6.282 -2.927 1.00 13.54 4 SER A N 9
ATOM 6064 C CA . SER A 1 4 ? -2.740 -7.723 -2.705 1.00 64.43 4 SER A CA 9
ATOM 6065 C C . SER A 1 4 ? -3.530 -8.057 -1.443 1.00 60.32 4 SER A C 9
ATOM 6066 O O . SER A 1 4 ? -4.240 -9.061 -1.389 1.00 14.34 4 SER A O 9
ATOM 6074 N N . ASP A 1 5 ? -3.400 -7.207 -0.430 1.00 23.11 5 ASP A N 9
ATOM 6075 C CA . ASP A 1 5 ? -4.101 -7.410 0.832 1.00 64.43 5 ASP A CA 9
ATOM 6076 C C . ASP A 1 5 ? -5.479 -6.758 0.800 1.00 10.34 5 ASP A C 9
ATOM 6077 O O . ASP A 1 5 ? -6.427 -7.255 1.411 1.00 2.03 5 ASP A O 9
ATOM 6086 N N . TYR A 1 6 ? -5.584 -5.644 0.084 1.00 35.23 6 TYR A N 9
ATOM 6087 C CA . TYR A 1 6 ? -6.846 -4.922 -0.025 1.00 22.25 6 TYR A CA 9
ATOM 6088 C C . TYR A 1 6 ? -7.815 -5.655 -0.949 1.00 12.03 6 TYR A C 9
ATOM 6089 O O . TYR A 1 6 ? -9.032 -5.547 -0.802 1.00 13.13 6 TYR A O 9
ATOM 6107 N N . GLY A 1 7 ? -7.264 -6.402 -1.901 1.00 13.32 7 GLY A N 9
ATOM 6108 C CA . GLY A 1 7 ? -8.092 -7.142 -2.835 1.00 73.12 7 GLY A CA 9
ATOM 6109 C C . GLY A 1 7 ? -7.486 -8.480 -3.212 1.00 52.34 7 GLY A C 9
ATOM 6110 O O . GLY A 1 7 ? -6.299 -8.716 -2.988 1.00 54.45 7 GLY A O 9
ATOM 6114 N N . ASP A 1 8 ? -8.303 -9.356 -3.785 1.00 53.10 8 ASP A N 9
ATOM 6115 C CA . ASP A 1 8 ? -7.842 -10.678 -4.193 1.00 73.24 8 ASP A CA 9
ATOM 6116 C C . ASP A 1 8 ? -7.175 -10.621 -5.564 1.00 54.14 8 ASP A C 9
ATOM 6117 O O . ASP A 1 8 ? -7.433 -9.727 -6.370 1.00 43.53 8 ASP A O 9
ATOM 6126 N N . PRO A 1 9 ? -6.296 -11.597 -5.836 1.00 71.14 9 PRO A N 9
ATOM 6127 C CA . PRO A 1 9 ? -5.574 -11.680 -7.109 1.00 61.42 9 PRO A CA 9
ATOM 6128 C C . PRO A 1 9 ? -6.489 -12.045 -8.273 1.00 64.13 9 PRO A C 9
ATOM 6129 O O . PRO A 1 9 ? -7.359 -12.907 -8.144 1.00 55.34 9 PRO A O 9
ATOM 6140 N N . CYS A 1 10 ? -6.287 -11.386 -9.408 1.00 64.12 10 CYS A N 9
ATOM 6141 C CA . CYS A 1 10 ? -7.094 -11.642 -10.595 1.00 61.12 10 CYS A CA 9
ATOM 6142 C C . CYS A 1 10 ? -7.139 -13.134 -10.912 1.00 13.21 10 CYS A C 9
ATOM 6143 O O . CYS A 1 10 ? -6.209 -13.875 -10.593 1.00 42.31 10 CYS A O 9
ATOM 6150 N N . SER A 1 11 ? -8.226 -13.567 -11.541 1.00 62.14 11 SER A N 9
ATOM 6151 C CA . SER A 1 11 ? -8.394 -14.971 -11.898 1.00 72.13 11 SER A CA 9
ATOM 6152 C C . SER A 1 11 ? -7.896 -15.235 -13.315 1.00 20.21 11 SER A C 9
ATOM 6153 O O . SER A 1 11 ? -7.560 -14.306 -14.050 1.00 73.55 11 SER A O 9
ATOM 6161 N N . ASP A 1 12 ? -7.852 -16.508 -13.693 1.00 1.31 12 ASP A N 9
ATOM 6162 C CA . ASP A 1 12 ? -7.396 -16.896 -15.023 1.00 55.52 12 ASP A CA 9
ATOM 6163 C C . ASP A 1 12 ? -8.165 -16.140 -16.102 1.00 14.03 12 ASP A C 9
ATOM 6164 O O . ASP A 1 12 ? -7.648 -15.900 -17.193 1.00 5.43 12 ASP A O 9
ATOM 6173 N N . ASP A 1 13 ? -9.402 -15.769 -15.791 1.00 13.22 13 ASP A N 9
ATOM 6174 C CA . ASP A 1 13 ? -10.242 -15.041 -16.734 1.00 12.24 13 ASP A CA 9
ATOM 6175 C C . ASP A 1 13 ? -9.759 -13.603 -16.895 1.00 24.33 13 ASP A C 9
ATOM 6176 O O . ASP A 1 13 ? -9.860 -13.019 -17.975 1.00 74.54 13 ASP A O 9
ATOM 6185 N N . LEU A 1 14 ? -9.235 -13.036 -15.813 1.00 34.00 14 LEU A N 9
ATOM 6186 C CA . LEU A 1 14 ? -8.736 -11.665 -15.832 1.00 74.01 14 LEU A CA 9
ATOM 6187 C C . LEU A 1 14 ? -7.272 -11.624 -16.258 1.00 2.32 14 LEU A C 9
ATOM 6188 O O . LEU A 1 14 ? -6.789 -10.611 -16.763 1.00 31.44 14 LEU A O 9
ATOM 6204 N N . LYS A 1 15 ? -6.571 -12.734 -16.053 1.00 21.00 15 LYS A N 9
ATOM 6205 C CA . LYS A 1 15 ? -5.162 -12.827 -16.418 1.00 62.35 15 LYS A CA 9
ATOM 6206 C C . LYS A 1 15 ? -4.945 -12.389 -17.863 1.00 21.34 15 LYS A C 9
ATOM 6207 O O . LYS A 1 15 ? -3.889 -11.857 -18.207 1.00 53.22 15 LYS A O 9
ATOM 6226 N N . ASP A 1 16 ? -5.949 -12.612 -18.702 1.00 50.33 16 ASP A N 9
ATOM 6227 C CA . ASP A 1 16 ? -5.868 -12.236 -20.109 1.00 62.01 16 ASP A CA 9
ATOM 6228 C C . ASP A 1 16 ? -6.883 -11.146 -20.440 1.00 25.31 16 ASP A C 9
ATOM 6229 O O . ASP A 1 16 ? -7.397 -11.081 -21.556 1.00 53.32 16 ASP A O 9
ATOM 6238 N N . TYR A 1 17 ? -7.165 -10.293 -19.463 1.00 75.34 17 TYR A N 9
ATOM 6239 C CA . TYR A 1 17 ? -8.121 -9.207 -19.649 1.00 34.33 17 TYR A CA 9
ATOM 6240 C C . TYR A 1 17 ? -7.520 -8.092 -20.500 1.00 41.12 17 TYR A C 9
ATOM 6241 O O . TYR A 1 17 ? -8.145 -7.611 -21.445 1.00 72.33 17 TYR A O 9
ATOM 6259 N N . CYS A 1 18 ? -6.302 -7.686 -20.157 1.00 21.03 18 CYS A N 9
ATOM 6260 C CA . CYS A 1 18 ? -5.615 -6.629 -20.887 1.00 33.20 18 CYS A CA 9
ATOM 6261 C C . CYS A 1 18 ? -4.325 -7.151 -21.514 1.00 73.44 18 CYS A C 9
ATOM 6262 O O . CYS A 1 18 ? -3.663 -8.028 -20.958 1.00 44.45 18 CYS A O 9
ATOM 6269 N N . ILE A 1 19 ? -3.974 -6.605 -22.674 1.00 24.01 19 ILE A N 9
ATOM 6270 C CA . ILE A 1 19 ? -2.763 -7.015 -23.375 1.00 20.21 19 ILE A CA 9
ATOM 6271 C C . ILE A 1 19 ? -1.515 -6.580 -22.616 1.00 71.20 19 ILE A C 9
ATOM 6272 O O . ILE A 1 19 ? -0.589 -7.369 -22.418 1.00 2.45 19 ILE A O 9
ATOM 6288 N N . HIS A 1 20 ? -1.495 -5.320 -22.191 1.00 55.43 20 HIS A N 9
ATOM 6289 C CA . HIS A 1 20 ? -0.361 -4.780 -21.450 1.00 5.40 20 HIS A CA 9
ATOM 6290 C C . HIS A 1 20 ? -0.829 -4.055 -20.192 1.00 10.43 20 HIS A C 9
ATOM 6291 O O . HIS A 1 20 ? -0.261 -3.034 -19.805 1.00 3.25 20 HIS A O 9
ATOM 6305 N N . GLY A 1 21 ? -1.870 -4.589 -19.559 1.00 63.22 21 GLY A N 9
ATOM 6306 C CA . GLY A 1 21 ? -2.396 -3.978 -18.352 1.00 42.53 21 GLY A CA 9
ATOM 6307 C C . GLY A 1 21 ? -2.356 -4.916 -17.163 1.00 2.42 21 GLY A C 9
ATOM 6308 O O . GLY A 1 21 ? -2.418 -6.135 -17.323 1.00 1.12 21 GLY A O 9
ATOM 6312 N N . ASP A 1 22 ? -2.250 -4.347 -15.966 1.00 51.12 22 ASP A N 9
ATOM 6313 C CA . ASP A 1 22 ? -2.201 -5.142 -14.745 1.00 65.43 22 ASP A CA 9
ATOM 6314 C C . ASP A 1 22 ? -3.606 -5.423 -14.222 1.00 33.31 22 ASP A C 9
ATOM 6315 O O . ASP A 1 22 ? -4.396 -4.504 -14.007 1.00 73.32 22 ASP A O 9
ATOM 6324 N N . CYS A 1 23 ? -3.912 -6.701 -14.024 1.00 3.12 23 CYS A N 9
ATOM 6325 C CA . CYS A 1 23 ? -5.223 -7.106 -13.529 1.00 62.45 23 CYS A CA 9
ATOM 6326 C C . CYS A 1 23 ? -5.232 -7.173 -12.004 1.00 3.14 23 CYS A C 9
ATOM 6327 O O . CYS A 1 23 ? -4.334 -7.752 -11.392 1.00 70.11 23 CYS A O 9
ATOM 6334 N N . PHE A 1 24 ? -6.253 -6.576 -11.398 1.00 45.21 24 PHE A N 9
ATOM 6335 C CA . PHE A 1 24 ? -6.379 -6.566 -9.945 1.00 60.13 24 PHE A CA 9
ATOM 6336 C C . PHE A 1 24 ? -7.845 -6.614 -9.526 1.00 65.12 24 PHE A C 9
ATOM 6337 O O . PHE A 1 24 ? -8.674 -5.860 -10.038 1.00 54.33 24 PHE A O 9
ATOM 6354 N N . PHE A 1 25 ? -8.159 -7.507 -8.593 1.00 33.44 25 PHE A N 9
ATOM 6355 C CA . PHE A 1 25 ? -9.526 -7.657 -8.106 1.00 54.02 25 PHE A CA 9
ATOM 6356 C C . PHE A 1 25 ? -9.631 -7.233 -6.644 1.00 42.50 25 PHE A C 9
ATOM 6357 O O . PHE A 1 25 ? -8.772 -7.566 -5.826 1.00 50.42 25 PHE A O 9
ATOM 6374 N N . LEU A 1 26 ? -10.689 -6.497 -6.322 1.00 23.22 26 LEU A N 9
ATOM 6375 C CA . LEU A 1 26 ? -10.907 -6.027 -4.958 1.00 65.41 26 LEU A CA 9
ATOM 6376 C C . LEU A 1 26 ? -12.251 -6.513 -4.424 1.00 53.12 26 LEU A C 9
ATOM 6377 O O . LEU A 1 26 ? -13.287 -6.341 -5.068 1.00 21.04 26 LEU A O 9
ATOM 6393 N N . LYS A 1 27 ? -12.228 -7.118 -3.241 1.00 30.43 27 LYS A N 9
ATOM 6394 C CA . LYS A 1 27 ? -13.444 -7.626 -2.617 1.00 14.53 27 LYS A CA 9
ATOM 6395 C C . LYS A 1 27 ? -14.465 -6.508 -2.428 1.00 23.23 27 LYS A C 9
ATOM 6396 O O . LYS A 1 27 ? -15.657 -6.698 -2.668 1.00 54.43 27 LYS A O 9
ATOM 6415 N N . GLU A 1 28 ? -13.989 -5.345 -1.996 1.00 2.54 28 GLU A N 9
ATOM 6416 C CA . GLU A 1 28 ? -14.863 -4.197 -1.774 1.00 22.12 28 GLU A CA 9
ATOM 6417 C C . GLU A 1 28 ? -15.582 -3.806 -3.062 1.00 63.14 28 GLU A C 9
ATOM 6418 O O . GLU A 1 28 ? -16.741 -3.389 -3.036 1.00 1.14 28 GLU A O 9
ATOM 6430 N N . LEU A 1 29 ? -14.887 -3.941 -4.186 1.00 43.42 29 LEU A N 9
ATOM 6431 C CA . LEU A 1 29 ? -15.458 -3.602 -5.485 1.00 15.31 29 LEU A CA 9
ATOM 6432 C C . LEU A 1 29 ? -16.303 -4.750 -6.025 1.00 32.13 29 LEU A C 9
ATOM 6433 O O . LEU A 1 29 ? -17.255 -4.535 -6.774 1.00 40.21 29 LEU A O 9
ATOM 6449 N N . ASN A 1 30 ? -15.949 -5.971 -5.638 1.00 0.42 30 ASN A N 9
ATOM 6450 C CA . ASN A 1 30 ? -16.676 -7.155 -6.083 1.00 2.42 30 ASN A CA 9
ATOM 6451 C C . ASN A 1 30 ? -16.801 -7.178 -7.603 1.00 53.24 30 ASN A C 9
ATOM 6452 O O . ASN A 1 30 ? -17.813 -7.619 -8.146 1.00 11.03 30 ASN A O 9
ATOM 6463 N N . GLN A 1 31 ? -15.764 -6.699 -8.283 1.00 61.42 31 GLN A N 9
ATOM 6464 C CA . GLN A 1 31 ? -15.757 -6.664 -9.742 1.00 54.20 31 GLN A CA 9
ATOM 6465 C C . GLN A 1 31 ? -14.333 -6.567 -10.277 1.00 62.24 31 GLN A C 9
ATOM 6466 O O . GLN A 1 31 ? -13.405 -6.171 -9.573 1.00 34.23 31 GLN A O 9
ATOM 6480 N N . PRO A 1 32 ? -14.155 -6.938 -11.554 1.00 42.43 32 PRO A N 9
ATOM 6481 C CA . PRO A 1 32 ? -12.845 -6.901 -12.213 1.00 24.15 32 PRO A CA 9
ATOM 6482 C C . PRO A 1 32 ? -12.358 -5.477 -12.456 1.00 74.40 32 PRO A C 9
ATOM 6483 O O . PRO A 1 32 ? -13.155 -4.571 -12.698 1.00 3.44 32 PRO A O 9
ATOM 6494 N N . ALA A 1 33 ? -11.044 -5.287 -12.389 1.00 33.34 33 ALA A N 9
ATOM 6495 C CA . ALA A 1 33 ? -10.451 -3.973 -12.604 1.00 43.51 33 ALA A CA 9
ATOM 6496 C C . ALA A 1 33 ? -9.023 -4.095 -13.124 1.00 11.35 33 ALA A C 9
ATOM 6497 O O . ALA A 1 33 ? -8.176 -4.736 -12.499 1.00 10.10 33 ALA A O 9
ATOM 6504 N N . CYS A 1 34 ? -8.760 -3.476 -14.269 1.00 5.33 34 CYS A N 9
ATOM 6505 C CA . CYS A 1 34 ? -7.434 -3.515 -14.874 1.00 24.00 34 CYS A CA 9
ATOM 6506 C C . CYS A 1 34 ? -6.934 -2.105 -15.182 1.00 50.34 34 CYS A C 9
ATOM 6507 O O . CYS A 1 34 ? -7.698 -1.248 -15.622 1.00 15.31 34 CYS A O 9
ATOM 6514 N N . ARG A 1 35 ? -5.646 -1.876 -14.946 1.00 54.22 35 ARG A N 9
ATOM 6515 C CA . ARG A 1 35 ? -5.045 -0.572 -15.195 1.00 23.10 35 ARG A CA 9
ATOM 6516 C C . ARG A 1 35 ? -4.021 -0.654 -16.324 1.00 45.31 35 ARG A C 9
ATOM 6517 O O . ARG A 1 35 ? -3.288 -1.636 -16.442 1.00 64.14 35 ARG A O 9
ATOM 6538 N N . CYS A 1 36 ? -3.976 0.385 -17.152 1.00 33.14 36 CYS A N 9
ATOM 6539 C CA . CYS A 1 36 ? -3.044 0.432 -18.271 1.00 65.34 36 CYS A CA 9
ATOM 6540 C C . CYS A 1 36 ? -1.726 1.081 -17.854 1.00 52.11 36 CYS A C 9
ATOM 6541 O O . CYS A 1 36 ? -1.687 2.258 -17.497 1.00 11.54 36 CYS A O 9
ATOM 6548 N N . TYR A 1 37 ? -0.650 0.304 -17.905 1.00 31.52 37 TYR A N 9
ATOM 6549 C CA . TYR A 1 37 ? 0.669 0.801 -17.532 1.00 5.32 37 TYR A CA 9
ATOM 6550 C C . TYR A 1 37 ? 1.093 1.954 -18.436 1.00 4.54 37 TYR A C 9
ATOM 6551 O O . TYR A 1 37 ? 0.709 2.018 -19.604 1.00 71.41 37 TYR A O 9
ATOM 6569 N N . THR A 1 38 ? 1.890 2.866 -17.887 1.00 25.35 38 THR A N 9
ATOM 6570 C CA . THR A 1 38 ? 2.367 4.018 -18.641 1.00 12.53 38 THR A CA 9
ATOM 6571 C C . THR A 1 38 ? 3.242 3.585 -19.813 1.00 0.22 38 THR A C 9
ATOM 6572 O O . THR A 1 38 ? 4.071 2.685 -19.681 1.00 61.11 38 THR A O 9
ATOM 6583 N N . GLY A 1 39 ? 3.050 4.231 -20.960 1.00 52.13 39 GLY A N 9
ATOM 6584 C CA . GLY A 1 39 ? 3.829 3.897 -22.137 1.00 2.11 39 GLY A CA 9
ATOM 6585 C C . GLY A 1 39 ? 3.021 3.142 -23.174 1.00 41.13 39 GLY A C 9
ATOM 6586 O O . GLY A 1 39 ? 3.331 3.183 -24.364 1.00 20.02 39 GLY A O 9
ATOM 6590 N N . TYR A 1 40 ? 1.981 2.450 -22.720 1.00 71.53 40 TYR A N 9
ATOM 6591 C CA . TYR A 1 40 ? 1.128 1.678 -23.617 1.00 10.11 40 TYR A CA 9
ATOM 6592 C C . TYR A 1 40 ? -0.181 2.414 -23.889 1.00 72.34 40 TYR A C 9
ATOM 6593 O O . TYR A 1 40 ? -0.540 3.351 -23.176 1.00 25.55 40 TYR A O 9
ATOM 6611 N N . TYR A 1 41 ? -0.890 1.981 -24.925 1.00 3.44 41 TYR A N 9
ATOM 6612 C CA . TYR A 1 41 ? -2.159 2.598 -25.295 1.00 34.40 41 TYR A CA 9
ATOM 6613 C C . TYR A 1 41 ? -3.089 1.580 -25.949 1.00 54.11 41 TYR A C 9
ATOM 6614 O O . TYR A 1 41 ? -2.763 0.398 -26.049 1.00 52.34 41 TYR A O 9
ATOM 6632 N N . GLY A 1 42 ? -4.250 2.050 -26.394 1.00 35.23 42 GLY A N 9
ATOM 6633 C CA . GLY A 1 42 ? -5.211 1.170 -27.032 1.00 10.12 42 GLY A CA 9
ATOM 6634 C C . GLY A 1 42 ? -6.413 0.888 -26.154 1.00 53.24 42 GLY A C 9
ATOM 6635 O O . GLY A 1 42 ? -6.429 1.250 -24.977 1.00 24.11 42 GLY A O 9
ATOM 6639 N N . SER A 1 43 ? -7.423 0.239 -26.725 1.00 54.34 43 SER A N 9
ATOM 6640 C CA . SER A 1 43 ? -8.637 -0.087 -25.987 1.00 42.00 43 SER A CA 9
ATOM 6641 C C . SER A 1 43 ? -8.325 -0.993 -24.800 1.00 15.31 43 SER A C 9
ATOM 6642 O O . SER A 1 43 ? -8.806 -0.767 -23.689 1.00 52.05 43 SER A O 9
ATOM 6650 N N . ARG A 1 44 ? -7.517 -2.019 -25.043 1.00 43.20 44 ARG A N 9
ATOM 6651 C CA . ARG A 1 44 ? -7.140 -2.960 -23.996 1.00 75.40 44 ARG A CA 9
ATOM 6652 C C . ARG A 1 44 ? -5.627 -2.977 -23.799 1.00 40.43 44 ARG A C 9
ATOM 6653 O O . ARG A 1 44 ? -5.045 -4.011 -23.469 1.00 2.23 44 ARG A O 9
ATOM 6674 N N . CYS A 1 45 ? -4.996 -1.826 -24.002 1.00 31.12 45 CYS A N 9
ATOM 6675 C CA . CYS A 1 45 ? -3.551 -1.708 -23.848 1.00 51.21 45 CYS A CA 9
ATOM 6676 C C . CYS A 1 45 ? -2.822 -2.613 -24.836 1.00 1.20 45 CYS A C 9
ATOM 6677 O O . CYS A 1 45 ? -1.840 -3.266 -24.487 1.00 74.20 45 CYS A O 9
ATOM 6684 N N . GLU A 1 46 ? -3.312 -2.646 -26.072 1.00 30.11 46 GLU A N 9
ATOM 6685 C CA . GLU A 1 46 ? -2.708 -3.472 -27.110 1.00 52.14 46 GLU A CA 9
ATOM 6686 C C . GLU A 1 46 ? -1.621 -2.702 -27.856 1.00 22.34 46 GLU A C 9
ATOM 6687 O O . GLU A 1 46 ? -0.598 -3.267 -28.244 1.00 1.30 46 GLU A O 9
ATOM 6699 N N . HIS A 1 47 ? -1.851 -1.407 -28.051 1.00 30.43 47 HIS A N 9
ATOM 6700 C CA . HIS A 1 47 ? -0.893 -0.557 -28.749 1.00 43.44 47 HIS A CA 9
ATOM 6701 C C . HIS A 1 47 ? 0.230 -0.123 -27.814 1.00 21.31 47 HIS A C 9
ATOM 6702 O O . HIS A 1 47 ? 0.043 -0.044 -26.599 1.00 61.05 47 HIS A O 9
ATOM 6716 N N . ILE A 1 48 ? 1.396 0.159 -28.387 1.00 52.22 48 ILE A N 9
ATOM 6717 C CA . ILE A 1 48 ? 2.547 0.586 -27.603 1.00 42.41 48 ILE A CA 9
ATOM 6718 C C . ILE A 1 48 ? 3.210 1.813 -28.223 1.00 13.55 48 ILE A C 9
ATOM 6719 O O . ILE A 1 48 ? 3.264 1.951 -29.444 1.00 41.11 48 ILE A O 9
ATOM 6735 N N . ASP A 1 49 ? 3.714 2.700 -27.372 1.00 31.11 49 ASP A N 9
ATOM 6736 C CA . ASP A 1 49 ? 4.375 3.914 -27.835 1.00 42.02 49 ASP A CA 9
ATOM 6737 C C . ASP A 1 49 ? 5.704 3.586 -28.508 1.00 34.24 49 ASP A C 9
ATOM 6738 O O . ASP A 1 49 ? 6.670 3.205 -27.846 1.00 55.25 49 ASP A O 9
ATOM 6747 N N . HIS A 1 50 ? 5.745 3.733 -29.829 1.00 21.22 50 HIS A N 9
ATOM 6748 C CA . HIS A 1 50 ? 6.957 3.452 -30.592 1.00 44.41 50 HIS A CA 9
ATOM 6749 C C . HIS A 1 50 ? 7.276 4.599 -31.545 1.00 3.43 50 HIS A C 9
ATOM 6750 O O . HIS A 1 50 ? 6.388 5.135 -32.207 1.00 20.45 50 HIS A O 9
ATOM 6764 N N . ASN A 1 51 ? 8.551 4.969 -31.611 1.00 24.35 51 ASN A N 9
ATOM 6765 C CA . ASN A 1 51 ? 8.988 6.053 -32.485 1.00 4.02 51 ASN A CA 9
ATOM 6766 C C . ASN A 1 51 ? 8.634 5.757 -33.939 1.00 70.43 51 ASN A C 9
ATOM 6767 O O . ASN A 1 51 ? 8.848 6.588 -34.821 1.00 73.10 51 ASN A O 9
ATOM 6778 N N . GLY A 1 1 ? -2.694 1.582 1.685 1.00 74.22 1 GLY A N 10
ATOM 6779 C CA . GLY A 1 1 ? -1.461 1.090 1.099 1.00 11.33 1 GLY A CA 10
ATOM 6780 C C . GLY A 1 1 ? -1.654 0.579 -0.315 1.00 14.12 1 GLY A C 10
ATOM 6781 O O . GLY A 1 1 ? -2.072 1.326 -1.200 1.00 13.04 1 GLY A O 10
ATOM 6785 N N . ASP A 1 2 ? -1.346 -0.695 -0.529 1.00 71.44 2 ASP A N 10
ATOM 6786 C CA . ASP A 1 2 ? -1.487 -1.305 -1.846 1.00 74.12 2 ASP A CA 10
ATOM 6787 C C . ASP A 1 2 ? -2.894 -1.862 -2.039 1.00 63.13 2 ASP A C 10
ATOM 6788 O O . ASP A 1 2 ? -3.524 -2.327 -1.089 1.00 60.11 2 ASP A O 10
ATOM 6797 N N . ILE A 1 3 ? -3.382 -1.809 -3.274 1.00 62.02 3 ILE A N 10
ATOM 6798 C CA . ILE A 1 3 ? -4.714 -2.309 -3.591 1.00 61.23 3 ILE A CA 10
ATOM 6799 C C . ILE A 1 3 ? -4.724 -3.831 -3.679 1.00 10.11 3 ILE A C 10
ATOM 6800 O O . ILE A 1 3 ? -5.700 -4.479 -3.301 1.00 63.32 3 ILE A O 10
ATOM 6816 N N . SER A 1 4 ? -3.630 -4.397 -4.179 1.00 13.54 4 SER A N 10
ATOM 6817 C CA . SER A 1 4 ? -3.514 -5.844 -4.318 1.00 64.43 4 SER A CA 10
ATOM 6818 C C . SER A 1 4 ? -3.667 -6.534 -2.966 1.00 60.32 4 SER A C 10
ATOM 6819 O O . SER A 1 4 ? -4.244 -7.618 -2.872 1.00 14.34 4 SER A O 10
ATOM 6827 N N . ASP A 1 5 ? -3.147 -5.898 -1.923 1.00 23.11 5 ASP A N 10
ATOM 6828 C CA . ASP A 1 5 ? -3.226 -6.449 -0.574 1.00 64.43 5 ASP A CA 10
ATOM 6829 C C . ASP A 1 5 ? -4.628 -6.279 0.000 1.00 10.34 5 ASP A C 10
ATOM 6830 O O . ASP A 1 5 ? -5.101 -7.117 0.769 1.00 2.03 5 ASP A O 10
ATOM 6839 N N . TYR A 1 6 ? -5.289 -5.191 -0.376 1.00 35.23 6 TYR A N 10
ATOM 6840 C CA . TYR A 1 6 ? -6.636 -4.909 0.104 1.00 22.25 6 TYR A CA 10
ATOM 6841 C C . TYR A 1 6 ? -7.658 -5.815 -0.577 1.00 12.03 6 TYR A C 10
ATOM 6842 O O . TYR A 1 6 ? -8.706 -6.123 -0.011 1.00 13.13 6 TYR A O 10
ATOM 6860 N N . GLY A 1 7 ? -7.343 -6.237 -1.798 1.00 13.32 7 GLY A N 10
ATOM 6861 C CA . GLY A 1 7 ? -8.243 -7.103 -2.538 1.00 73.12 7 GLY A CA 10
ATOM 6862 C C . GLY A 1 7 ? -7.640 -8.467 -2.810 1.00 52.34 7 GLY A C 10
ATOM 6863 O O . GLY A 1 7 ? -6.538 -8.769 -2.353 1.00 54.45 7 GLY A O 10
ATOM 6867 N N . ASP A 1 8 ? -8.366 -9.294 -3.556 1.00 53.10 8 ASP A N 10
ATOM 6868 C CA . ASP A 1 8 ? -7.897 -10.634 -3.888 1.00 73.24 8 ASP A CA 10
ATOM 6869 C C . ASP A 1 8 ? -7.292 -10.667 -5.288 1.00 54.14 8 ASP A C 10
ATOM 6870 O O . ASP A 1 8 ? -7.598 -9.834 -6.142 1.00 43.53 8 ASP A O 10
ATOM 6879 N N . PRO A 1 9 ? -6.414 -11.651 -5.531 1.00 71.14 9 PRO A N 10
ATOM 6880 C CA . PRO A 1 9 ? -5.748 -11.816 -6.826 1.00 61.42 9 PRO A CA 10
ATOM 6881 C C . PRO A 1 9 ? -6.709 -12.272 -7.918 1.00 64.13 9 PRO A C 10
ATOM 6882 O O . PRO A 1 9 ? -7.388 -13.289 -7.778 1.00 55.34 9 PRO A O 10
ATOM 6893 N N . CYS A 1 10 ? -6.763 -11.513 -9.007 1.00 64.12 10 CYS A N 10
ATOM 6894 C CA . CYS A 1 10 ? -7.641 -11.837 -10.125 1.00 61.12 10 CYS A CA 10
ATOM 6895 C C . CYS A 1 10 ? -7.455 -13.289 -10.559 1.00 13.21 10 CYS A C 10
ATOM 6896 O O . CYS A 1 10 ? -6.438 -13.912 -10.255 1.00 42.31 10 CYS A O 10
ATOM 6903 N N . SER A 1 11 ? -8.443 -13.819 -11.272 1.00 62.14 11 SER A N 10
ATOM 6904 C CA . SER A 1 11 ? -8.391 -15.198 -11.746 1.00 72.13 11 SER A CA 10
ATOM 6905 C C . SER A 1 11 ? -7.808 -15.266 -13.154 1.00 20.21 11 SER A C 10
ATOM 6906 O O . SER A 1 11 ? -7.600 -14.240 -13.802 1.00 73.55 11 SER A O 10
ATOM 6914 N N . ASP A 1 12 ? -7.548 -16.482 -13.621 1.00 1.31 12 ASP A N 10
ATOM 6915 C CA . ASP A 1 12 ? -6.991 -16.686 -14.953 1.00 55.52 12 ASP A CA 10
ATOM 6916 C C . ASP A 1 12 ? -7.800 -15.928 -16.002 1.00 14.03 12 ASP A C 10
ATOM 6917 O O . ASP A 1 12 ? -7.243 -15.391 -16.960 1.00 5.43 12 ASP A O 10
ATOM 6926 N N . ASP A 1 13 ? -9.114 -15.891 -15.815 1.00 13.22 13 ASP A N 10
ATOM 6927 C CA . ASP A 1 13 ? -9.999 -15.200 -16.745 1.00 12.24 13 ASP A CA 10
ATOM 6928 C C . ASP A 1 13 ? -9.534 -13.765 -16.973 1.00 24.33 13 ASP A C 10
ATOM 6929 O O . ASP A 1 13 ? -9.697 -13.214 -18.062 1.00 74.54 13 ASP A O 10
ATOM 6938 N N . LEU A 1 14 ? -8.955 -13.165 -15.938 1.00 34.00 14 LEU A N 10
ATOM 6939 C CA . LEU A 1 14 ? -8.466 -11.793 -16.025 1.00 74.01 14 LEU A CA 10
ATOM 6940 C C . LEU A 1 14 ? -7.032 -11.757 -16.543 1.00 2.32 14 LEU A C 10
ATOM 6941 O O . LEU A 1 14 ? -6.588 -10.757 -17.108 1.00 31.44 14 LEU A O 10
ATOM 6957 N N . LYS A 1 15 ? -6.311 -12.855 -16.347 1.00 21.00 15 LYS A N 10
ATOM 6958 C CA . LYS A 1 15 ? -4.927 -12.953 -16.796 1.00 62.35 15 LYS A CA 10
ATOM 6959 C C . LYS A 1 15 ? -4.803 -12.561 -18.265 1.00 21.34 15 LYS A C 10
ATOM 6960 O O . LYS A 1 15 ? -3.773 -12.043 -18.694 1.00 53.22 15 LYS A O 10
ATOM 6979 N N . ASP A 1 16 ? -5.859 -12.813 -19.031 1.00 50.33 16 ASP A N 10
ATOM 6980 C CA . ASP A 1 16 ? -5.869 -12.485 -20.451 1.00 62.01 16 ASP A CA 10
ATOM 6981 C C . ASP A 1 16 ? -6.904 -11.405 -20.753 1.00 25.31 16 ASP A C 10
ATOM 6982 O O . ASP A 1 16 ? -7.489 -11.376 -21.835 1.00 53.32 16 ASP A O 10
ATOM 6991 N N . TYR A 1 17 ? -7.124 -10.519 -19.787 1.00 75.34 17 TYR A N 10
ATOM 6992 C CA . TYR A 1 17 ? -8.090 -9.438 -19.948 1.00 34.33 17 TYR A CA 10
ATOM 6993 C C . TYR A 1 17 ? -7.503 -8.299 -20.774 1.00 41.12 17 TYR A C 10
ATOM 6994 O O . TYR A 1 17 ? -8.101 -7.854 -21.754 1.00 72.33 17 TYR A O 10
ATOM 7012 N N . CYS A 1 18 ? -6.326 -7.831 -20.370 1.00 21.03 18 CYS A N 10
ATOM 7013 C CA . CYS A 1 18 ? -5.654 -6.744 -21.072 1.00 33.20 18 CYS A CA 10
ATOM 7014 C C . CYS A 1 18 ? -4.368 -7.234 -21.730 1.00 73.44 18 CYS A C 10
ATOM 7015 O O . CYS A 1 18 ? -3.707 -8.143 -21.226 1.00 44.45 18 CYS A O 10
ATOM 7022 N N . ILE A 1 19 ? -4.019 -6.627 -22.859 1.00 24.01 19 ILE A N 10
ATOM 7023 C CA . ILE A 1 19 ? -2.812 -7.000 -23.587 1.00 20.21 19 ILE A CA 10
ATOM 7024 C C . ILE A 1 19 ? -1.559 -6.568 -22.831 1.00 71.20 19 ILE A C 10
ATOM 7025 O O . ILE A 1 19 ? -0.622 -7.349 -22.664 1.00 2.45 19 ILE A O 10
ATOM 7041 N N . HIS A 1 20 ? -1.551 -5.321 -22.373 1.00 55.43 20 HIS A N 10
ATOM 7042 C CA . HIS A 1 20 ? -0.414 -4.786 -21.632 1.00 5.40 20 HIS A CA 10
ATOM 7043 C C . HIS A 1 20 ? -0.876 -4.095 -20.352 1.00 10.43 20 HIS A C 10
ATOM 7044 O O . HIS A 1 20 ? -0.384 -3.025 -19.999 1.00 3.25 20 HIS A O 10
ATOM 7058 N N . GLY A 1 21 ? -1.828 -4.716 -19.661 1.00 63.22 21 GLY A N 10
ATOM 7059 C CA . GLY A 1 21 ? -2.341 -4.147 -18.429 1.00 42.53 21 GLY A CA 10
ATOM 7060 C C . GLY A 1 21 ? -2.349 -5.145 -17.288 1.00 2.42 21 GLY A C 10
ATOM 7061 O O . GLY A 1 21 ? -2.407 -6.355 -17.513 1.00 1.12 21 GLY A O 10
ATOM 7065 N N . ASP A 1 22 ? -2.291 -4.639 -16.062 1.00 51.12 22 ASP A N 10
ATOM 7066 C CA . ASP A 1 22 ? -2.291 -5.496 -14.880 1.00 65.43 22 ASP A CA 10
ATOM 7067 C C . ASP A 1 22 ? -3.713 -5.732 -14.382 1.00 33.31 22 ASP A C 10
ATOM 7068 O O . ASP A 1 22 ? -4.506 -4.797 -14.267 1.00 73.32 22 ASP A O 10
ATOM 7077 N N . CYS A 1 23 ? -4.030 -6.990 -14.088 1.00 3.12 23 CYS A N 10
ATOM 7078 C CA . CYS A 1 23 ? -5.357 -7.351 -13.602 1.00 62.45 23 CYS A CA 10
ATOM 7079 C C . CYS A 1 23 ? -5.434 -7.223 -12.084 1.00 3.14 23 CYS A C 10
ATOM 7080 O O . CYS A 1 23 ? -4.514 -7.622 -11.370 1.00 70.11 23 CYS A O 10
ATOM 7087 N N . PHE A 1 24 ? -6.538 -6.666 -11.598 1.00 45.21 24 PHE A N 10
ATOM 7088 C CA . PHE A 1 24 ? -6.736 -6.486 -10.165 1.00 60.13 24 PHE A CA 10
ATOM 7089 C C . PHE A 1 24 ? -8.203 -6.673 -9.791 1.00 65.12 24 PHE A C 10
ATOM 7090 O O . PHE A 1 24 ? -9.099 -6.194 -10.485 1.00 54.33 24 PHE A O 10
ATOM 7107 N N . PHE A 1 25 ? -8.441 -7.375 -8.686 1.00 33.44 25 PHE A N 10
ATOM 7108 C CA . PHE A 1 25 ? -9.799 -7.628 -8.220 1.00 54.02 25 PHE A CA 10
ATOM 7109 C C . PHE A 1 25 ? -9.962 -7.200 -6.764 1.00 42.50 25 PHE A C 10
ATOM 7110 O O . PHE A 1 25 ? -9.368 -7.790 -5.861 1.00 50.42 25 PHE A O 10
ATOM 7127 N N . LEU A 1 26 ? -10.771 -6.169 -6.544 1.00 23.22 26 LEU A N 10
ATOM 7128 C CA . LEU A 1 26 ? -11.013 -5.660 -5.199 1.00 65.41 26 LEU A CA 10
ATOM 7129 C C . LEU A 1 26 ? -12.349 -6.162 -4.659 1.00 53.12 26 LEU A C 10
ATOM 7130 O O . LEU A 1 26 ? -13.411 -5.805 -5.169 1.00 21.04 26 LEU A O 10
ATOM 7146 N N . LYS A 1 27 ? -12.287 -6.990 -3.622 1.00 30.43 27 LYS A N 10
ATOM 7147 C CA . LYS A 1 27 ? -13.490 -7.540 -3.009 1.00 14.53 27 LYS A CA 10
ATOM 7148 C C . LYS A 1 27 ? -14.477 -6.430 -2.658 1.00 23.23 27 LYS A C 10
ATOM 7149 O O . LYS A 1 27 ? -15.691 -6.615 -2.749 1.00 54.43 27 LYS A O 10
ATOM 7168 N N . GLU A 1 28 ? -13.948 -5.278 -2.259 1.00 2.54 28 GLU A N 10
ATOM 7169 C CA . GLU A 1 28 ? -14.783 -4.140 -1.895 1.00 22.12 28 GLU A CA 10
ATOM 7170 C C . GLU A 1 28 ? -15.796 -3.835 -2.995 1.00 63.14 28 GLU A C 10
ATOM 7171 O O . GLU A 1 28 ? -16.996 -3.735 -2.739 1.00 1.14 28 GLU A O 10
ATOM 7183 N N . LEU A 1 29 ? -15.304 -3.688 -4.220 1.00 43.42 29 LEU A N 10
ATOM 7184 C CA . LEU A 1 29 ? -16.165 -3.394 -5.361 1.00 15.31 29 LEU A CA 10
ATOM 7185 C C . LEU A 1 29 ? -16.795 -4.669 -5.910 1.00 32.13 29 LEU A C 10
ATOM 7186 O O . LEU A 1 29 ? -17.889 -4.641 -6.470 1.00 40.21 29 LEU A O 10
ATOM 7202 N N . ASN A 1 30 ? -16.096 -5.788 -5.745 1.00 0.42 30 ASN A N 10
ATOM 7203 C CA . ASN A 1 30 ? -16.587 -7.075 -6.224 1.00 2.42 30 ASN A CA 10
ATOM 7204 C C . ASN A 1 30 ? -16.714 -7.078 -7.744 1.00 53.24 30 ASN A C 10
ATOM 7205 O O . ASN A 1 30 ? -17.685 -7.596 -8.294 1.00 11.03 30 ASN A O 10
ATOM 7216 N N . GLN A 1 31 ? -15.726 -6.495 -8.415 1.00 61.42 31 GLN A N 10
ATOM 7217 C CA . GLN A 1 31 ? -15.728 -6.429 -9.872 1.00 54.20 31 GLN A CA 10
ATOM 7218 C C . GLN A 1 31 ? -14.304 -6.384 -10.417 1.00 62.24 31 GLN A C 10
ATOM 7219 O O . GLN A 1 31 ? -13.371 -5.938 -9.748 1.00 34.23 31 GLN A O 10
ATOM 7233 N N . PRO A 1 32 ? -14.131 -6.857 -11.660 1.00 42.43 32 PRO A N 10
ATOM 7234 C CA . PRO A 1 32 ? -12.822 -6.881 -12.322 1.00 24.15 32 PRO A CA 10
ATOM 7235 C C . PRO A 1 32 ? -12.328 -5.483 -12.679 1.00 74.40 32 PRO A C 10
ATOM 7236 O O . PRO A 1 32 ? -13.067 -4.678 -13.244 1.00 3.44 32 PRO A O 10
ATOM 7247 N N . ALA A 1 33 ? -11.072 -5.202 -12.346 1.00 33.34 33 ALA A N 10
ATOM 7248 C CA . ALA A 1 33 ? -10.478 -3.902 -12.633 1.00 43.51 33 ALA A CA 10
ATOM 7249 C C . ALA A 1 33 ? -9.064 -4.054 -13.180 1.00 11.35 33 ALA A C 10
ATOM 7250 O O . ALA A 1 33 ? -8.224 -4.728 -12.582 1.00 10.10 33 ALA A O 10
ATOM 7257 N N . CYS A 1 34 ? -8.804 -3.425 -14.321 1.00 5.33 34 CYS A N 10
ATOM 7258 C CA . CYS A 1 34 ? -7.491 -3.491 -14.951 1.00 24.00 34 CYS A CA 10
ATOM 7259 C C . CYS A 1 34 ? -6.785 -2.140 -14.879 1.00 50.34 34 CYS A C 10
ATOM 7260 O O . CYS A 1 34 ? -7.426 -1.090 -14.922 1.00 15.31 34 CYS A O 10
ATOM 7267 N N . ARG A 1 35 ? -5.461 -2.176 -14.773 1.00 54.22 35 ARG A N 10
ATOM 7268 C CA . ARG A 1 35 ? -4.668 -0.955 -14.694 1.00 23.10 35 ARG A CA 10
ATOM 7269 C C . ARG A 1 35 ? -3.705 -0.855 -15.873 1.00 45.31 35 ARG A C 10
ATOM 7270 O O . ARG A 1 35 ? -2.872 -1.737 -16.085 1.00 64.14 35 ARG A O 10
ATOM 7291 N N . CYS A 1 36 ? -3.827 0.224 -16.640 1.00 33.14 36 CYS A N 10
ATOM 7292 C CA . CYS A 1 36 ? -2.969 0.439 -17.799 1.00 65.34 36 CYS A CA 10
ATOM 7293 C C . CYS A 1 36 ? -1.696 1.181 -17.403 1.00 52.11 36 CYS A C 10
ATOM 7294 O O . CYS A 1 36 ? -1.748 2.317 -16.931 1.00 11.54 36 CYS A O 10
ATOM 7301 N N . TYR A 1 37 ? -0.554 0.532 -17.599 1.00 31.52 37 TYR A N 10
ATOM 7302 C CA . TYR A 1 37 ? 0.732 1.129 -17.261 1.00 5.32 37 TYR A CA 10
ATOM 7303 C C . TYR A 1 37 ? 1.112 2.212 -18.267 1.00 4.54 37 TYR A C 10
ATOM 7304 O O . TYR A 1 37 ? 0.484 2.348 -19.318 1.00 71.41 37 TYR A O 10
ATOM 7322 N N . THR A 1 38 ? 2.145 2.981 -17.937 1.00 25.35 38 THR A N 10
ATOM 7323 C CA . THR A 1 38 ? 2.609 4.052 -18.810 1.00 12.53 38 THR A CA 10
ATOM 7324 C C . THR A 1 38 ? 3.388 3.497 -19.997 1.00 0.22 38 THR A C 10
ATOM 7325 O O . THR A 1 38 ? 4.056 2.469 -19.887 1.00 61.11 38 THR A O 10
ATOM 7336 N N . GLY A 1 39 ? 3.299 4.184 -21.131 1.00 52.13 39 GLY A N 10
ATOM 7337 C CA . GLY A 1 39 ? 4.001 3.744 -22.322 1.00 2.11 39 GLY A CA 10
ATOM 7338 C C . GLY A 1 39 ? 3.096 3.011 -23.292 1.00 41.13 39 GLY A C 10
ATOM 7339 O O . GLY A 1 39 ? 3.359 2.980 -24.495 1.00 20.02 39 GLY A O 10
ATOM 7343 N N . TYR A 1 40 ? 2.026 2.422 -22.770 1.00 71.53 40 TYR A N 10
ATOM 7344 C CA . TYR A 1 40 ? 1.081 1.683 -23.598 1.00 10.11 40 TYR A CA 10
ATOM 7345 C C . TYR A 1 40 ? -0.227 2.453 -23.752 1.00 72.34 40 TYR A C 10
ATOM 7346 O O . TYR A 1 40 ? -0.516 3.368 -22.979 1.00 25.55 40 TYR A O 10
ATOM 7364 N N . TYR A 1 41 ? -1.013 2.077 -24.753 1.00 3.44 41 TYR A N 10
ATOM 7365 C CA . TYR A 1 41 ? -2.290 2.732 -25.010 1.00 34.40 41 TYR A CA 10
ATOM 7366 C C . TYR A 1 41 ? -3.282 1.763 -25.648 1.00 54.11 41 TYR A C 10
ATOM 7367 O O . TYR A 1 41 ? -2.971 0.593 -25.864 1.00 52.34 41 TYR A O 10
ATOM 7385 N N . GLY A 1 42 ? -4.478 2.262 -25.945 1.00 35.23 42 GLY A N 10
ATOM 7386 C CA . GLY A 1 42 ? -5.498 1.428 -26.556 1.00 10.12 42 GLY A CA 10
ATOM 7387 C C . GLY A 1 42 ? -6.603 1.062 -25.586 1.00 53.24 42 GLY A C 10
ATOM 7388 O O . GLY A 1 42 ? -6.538 1.399 -24.403 1.00 24.11 42 GLY A O 10
ATOM 7392 N N . SER A 1 43 ? -7.623 0.371 -26.086 1.00 54.34 43 SER A N 10
ATOM 7393 C CA . SER A 1 43 ? -8.751 -0.036 -25.257 1.00 42.00 43 SER A CA 10
ATOM 7394 C C . SER A 1 43 ? -8.310 -1.040 -24.195 1.00 15.31 43 SER A C 10
ATOM 7395 O O . SER A 1 43 ? -8.695 -0.937 -23.030 1.00 52.05 43 SER A O 10
ATOM 7403 N N . ARG A 1 44 ? -7.502 -2.011 -24.608 1.00 43.20 44 ARG A N 10
ATOM 7404 C CA . ARG A 1 44 ? -7.009 -3.034 -23.695 1.00 75.40 44 ARG A CA 10
ATOM 7405 C C . ARG A 1 44 ? -5.485 -3.008 -23.619 1.00 40.43 44 ARG A C 10
ATOM 7406 O O . ARG A 1 44 ? -4.844 -4.045 -23.443 1.00 2.23 44 ARG A O 10
ATOM 7427 N N . CYS A 1 45 ? -4.912 -1.817 -23.755 1.00 31.12 45 CYS A N 10
ATOM 7428 C CA . CYS A 1 45 ? -3.464 -1.655 -23.703 1.00 51.21 45 CYS A CA 10
ATOM 7429 C C . CYS A 1 45 ? -2.782 -2.523 -24.756 1.00 1.20 45 CYS A C 10
ATOM 7430 O O . CYS A 1 45 ? -1.867 -3.287 -24.448 1.00 74.20 45 CYS A O 10
ATOM 7437 N N . GLU A 1 46 ? -3.234 -2.401 -26.001 1.00 30.11 46 GLU A N 10
ATOM 7438 C CA . GLU A 1 46 ? -2.667 -3.176 -27.098 1.00 52.14 46 GLU A CA 10
ATOM 7439 C C . GLU A 1 46 ? -1.622 -2.362 -27.855 1.00 22.34 46 GLU A C 10
ATOM 7440 O O . GLU A 1 46 ? -0.621 -2.902 -28.328 1.00 1.30 46 GLU A O 10
ATOM 7452 N N . HIS A 1 47 ? -1.861 -1.059 -27.966 1.00 30.43 47 HIS A N 10
ATOM 7453 C CA . HIS A 1 47 ? -0.940 -0.170 -28.665 1.00 43.44 47 HIS A CA 10
ATOM 7454 C C . HIS A 1 47 ? 0.228 0.218 -27.765 1.00 21.31 47 HIS A C 10
ATOM 7455 O O . HIS A 1 47 ? 0.092 0.273 -26.542 1.00 61.05 47 HIS A O 10
ATOM 7469 N N . ILE A 1 48 ? 1.377 0.486 -28.377 1.00 52.22 48 ILE A N 10
ATOM 7470 C CA . ILE A 1 48 ? 2.569 0.870 -27.631 1.00 42.41 48 ILE A CA 10
ATOM 7471 C C . ILE A 1 48 ? 3.213 2.117 -28.225 1.00 13.55 48 ILE A C 10
ATOM 7472 O O . ILE A 1 48 ? 3.292 2.267 -29.444 1.00 41.11 48 ILE A O 10
ATOM 7488 N N . ASP A 1 49 ? 3.672 3.011 -27.355 1.00 31.11 49 ASP A N 10
ATOM 7489 C CA . ASP A 1 49 ? 4.311 4.246 -27.794 1.00 42.02 49 ASP A CA 10
ATOM 7490 C C . ASP A 1 49 ? 5.564 3.948 -28.613 1.00 34.24 49 ASP A C 10
ATOM 7491 O O . ASP A 1 49 ? 6.544 3.412 -28.094 1.00 55.25 49 ASP A O 10
ATOM 7500 N N . HIS A 1 50 ? 5.525 4.298 -29.895 1.00 21.22 50 HIS A N 10
ATOM 7501 C CA . HIS A 1 50 ? 6.656 4.068 -30.785 1.00 44.41 50 HIS A CA 10
ATOM 7502 C C . HIS A 1 50 ? 7.621 5.250 -30.755 1.00 3.43 50 HIS A C 10
ATOM 7503 O O . HIS A 1 50 ? 8.826 5.075 -30.583 1.00 20.45 50 HIS A O 10
ATOM 7517 N N . ASN A 1 51 ? 7.080 6.453 -30.926 1.00 24.35 51 ASN A N 10
ATOM 7518 C CA . ASN A 1 51 ? 7.894 7.663 -30.919 1.00 4.02 51 ASN A CA 10
ATOM 7519 C C . ASN A 1 51 ? 8.443 7.942 -29.524 1.00 70.43 51 ASN A C 10
ATOM 7520 O O . ASN A 1 51 ? 9.546 8.467 -29.374 1.00 73.10 51 ASN A O 10
ATOM 7531 N N . GLY A 1 1 ? -0.007 -2.434 2.580 1.00 74.22 1 GLY A N 11
ATOM 7532 C CA . GLY A 1 1 ? 0.701 -3.264 1.622 1.00 11.33 1 GLY A CA 11
ATOM 7533 C C . GLY A 1 1 ? 0.311 -2.956 0.190 1.00 14.12 1 GLY A C 11
ATOM 7534 O O . GLY A 1 1 ? -0.111 -1.843 -0.120 1.00 13.04 1 GLY A O 11
ATOM 7538 N N . ASP A 1 2 ? 0.454 -3.946 -0.685 1.00 71.44 2 ASP A N 11
ATOM 7539 C CA . ASP A 1 2 ? 0.115 -3.775 -2.093 1.00 74.12 2 ASP A CA 11
ATOM 7540 C C . ASP A 1 2 ? -1.367 -4.049 -2.332 1.00 63.13 2 ASP A C 11
ATOM 7541 O O . ASP A 1 2 ? -2.076 -4.507 -1.435 1.00 60.11 2 ASP A O 11
ATOM 7550 N N . ILE A 1 3 ? -1.828 -3.762 -3.544 1.00 62.02 3 ILE A N 11
ATOM 7551 C CA . ILE A 1 3 ? -3.225 -3.977 -3.901 1.00 61.23 3 ILE A CA 11
ATOM 7552 C C . ILE A 1 3 ? -3.637 -5.426 -3.663 1.00 10.11 3 ILE A C 11
ATOM 7553 O O . ILE A 1 3 ? -4.772 -5.704 -3.278 1.00 63.32 3 ILE A O 11
ATOM 7569 N N . SER A 1 4 ? -2.704 -6.345 -3.892 1.00 13.54 4 SER A N 11
ATOM 7570 C CA . SER A 1 4 ? -2.971 -7.767 -3.705 1.00 64.43 4 SER A CA 11
ATOM 7571 C C . SER A 1 4 ? -3.549 -8.033 -2.319 1.00 60.32 4 SER A C 11
ATOM 7572 O O . SER A 1 4 ? -4.399 -8.906 -2.146 1.00 14.34 4 SER A O 11
ATOM 7580 N N . ASP A 1 5 ? -3.081 -7.274 -1.334 1.00 23.11 5 ASP A N 11
ATOM 7581 C CA . ASP A 1 5 ? -3.550 -7.426 0.038 1.00 64.43 5 ASP A CA 11
ATOM 7582 C C . ASP A 1 5 ? -4.9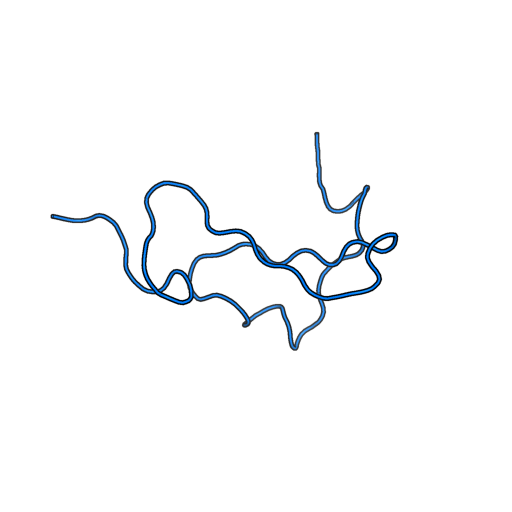11 -6.763 0.223 1.00 10.34 5 ASP A C 11
ATOM 7583 O O . ASP A 1 5 ? -5.738 -7.227 1.009 1.00 2.03 5 ASP A O 11
ATOM 7592 N N . TYR A 1 6 ? -5.136 -5.674 -0.504 1.00 35.23 6 TYR A N 11
ATOM 7593 C CA . TYR A 1 6 ? -6.396 -4.944 -0.417 1.00 22.25 6 TYR A CA 11
ATOM 7594 C C . TYR A 1 6 ? -7.514 -5.700 -1.126 1.00 12.03 6 TYR A C 11
ATOM 7595 O O . TYR A 1 6 ? -8.685 -5.576 -0.772 1.00 13.13 6 TYR A O 11
ATOM 7613 N N . GLY A 1 7 ? -7.142 -6.488 -2.132 1.00 13.32 7 GLY A N 11
ATOM 7614 C CA . GLY A 1 7 ? -8.124 -7.254 -2.876 1.00 73.12 7 GLY A CA 11
ATOM 7615 C C . GLY A 1 7 ? -7.556 -8.548 -3.425 1.00 52.34 7 GLY A C 11
ATOM 7616 O O . GLY A 1 7 ? -6.383 -8.611 -3.795 1.00 54.45 7 GLY A O 11
ATOM 7620 N N . ASP A 1 8 ? -8.387 -9.583 -3.477 1.00 53.10 8 ASP A N 11
ATOM 7621 C CA . ASP A 1 8 ? -7.960 -10.881 -3.985 1.00 73.24 8 ASP A CA 11
ATOM 7622 C C . ASP A 1 8 ? -7.335 -10.745 -5.369 1.00 54.14 8 ASP A C 11
ATOM 7623 O O . ASP A 1 8 ? -7.612 -9.803 -6.113 1.00 43.53 8 ASP A O 11
ATOM 7632 N N . PRO A 1 9 ? -6.469 -11.706 -5.726 1.00 71.14 9 PRO A N 11
ATOM 7633 C CA . PRO A 1 9 ? -5.787 -11.715 -7.023 1.00 61.42 9 PRO A CA 11
ATOM 7634 C C . PRO A 1 9 ? -6.739 -12.009 -8.178 1.00 64.13 9 PRO A C 11
ATOM 7635 O O . PRO A 1 9 ? -7.666 -12.808 -8.043 1.00 55.34 9 PRO A O 11
ATOM 7646 N N . CYS A 1 10 ? -6.505 -11.358 -9.311 1.00 64.12 10 CYS A N 11
ATOM 7647 C CA . CYS A 1 10 ? -7.341 -11.548 -10.491 1.00 61.12 10 CYS A CA 11
ATOM 7648 C C . CYS A 1 10 ? -7.501 -13.031 -10.810 1.00 13.21 10 CYS A C 11
ATOM 7649 O O . CYS A 1 10 ? -6.632 -13.842 -10.491 1.00 42.31 10 CYS A O 11
ATOM 7656 N N . SER A 1 11 ? -8.618 -13.378 -11.441 1.00 62.14 11 SER A N 11
ATOM 7657 C CA . SER A 1 11 ? -8.895 -14.764 -11.801 1.00 72.13 11 SER A CA 11
ATOM 7658 C C . SER A 1 11 ? -8.415 -15.064 -13.217 1.00 20.21 11 SER A C 11
ATOM 7659 O O . SER A 1 11 ? -8.019 -14.160 -13.954 1.00 73.55 11 SER A O 11
ATOM 7667 N N . ASP A 1 12 ? -8.452 -16.338 -13.590 1.00 1.31 12 ASP A N 11
ATOM 7668 C CA . ASP A 1 12 ? -8.022 -16.759 -14.918 1.00 55.52 12 ASP A CA 11
ATOM 7669 C C . ASP A 1 12 ? -8.737 -15.956 -16.001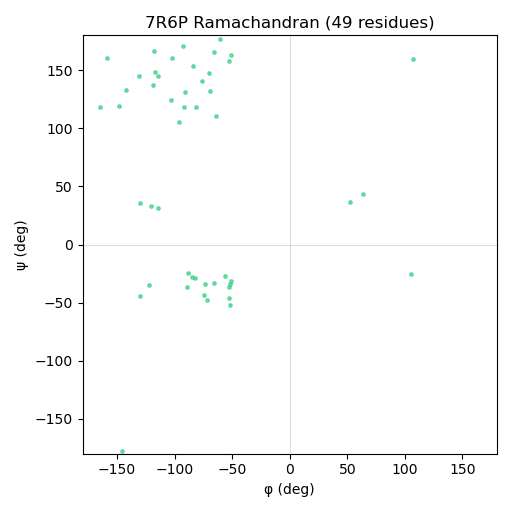 1.00 14.03 12 ASP A C 11
ATOM 7670 O O . ASP A 1 12 ? -8.191 -15.726 -17.080 1.00 5.43 12 ASP A O 11
ATOM 7679 N N . ASP A 1 13 ? -9.961 -15.533 -15.705 1.00 13.22 13 ASP A N 11
ATOM 7680 C CA . ASP A 1 13 ? -10.751 -14.756 -16.652 1.00 12.24 13 ASP A CA 11
ATOM 7681 C C . ASP A 1 13 ? -10.146 -13.371 -16.858 1.00 24.33 13 ASP A C 11
ATOM 7682 O O . ASP A 1 13 ? -10.230 -12.799 -17.946 1.00 74.54 13 ASP A O 11
ATOM 7691 N N . LEU A 1 14 ? -9.536 -12.835 -15.807 1.00 34.00 14 LEU A N 11
ATOM 7692 C CA . LEU A 1 14 ? -8.916 -11.516 -15.870 1.00 74.01 14 LEU A CA 11
ATOM 7693 C C . LEU A 1 14 ? -7.474 -11.616 -16.357 1.00 2.32 14 LEU A C 11
ATOM 7694 O O . LEU A 1 14 ? -6.906 -10.642 -16.853 1.00 31.44 14 LEU A O 11
ATOM 7710 N N . LYS A 1 15 ? -6.886 -12.799 -16.214 1.00 21.00 15 LYS A N 11
ATOM 7711 C CA . LYS A 1 15 ? -5.512 -13.027 -16.642 1.00 62.35 15 LYS A CA 11
ATOM 7712 C C . LYS A 1 15 ? -5.302 -12.554 -18.076 1.00 21.34 15 LYS A C 11
ATOM 7713 O O . LYS A 1 15 ? -4.211 -12.116 -18.443 1.00 53.22 15 LYS A O 11
ATOM 7732 N N . ASP A 1 16 ? -6.353 -12.644 -18.884 1.00 50.33 16 ASP A N 11
ATOM 7733 C CA . ASP A 1 16 ? -6.285 -12.222 -20.278 1.00 62.01 16 ASP A CA 11
ATOM 7734 C C . ASP A 1 16 ? -7.196 -11.024 -20.528 1.00 25.31 16 ASP A C 11
ATOM 7735 O O . ASP A 1 16 ? -7.743 -10.865 -21.620 1.00 53.32 16 ASP A O 11
ATOM 7744 N N . TYR A 1 17 ? -7.354 -10.185 -19.511 1.00 75.34 17 TYR A N 11
ATOM 7745 C CA . TYR A 1 17 ? -8.201 -9.002 -19.620 1.00 34.33 17 TYR A CA 11
ATOM 7746 C C . TYR A 1 17 ? -7.471 -7.873 -20.340 1.00 41.12 17 TYR A C 11
ATOM 7747 O O . TYR A 1 17 ? -8.035 -7.208 -21.208 1.00 72.33 17 TYR A O 11
ATOM 7765 N N . CYS A 1 18 ? -6.211 -7.663 -19.972 1.00 21.03 18 CYS A N 11
ATOM 7766 C CA . CYS A 1 18 ? -5.401 -6.615 -20.581 1.00 33.20 18 CYS A CA 11
ATOM 7767 C C . CYS A 1 18 ? -4.118 -7.193 -21.170 1.00 73.44 18 CYS A C 11
ATOM 7768 O O . CYS A 1 18 ? -3.604 -8.204 -20.691 1.00 44.45 18 CYS A O 11
ATOM 7775 N N . ILE A 1 19 ? -3.605 -6.544 -22.210 1.00 24.01 19 ILE A N 11
ATOM 7776 C CA . ILE A 1 19 ? -2.381 -6.992 -22.863 1.00 20.21 19 ILE A CA 11
ATOM 7777 C C . ILE A 1 19 ? -1.150 -6.395 -22.191 1.00 71.20 19 ILE A C 11
ATOM 7778 O O . ILE A 1 19 ? -0.177 -7.099 -21.918 1.00 2.45 19 ILE A O 11
ATOM 7794 N N . HIS A 1 20 ? -1.199 -5.094 -21.924 1.00 55.43 20 HIS A N 11
ATOM 7795 C CA . HIS A 1 20 ? -0.088 -4.402 -21.281 1.00 5.40 20 HIS A CA 11
ATOM 7796 C C . HIS A 1 20 ? -0.550 -3.697 -20.009 1.00 10.43 20 HIS A C 11
ATOM 7797 O O . HIS A 1 20 ? -0.145 -2.569 -19.732 1.00 3.25 20 HIS A O 11
ATOM 7811 N N . GLY A 1 21 ? -1.400 -4.371 -19.240 1.00 63.22 21 GLY A N 11
ATOM 7812 C CA . GLY A 1 21 ? -1.903 -3.793 -18.007 1.00 42.53 21 GLY A CA 11
ATOM 7813 C C . GLY A 1 21 ? -1.767 -4.734 -16.828 1.00 2.42 21 GLY A C 11
ATOM 7814 O O . GLY A 1 21 ? -1.276 -5.855 -16.972 1.00 1.12 21 GLY A O 11
ATOM 7818 N N . ASP A 1 22 ? -2.201 -4.280 -15.657 1.00 51.12 22 ASP A N 11
ATOM 7819 C CA . ASP A 1 22 ? -2.124 -5.090 -14.447 1.00 65.43 22 ASP A CA 11
ATOM 7820 C C . ASP A 1 22 ? -3.519 -5.458 -13.950 1.00 33.31 22 ASP A C 11
ATOM 7821 O O . ASP A 1 22 ? -4.355 -4.586 -13.710 1.00 73.32 22 ASP A O 11
ATOM 7830 N N . CYS A 1 23 ? -3.766 -6.755 -13.801 1.00 3.12 23 CYS A N 11
ATOM 7831 C CA . CYS A 1 23 ? -5.060 -7.239 -13.336 1.00 62.45 23 CYS A CA 11
ATOM 7832 C C . CYS A 1 23 ? -5.116 -7.260 -11.810 1.00 3.14 23 CYS A C 11
ATOM 7833 O O . CYS A 1 23 ? -4.215 -7.780 -11.152 1.00 70.11 23 CYS A O 11
ATOM 7840 N N . PHE A 1 24 ? -6.181 -6.690 -11.256 1.00 45.21 24 PHE A N 11
ATOM 7841 C CA . PHE A 1 24 ? -6.355 -6.641 -9.809 1.00 60.13 24 PHE A CA 11
ATOM 7842 C C . PHE A 1 24 ? -7.835 -6.699 -9.438 1.00 65.12 24 PHE A C 11
ATOM 7843 O O . PHE A 1 24 ? -8.628 -5.864 -9.873 1.00 54.33 24 PHE A O 11
ATOM 7860 N N . PHE A 1 25 ? -8.198 -7.690 -8.631 1.00 33.44 25 PHE A N 11
ATOM 7861 C CA . PHE A 1 25 ? -9.581 -7.859 -8.201 1.00 54.02 25 PHE A CA 11
ATOM 7862 C C . PHE A 1 25 ? -9.786 -7.302 -6.795 1.00 42.50 25 PHE A C 11
ATOM 7863 O O . PHE A 1 25 ? -9.360 -7.905 -5.809 1.00 50.42 25 PHE A O 11
ATOM 7880 N N . LEU A 1 26 ? -10.438 -6.148 -6.711 1.00 23.22 26 LEU A N 11
ATOM 7881 C CA . LEU A 1 26 ? -10.699 -5.508 -5.426 1.00 65.41 26 LEU A CA 11
ATOM 7882 C C . LEU A 1 26 ? -11.935 -6.106 -4.762 1.00 53.12 26 LEU A C 11
ATOM 7883 O O . LEU A 1 26 ? -13.049 -5.982 -5.273 1.00 21.04 26 LEU A O 11
ATOM 7899 N N . LYS A 1 27 ? -11.733 -6.751 -3.619 1.00 30.43 27 LYS A N 11
ATOM 7900 C CA . LYS A 1 27 ? -12.831 -7.365 -2.882 1.00 14.53 27 LYS A CA 11
ATOM 7901 C C . LYS A 1 27 ? -13.959 -6.364 -2.652 1.00 23.23 27 LYS A C 11
ATOM 7902 O O . LYS A 1 27 ? -15.135 -6.725 -2.680 1.00 54.43 27 LYS A O 11
ATOM 7921 N N . GLU A 1 28 ? -13.592 -5.106 -2.429 1.00 2.54 28 GLU A N 11
ATOM 7922 C CA . GLU A 1 28 ? -14.575 -4.054 -2.196 1.00 22.12 28 GLU A CA 11
ATOM 7923 C C . GLU A 1 28 ? -15.365 -3.758 -3.467 1.00 63.14 28 GLU A C 11
ATOM 7924 O O . GLU A 1 28 ? -16.547 -3.414 -3.411 1.00 1.14 28 GLU A O 11
ATOM 7936 N N . LEU A 1 29 ? -14.706 -3.892 -4.613 1.00 43.42 29 LEU A N 11
ATOM 7937 C CA . LEU A 1 29 ? -15.345 -3.639 -5.898 1.00 15.31 29 LEU A CA 11
ATOM 7938 C C . LEU A 1 29 ? -16.144 -4.854 -6.358 1.00 32.13 29 LEU A C 11
ATOM 7939 O O . LEU A 1 29 ? -17.135 -4.722 -7.076 1.00 40.21 29 LEU A O 11
ATOM 7955 N N . ASN A 1 30 ? -15.707 -6.037 -5.939 1.00 0.42 30 ASN A N 11
ATOM 7956 C CA . ASN A 1 30 ? -16.382 -7.276 -6.306 1.00 2.42 30 ASN A CA 11
ATOM 7957 C C . ASN A 1 30 ? -16.541 -7.380 -7.820 1.00 53.24 30 ASN A C 11
ATOM 7958 O O . ASN A 1 30 ? -17.543 -7.897 -8.314 1.00 11.03 30 ASN A O 11
ATOM 7969 N N . GLN A 1 31 ? -15.546 -6.886 -8.550 1.00 61.42 31 GLN A N 11
ATOM 7970 C CA . GLN A 1 31 ? -15.576 -6.924 -10.007 1.00 54.20 31 GLN A CA 11
ATOM 7971 C C . GLN A 1 31 ? -14.173 -6.777 -10.585 1.00 62.24 31 GLN A C 11
ATOM 7972 O O . GLN A 1 31 ? -13.251 -6.297 -9.925 1.00 34.23 31 GLN A O 11
ATOM 7986 N N . PRO A 1 32 ? -14.005 -7.198 -11.848 1.00 42.43 32 PRO A N 11
ATOM 7987 C CA . PRO A 1 32 ? -12.716 -7.124 -12.542 1.00 24.15 32 PRO A CA 11
ATOM 7988 C C . PRO A 1 32 ? -12.314 -5.688 -12.864 1.00 74.40 32 PRO A C 11
ATOM 7989 O O . PRO A 1 32 ? -13.166 -4.821 -13.047 1.00 3.44 32 PRO A O 11
ATOM 8000 N N . ALA A 1 33 ? -11.009 -5.445 -12.930 1.00 33.34 33 ALA A N 11
ATOM 8001 C CA . ALA A 1 33 ? -10.493 -4.115 -13.232 1.00 43.51 33 ALA A CA 11
ATOM 8002 C C . ALA A 1 33 ? -8.999 -4.162 -13.534 1.00 11.35 33 ALA A C 11
ATOM 8003 O O . ALA A 1 33 ? -8.201 -4.591 -12.701 1.00 10.10 33 ALA A O 11
ATOM 8010 N N . CYS A 1 34 ? -8.627 -3.716 -14.729 1.00 5.33 34 CYS A N 11
ATOM 8011 C CA . CYS A 1 34 ? -7.229 -3.706 -15.141 1.00 24.00 34 CYS A CA 11
ATOM 8012 C C . CYS A 1 34 ? -6.663 -2.288 -15.114 1.00 50.34 34 CYS A C 11
ATOM 8013 O O . CYS A 1 34 ? -7.377 -1.320 -15.373 1.00 15.31 34 CYS A O 11
ATOM 8020 N N . ARG A 1 35 ? -5.377 -2.177 -14.799 1.00 54.22 35 ARG A N 11
ATOM 8021 C CA . ARG A 1 35 ? -4.715 -0.880 -14.738 1.00 23.10 35 ARG A CA 11
ATOM 8022 C C . ARG A 1 35 ? -3.734 -0.714 -15.894 1.00 45.31 35 ARG A C 11
ATOM 8023 O O . ARG A 1 35 ? -2.737 -1.430 -15.983 1.00 64.14 35 ARG A O 11
ATOM 8044 N N . CYS A 1 36 ? -4.025 0.235 -16.779 1.00 33.14 36 CYS A N 11
ATOM 8045 C CA . CYS A 1 36 ? -3.170 0.495 -17.930 1.00 65.34 36 CYS A CA 11
ATOM 8046 C C . CYS A 1 36 ? -1.990 1.382 -17.543 1.00 52.11 36 CYS A C 11
ATOM 8047 O O . CYS A 1 36 ? -2.150 2.582 -17.315 1.00 11.54 36 CYS A O 11
ATOM 8054 N N . TYR A 1 37 ? -0.806 0.784 -17.471 1.00 31.52 37 TYR A N 11
ATOM 8055 C CA . TYR A 1 37 ? 0.401 1.519 -17.109 1.00 5.32 37 TYR A CA 11
ATOM 8056 C C . TYR A 1 37 ? 0.775 2.521 -18.197 1.00 4.54 37 TYR A C 11
ATOM 8057 O O . TYR A 1 37 ? 0.345 2.400 -19.345 1.00 71.41 37 TYR A O 11
ATOM 8075 N N . THR A 1 38 ? 1.580 3.513 -17.827 1.00 25.35 38 THR A N 11
ATOM 8076 C CA . THR A 1 38 ? 2.013 4.536 -18.769 1.00 12.53 38 THR A CA 11
ATOM 8077 C C . THR A 1 38 ? 2.903 3.944 -19.856 1.00 0.22 38 THR A C 11
ATOM 8078 O O . THR A 1 38 ? 3.632 2.981 -19.619 1.00 61.11 38 THR A O 11
ATOM 8089 N N . GLY A 1 39 ? 2.840 4.526 -21.049 1.00 52.13 39 GLY A N 11
ATOM 8090 C CA . GLY A 1 39 ? 3.647 4.042 -22.154 1.00 2.11 39 GLY A CA 11
ATOM 8091 C C . GLY A 1 39 ? 2.855 3.177 -23.115 1.00 41.13 39 GLY A C 11
ATOM 8092 O O . GLY A 1 39 ? 3.199 3.069 -24.292 1.00 20.02 39 GLY A O 11
ATOM 8096 N N . TYR A 1 40 ? 1.792 2.558 -22.612 1.00 71.53 40 TYR A N 11
ATOM 8097 C CA . TYR A 1 40 ? 0.951 1.695 -23.433 1.00 10.11 40 TYR A CA 11
ATOM 8098 C C . TYR A 1 40 ? -0.435 2.303 -23.620 1.00 72.34 40 TYR A C 11
ATOM 8099 O O . TYR A 1 40 ? -0.880 3.123 -22.816 1.00 25.55 40 TYR A O 11
ATOM 8117 N N . TYR A 1 41 ? -1.115 1.894 -24.686 1.00 3.44 41 TYR A N 11
ATOM 8118 C CA . TYR A 1 41 ? -2.450 2.398 -24.981 1.00 34.40 41 TYR A CA 11
ATOM 8119 C C . TYR A 1 41 ? -3.284 1.344 -25.701 1.00 54.11 41 TYR A C 11
ATOM 8120 O O . TYR A 1 41 ? -2.893 0.181 -25.790 1.00 52.34 41 TYR A O 11
ATOM 8138 N N . GLY A 1 42 ? -4.438 1.759 -26.214 1.00 35.23 42 GLY A N 11
ATOM 8139 C CA . GLY A 1 42 ? -5.311 0.839 -26.920 1.00 10.12 42 GLY A CA 11
ATOM 8140 C C . GLY A 1 42 ? -6.538 0.469 -26.112 1.00 53.24 42 GLY A C 11
ATOM 8141 O O . GLY A 1 42 ? -6.676 0.876 -24.959 1.00 24.11 42 GLY A O 11
ATOM 8145 N N . SER A 1 43 ? -7.433 -0.305 -26.720 1.00 54.34 43 SER A N 11
ATOM 8146 C CA . SER A 1 43 ? -8.659 -0.725 -26.050 1.00 42.00 43 SER A CA 11
ATOM 8147 C C . SER A 1 43 ? -8.344 -1.597 -24.839 1.00 15.31 43 SER A C 11
ATOM 8148 O O . SER A 1 43 ? -8.906 -1.408 -23.760 1.00 52.05 43 SER A O 11
ATOM 8156 N N . ARG A 1 44 ? -7.442 -2.556 -25.025 1.00 43.20 44 ARG A N 11
ATOM 8157 C CA . ARG A 1 44 ? -7.052 -3.459 -23.949 1.00 75.40 44 ARG A CA 11
ATOM 8158 C C . ARG A 1 44 ? -5.558 -3.352 -23.664 1.00 40.43 44 ARG A C 11
ATOM 8159 O O . ARG A 1 44 ? -4.915 -4.333 -23.289 1.00 2.23 44 ARG A O 11
ATOM 8180 N N . CYS A 1 45 ? -5.009 -2.156 -23.848 1.00 31.12 45 CYS A N 11
ATOM 8181 C CA . CYS A 1 45 ? -3.590 -1.921 -23.612 1.00 51.21 45 CYS A CA 11
ATOM 8182 C C . CYS A 1 45 ? -2.734 -2.796 -24.523 1.00 1.20 45 CYS A C 11
ATOM 8183 O O . CYS A 1 45 ? -1.785 -3.435 -24.073 1.00 74.20 45 CYS A O 11
ATOM 8190 N N . GLU A 1 46 ? -3.080 -2.819 -25.807 1.00 30.11 46 GLU A N 11
ATOM 8191 C CA . GLU A 1 46 ? -2.344 -3.616 -26.782 1.00 52.14 46 GLU A CA 11
ATOM 8192 C C . GLU A 1 46 ? -1.568 -2.720 -27.742 1.00 22.34 46 GLU A C 11
ATOM 8193 O O . GLU A 1 46 ? -1.297 -3.100 -28.882 1.00 1.30 46 GLU A O 11
ATOM 8205 N N . HIS A 1 47 ? -1.211 -1.528 -27.274 1.00 30.43 47 HIS A N 11
ATOM 8206 C CA . HIS A 1 47 ? -0.466 -0.577 -28.091 1.00 43.44 47 HIS A CA 11
ATOM 8207 C C . HIS A 1 47 ? 0.679 0.042 -27.295 1.00 21.31 47 HIS A C 11
ATOM 8208 O O . HIS A 1 47 ? 0.588 0.199 -26.077 1.00 61.05 47 HIS A O 11
ATOM 8222 N N . ILE A 1 48 ? 1.757 0.391 -27.990 1.00 52.22 48 ILE A N 11
ATOM 8223 C CA . ILE A 1 48 ? 2.919 0.992 -27.349 1.00 42.41 48 ILE A CA 11
ATOM 8224 C C . ILE A 1 48 ? 3.395 2.222 -28.114 1.00 13.55 48 ILE A C 11
ATOM 8225 O O . ILE A 1 48 ? 3.416 2.229 -29.345 1.00 41.11 48 ILE A O 11
ATOM 8241 N N . ASP A 1 49 ? 3.776 3.260 -27.378 1.00 31.11 49 ASP A N 11
ATOM 8242 C CA . ASP A 1 49 ? 4.255 4.494 -27.987 1.00 42.02 49 ASP A CA 11
ATOM 8243 C C . ASP A 1 49 ? 5.391 4.213 -28.964 1.00 34.24 49 ASP A C 11
ATOM 8244 O O . ASP A 1 49 ? 6.496 3.848 -28.560 1.00 55.25 49 ASP A O 11
ATOM 8253 N N . HIS A 1 50 ? 5.113 4.386 -30.253 1.00 21.22 50 HIS A N 11
ATOM 8254 C CA . HIS A 1 50 ? 6.113 4.150 -31.289 1.00 44.41 50 HIS A CA 11
ATOM 8255 C C . HIS A 1 50 ? 6.194 5.336 -32.244 1.00 3.43 50 HIS A C 11
ATOM 8256 O O . HIS A 1 50 ? 5.178 5.933 -32.597 1.00 20.45 50 HIS A O 11
ATOM 8270 N N . ASN A 1 51 ? 7.412 5.672 -32.660 1.00 24.35 51 ASN A N 11
ATOM 8271 C CA . ASN A 1 51 ? 7.626 6.789 -33.574 1.00 4.02 51 ASN A CA 11
ATOM 8272 C C . ASN A 1 51 ? 7.432 6.352 -35.022 1.00 70.43 51 ASN A C 11
ATOM 8273 O O . ASN A 1 51 ? 8.389 5.985 -35.704 1.00 73.10 51 ASN A O 11
ATOM 8284 N N . GLY A 1 1 ? 1.104 -0.258 -3.219 1.00 74.22 1 GLY A N 12
ATOM 8285 C CA . GLY A 1 1 ? 0.455 -0.133 -4.511 1.00 11.33 1 GLY A CA 12
ATOM 8286 C C . GLY A 1 1 ? -0.438 -1.316 -4.829 1.00 14.12 1 GLY A C 12
ATOM 8287 O O . GLY A 1 1 ? -1.530 -1.149 -5.372 1.00 13.04 1 GLY A O 12
ATOM 8291 N N . ASP A 1 2 ? 0.029 -2.513 -4.494 1.00 71.44 2 ASP A N 12
ATOM 8292 C CA . ASP A 1 2 ? -0.735 -3.729 -4.748 1.00 74.12 2 ASP A CA 12
ATOM 8293 C C . ASP A 1 2 ? -1.968 -3.794 -3.852 1.00 63.13 2 ASP A C 12
ATOM 8294 O O . ASP A 1 2 ? -2.047 -3.099 -2.838 1.00 60.11 2 ASP A O 12
ATOM 8303 N N . ILE A 1 3 ? -2.926 -4.632 -4.232 1.00 62.02 3 ILE A N 12
ATOM 8304 C CA . ILE A 1 3 ? -4.154 -4.787 -3.462 1.00 61.23 3 ILE A CA 12
ATOM 8305 C C . ILE A 1 3 ? -4.361 -6.239 -3.043 1.00 10.11 3 ILE A C 12
ATOM 8306 O O . ILE A 1 3 ? -5.480 -6.749 -3.067 1.00 63.32 3 ILE A O 12
ATOM 8322 N N . SER A 1 4 ? -3.273 -6.898 -2.656 1.00 13.54 4 SER A N 12
ATOM 8323 C CA . SER A 1 4 ? -3.334 -8.292 -2.233 1.00 64.43 4 SER A CA 12
ATOM 8324 C C . SER A 1 4 ? -4.130 -8.432 -0.940 1.00 60.32 4 SER A C 12
ATOM 8325 O O . SER A 1 4 ? -4.850 -9.412 -0.744 1.00 14.34 4 SER A O 12
ATOM 8333 N N . ASP A 1 5 ? -3.995 -7.447 -0.059 1.00 23.11 5 ASP A N 12
ATOM 8334 C CA . ASP A 1 5 ? -4.702 -7.458 1.216 1.00 64.43 5 ASP A CA 12
ATOM 8335 C C . ASP A 1 5 ? -6.078 -6.813 1.080 1.00 10.34 5 ASP A C 12
ATOM 8336 O O . ASP A 1 5 ? -7.030 -7.210 1.752 1.00 2.03 5 ASP A O 12
ATOM 8345 N N . TYR A 1 6 ? -6.175 -5.816 0.209 1.00 35.23 6 TYR A N 12
ATOM 8346 C CA . TYR A 1 6 ? -7.433 -5.114 -0.013 1.00 22.25 6 TYR A CA 12
ATOM 8347 C C . TYR A 1 6 ? -8.399 -5.969 -0.827 1.00 12.03 6 TYR A C 12
ATOM 8348 O O . TYR A 1 6 ? -9.616 -5.838 -0.706 1.00 13.13 6 TYR A O 12
ATOM 8366 N N . GLY A 1 7 ? -7.846 -6.848 -1.658 1.00 13.32 7 GLY A N 12
ATOM 8367 C CA . GLY A 1 7 ? -8.671 -7.713 -2.480 1.00 73.12 7 GLY A CA 12
ATOM 8368 C C . GLY A 1 7 ? -7.971 -9.007 -2.845 1.00 52.34 7 GLY A C 12
ATOM 8369 O O . GLY A 1 7 ? -6.833 -9.241 -2.436 1.00 54.45 7 GLY A O 12
ATOM 8373 N N . ASP A 1 8 ? -8.651 -9.850 -3.614 1.00 53.10 8 ASP A N 12
ATOM 8374 C CA . ASP A 1 8 ? -8.087 -11.128 -4.033 1.00 73.24 8 ASP A CA 12
ATOM 8375 C C . ASP A 1 8 ? -7.388 -10.997 -5.383 1.00 54.14 8 ASP A C 12
ATOM 8376 O O . ASP A 1 8 ? -7.633 -10.063 -6.148 1.00 43.53 8 ASP A O 12
ATOM 8385 N N . PRO A 1 9 ? -6.496 -11.952 -5.683 1.00 71.14 9 PRO A N 12
ATOM 8386 C CA . PRO A 1 9 ? -5.743 -11.966 -6.941 1.00 61.42 9 PRO A CA 12
ATOM 8387 C C . PRO A 1 9 ? -6.628 -12.276 -8.143 1.00 64.13 9 PRO A C 12
ATOM 8388 O O . PRO A 1 9 ? -7.500 -13.144 -8.078 1.00 55.34 9 PRO A O 12
ATOM 8399 N N . CYS A 1 10 ? -6.399 -11.563 -9.241 1.00 64.12 10 CYS A N 12
ATOM 8400 C CA . CYS A 1 10 ? -7.176 -11.761 -10.458 1.00 61.12 10 CYS A CA 12
ATOM 8401 C C . CYS A 1 10 ? -7.209 -13.236 -10.847 1.00 13.21 10 CYS A C 12
ATOM 8402 O O . CYS A 1 10 ? -6.276 -13.986 -10.559 1.00 42.31 10 CYS A O 12
ATOM 8409 N N . SER A 1 11 ? -8.289 -13.645 -11.505 1.00 62.14 11 SER A N 12
ATOM 8410 C CA . SER A 1 11 ? -8.446 -15.030 -11.931 1.00 72.13 11 SER A CA 12
ATOM 8411 C C . SER A 1 11 ? -7.935 -15.222 -13.356 1.00 20.21 11 SER A C 12
ATOM 8412 O O . SER A 1 11 ? -7.597 -14.256 -14.041 1.00 73.55 11 SER A O 12
ATOM 8420 N N . ASP A 1 12 ? -7.881 -16.474 -13.796 1.00 1.31 12 ASP A N 12
ATOM 8421 C CA . ASP A 1 12 ? -7.414 -16.794 -15.139 1.00 55.52 12 ASP A CA 12
ATOM 8422 C C . ASP A 1 12 ? -8.169 -15.981 -16.185 1.00 14.03 12 ASP A C 12
ATOM 8423 O O . ASP A 1 12 ? -7.637 -15.678 -17.254 1.00 5.43 12 ASP A O 12
ATOM 8432 N N . ASP A 1 13 ? -9.412 -15.633 -15.872 1.00 13.22 13 ASP A N 12
ATOM 8433 C CA . ASP A 1 13 ? -10.241 -14.855 -16.785 1.00 12.24 13 ASP A CA 12
ATOM 8434 C C . ASP A 1 13 ? -9.740 -13.417 -16.885 1.00 24.33 13 ASP A C 12
ATOM 8435 O O . ASP A 1 13 ? -9.823 -12.791 -17.942 1.00 74.54 13 ASP A O 12
ATOM 8444 N N . LEU A 1 14 ? -9.222 -12.900 -15.777 1.00 34.00 14 LEU A N 12
ATOM 8445 C CA . LEU A 1 14 ? -8.708 -11.535 -15.737 1.00 74.01 14 LEU A CA 12
ATOM 8446 C C . LEU A 1 14 ? -7.238 -11.495 -16.145 1.00 2.32 14 LEU A C 12
ATOM 8447 O O . LEU A 1 14 ? -6.739 -10.470 -16.611 1.00 31.44 14 LEU A O 12
ATOM 8463 N N . LYS A 1 15 ? -6.550 -12.617 -15.968 1.00 21.00 15 LYS A N 12
ATOM 8464 C CA . LYS A 1 15 ? -5.138 -12.714 -16.320 1.00 62.35 15 LYS A CA 12
ATOM 8465 C C . LYS A 1 15 ? -4.899 -12.233 -17.747 1.00 21.34 15 LYS A C 12
ATOM 8466 O O . LYS A 1 15 ? -3.834 -11.701 -18.063 1.00 53.22 15 LYS A O 12
ATOM 8485 N N . ASP A 1 16 ? -5.896 -12.422 -18.605 1.00 50.33 16 ASP A N 12
ATOM 8486 C CA . ASP A 1 16 ? -5.794 -12.006 -19.998 1.00 62.01 16 ASP A CA 12
ATOM 8487 C C . ASP A 1 16 ? -6.796 -10.898 -20.309 1.00 25.31 16 ASP A C 12
ATOM 8488 O O . ASP A 1 16 ? -7.298 -10.795 -21.429 1.00 53.32 16 ASP A O 12
ATOM 8497 N N . TYR A 1 17 ? -7.084 -10.071 -19.310 1.00 75.34 17 TYR A N 12
ATOM 8498 C CA . TYR A 1 17 ? -8.029 -8.973 -19.474 1.00 34.33 17 TYR A CA 12
ATOM 8499 C C . TYR A 1 17 ? -7.430 -7.864 -20.336 1.00 41.12 17 TYR A C 12
ATOM 8500 O O . TYR A 1 17 ? -8.120 -7.260 -21.157 1.00 72.33 17 TYR A O 12
ATOM 8518 N N . CYS A 1 18 ? -6.142 -7.604 -20.141 1.00 21.03 18 CYS A N 12
ATOM 8519 C CA . CYS A 1 18 ? -5.448 -6.569 -20.898 1.00 33.20 18 CYS A CA 12
ATOM 8520 C C . CYS A 1 18 ? -4.184 -7.125 -21.547 1.00 73.44 18 CYS A C 12
ATOM 8521 O O . CYS A 1 18 ? -3.555 -8.043 -21.019 1.00 44.45 18 CYS A O 12
ATOM 8528 N N . ILE A 1 19 ? -3.817 -6.563 -22.694 1.00 24.01 19 ILE A N 12
ATOM 8529 C CA . ILE A 1 19 ? -2.628 -7.001 -23.413 1.00 20.21 19 ILE A CA 12
ATOM 8530 C C . ILE A 1 19 ? -1.357 -6.515 -22.723 1.00 71.20 19 ILE A C 12
ATOM 8531 O O . ILE A 1 19 ? -0.416 -7.282 -22.521 1.00 2.45 19 ILE A O 12
ATOM 8547 N N . HIS A 1 20 ? -1.339 -5.236 -22.363 1.00 55.43 20 HIS A N 12
ATOM 8548 C CA . HIS A 1 20 ? -0.185 -4.647 -21.693 1.00 5.40 20 HIS A CA 12
ATOM 8549 C C . HIS A 1 20 ? -0.602 -3.958 -20.398 1.00 10.43 20 HIS A C 12
ATOM 8550 O O . HIS A 1 20 ? -0.091 -2.891 -20.057 1.00 3.25 20 HIS A O 12
ATOM 8564 N N . GLY A 1 21 ? -1.534 -4.575 -19.678 1.00 63.22 21 GLY A N 12
ATOM 8565 C CA . GLY A 1 21 ? -2.005 -4.006 -18.428 1.00 42.53 21 GLY A CA 12
ATOM 8566 C C . GLY A 1 21 ? -1.948 -4.996 -17.283 1.00 2.42 21 GLY A C 12
ATOM 8567 O O . GLY A 1 21 ? -1.633 -6.170 -17.481 1.00 1.12 21 GLY A O 12
ATOM 8571 N N . ASP A 1 22 ? -2.250 -4.522 -16.078 1.00 51.12 22 ASP A N 12
ATOM 8572 C CA . ASP A 1 22 ? -2.230 -5.375 -14.895 1.00 65.43 22 ASP A CA 12
ATOM 8573 C C . ASP A 1 22 ? -3.645 -5.620 -14.379 1.00 33.31 22 ASP A C 12
ATOM 8574 O O . ASP A 1 22 ? -4.436 -4.687 -14.239 1.00 73.32 22 ASP A O 12
ATOM 8583 N N . CYS A 1 23 ? -3.957 -6.881 -14.098 1.00 3.12 23 CYS A N 12
ATOM 8584 C CA . CYS A 1 23 ? -5.275 -7.251 -13.600 1.00 62.45 23 CYS A CA 12
ATOM 8585 C C . CYS A 1 23 ? -5.309 -7.218 -12.075 1.00 3.14 23 CYS A C 12
ATOM 8586 O O . CYS A 1 23 ? -4.379 -7.678 -11.412 1.00 70.11 23 CYS A O 12
ATOM 8593 N N . PHE A 1 24 ? -6.387 -6.671 -11.524 1.00 45.21 24 PHE A N 12
ATOM 8594 C CA . PHE A 1 24 ? -6.543 -6.578 -10.076 1.00 60.13 24 PHE A CA 12
ATOM 8595 C C . PHE A 1 24 ? -8.010 -6.706 -9.677 1.00 65.12 24 PHE A C 12
ATOM 8596 O O . PHE A 1 24 ? -8.879 -6.039 -10.240 1.00 54.33 24 PHE A O 12
ATOM 8613 N N . PHE A 1 25 ? -8.278 -7.569 -8.704 1.00 33.44 25 PHE A N 12
ATOM 8614 C CA . PHE A 1 25 ? -9.640 -7.788 -8.229 1.00 54.02 25 PHE A CA 12
ATOM 8615 C C . PHE A 1 25 ? -9.793 -7.327 -6.782 1.00 42.50 25 PHE A C 12
ATOM 8616 O O . PHE A 1 25 ? -9.319 -7.985 -5.856 1.00 50.42 25 PHE A O 12
ATOM 8633 N N . LEU A 1 26 ? -10.458 -6.192 -6.596 1.00 23.22 26 LEU A N 12
ATOM 8634 C CA . LEU A 1 26 ? -10.674 -5.641 -5.263 1.00 65.41 26 LEU A CA 12
ATOM 8635 C C . LEU A 1 26 ? -11.950 -6.201 -4.642 1.00 53.12 26 LEU A C 12
ATOM 8636 O O . LEU A 1 26 ? -13.016 -6.172 -5.257 1.00 21.04 26 LEU A O 12
ATOM 8652 N N . LYS A 1 27 ? -11.833 -6.709 -3.420 1.00 30.43 27 LYS A N 12
ATOM 8653 C CA . LYS A 1 27 ? -12.977 -7.272 -2.713 1.00 14.53 27 LYS A CA 12
ATOM 8654 C C . LYS A 1 27 ? -14.078 -6.230 -2.541 1.00 23.23 27 LYS A C 12
ATOM 8655 O O . LYS A 1 27 ? -15.225 -6.459 -2.922 1.00 54.43 27 LYS A O 12
ATOM 8674 N N . GLU A 1 28 ? -13.719 -5.086 -1.968 1.00 2.54 28 GLU A N 12
ATOM 8675 C CA . GLU A 1 28 ? -14.677 -4.009 -1.746 1.00 22.12 28 GLU A CA 12
ATOM 8676 C C . GLU A 1 28 ? -15.417 -3.667 -3.036 1.00 63.14 28 GLU A C 12
ATOM 8677 O O . GLU A 1 28 ? -16.590 -3.289 -3.012 1.00 1.14 28 GLU A O 12
ATOM 8689 N N . LEU A 1 29 ? -14.724 -3.799 -4.162 1.00 43.42 29 LEU A N 12
ATOM 8690 C CA . LEU A 1 29 ? -15.313 -3.502 -5.463 1.00 15.31 29 LEU A CA 12
ATOM 8691 C C . LEU A 1 29 ? -16.129 -4.686 -5.973 1.00 32.13 29 LEU A C 12
ATOM 8692 O O . LEU A 1 29 ? -17.092 -4.513 -6.720 1.00 40.21 29 LEU A O 12
ATOM 8708 N N . ASN A 1 30 ? -15.739 -5.888 -5.563 1.00 0.42 30 ASN A N 12
ATOM 8709 C CA . ASN A 1 30 ? -16.435 -7.101 -5.978 1.00 2.42 30 ASN A CA 12
ATOM 8710 C C . ASN A 1 30 ? -16.574 -7.157 -7.496 1.00 53.24 30 ASN A C 12
ATOM 8711 O O . ASN A 1 30 ? -17.586 -7.622 -8.019 1.00 11.03 30 ASN A O 12
ATOM 8722 N N . GLN A 1 31 ? -15.549 -6.680 -8.196 1.00 61.42 31 GLN A N 12
ATOM 8723 C CA . GLN A 1 31 ? -15.557 -6.677 -9.654 1.00 54.20 31 GLN A CA 12
ATOM 8724 C C . GLN A 1 31 ? -14.139 -6.570 -10.205 1.00 62.24 31 GLN A C 12
ATOM 8725 O O . GLN A 1 31 ? -13.210 -6.147 -9.518 1.00 34.23 31 GLN A O 12
ATOM 8739 N N . PRO A 1 32 ? -13.968 -6.963 -11.477 1.00 42.43 32 PRO A N 12
ATOM 8740 C CA . PRO A 1 32 ? -12.665 -6.921 -12.149 1.00 24.15 32 PRO A CA 12
ATOM 8741 C C . PRO A 1 32 ? -12.200 -5.495 -12.423 1.00 74.40 32 PRO A C 12
ATOM 8742 O O . PRO A 1 32 ? -13.010 -4.611 -12.703 1.00 3.44 32 PRO A O 12
ATOM 8753 N N . ALA A 1 33 ? -10.892 -5.278 -12.342 1.00 33.34 33 ALA A N 12
ATOM 8754 C CA . ALA A 1 33 ? -10.319 -3.960 -12.584 1.00 43.51 33 ALA A CA 12
ATOM 8755 C C . ALA A 1 33 ? -8.884 -4.069 -13.089 1.00 11.35 33 ALA A C 12
ATOM 8756 O O . ALA A 1 33 ? -8.012 -4.599 -12.400 1.00 10.10 33 ALA A O 12
ATOM 8763 N N . CYS A 1 34 ? -8.645 -3.565 -14.294 1.00 5.33 34 CYS A N 12
ATOM 8764 C CA . CYS A 1 34 ? -7.316 -3.606 -14.892 1.00 24.00 34 CYS A CA 12
ATOM 8765 C C . CYS A 1 34 ? -6.721 -2.204 -14.991 1.00 50.34 34 CYS A C 12
ATOM 8766 O O . CYS A 1 34 ? -7.440 -1.226 -15.194 1.00 15.31 34 CYS A O 12
ATOM 8773 N N . ARG A 1 35 ? -5.402 -2.116 -14.847 1.00 54.22 35 ARG A N 12
ATOM 8774 C CA . ARG A 1 35 ? -4.710 -0.835 -14.920 1.00 23.10 35 ARG A CA 12
ATOM 8775 C C . ARG A 1 35 ? -3.848 -0.753 -16.176 1.00 45.31 35 ARG A C 12
ATOM 8776 O O . ARG A 1 35 ? -3.130 -1.696 -16.512 1.00 64.14 35 ARG A O 12
ATOM 8797 N N . CYS A 1 36 ? -3.923 0.379 -16.867 1.00 33.14 36 CYS A N 12
ATOM 8798 C CA . CYS A 1 36 ? -3.151 0.585 -18.087 1.00 65.34 36 CYS A CA 12
ATOM 8799 C C . CYS A 1 36 ? -1.811 1.245 -17.777 1.00 52.11 36 CYS A C 12
ATOM 8800 O O . CYS A 1 36 ? -1.760 2.393 -17.332 1.00 11.54 36 CYS A O 12
ATOM 8807 N N . TYR A 1 37 ? -0.728 0.514 -18.015 1.00 31.52 37 TYR A N 12
ATOM 8808 C CA . TYR A 1 37 ? 0.613 1.027 -17.760 1.00 5.32 37 TYR A CA 12
ATOM 8809 C C . TYR A 1 37 ? 0.947 2.175 -18.708 1.00 4.54 37 TYR A C 12
ATOM 8810 O O . TYR A 1 37 ? 0.313 2.338 -19.752 1.00 71.41 37 TYR A O 12
ATOM 8828 N N . THR A 1 38 ? 1.946 2.968 -18.338 1.00 25.35 38 THR A N 12
ATOM 8829 C CA . THR A 1 38 ? 2.365 4.101 -19.153 1.00 12.53 38 THR A CA 12
ATOM 8830 C C . THR A 1 38 ? 3.171 3.640 -20.362 1.00 0.22 38 THR A C 12
ATOM 8831 O O . THR A 1 38 ? 3.875 2.633 -20.304 1.00 61.11 38 THR A O 12
ATOM 8842 N N . GLY A 1 39 ? 3.062 4.385 -21.458 1.00 52.13 39 GLY A N 12
ATOM 8843 C CA . GLY A 1 39 ? 3.787 4.037 -22.666 1.00 2.11 39 GLY A CA 12
ATOM 8844 C C . GLY A 1 39 ? 2.934 3.263 -23.651 1.00 41.13 39 GLY A C 12
ATOM 8845 O O . GLY A 1 39 ? 3.188 3.287 -24.856 1.00 20.02 39 GLY A O 12
ATOM 8849 N N . TYR A 1 40 ? 1.920 2.574 -23.139 1.00 71.53 40 TYR A N 12
ATOM 8850 C CA . TYR A 1 40 ? 1.028 1.786 -23.983 1.00 10.11 40 TYR A CA 12
ATOM 8851 C C . TYR A 1 40 ? -0.308 2.497 -24.177 1.00 72.34 40 TYR A C 12
ATOM 8852 O O . TYR A 1 40 ? -0.653 3.409 -23.426 1.00 25.55 40 TYR A O 12
ATOM 8870 N N . TYR A 1 41 ? -1.054 2.072 -25.190 1.00 3.44 41 TYR A N 12
ATOM 8871 C CA . TYR A 1 41 ? -2.352 2.667 -25.485 1.00 34.40 41 TYR A CA 12
ATOM 8872 C C . TYR A 1 41 ? -3.312 1.627 -26.052 1.00 54.11 41 TYR A C 12
ATOM 8873 O O . TYR A 1 41 ? -2.970 0.452 -26.179 1.00 52.34 41 TYR A O 12
ATOM 8891 N N . GLY A 1 42 ? -4.519 2.070 -26.395 1.00 35.23 42 GLY A N 12
ATOM 8892 C CA . GLY A 1 42 ? -5.511 1.165 -26.946 1.00 10.12 42 GLY A CA 12
ATOM 8893 C C . GLY A 1 42 ? -6.610 0.837 -25.955 1.00 53.24 42 GLY A C 12
ATOM 8894 O O . GLY A 1 42 ? -6.559 1.257 -24.799 1.00 24.11 42 GLY A O 12
ATOM 8898 N N . SER A 1 43 ? -7.608 0.084 -26.409 1.00 54.34 43 SER A N 12
ATOM 8899 C CA . SER A 1 43 ? -8.728 -0.295 -25.554 1.00 42.00 43 SER A CA 12
ATOM 8900 C C . SER A 1 43 ? -8.268 -1.231 -24.441 1.00 15.31 43 SER A C 12
ATOM 8901 O O . SER A 1 43 ? -8.675 -1.089 -23.288 1.00 52.05 43 SER A O 12
ATOM 8909 N N . ARG A 1 44 ? -7.417 -2.190 -24.794 1.00 43.20 44 ARG A N 12
ATOM 8910 C CA . ARG A 1 44 ? -6.902 -3.150 -23.827 1.00 75.40 44 ARG A CA 12
ATOM 8911 C C . ARG A 1 44 ? -5.380 -3.076 -23.744 1.00 40.43 44 ARG A C 12
ATOM 8912 O O . ARG A 1 44 ? -4.711 -4.083 -23.511 1.00 2.23 44 ARG A O 12
ATOM 8933 N N . CYS A 1 45 ? -4.840 -1.878 -23.938 1.00 31.12 45 CYS A N 12
ATOM 8934 C CA . CYS A 1 45 ? -3.397 -1.671 -23.886 1.00 51.21 45 CYS A CA 12
ATOM 8935 C C . CYS A 1 45 ? -2.681 -2.599 -24.862 1.00 1.20 45 CYS A C 12
ATOM 8936 O O . CYS A 1 45 ? -1.809 -3.376 -24.469 1.00 74.20 45 CYS A O 12
ATOM 8943 N N . GLU A 1 46 ? -3.053 -2.514 -26.134 1.00 30.11 46 GLU A N 12
ATOM 8944 C CA . GLU A 1 46 ? -2.445 -3.346 -27.166 1.00 52.14 46 GLU A CA 12
ATOM 8945 C C . GLU A 1 46 ? -1.431 -2.549 -27.981 1.00 22.34 46 GLU A C 12
ATOM 8946 O O . GLU A 1 46 ? -0.413 -3.085 -28.422 1.00 1.30 46 GLU A O 12
ATOM 8958 N N . HIS A 1 47 ? -1.716 -1.266 -28.178 1.00 30.43 47 HIS A N 12
ATOM 8959 C CA . HIS A 1 47 ? -0.828 -0.394 -28.940 1.00 43.44 47 HIS A CA 12
ATOM 8960 C C . HIS A 1 47 ? 0.328 0.095 -28.074 1.00 21.31 47 HIS A C 12
ATOM 8961 O O . HIS A 1 47 ? 0.197 0.211 -26.855 1.00 61.05 47 HIS A O 12
ATOM 8975 N N . ILE A 1 48 ? 1.460 0.379 -28.710 1.00 52.22 48 ILE A N 12
ATOM 8976 C CA . ILE A 1 48 ? 2.638 0.856 -27.997 1.00 42.41 48 ILE A CA 12
ATOM 8977 C C . ILE A 1 48 ? 3.220 2.096 -28.666 1.00 13.55 48 ILE A C 12
ATOM 8978 O O . ILE A 1 48 ? 3.349 2.153 -29.889 1.00 41.11 48 ILE A O 12
ATOM 8994 N N . ASP A 1 49 ? 3.574 3.087 -27.855 1.00 31.11 49 ASP A N 12
ATOM 8995 C CA . ASP A 1 49 ? 4.145 4.327 -28.366 1.00 42.02 49 ASP A CA 12
ATOM 8996 C C . ASP A 1 49 ? 5.394 4.047 -29.197 1.00 34.24 49 ASP A C 12
ATOM 8997 O O . ASP A 1 49 ? 6.417 3.606 -28.670 1.00 55.25 49 ASP A O 12
ATOM 9006 N N . HIS A 1 50 ? 5.304 4.306 -30.498 1.00 21.22 50 HIS A N 12
ATOM 9007 C CA . HIS A 1 50 ? 6.427 4.081 -31.401 1.00 44.41 50 HIS A CA 12
ATOM 9008 C C . HIS A 1 50 ? 6.963 5.404 -31.941 1.00 3.43 50 HIS A C 12
ATOM 9009 O O . HIS A 1 50 ? 6.237 6.393 -32.018 1.00 20.45 50 HIS A O 12
ATOM 9023 N N . ASN A 1 51 ? 8.240 5.412 -32.310 1.00 24.35 51 ASN A N 12
ATOM 9024 C CA . ASN A 1 51 ? 8.874 6.613 -32.841 1.00 4.02 51 ASN A CA 12
ATOM 9025 C C . ASN A 1 51 ? 8.137 7.117 -34.078 1.00 70.43 51 ASN A C 12
ATOM 9026 O O . ASN A 1 51 ? 8.233 8.290 -34.434 1.00 73.10 51 ASN A O 12
ATOM 9037 N N . GLY A 1 1 ? 4.329 -1.837 -3.996 1.00 74.22 1 GLY A N 13
ATOM 9038 C CA . GLY A 1 1 ? 3.063 -1.615 -3.323 1.00 11.33 1 GLY A CA 13
ATOM 9039 C C . GLY A 1 1 ? 1.917 -2.353 -3.985 1.00 14.12 1 GLY A C 13
ATOM 9040 O O . GLY A 1 1 ? 1.196 -1.787 -4.806 1.00 13.04 1 GLY A O 13
ATOM 9044 N N . ASP A 1 2 ? 1.748 -3.622 -3.630 1.00 71.44 2 ASP A N 13
ATOM 9045 C CA . ASP A 1 2 ? 0.682 -4.440 -4.195 1.00 74.12 2 ASP A CA 13
ATOM 9046 C C . ASP A 1 2 ? -0.591 -4.327 -3.362 1.00 63.13 2 ASP A C 13
ATOM 9047 O O . ASP A 1 2 ? -0.583 -3.744 -2.277 1.00 60.11 2 ASP A O 13
ATOM 9056 N N . ILE A 1 3 ? -1.680 -4.886 -3.876 1.00 62.02 3 ILE A N 13
ATOM 9057 C CA . ILE A 1 3 ? -2.959 -4.848 -3.178 1.00 61.23 3 ILE A CA 13
ATOM 9058 C C . ILE A 1 3 ? -3.511 -6.253 -2.964 1.00 10.11 3 ILE A C 13
ATOM 9059 O O . ILE A 1 3 ? -4.721 -6.471 -3.018 1.00 63.32 3 ILE A O 13
ATOM 9075 N N . SER A 1 4 ? -2.615 -7.205 -2.720 1.00 13.54 4 SER A N 13
ATOM 9076 C CA . SER A 1 4 ? -3.013 -8.589 -2.500 1.00 64.43 4 SER A CA 13
ATOM 9077 C C . SER A 1 4 ? -3.909 -8.710 -1.270 1.00 60.32 4 SER A C 13
ATOM 9078 O O . SER A 1 4 ? -4.836 -9.519 -1.241 1.00 14.34 4 SER A O 13
ATOM 9086 N N . ASP A 1 5 ? -3.625 -7.897 -0.259 1.00 23.11 5 ASP A N 13
ATOM 9087 C CA . ASP A 1 5 ? -4.405 -7.909 0.974 1.00 64.43 5 ASP A CA 13
ATOM 9088 C C . ASP A 1 5 ? -5.672 -7.073 0.824 1.00 10.34 5 ASP A C 13
ATOM 9089 O O . ASP A 1 5 ? -6.708 -7.386 1.411 1.00 2.03 5 ASP A O 13
ATOM 9098 N N . TYR A 1 6 ? -5.582 -6.009 0.033 1.00 35.23 6 TYR A N 13
ATOM 9099 C CA . TYR A 1 6 ? -6.719 -5.126 -0.191 1.00 22.25 6 TYR A CA 13
ATOM 9100 C C . TYR A 1 6 ? -7.742 -5.778 -1.118 1.00 12.03 6 TYR A C 13
ATOM 9101 O O . TYR A 1 6 ? -8.935 -5.489 -1.046 1.00 13.13 6 TYR A O 13
ATOM 9119 N N . GLY A 1 7 ? -7.263 -6.662 -1.988 1.00 13.32 7 GLY A N 13
ATOM 9120 C CA . GLY A 1 7 ? -8.146 -7.344 -2.916 1.00 73.12 7 GLY A CA 13
ATOM 9121 C C . GLY A 1 7 ? -7.638 -8.720 -3.296 1.00 52.34 7 GLY A C 13
ATOM 9122 O O . GLY A 1 7 ? -6.440 -8.992 -3.213 1.00 54.45 7 GLY A O 13
ATOM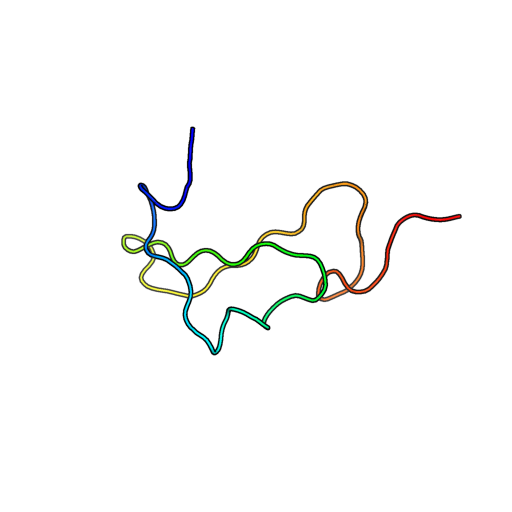 9126 N N . ASP A 1 8 ? -8.550 -9.592 -3.711 1.00 53.10 8 ASP A N 13
ATOM 9127 C CA . ASP A 1 8 ? -8.188 -10.949 -4.105 1.00 73.24 8 ASP A CA 13
ATOM 9128 C C . ASP A 1 8 ? -7.543 -10.959 -5.489 1.00 54.14 8 ASP A C 13
ATOM 9129 O O . ASP A 1 8 ? -7.763 -10.068 -6.309 1.00 43.53 8 ASP A O 13
ATOM 9138 N N . PRO A 1 9 ? -6.730 -11.991 -5.754 1.00 71.14 9 PRO A N 13
ATOM 9139 C CA . PRO A 1 9 ? -6.037 -12.143 -7.037 1.00 61.42 9 PRO A CA 13
ATOM 9140 C C . PRO A 1 9 ? -6.993 -12.477 -8.177 1.00 64.13 9 PRO A C 13
ATOM 9141 O O . PRO A 1 9 ? -7.817 -13.385 -8.063 1.00 55.34 9 PRO A O 13
ATOM 9152 N N . CYS A 1 10 ? -6.878 -11.740 -9.276 1.00 64.12 10 CYS A N 13
ATOM 9153 C CA . CYS A 1 10 ? -7.731 -11.957 -10.437 1.00 61.12 10 CYS A CA 13
ATOM 9154 C C . CYS A 1 10 ? -7.726 -13.427 -10.848 1.00 13.21 10 CYS A C 13
ATOM 9155 O O . CYS A 1 10 ? -6.852 -14.192 -10.442 1.00 42.31 10 CYS A O 13
ATOM 9162 N N . SER A 1 11 ? -8.709 -13.813 -11.656 1.00 62.14 11 SER A N 13
ATOM 9163 C CA . SER A 1 11 ? -8.820 -15.191 -12.119 1.00 72.13 11 SER A CA 13
ATOM 9164 C C . SER A 1 11 ? -8.124 -15.370 -13.465 1.00 20.21 11 SER A C 13
ATOM 9165 O O . SER A 1 11 ? -7.707 -14.397 -14.094 1.00 73.55 11 SER A O 13
ATOM 9173 N N . ASP A 1 12 ? -8.002 -16.618 -13.899 1.00 1.31 12 ASP A N 13
ATOM 9174 C CA . ASP A 1 12 ? -7.357 -16.927 -15.172 1.00 55.52 12 ASP A CA 13
ATOM 9175 C C . ASP A 1 12 ? -8.030 -16.177 -16.317 1.00 14.03 12 ASP A C 13
ATOM 9176 O O . ASP A 1 12 ? -7.405 -15.895 -17.340 1.00 5.43 12 ASP A O 13
ATOM 9185 N N . ASP A 1 13 ? -9.307 -15.856 -16.138 1.00 13.22 13 ASP A N 13
ATOM 9186 C CA . ASP A 1 13 ? -10.065 -15.138 -17.157 1.00 12.24 13 ASP A CA 13
ATOM 9187 C C . ASP A 1 13 ? -9.639 -13.674 -17.220 1.00 24.33 13 ASP A C 13
ATOM 9188 O O . ASP A 1 13 ? -9.635 -13.063 -18.289 1.00 74.54 13 ASP A O 13
ATOM 9197 N N . LEU A 1 14 ? -9.285 -13.117 -16.068 1.00 34.00 14 LEU A N 13
ATOM 9198 C CA . LEU A 1 14 ? -8.859 -11.724 -15.991 1.00 74.01 14 LEU A CA 13
ATOM 9199 C C . LEU A 1 14 ? -7.358 -11.599 -16.229 1.00 2.32 14 LEU A C 13
ATOM 9200 O O . LEU A 1 14 ? -6.869 -10.548 -16.644 1.00 31.44 14 LEU A O 13
ATOM 9216 N N . LYS A 1 15 ? -6.630 -12.679 -15.965 1.00 21.00 15 LYS A N 13
ATOM 9217 C CA . LYS A 1 15 ? -5.185 -12.694 -16.153 1.00 62.35 15 LYS A CA 13
ATOM 9218 C C . LYS A 1 15 ? -4.812 -12.195 -17.546 1.00 21.34 15 LYS A C 13
ATOM 9219 O O . LYS A 1 15 ? -3.754 -11.596 -17.738 1.00 53.22 15 LYS A O 13
ATOM 9238 N N . ASP A 1 16 ? -5.688 -12.444 -18.513 1.00 50.33 16 ASP A N 13
ATOM 9239 C CA . ASP A 1 16 ? -5.453 -12.017 -19.887 1.00 62.01 16 ASP A CA 13
ATOM 9240 C C . ASP A 1 16 ? -6.480 -10.974 -20.315 1.00 25.31 16 ASP A C 13
ATOM 9241 O O . ASP A 1 16 ? -6.853 -10.899 -21.487 1.00 53.32 16 ASP A O 13
ATOM 9250 N N . TYR A 1 17 ? -6.934 -10.170 -19.360 1.00 75.34 17 TYR A N 13
ATOM 9251 C CA . TYR A 1 17 ? -7.921 -9.134 -19.638 1.00 34.33 17 TYR A CA 13
ATOM 9252 C C . TYR A 1 17 ? -7.318 -8.023 -20.492 1.00 41.12 17 TYR A C 13
ATOM 9253 O O . TYR A 1 17 ? -7.946 -7.537 -21.434 1.00 72.33 17 TYR A O 13
ATOM 9271 N N . CYS A 1 18 ? -6.096 -7.625 -20.156 1.00 21.03 18 CYS A N 13
ATOM 9272 C CA . CYS A 1 18 ? -5.406 -6.572 -20.890 1.00 33.20 18 CYS A CA 13
ATOM 9273 C C . CYS A 1 18 ? -4.093 -7.086 -21.474 1.00 73.44 18 CYS A C 13
ATOM 9274 O O . CYS A 1 18 ? -3.506 -8.040 -20.963 1.00 44.45 18 CYS A O 13
ATOM 9281 N N . ILE A 1 19 ? -3.638 -6.447 -22.547 1.00 24.01 19 ILE A N 13
ATOM 9282 C CA . ILE A 1 19 ? -2.394 -6.840 -23.199 1.00 20.21 19 ILE A CA 13
ATOM 9283 C C . ILE A 1 19 ? -1.184 -6.298 -22.445 1.00 71.20 19 ILE A C 13
ATOM 9284 O O . ILE A 1 19 ? -0.203 -7.012 -22.231 1.00 2.45 19 ILE A O 13
ATOM 9300 N N . HIS A 1 20 ? -1.261 -5.034 -22.043 1.00 55.43 20 HIS A N 13
ATOM 9301 C CA . HIS A 1 20 ? -0.173 -4.397 -21.310 1.00 5.40 20 HIS A CA 13
ATOM 9302 C C . HIS A 1 20 ? -0.684 -3.763 -20.021 1.00 10.43 20 HIS A C 13
ATOM 9303 O O . HIS A 1 20 ? -0.559 -2.556 -19.817 1.00 3.25 20 HIS A O 13
ATOM 9317 N N . GLY A 1 21 ? -1.261 -4.586 -19.151 1.00 63.22 21 GLY A N 13
ATOM 9318 C CA . GLY A 1 21 ? -1.785 -4.088 -17.892 1.00 42.53 21 GLY A CA 13
ATOM 9319 C C . GLY A 1 21 ? -1.790 -5.146 -16.806 1.00 2.42 21 GLY A C 13
ATOM 9320 O O . GLY A 1 21 ? -1.608 -6.331 -17.085 1.00 1.12 21 GLY A O 13
ATOM 9324 N N . ASP A 1 22 ? -1.996 -4.718 -15.566 1.00 51.12 22 ASP A N 13
ATOM 9325 C CA . ASP A 1 22 ? -2.024 -5.637 -14.434 1.00 65.43 22 ASP A CA 13
ATOM 9326 C C . ASP A 1 22 ? -3.454 -5.859 -13.949 1.00 33.31 22 ASP A C 13
ATOM 9327 O O . ASP A 1 22 ? -4.221 -4.910 -13.791 1.00 73.32 22 ASP A O 13
ATOM 9336 N N . CYS A 1 23 ? -3.805 -7.119 -13.716 1.00 3.12 23 CYS A N 13
ATOM 9337 C CA . CYS A 1 23 ? -5.142 -7.468 -13.250 1.00 62.45 23 CYS A CA 13
ATOM 9338 C C . CYS A 1 23 ? -5.198 -7.491 -11.726 1.00 3.14 23 CYS A C 13
ATOM 9339 O O . CYS A 1 23 ? -4.335 -8.076 -11.071 1.00 70.11 23 CYS A O 13
ATOM 9346 N N . PHE A 1 24 ? -6.220 -6.851 -11.167 1.00 45.21 24 PHE A N 13
ATOM 9347 C CA . PHE A 1 24 ? -6.389 -6.798 -9.719 1.00 60.13 24 PHE A CA 13
ATOM 9348 C C . PHE A 1 24 ? -7.867 -6.754 -9.346 1.00 65.12 24 PHE A C 13
ATOM 9349 O O . PHE A 1 24 ? -8.604 -5.870 -9.783 1.00 54.33 24 PHE A O 13
ATOM 9366 N N . PHE A 1 25 ? -8.295 -7.716 -8.535 1.00 33.44 25 PHE A N 13
ATOM 9367 C CA . PHE A 1 25 ? -9.686 -7.790 -8.103 1.00 54.02 25 PHE A CA 13
ATOM 9368 C C . PHE A 1 25 ? -9.841 -7.272 -6.676 1.00 42.50 25 PHE A C 13
ATOM 9369 O O . PHE A 1 25 ? -9.463 -7.944 -5.716 1.00 50.42 25 PHE A O 13
ATOM 9386 N N . LEU A 1 26 ? -10.399 -6.074 -6.545 1.00 23.22 26 LEU A N 13
ATOM 9387 C CA . LEU A 1 26 ? -10.603 -5.464 -5.236 1.00 65.41 26 LEU A CA 13
ATOM 9388 C C . LEU A 1 26 ? -11.890 -5.973 -4.594 1.00 53.12 26 LEU A C 13
ATOM 9389 O O . LEU A 1 26 ? -12.981 -5.782 -5.129 1.00 21.04 26 LEU A O 13
ATOM 9405 N N . LYS A 1 27 ? -11.753 -6.619 -3.441 1.00 30.43 27 LYS A N 13
ATOM 9406 C CA . LYS A 1 27 ? -12.904 -7.154 -2.722 1.00 14.53 27 LYS A CA 13
ATOM 9407 C C . LYS A 1 27 ? -13.971 -6.081 -2.530 1.00 23.23 27 LYS A C 13
ATOM 9408 O O . LYS A 1 27 ? -15.133 -6.280 -2.881 1.00 54.43 27 LYS A O 13
ATOM 9427 N N . GLU A 1 28 ? -13.567 -4.943 -1.973 1.00 2.54 28 GLU A N 13
ATOM 9428 C CA . GLU A 1 28 ? -14.491 -3.840 -1.736 1.00 22.12 28 GLU A CA 13
ATOM 9429 C C . GLU A 1 28 ? -15.255 -3.486 -3.009 1.00 63.14 28 GLU A C 13
ATOM 9430 O O . GLU A 1 28 ? -16.415 -3.078 -2.957 1.00 1.14 28 GLU A O 13
ATOM 9442 N N . LEU A 1 29 ? -14.595 -3.646 -4.151 1.00 43.42 29 LEU A N 13
ATOM 9443 C CA . LEU A 1 29 ? -15.210 -3.344 -5.439 1.00 15.31 29 LEU A CA 13
ATOM 9444 C C . LEU A 1 29 ? -16.071 -4.508 -5.917 1.00 32.13 29 LEU A C 13
ATOM 9445 O O . LEU A 1 29 ? -17.052 -4.314 -6.634 1.00 40.21 29 LEU A O 13
ATOM 9461 N N . ASN A 1 30 ? -15.698 -5.718 -5.514 1.00 0.42 30 ASN A N 13
ATOM 9462 C CA . ASN A 1 30 ? -16.438 -6.914 -5.900 1.00 2.42 30 ASN A CA 13
ATOM 9463 C C . ASN A 1 30 ? -16.653 -6.957 -7.410 1.00 53.24 30 ASN A C 13
ATOM 9464 O O . ASN A 1 30 ? -17.660 -7.479 -7.889 1.00 11.03 30 ASN A O 13
ATOM 9475 N N . GLN A 1 31 ? -15.699 -6.407 -8.153 1.00 61.42 31 GLN A N 13
ATOM 9476 C CA . GLN A 1 31 ? -15.783 -6.382 -9.609 1.00 54.20 31 GLN A CA 13
ATOM 9477 C C . GLN A 1 31 ? -14.393 -6.329 -10.234 1.00 62.24 31 GLN A C 13
ATOM 9478 O O . GLN A 1 31 ? -13.414 -5.943 -9.597 1.00 34.23 31 GLN A O 13
ATOM 9492 N N . PRO A 1 32 ? -14.304 -6.727 -11.512 1.00 42.43 32 PRO A N 13
ATOM 9493 C CA . PRO A 1 32 ? -13.038 -6.735 -12.252 1.00 24.15 32 PRO A CA 13
ATOM 9494 C C . PRO A 1 32 ? -12.535 -5.326 -12.552 1.00 74.40 32 PRO A C 13
ATOM 9495 O O . PRO A 1 32 ? -13.323 -4.417 -12.810 1.00 3.44 32 PRO A O 13
ATOM 9506 N N . ALA A 1 33 ? -11.217 -5.155 -12.518 1.00 33.34 33 ALA A N 13
ATOM 9507 C CA . ALA A 1 33 ? -10.609 -3.858 -12.790 1.00 43.51 33 ALA A CA 13
ATOM 9508 C C . ALA A 1 33 ? -9.154 -4.013 -13.219 1.00 11.35 33 ALA A C 13
ATOM 9509 O O . ALA A 1 33 ? -8.325 -4.523 -12.465 1.00 10.10 33 ALA A O 13
ATOM 9516 N N . CYS A 1 34 ? -8.850 -3.571 -14.435 1.00 5.33 34 CYS A N 13
ATOM 9517 C CA . CYS A 1 34 ? -7.496 -3.662 -14.966 1.00 24.00 34 CYS A CA 13
ATOM 9518 C C . CYS A 1 34 ? -6.884 -2.274 -15.135 1.00 50.34 34 CYS A C 13
ATOM 9519 O O . CYS A 1 34 ? -7.564 -1.329 -15.535 1.00 15.31 34 CYS A O 13
ATOM 9526 N N . ARG A 1 35 ? -5.596 -2.160 -14.827 1.00 54.22 35 ARG A N 13
ATOM 9527 C CA . ARG A 1 35 ? -4.893 -0.889 -14.943 1.00 23.10 35 ARG A CA 13
ATOM 9528 C C . ARG A 1 35 ? -4.034 -0.856 -16.204 1.00 45.31 35 ARG A C 13
ATOM 9529 O O . ARG A 1 35 ? -3.364 -1.834 -16.538 1.00 64.14 35 ARG A O 13
ATOM 9550 N N . CYS A 1 36 ? -4.058 0.275 -16.901 1.00 33.14 36 CYS A N 13
ATOM 9551 C CA . CYS A 1 36 ? -3.283 0.437 -18.126 1.00 65.34 36 CYS A CA 13
ATOM 9552 C C . CYS A 1 36 ? -1.919 1.051 -17.830 1.00 52.11 36 CYS A C 13
ATOM 9553 O O . CYS A 1 36 ? -1.827 2.180 -17.346 1.00 11.54 36 CYS A O 13
ATOM 9560 N N . TYR A 1 37 ? -0.862 0.301 -18.122 1.00 31.52 37 TYR A N 13
ATOM 9561 C CA . TYR A 1 37 ? 0.498 0.772 -17.885 1.00 5.32 37 TYR A CA 13
ATOM 9562 C C . TYR A 1 37 ? 0.779 2.046 -18.676 1.00 4.54 37 TYR A C 13
ATOM 9563 O O . TYR A 1 37 ? 0.165 2.297 -19.713 1.00 71.41 37 TYR A O 13
ATOM 9581 N N . THR A 1 38 ? 1.714 2.849 -18.177 1.00 25.35 38 THR A N 13
ATOM 9582 C CA . THR A 1 38 ? 2.078 4.098 -18.834 1.00 12.53 38 THR A CA 13
ATOM 9583 C C . THR A 1 38 ? 2.922 3.841 -20.076 1.00 0.22 38 THR A C 13
ATOM 9584 O O . THR A 1 38 ? 3.777 2.956 -20.084 1.00 61.11 38 THR A O 13
ATOM 9595 N N . GLY A 1 39 ? 2.677 4.619 -21.126 1.00 52.13 39 GLY A N 13
ATOM 9596 C CA . GLY A 1 39 ? 3.425 4.459 -22.359 1.00 2.11 39 GLY A CA 13
ATOM 9597 C C . GLY A 1 39 ? 2.664 3.661 -23.399 1.00 41.13 39 GLY A C 13
ATOM 9598 O O . GLY A 1 39 ? 2.898 3.809 -24.598 1.00 20.02 39 GLY A O 13
ATOM 9602 N N . TYR A 1 40 ? 1.752 2.812 -22.939 1.00 71.53 40 TYR A N 13
ATOM 9603 C CA . TYR A 1 40 ? 0.956 1.984 -23.838 1.00 10.11 40 TYR A CA 13
ATOM 9604 C C . TYR A 1 40 ? -0.390 2.640 -24.136 1.00 72.34 40 TYR A C 13
ATOM 9605 O O . TYR A 1 40 ? -0.792 3.591 -23.464 1.00 25.55 40 TYR A O 13
ATOM 9623 N N . TYR A 1 41 ? -1.081 2.124 -25.145 1.00 3.44 41 TYR A N 13
ATOM 9624 C CA . TYR A 1 41 ? -2.381 2.659 -25.534 1.00 34.40 41 TYR A CA 13
ATOM 9625 C C . TYR A 1 41 ? -3.258 1.569 -26.143 1.00 54.11 41 TYR A C 13
ATOM 9626 O O . TYR A 1 41 ? -2.880 0.400 -26.179 1.00 52.34 41 TYR A O 13
ATOM 9644 N N . GLY A 1 42 ? -4.433 1.965 -26.623 1.00 35.23 42 GLY A N 13
ATOM 9645 C CA . GLY A 1 42 ? -5.347 1.012 -27.226 1.00 10.12 42 GLY A CA 13
ATOM 9646 C C . GLY A 1 42 ? -6.531 0.700 -26.333 1.00 53.24 42 GLY A C 13
ATOM 9647 O O . GLY A 1 42 ? -6.608 1.181 -25.202 1.00 24.11 42 GLY A O 13
ATOM 9651 N N . SER A 1 43 ? -7.458 -0.105 -26.842 1.00 54.34 43 SER A N 13
ATOM 9652 C CA . SER A 1 43 ? -8.648 -0.476 -26.084 1.00 42.00 43 SER A CA 13
ATOM 9653 C C . SER A 1 43 ? -8.276 -1.318 -24.866 1.00 15.31 43 SER A C 13
ATOM 9654 O O . SER A 1 43 ? -8.779 -1.092 -23.766 1.00 52.05 43 SER A O 13
ATOM 9662 N N . ARG A 1 44 ? -7.392 -2.288 -25.073 1.00 43.20 44 ARG A N 13
ATOM 9663 C CA . ARG A 1 44 ? -6.953 -3.164 -23.993 1.00 75.40 44 ARG A CA 13
ATOM 9664 C C . ARG A 1 44 ? -5.443 -3.067 -23.795 1.00 40.43 44 ARG A C 13
ATOM 9665 O O . ARG A 1 44 ? -4.790 -4.045 -23.429 1.00 2.23 44 ARG A O 13
ATOM 9686 N N . CYS A 1 45 ? -4.894 -1.882 -24.038 1.00 31.12 45 CYS A N 13
ATOM 9687 C CA . CYS A 1 45 ? -3.461 -1.656 -23.887 1.00 51.21 45 CYS A CA 13
ATOM 9688 C C . CYS A 1 45 ? -2.667 -2.564 -24.820 1.00 1.20 45 CYS A C 13
ATOM 9689 O O . CYS A 1 45 ? -1.647 -3.132 -24.429 1.00 74.20 45 CYS A O 13
ATOM 9696 N N . GLU A 1 46 ? -3.141 -2.696 -26.055 1.00 30.11 46 GLU A N 13
ATOM 9697 C CA . GLU A 1 46 ? -2.475 -3.536 -27.043 1.00 52.14 46 GLU A CA 13
ATOM 9698 C C . GLU A 1 46 ? -1.453 -2.730 -27.841 1.00 22.34 46 GLU A C 13
ATOM 9699 O O . GLU A 1 46 ? -0.391 -3.238 -28.203 1.00 1.30 46 GLU A O 13
ATOM 9711 N N . HIS A 1 47 ? -1.784 -1.472 -28.115 1.00 30.43 47 HIS A N 13
ATOM 9712 C CA . HIS A 1 47 ? -0.897 -0.595 -28.871 1.00 43.44 47 HIS A CA 13
ATOM 9713 C C . HIS A 1 47 ? 0.215 -0.048 -27.980 1.00 21.31 47 HIS A C 13
ATOM 9714 O O . HIS A 1 47 ? 0.049 0.068 -26.765 1.00 61.05 47 HIS A O 13
ATOM 9728 N N . ILE A 1 48 ? 1.346 0.288 -28.591 1.00 52.22 48 ILE A N 13
ATOM 9729 C CA . ILE A 1 48 ? 2.483 0.823 -27.854 1.00 42.41 48 ILE A CA 13
ATOM 9730 C C . ILE A 1 48 ? 3.032 2.077 -28.523 1.00 13.55 48 ILE A C 13
ATOM 9731 O O . ILE A 1 48 ? 3.062 2.176 -29.750 1.00 41.11 48 ILE A O 13
ATOM 9747 N N . ASP A 1 49 ? 3.467 3.033 -27.710 1.00 31.11 49 ASP A N 13
ATOM 9748 C CA . ASP A 1 49 ? 4.018 4.282 -28.225 1.00 42.02 49 ASP A CA 13
ATOM 9749 C C . ASP A 1 49 ? 5.343 4.037 -28.940 1.00 34.24 49 ASP A C 13
ATOM 9750 O O . ASP A 1 49 ? 6.341 3.676 -28.316 1.00 55.25 49 ASP A O 13
ATOM 9759 N N . HIS A 1 50 ? 5.344 4.234 -30.255 1.00 21.22 50 HIS A N 13
ATOM 9760 C CA . HIS A 1 50 ? 6.547 4.035 -31.057 1.00 44.41 50 HIS A CA 13
ATOM 9761 C C . HIS A 1 50 ? 6.394 4.674 -32.433 1.00 3.43 50 HIS A C 13
ATOM 9762 O O . HIS A 1 50 ? 5.314 4.654 -33.022 1.00 20.45 50 HIS A O 13
ATOM 9776 N N . ASN A 1 51 ? 7.484 5.241 -32.941 1.00 24.35 51 ASN A N 13
ATOM 9777 C CA . ASN A 1 51 ? 7.471 5.888 -34.248 1.00 4.02 51 ASN A CA 13
ATOM 9778 C C . ASN A 1 51 ? 8.338 5.123 -35.243 1.00 70.43 51 ASN A C 13
ATOM 9779 O O . ASN A 1 51 ? 9.238 4.379 -34.852 1.00 73.10 51 ASN A O 13
ATOM 9790 N N . GLY A 1 1 ? 2.523 0.542 -2.096 1.00 74.22 1 GLY A N 14
ATOM 9791 C CA . GLY A 1 1 ? 3.003 0.042 -3.372 1.00 11.33 1 GLY A CA 14
ATOM 9792 C C . GLY A 1 1 ? 1.977 -0.821 -4.080 1.00 14.12 1 GLY A C 14
ATOM 9793 O O . GLY A 1 1 ? 1.191 -0.326 -4.887 1.00 13.04 1 GLY A O 14
ATOM 9797 N N . ASP A 1 2 ? 1.986 -2.115 -3.778 1.00 71.44 2 ASP A N 14
ATOM 9798 C CA . ASP A 1 2 ? 1.049 -3.049 -4.391 1.00 74.12 2 ASP A CA 14
ATOM 9799 C C . ASP A 1 2 ? -0.288 -3.038 -3.657 1.00 63.13 2 ASP A C 14
ATOM 9800 O O . ASP A 1 2 ? -0.451 -2.344 -2.654 1.00 60.11 2 ASP A O 14
ATOM 9809 N N . ILE A 1 3 ? -1.242 -3.811 -4.165 1.00 62.02 3 ILE A N 14
ATOM 9810 C CA . ILE A 1 3 ? -2.565 -3.890 -3.558 1.00 61.23 3 ILE A CA 14
ATOM 9811 C C . ILE A 1 3 ? -3.007 -5.339 -3.390 1.00 10.11 3 ILE A C 14
ATOM 9812 O O . ILE A 1 3 ? -4.201 -5.635 -3.362 1.00 63.32 3 ILE A O 14
ATOM 9828 N N . SER A 1 4 ? -2.036 -6.239 -3.276 1.00 13.54 4 SER A N 14
ATOM 9829 C CA . SER A 1 4 ? -2.324 -7.659 -3.112 1.00 64.43 4 SER A CA 14
ATOM 9830 C C . SER A 1 4 ? -3.126 -7.907 -1.838 1.00 60.32 4 SER A C 14
ATOM 9831 O O . SER A 1 4 ? -3.987 -8.787 -1.794 1.00 14.34 4 SER A O 14
ATOM 9839 N N . ASP A 1 5 ? -2.838 -7.126 -0.803 1.00 23.11 5 ASP A N 14
ATOM 9840 C CA . ASP A 1 5 ? -3.533 -7.258 0.472 1.00 64.43 5 ASP A CA 14
ATOM 9841 C C . ASP A 1 5 ? -4.863 -6.510 0.446 1.00 10.34 5 ASP A C 14
ATOM 9842 O O . ASP A 1 5 ? -5.832 -6.925 1.081 1.00 2.03 5 ASP A O 14
ATOM 9851 N N . TYR A 1 6 ? -4.899 -5.404 -0.288 1.00 35.23 6 TYR A N 14
ATOM 9852 C CA . TYR A 1 6 ? -6.109 -4.596 -0.393 1.00 22.25 6 TYR A CA 14
ATOM 9853 C C . TYR A 1 6 ? -7.144 -5.276 -1.283 1.00 12.03 6 TYR A C 14
ATOM 9854 O O . TYR A 1 6 ? -8.347 -5.080 -1.118 1.00 13.13 6 TYR A O 14
ATOM 9872 N N . GLY A 1 7 ? -6.665 -6.079 -2.229 1.00 13.32 7 GLY A N 14
ATOM 9873 C CA . GLY A 1 7 ? -7.561 -6.779 -3.131 1.00 73.12 7 GLY A CA 14
ATOM 9874 C C . GLY A 1 7 ? -7.043 -8.151 -3.515 1.00 52.34 7 GLY A C 14
ATOM 9875 O O . GLY A 1 7 ? -5.833 -8.371 -3.576 1.00 54.45 7 GLY A O 14
ATOM 9879 N N . ASP A 1 8 ? -7.961 -9.077 -3.771 1.00 53.10 8 ASP A N 14
ATOM 9880 C CA . ASP A 1 8 ? -7.590 -10.436 -4.150 1.00 73.24 8 ASP A CA 14
ATOM 9881 C C . ASP A 1 8 ? -6.987 -10.465 -5.551 1.00 54.14 8 ASP A C 14
ATOM 9882 O O . ASP A 1 8 ? -7.253 -9.600 -6.385 1.00 43.53 8 ASP A O 14
ATOM 9891 N N . PRO A 1 9 ? -6.153 -11.482 -5.816 1.00 71.14 9 PRO A N 14
ATOM 9892 C CA . PRO A 1 9 ? -5.494 -11.648 -7.114 1.00 61.42 9 PRO A CA 14
ATOM 9893 C C . PRO A 1 9 ? -6.475 -12.035 -8.217 1.00 64.13 9 PRO A C 14
ATOM 9894 O O . PRO A 1 9 ? -7.307 -12.924 -8.038 1.00 55.34 9 PRO A O 14
ATOM 9905 N N . CYS A 1 10 ? -6.372 -11.361 -9.357 1.00 64.12 10 CYS A N 14
ATOM 9906 C CA . CYS A 1 10 ? -7.249 -11.634 -10.489 1.00 61.12 10 CYS A CA 14
ATOM 9907 C C . CYS A 1 10 ? -7.268 -13.124 -10.816 1.00 13.21 10 CYS A C 14
ATOM 9908 O O . CYS A 1 10 ? -6.349 -13.860 -10.456 1.00 42.31 10 CYS A O 14
ATOM 9915 N N . SER A 1 11 ? -8.322 -13.561 -11.498 1.00 62.14 11 SER A N 14
ATOM 9916 C CA . SER A 1 11 ? -8.463 -14.964 -11.871 1.00 72.13 11 SER A CA 14
ATOM 9917 C C . SER A 1 11 ? -7.896 -15.216 -13.265 1.00 20.21 11 SER A C 14
ATOM 9918 O O . SER A 1 11 ? -7.559 -14.279 -13.989 1.00 73.55 11 SER A O 14
ATOM 9926 N N . ASP A 1 12 ? -7.793 -16.489 -13.633 1.00 1.31 12 ASP A N 14
ATOM 9927 C CA . ASP A 1 12 ? -7.268 -16.866 -14.940 1.00 55.52 12 ASP A CA 14
ATOM 9928 C C . ASP A 1 12 ? -8.028 -16.157 -16.056 1.00 14.03 12 ASP A C 14
ATOM 9929 O O . ASP A 1 12 ? -7.485 -15.916 -17.135 1.00 5.43 12 ASP A O 14
ATOM 9938 N N . ASP A 1 13 ? -9.288 -15.827 -15.790 1.00 13.22 13 ASP A N 14
ATOM 9939 C CA . ASP A 1 13 ? -10.124 -15.147 -16.773 1.00 12.24 13 ASP A CA 14
ATOM 9940 C C . ASP A 1 13 ? -9.690 -13.693 -16.941 1.00 24.33 13 ASP A C 14
ATOM 9941 O O . ASP A 1 13 ? -9.770 -13.134 -18.036 1.00 74.54 13 ASP A O 14
ATOM 9950 N N . LEU A 1 14 ? -9.231 -13.088 -15.852 1.00 34.00 14 LEU A N 14
ATOM 9951 C CA . LEU A 1 14 ? -8.785 -11.700 -15.878 1.00 74.01 14 LEU A CA 14
ATOM 9952 C C . LEU A 1 14 ? -7.306 -11.609 -16.241 1.00 2.32 14 LEU A C 14
ATOM 9953 O O . LEU A 1 14 ? -6.840 -10.588 -16.748 1.00 31.44 14 LEU A O 14
ATOM 9969 N N . LYS A 1 15 ? -6.572 -12.686 -15.982 1.00 21.00 15 LYS A N 14
ATOM 9970 C CA . LYS A 1 15 ? -5.146 -12.731 -16.284 1.00 62.35 15 LYS A CA 14
ATOM 9971 C C . LYS A 1 15 ? -4.881 -12.311 -17.726 1.00 21.34 15 LYS A C 14
ATOM 9972 O O . LYS A 1 15 ? -3.835 -11.740 -18.035 1.00 53.22 15 LYS A O 14
ATOM 9991 N N . ASP A 1 16 ? -5.837 -12.594 -18.604 1.00 50.33 16 ASP A N 14
ATOM 9992 C CA . ASP A 1 16 ? -5.709 -12.243 -20.014 1.00 62.01 16 ASP A CA 14
ATOM 9993 C C . ASP A 1 16 ? -6.753 -11.204 -20.412 1.00 25.31 16 ASP A C 14
ATOM 9994 O O . ASP A 1 16 ? -7.218 -11.183 -21.551 1.00 53.32 16 ASP A O 14
ATOM 10003 N N . TYR A 1 17 ? -7.115 -10.345 -19.467 1.00 75.34 17 TYR A N 14
ATOM 10004 C CA . TYR A 1 17 ? -8.106 -9.305 -19.718 1.00 34.33 17 TYR A CA 14
ATOM 10005 C C . TYR A 1 17 ? -7.507 -8.168 -20.538 1.00 41.12 17 TYR A C 14
ATOM 10006 O O . TYR A 1 17 ? -8.124 -7.675 -21.483 1.00 72.33 17 TYR A O 14
ATOM 10024 N N . CYS A 1 18 ? -6.298 -7.754 -20.171 1.00 21.03 18 CYS A N 14
ATOM 10025 C CA . CYS A 1 18 ? -5.613 -6.675 -20.870 1.00 33.20 18 CYS A CA 14
ATOM 10026 C C . CYS A 1 18 ? -4.327 -7.179 -21.520 1.00 73.44 18 CYS A C 14
ATOM 10027 O O . CYS A 1 18 ? -3.684 -8.100 -21.015 1.00 44.45 18 CYS A O 14
ATOM 10034 N N . ILE A 1 19 ? -3.958 -6.567 -22.640 1.00 24.01 19 ILE A N 14
ATOM 10035 C CA . ILE A 1 19 ? -2.749 -6.952 -23.357 1.00 20.21 19 ILE A CA 14
ATOM 10036 C C . ILE A 1 19 ? -1.499 -6.528 -22.594 1.00 71.20 19 ILE A C 14
ATOM 10037 O O . ILE A 1 19 ? -0.567 -7.316 -22.421 1.00 2.45 19 ILE A O 14
ATOM 10053 N N . HIS A 1 20 ? -1.485 -5.280 -22.138 1.00 55.43 20 HIS A N 14
ATOM 10054 C CA . HIS A 1 20 ? -0.350 -4.752 -21.389 1.00 5.40 20 HIS A CA 14
ATOM 10055 C C . HIS A 1 20 ? -0.816 -4.059 -20.112 1.00 10.43 20 HIS A C 14
ATOM 10056 O O . HIS A 1 20 ? -0.305 -3.002 -19.746 1.00 3.25 20 HIS A O 14
ATOM 10070 N N . GLY A 1 21 ? -1.790 -4.663 -19.438 1.00 63.22 21 GLY A N 14
ATOM 10071 C CA . GLY A 1 21 ? -2.308 -4.090 -18.210 1.00 42.53 21 GLY A CA 14
ATOM 10072 C C . GLY A 1 21 ? -2.323 -5.085 -17.067 1.00 2.42 21 GLY A C 14
ATOM 10073 O O . GLY A 1 21 ? -2.290 -6.296 -17.287 1.00 1.12 21 GLY A O 14
ATOM 10077 N N . ASP A 1 22 ? -2.371 -4.575 -15.841 1.00 51.12 22 ASP A N 14
ATOM 10078 C CA . ASP A 1 22 ? -2.389 -5.427 -14.658 1.00 65.43 22 ASP A CA 14
ATOM 10079 C C . ASP A 1 22 ? -3.814 -5.615 -14.145 1.00 33.31 22 ASP A C 14
ATOM 10080 O O . ASP A 1 22 ? -4.517 -4.645 -13.864 1.00 73.32 22 ASP A O 14
ATOM 10089 N N . CYS A 1 23 ? -4.234 -6.871 -14.027 1.00 3.12 23 CYS A N 14
ATOM 10090 C CA . CYS A 1 23 ? -5.575 -7.187 -13.550 1.00 62.45 23 CYS A CA 14
ATOM 10091 C C . CYS A 1 23 ? -5.598 -7.298 -12.028 1.00 3.14 23 CYS A C 14
ATOM 10092 O O . CYS A 1 23 ? -4.730 -7.932 -11.427 1.00 70.11 23 CYS A O 14
ATOM 10099 N N . PHE A 1 24 ? -6.598 -6.678 -11.411 1.00 45.21 24 PHE A N 14
ATOM 10100 C CA . PHE A 1 24 ? -6.736 -6.707 -9.959 1.00 60.13 24 PHE A CA 14
ATOM 10101 C C . PHE A 1 24 ? -8.204 -6.813 -9.554 1.00 65.12 24 PHE A C 14
ATOM 10102 O O . PHE A 1 24 ? -9.039 -6.025 -9.996 1.00 54.33 24 PHE A O 14
ATOM 10119 N N . PHE A 1 25 ? -8.508 -7.793 -8.711 1.00 33.44 25 PHE A N 14
ATOM 10120 C CA . PHE A 1 25 ? -9.874 -8.005 -8.246 1.00 54.02 25 PHE A CA 14
ATOM 10121 C C . PHE A 1 25 ? -10.016 -7.612 -6.778 1.00 42.50 25 PHE A C 14
ATOM 10122 O O . PHE A 1 25 ? -9.546 -8.318 -5.886 1.00 50.42 25 PHE A O 14
ATOM 10139 N N . LEU A 1 26 ? -10.668 -6.480 -6.536 1.00 23.22 26 LEU A N 14
ATOM 10140 C CA . LEU A 1 26 ? -10.872 -5.991 -5.177 1.00 65.41 26 LEU A CA 14
ATOM 10141 C C . LEU A 1 26 ? -12.196 -6.495 -4.611 1.00 53.12 26 LEU A C 14
ATOM 10142 O O . LEU A 1 26 ? -13.229 -6.444 -5.277 1.00 21.04 26 LEU A O 14
ATOM 10158 N N . LYS A 1 27 ? -12.156 -6.982 -3.375 1.00 30.43 27 LYS A N 14
ATOM 10159 C CA . LYS A 1 27 ? -13.352 -7.493 -2.715 1.00 14.53 27 LYS A CA 14
ATOM 10160 C C . LYS A 1 27 ? -14.385 -6.386 -2.526 1.00 23.23 27 LYS A C 14
ATOM 10161 O O . LYS A 1 27 ? -15.584 -6.612 -2.684 1.00 54.43 27 LYS A O 14
ATOM 10180 N N . GLU A 1 28 ? -13.910 -5.192 -2.189 1.00 2.54 28 GLU A N 14
ATOM 10181 C CA . GLU A 1 28 ? -14.793 -4.050 -1.980 1.00 22.12 28 GLU A CA 14
ATOM 10182 C C . GLU A 1 28 ? -15.563 -3.718 -3.254 1.00 63.14 28 GLU A C 14
ATOM 10183 O O . GLU A 1 28 ? -16.734 -3.335 -3.205 1.00 1.14 28 GLU A O 14
ATOM 10195 N N . LEU A 1 29 ? -14.900 -3.866 -4.396 1.00 43.42 29 LEU A N 14
ATOM 10196 C CA . LEU A 1 29 ? -15.520 -3.582 -5.685 1.00 15.31 29 LEU A CA 14
ATOM 10197 C C . LEU A 1 29 ? -16.341 -4.773 -6.169 1.00 32.13 29 LEU A C 14
ATOM 10198 O O . LEU A 1 29 ? -17.320 -4.610 -6.895 1.00 40.21 29 LEU A O 14
ATOM 10214 N N . ASN A 1 30 ? -15.934 -5.971 -5.761 1.00 0.42 30 ASN A N 14
ATOM 10215 C CA . ASN A 1 30 ? -16.632 -7.190 -6.151 1.00 2.42 30 ASN A CA 14
ATOM 10216 C C . ASN A 1 30 ? -16.811 -7.253 -7.665 1.00 53.24 30 ASN A C 14
ATOM 10217 O O . ASN A 1 30 ? -17.827 -7.738 -8.160 1.00 11.03 30 ASN A O 14
ATOM 10228 N N . GLN A 1 31 ? -15.816 -6.758 -8.394 1.00 61.42 31 GLN A N 14
ATOM 10229 C CA . GLN A 1 31 ? -15.863 -6.758 -9.851 1.00 54.20 31 GLN A CA 14
ATOM 10230 C C . GLN A 1 31 ? -14.463 -6.633 -10.442 1.00 62.24 31 GLN A C 14
ATOM 10231 O O . GLN A 1 31 ? -13.522 -6.193 -9.782 1.00 34.23 31 GLN A O 14
ATOM 10245 N N . PRO A 1 32 ? -14.320 -7.029 -11.716 1.00 42.43 32 PRO A N 14
ATOM 10246 C CA . PRO A 1 32 ? -13.037 -6.971 -12.424 1.00 24.15 32 PRO A CA 14
ATOM 10247 C C . PRO A 1 32 ? -12.602 -5.539 -12.717 1.00 74.40 32 PRO A C 14
ATOM 10248 O O . PRO A 1 32 ? -13.407 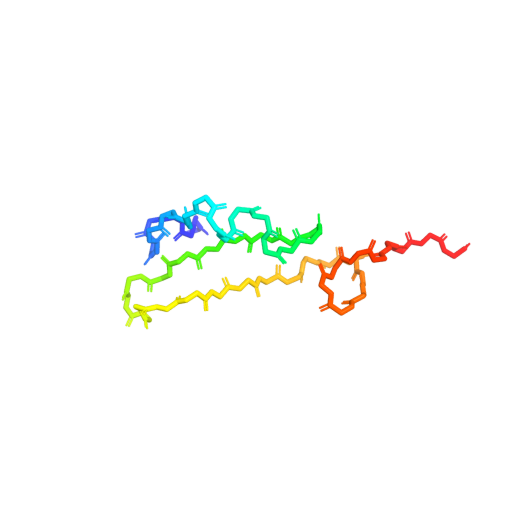-4.709 -13.137 1.00 3.44 32 PRO A O 14
ATOM 10259 N N . ALA A 1 33 ? -11.323 -5.257 -12.495 1.00 33.34 33 ALA A N 14
ATOM 10260 C CA . ALA A 1 33 ? -10.780 -3.927 -12.738 1.00 43.51 33 ALA A CA 14
ATOM 10261 C C . ALA A 1 33 ? -9.328 -4.001 -13.198 1.00 11.35 33 ALA A C 14
ATOM 10262 O O . ALA A 1 33 ? -8.463 -4.504 -12.481 1.00 10.10 33 ALA A O 14
ATOM 10269 N N . CYS A 1 34 ? -9.068 -3.498 -14.401 1.00 5.33 34 CYS A N 14
ATOM 10270 C CA . CYS A 1 34 ? -7.721 -3.510 -14.959 1.00 24.00 34 CYS A CA 14
ATOM 10271 C C . CYS A 1 34 ? -7.191 -2.088 -15.129 1.00 50.34 34 CYS A C 14
ATOM 10272 O O . CYS A 1 34 ? -7.952 -1.159 -15.397 1.00 15.31 34 CYS A O 14
ATOM 10279 N N . ARG A 1 35 ? -5.881 -1.928 -14.972 1.00 54.22 35 ARG A N 14
ATOM 10280 C CA . ARG A 1 35 ? -5.249 -0.621 -15.107 1.00 23.10 35 ARG A CA 14
ATOM 10281 C C . ARG A 1 35 ? -4.237 -0.622 -16.249 1.00 45.31 35 ARG A C 14
ATOM 10282 O O . ARG A 1 35 ? -3.523 -1.602 -16.460 1.00 64.14 35 ARG A O 14
ATOM 10303 N N . CYS A 1 36 ? -4.182 0.483 -16.985 1.00 33.14 36 CYS A N 14
ATOM 10304 C CA . CYS A 1 36 ? -3.260 0.611 -18.106 1.00 65.34 36 CYS A CA 14
ATOM 10305 C C . CYS A 1 36 ? -1.908 1.146 -17.640 1.00 52.11 36 CYS A C 14
ATOM 10306 O O . CYS A 1 36 ? -1.813 2.264 -17.133 1.00 11.54 36 CYS A O 14
ATOM 10313 N N . TYR A 1 37 ? -0.867 0.340 -17.816 1.00 31.52 37 TYR A N 14
ATOM 10314 C CA . TYR A 1 37 ? 0.478 0.731 -17.412 1.00 5.32 37 TYR A CA 14
ATOM 10315 C C . TYR A 1 37 ? 0.983 1.899 -18.254 1.00 4.54 37 TYR A C 14
ATOM 10316 O O . TYR A 1 37 ? 0.509 2.128 -19.368 1.00 71.41 37 TYR A O 14
ATOM 10334 N N . THR A 1 38 ? 1.949 2.636 -17.714 1.00 25.35 38 THR A N 14
ATOM 10335 C CA . THR A 1 38 ? 2.518 3.781 -18.414 1.00 12.53 38 THR A CA 14
ATOM 10336 C C . THR A 1 38 ? 3.371 3.333 -19.596 1.00 0.22 38 THR A C 14
ATOM 10337 O O . THR A 1 38 ? 4.163 2.398 -19.485 1.00 61.11 38 THR A O 14
ATOM 10348 N N . GLY A 1 39 ? 3.205 4.009 -20.729 1.00 52.13 39 GLY A N 14
ATOM 10349 C CA . GLY A 1 39 ? 3.968 3.667 -21.916 1.00 2.11 39 GLY A CA 14
ATOM 10350 C C . GLY A 1 39 ? 3.129 2.952 -22.957 1.00 41.13 39 GLY A C 14
ATOM 10351 O O . GLY A 1 39 ? 3.435 2.999 -24.149 1.00 20.02 39 GLY A O 14
ATOM 10355 N N . TYR A 1 40 ? 2.070 2.287 -22.508 1.00 71.53 40 TYR A N 14
ATOM 10356 C CA . TYR A 1 40 ? 1.188 1.556 -23.409 1.00 10.11 40 TYR A CA 14
ATOM 10357 C C . TYR A 1 40 ? -0.120 2.310 -23.621 1.00 72.34 40 TYR A C 14
ATOM 10358 O O . TYR A 1 40 ? -0.460 3.213 -22.857 1.00 25.55 40 TYR A O 14
ATOM 10376 N N . TYR A 1 41 ? -0.851 1.931 -24.663 1.00 3.44 41 TYR A N 14
ATOM 10377 C CA . TYR A 1 41 ? -2.122 2.571 -24.979 1.00 34.40 41 TYR A CA 14
ATOM 10378 C C . TYR A 1 41 ? -3.059 1.602 -25.692 1.00 54.11 41 TYR A C 14
ATOM 10379 O O . TYR A 1 41 ? -2.754 0.418 -25.835 1.00 52.34 41 TYR A O 14
ATOM 10397 N N . GLY A 1 42 ? -4.202 2.113 -26.141 1.00 35.23 42 GLY A N 14
ATOM 10398 C CA . GLY A 1 42 ? -5.166 1.280 -26.836 1.00 10.12 42 GLY A CA 14
ATOM 10399 C C . GLY A 1 42 ? -6.390 0.984 -25.992 1.00 53.24 42 GLY A C 14
ATOM 10400 O O . GLY A 1 42 ? -6.416 1.282 -24.798 1.00 24.11 42 GLY A O 14
ATOM 10404 N N . SER A 1 43 ? -7.408 0.398 -26.614 1.00 54.34 43 SER A N 14
ATOM 10405 C CA . SER A 1 43 ? -8.643 0.067 -25.914 1.00 42.00 43 SER A CA 14
ATOM 10406 C C . SER A 1 43 ? -8.368 -0.865 -24.738 1.00 15.31 43 SER A C 14
ATOM 10407 O O . SER A 1 43 ? -8.875 -0.658 -23.636 1.00 52.05 43 SER A O 14
ATOM 10415 N N . ARG A 1 44 ? -7.560 -1.892 -24.981 1.00 43.20 44 ARG A N 14
ATOM 10416 C CA . ARG A 1 44 ? -7.217 -2.858 -23.944 1.00 75.40 44 ARG A CA 14
ATOM 10417 C C . ARG A 1 44 ? -5.710 -2.896 -23.713 1.00 40.43 44 ARG A C 14
ATOM 10418 O O . ARG A 1 44 ? -5.146 -3.942 -23.389 1.00 2.23 44 ARG A O 14
ATOM 10439 N N . CYS A 1 45 ? -5.062 -1.748 -23.880 1.00 31.12 45 CYS A N 14
ATOM 10440 C CA . CYS A 1 45 ? -3.620 -1.649 -23.692 1.00 51.21 45 CYS A CA 14
ATOM 10441 C C . CYS A 1 45 ? -2.877 -2.522 -24.700 1.00 1.20 45 CYS A C 14
ATOM 10442 O O . CYS A 1 45 ? -1.883 -3.165 -24.365 1.00 74.20 45 CYS A O 14
ATOM 10449 N N . GLU A 1 46 ? -3.370 -2.539 -25.934 1.00 30.11 46 GLU A N 14
ATOM 10450 C CA . GLU A 1 46 ? -2.753 -3.334 -26.990 1.00 52.14 46 GLU A CA 14
ATOM 10451 C C . GLU A 1 46 ? -1.694 -2.524 -27.733 1.00 22.34 46 GLU A C 14
ATOM 10452 O O . GLU A 1 46 ? -0.665 -3.058 -28.147 1.00 1.30 46 GLU A O 14
ATOM 10464 N N . HIS A 1 47 ? -1.955 -1.231 -27.899 1.00 30.43 47 HIS A N 14
ATOM 10465 C CA . HIS A 1 47 ? -1.025 -0.347 -28.593 1.00 43.44 47 HIS A CA 14
ATOM 10466 C C . HIS A 1 47 ? 0.164 -0.003 -27.701 1.00 21.31 47 HIS A C 14
ATOM 10467 O O . HIS A 1 47 ? 0.068 -0.052 -26.474 1.00 61.05 47 HIS A O 14
ATOM 10481 N N . ILE A 1 48 ? 1.284 0.344 -28.326 1.00 52.22 48 ILE A N 14
ATOM 10482 C CA . ILE A 1 48 ? 2.492 0.697 -27.588 1.00 42.41 48 ILE A CA 14
ATOM 10483 C C . ILE A 1 48 ? 3.140 1.953 -28.162 1.00 13.55 48 ILE A C 14
ATOM 10484 O O . ILE A 1 48 ? 3.199 2.132 -29.378 1.00 41.11 48 ILE A O 14
ATOM 10500 N N . ASP A 1 49 ? 3.625 2.816 -27.279 1.00 31.11 49 ASP A N 14
ATOM 10501 C CA . ASP A 1 49 ? 4.272 4.056 -27.697 1.00 42.02 49 ASP A CA 14
ATOM 10502 C C . ASP A 1 49 ? 5.593 3.767 -28.402 1.00 34.24 49 ASP A C 14
ATOM 10503 O O . ASP A 1 49 ? 6.402 2.967 -27.928 1.00 55.25 49 ASP A O 14
ATOM 10512 N N . HIS A 1 50 ? 5.807 4.422 -29.539 1.00 21.22 50 HIS A N 14
ATOM 10513 C CA . HIS A 1 50 ? 7.030 4.236 -30.311 1.00 44.41 50 HIS A CA 14
ATOM 10514 C C . HIS A 1 50 ? 7.315 5.456 -31.182 1.00 3.43 50 HIS A C 14
ATOM 10515 O O . HIS A 1 50 ? 6.571 6.435 -31.155 1.00 20.45 50 HIS A O 14
ATOM 10529 N N . ASN A 1 51 ? 8.396 5.389 -31.950 1.00 24.35 51 ASN A N 14
ATOM 10530 C CA . ASN A 1 51 ? 8.780 6.489 -32.828 1.00 4.02 51 ASN A CA 14
ATOM 10531 C C . ASN A 1 51 ? 9.016 5.993 -34.251 1.00 70.43 51 ASN A C 14
ATOM 10532 O O . ASN A 1 51 ? 9.718 6.634 -35.033 1.00 73.10 51 ASN A O 14
ATOM 10543 N N . GLY A 1 1 ? 2.736 -0.779 -2.169 1.00 74.22 1 GLY A N 15
ATOM 10544 C CA . GLY A 1 1 ? 2.347 -0.389 -3.513 1.00 11.33 1 GLY A CA 15
ATOM 10545 C C . GLY A 1 1 ? 1.316 -1.324 -4.112 1.00 14.12 1 GLY A C 15
ATOM 10546 O O . GLY A 1 1 ? 0.421 -0.890 -4.836 1.00 13.04 1 GLY A O 15
ATOM 10550 N N . ASP A 1 2 ? 1.443 -2.613 -3.812 1.00 71.44 2 ASP A N 15
ATOM 10551 C CA . ASP A 1 2 ? 0.515 -3.613 -4.326 1.00 74.12 2 ASP A CA 15
ATOM 10552 C C . ASP A 1 2 ? -0.786 -3.609 -3.529 1.00 63.13 2 ASP A C 15
ATOM 10553 O O . ASP A 1 2 ? -0.861 -3.024 -2.448 1.00 60.11 2 ASP A O 15
ATOM 10562 N N . ILE A 1 3 ? -1.807 -4.264 -4.070 1.00 62.02 3 ILE A N 15
ATOM 10563 C CA . ILE A 1 3 ? -3.104 -4.336 -3.409 1.00 61.23 3 ILE A CA 15
ATOM 10564 C C . ILE A 1 3 ? -3.494 -5.782 -3.119 1.00 10.11 3 ILE A C 15
ATOM 10565 O O . ILE A 1 3 ? -4.669 -6.144 -3.186 1.00 63.32 3 ILE A O 15
ATOM 10581 N N . SER A 1 4 ? -2.500 -6.604 -2.795 1.00 13.54 4 SER A N 15
ATOM 10582 C CA . SER A 1 4 ? -2.739 -8.011 -2.498 1.00 64.43 4 SER A CA 15
ATOM 10583 C C . SER A 1 4 ? -3.592 -8.163 -1.241 1.00 60.32 4 SER A C 15
ATOM 10584 O O . SER A 1 4 ? -4.430 -9.060 -1.152 1.00 14.34 4 SER A O 15
ATOM 10592 N N . ASP A 1 5 ? -3.371 -7.279 -0.273 1.00 23.11 5 ASP A N 15
ATOM 10593 C CA . ASP A 1 5 ? -4.120 -7.313 0.977 1.00 64.43 5 ASP A CA 15
ATOM 10594 C C . ASP A 1 5 ? -5.449 -6.579 0.836 1.00 10.34 5 ASP A C 15
ATOM 10595 O O . ASP A 1 5 ? -6.444 -6.951 1.457 1.00 2.03 5 ASP A O 15
ATOM 10604 N N . TYR A 1 6 ? -5.457 -5.535 0.016 1.00 35.23 6 TYR A N 15
ATOM 10605 C CA . TYR A 1 6 ? -6.663 -4.745 -0.204 1.00 22.25 6 TYR A CA 15
ATOM 10606 C C . TYR A 1 6 ? -7.649 -5.494 -1.096 1.00 12.03 6 TYR A C 15
ATOM 10607 O O . TYR A 1 6 ? -8.859 -5.296 -1.006 1.00 13.13 6 TYR A O 15
ATOM 10625 N N . GLY A 1 7 ? -7.119 -6.356 -1.958 1.00 13.32 7 GLY A N 15
ATOM 10626 C CA . GLY A 1 7 ? -7.966 -7.124 -2.854 1.00 73.12 7 GLY A CA 15
ATOM 10627 C C . GLY A 1 7 ? -7.359 -8.464 -3.219 1.00 52.34 7 GLY A C 15
ATOM 10628 O O . GLY A 1 7 ? -6.156 -8.673 -3.057 1.00 54.45 7 GLY A O 15
ATOM 10632 N N . ASP A 1 8 ? -8.192 -9.374 -3.711 1.00 53.10 8 ASP A N 15
ATOM 10633 C CA . ASP A 1 8 ? -7.731 -10.702 -4.099 1.00 73.24 8 ASP A CA 15
ATOM 10634 C C . ASP A 1 8 ? -7.091 -10.673 -5.483 1.00 54.14 8 ASP A C 15
ATOM 10635 O O . ASP A 1 8 ? -7.368 -9.797 -6.303 1.00 43.53 8 ASP A O 15
ATOM 10644 N N . PRO A 1 9 ? -6.213 -11.651 -5.752 1.00 71.14 9 PRO A N 15
ATOM 10645 C CA . PRO A 1 9 ? -5.514 -11.757 -7.036 1.00 61.42 9 PRO A CA 15
ATOM 10646 C C . PRO A 1 9 ? -6.450 -12.151 -8.173 1.00 64.13 9 PRO A C 15
ATOM 10647 O O . PRO A 1 9 ? -7.228 -13.098 -8.051 1.00 55.34 9 PRO A O 15
ATOM 10658 N N . CYS A 1 10 ? -6.369 -11.420 -9.279 1.00 64.12 10 CYS A N 15
ATOM 10659 C CA . CYS A 1 10 ? -7.209 -11.693 -10.441 1.00 61.12 10 CYS A CA 15
ATOM 10660 C C . CYS A 1 10 ? -7.139 -13.168 -10.826 1.00 13.21 10 CYS A C 15
ATOM 10661 O O . CYS A 1 10 ? -6.148 -13.846 -10.557 1.00 42.31 10 CYS A O 15
ATOM 10668 N N . SER A 1 11 ? -8.200 -13.659 -11.461 1.00 62.14 11 SER A N 15
ATOM 10669 C CA . SER A 1 11 ? -8.260 -15.053 -11.883 1.00 72.13 11 SER A CA 15
ATOM 10670 C C . SER A 1 11 ? -7.766 -15.210 -13.318 1.00 20.21 11 SER A C 15
ATOM 10671 O O . SER A 1 11 ? -7.526 -14.223 -14.014 1.00 73.55 11 SER A O 15
ATOM 10679 N N . ASP A 1 12 ? -7.615 -16.456 -13.751 1.00 1.31 12 ASP A N 15
ATOM 10680 C CA . ASP A 1 12 ? -7.150 -16.744 -15.103 1.00 55.52 12 ASP A CA 15
ATOM 10681 C C . ASP A 1 12 ? -7.964 -15.970 -16.134 1.00 14.03 12 ASP A C 15
ATOM 10682 O O . ASP A 1 12 ? -7.434 -15.523 -17.151 1.00 5.43 12 ASP A O 15
ATOM 10691 N N . ASP A 1 13 ? -9.257 -15.817 -15.866 1.00 13.22 13 ASP A N 15
ATOM 10692 C CA . ASP A 1 13 ? -10.145 -15.097 -16.770 1.00 12.24 13 ASP A CA 15
ATOM 10693 C C . ASP A 1 13 ? -9.703 -13.645 -16.926 1.00 24.33 13 ASP A C 15
ATOM 10694 O O . ASP A 1 13 ? -9.815 -13.063 -18.006 1.00 74.54 13 ASP A O 15
ATOM 10703 N N . LEU A 1 14 ? -9.202 -13.065 -15.842 1.00 34.00 14 LEU A N 15
ATOM 10704 C CA . LEU A 1 14 ? -8.742 -11.680 -15.856 1.00 74.01 14 LEU A CA 15
ATOM 10705 C C . LEU A 1 14 ? -7.276 -11.597 -16.270 1.00 2.32 14 LEU A C 15
ATOM 10706 O O . LEU A 1 14 ? -6.818 -10.568 -16.767 1.00 31.44 14 LEU A O 15
ATOM 10722 N N . LYS A 1 15 ? -6.547 -12.688 -16.065 1.00 21.00 15 LYS A N 15
ATOM 10723 C CA . LYS A 1 15 ? -5.133 -12.741 -16.419 1.00 62.35 15 LYS A CA 15
ATOM 10724 C C . LYS A 1 15 ? -4.916 -12.288 -17.860 1.00 21.34 15 LYS A C 15
ATOM 10725 O O . LYS A 1 15 ? -3.872 -11.728 -18.194 1.00 53.22 15 LYS A O 15
ATOM 10744 N N . ASP A 1 16 ? -5.909 -12.530 -18.708 1.00 50.33 16 ASP A N 15
ATOM 10745 C CA . ASP A 1 16 ? -5.828 -12.145 -20.112 1.00 62.01 16 ASP A CA 15
ATOM 10746 C C . ASP A 1 16 ? -6.868 -11.078 -20.443 1.00 25.31 16 ASP A C 15
ATOM 10747 O O . ASP A 1 16 ? -7.375 -11.020 -21.563 1.00 53.32 16 ASP A O 15
ATOM 10756 N N . TYR A 1 17 ? -7.179 -10.239 -19.463 1.00 75.34 17 TYR A N 15
ATOM 10757 C CA . TYR A 1 17 ? -8.161 -9.177 -19.649 1.00 34.33 17 TYR A CA 15
ATOM 10758 C C . TYR A 1 17 ? -7.567 -8.019 -20.445 1.00 41.12 17 TYR A C 15
ATOM 10759 O O . TYR A 1 17 ? -8.250 -7.390 -21.252 1.00 72.33 17 TYR A O 15
ATOM 10777 N N . CYS A 1 18 ? -6.287 -7.744 -20.211 1.00 21.03 18 CYS A N 15
ATOM 10778 C CA . CYS A 1 18 ? -5.598 -6.662 -20.904 1.00 33.20 18 CYS A CA 15
ATOM 10779 C C . CYS A 1 18 ? -4.293 -7.157 -21.520 1.00 73.44 18 CYS A C 15
ATOM 10780 O O . CYS A 1 18 ? -3.634 -8.043 -20.975 1.00 44.45 18 CYS A O 15
ATOM 10787 N N . ILE A 1 19 ? -3.926 -6.578 -22.658 1.00 24.01 19 ILE A N 15
ATOM 10788 C CA . ILE A 1 19 ? -2.699 -6.958 -23.347 1.00 20.21 19 ILE A CA 15
ATOM 10789 C C . ILE A 1 19 ? -1.473 -6.389 -22.641 1.00 71.20 19 ILE A C 15
ATOM 10790 O O . ILE A 1 19 ? -0.495 -7.099 -22.402 1.00 2.45 19 ILE A O 15
ATOM 10806 N N . HIS A 1 20 ? -1.532 -5.103 -22.307 1.00 55.43 20 HIS A N 15
ATOM 10807 C CA . HIS A 1 20 ? -0.427 -4.440 -21.625 1.00 5.40 20 HIS A CA 15
ATOM 10808 C C . HIS A 1 20 ? -0.916 -3.721 -20.371 1.00 10.43 20 HIS A C 15
ATOM 10809 O O . HIS A 1 20 ? -0.773 -2.505 -20.245 1.00 3.25 20 HIS A O 15
ATOM 10823 N N . GLY A 1 21 ? -1.494 -4.481 -19.446 1.00 63.22 21 GLY A N 15
ATOM 10824 C CA . GLY A 1 21 ? -1.996 -3.898 -18.215 1.00 42.53 21 GLY A CA 15
ATOM 10825 C C . GLY A 1 21 ? -1.879 -4.844 -17.037 1.00 2.42 21 GLY A C 15
ATOM 10826 O O . GLY A 1 21 ? -1.376 -5.959 -17.174 1.00 1.12 21 GLY A O 15
ATOM 10830 N N . ASP A 1 22 ? -2.344 -4.400 -15.875 1.00 51.12 22 ASP A N 15
ATOM 10831 C CA . ASP A 1 22 ? -2.289 -5.214 -14.666 1.00 65.43 22 ASP A CA 15
ATOM 10832 C C . ASP A 1 22 ? -3.692 -5.500 -14.139 1.00 33.31 22 ASP A C 15
ATOM 10833 O O . ASP A 1 22 ? -4.485 -4.582 -13.927 1.00 73.32 22 ASP A O 15
ATOM 10842 N N . CYS A 1 23 ? -3.991 -6.777 -13.929 1.00 3.12 23 CYS A N 15
ATOM 10843 C CA . CYS A 1 23 ? -5.298 -7.185 -13.428 1.00 62.45 23 CYS A CA 15
ATOM 10844 C C . CYS A 1 23 ? -5.301 -7.244 -11.903 1.00 3.14 23 CYS A C 15
ATOM 10845 O O . CYS A 1 23 ? -4.405 -7.828 -11.292 1.00 70.11 23 CYS A O 15
ATOM 10852 N N . PHE A 1 24 ? -6.314 -6.638 -11.294 1.00 45.21 24 PHE A N 15
ATOM 10853 C CA . PHE A 1 24 ? -6.434 -6.622 -9.841 1.00 60.13 24 PHE A CA 15
ATOM 10854 C C . PHE A 1 24 ? -7.900 -6.618 -9.417 1.00 65.12 24 PHE A C 15
ATOM 10855 O O . PHE A 1 24 ? -8.683 -5.772 -9.852 1.00 54.33 24 PHE A O 15
ATOM 10872 N N . PHE A 1 25 ? -8.265 -7.570 -8.564 1.00 33.44 25 PHE A N 15
ATOM 10873 C CA . PHE A 1 25 ? -9.637 -7.680 -8.082 1.00 54.02 25 PHE A CA 15
ATOM 10874 C C . PHE A 1 25 ? -9.727 -7.297 -6.607 1.00 42.50 25 PHE A C 15
ATOM 10875 O O . PHE A 1 25 ? -8.900 -7.712 -5.795 1.00 50.42 25 PHE A O 15
ATOM 10892 N N . LEU A 1 26 ? -10.736 -6.502 -6.270 1.00 23.22 26 LEU A N 15
ATOM 10893 C CA . LEU A 1 26 ? -10.934 -6.061 -4.893 1.00 65.41 26 LEU A CA 15
ATOM 10894 C C . LEU A 1 26 ? -12.307 -6.484 -4.379 1.00 53.12 26 LEU A C 15
ATOM 10895 O O . LEU A 1 26 ? -13.332 -6.185 -4.993 1.00 21.04 26 LEU A O 15
ATOM 10911 N N . LYS A 1 27 ? -12.320 -7.180 -3.247 1.00 30.43 27 LYS A N 15
ATOM 10912 C CA . LYS A 1 27 ? -13.566 -7.642 -2.647 1.00 14.53 27 LYS A CA 15
ATOM 10913 C C . LYS A 1 27 ? -14.551 -6.488 -2.482 1.00 23.23 27 LYS A C 15
ATOM 10914 O O . LYS A 1 27 ? -15.749 -6.647 -2.711 1.00 54.43 27 LYS A O 15
ATOM 10933 N N . GLU A 1 28 ? -14.036 -5.328 -2.085 1.00 2.54 28 GLU A N 15
ATOM 10934 C CA . GLU A 1 28 ? -14.872 -4.150 -1.891 1.00 22.12 28 GLU A CA 15
ATOM 10935 C C . GLU A 1 28 ? -15.567 -3.755 -3.191 1.00 63.14 28 GLU A C 15
ATOM 10936 O O . GLU A 1 28 ? -16.713 -3.303 -3.184 1.00 1.14 28 GLU A O 15
ATOM 10948 N N . LEU A 1 29 ? -14.866 -3.928 -4.306 1.00 43.42 29 LEU A N 15
ATOM 10949 C CA . LEU A 1 29 ? -15.414 -3.591 -5.616 1.00 15.31 29 LEU A CA 15
ATOM 10950 C C . LEU A 1 29 ? -16.284 -4.724 -6.150 1.00 32.13 29 LEU A C 15
ATOM 10951 O O . LEU A 1 29 ? -17.225 -4.493 -6.907 1.00 40.21 29 LEU A O 15
ATOM 10967 N N . ASN A 1 30 ? -15.963 -5.950 -5.749 1.00 0.42 30 ASN A N 15
ATOM 10968 C CA . ASN A 1 30 ? -16.717 -7.119 -6.186 1.00 2.42 30 ASN A CA 15
ATOM 10969 C C . ASN A 1 30 ? -16.869 -7.131 -7.704 1.00 53.24 30 ASN A C 15
ATOM 10970 O O . ASN A 1 30 ? -17.877 -7.601 -8.232 1.00 11.03 30 ASN A O 15
ATOM 10981 N N . GLN A 1 31 ? -15.862 -6.612 -8.399 1.00 61.42 31 GLN A N 15
ATOM 10982 C CA . GLN A 1 31 ? -15.885 -6.564 -9.856 1.00 54.20 31 GLN A CA 15
ATOM 10983 C C . GLN A 1 31 ? -14.469 -6.511 -10.421 1.00 62.24 31 GLN A C 15
ATOM 10984 O O . GLN A 1 31 ? -13.514 -6.142 -9.737 1.00 34.23 31 GLN A O 15
ATOM 10998 N N . PRO A 1 32 ? -14.327 -6.891 -11.700 1.00 42.43 32 PRO A N 15
ATOM 10999 C CA . PRO A 1 32 ? -13.031 -6.896 -12.385 1.00 24.15 32 PRO A CA 15
ATOM 11000 C C . PRO A 1 32 ? -12.505 -5.487 -12.642 1.00 74.40 32 PRO A C 15
ATOM 11001 O O . PRO A 1 32 ? -13.259 -4.596 -13.033 1.00 3.44 32 PRO A O 15
ATOM 11012 N N . ALA A 1 33 ? -11.210 -5.294 -12.420 1.00 33.34 33 ALA A N 15
ATOM 11013 C CA . ALA A 1 33 ? -10.583 -3.995 -12.629 1.00 43.51 33 ALA A CA 15
ATOM 11014 C C . ALA A 1 33 ? -9.156 -4.150 -13.145 1.00 11.35 33 ALA A C 15
ATOM 11015 O O . ALA A 1 33 ? -8.313 -4.767 -12.492 1.00 10.10 33 ALA A O 15
ATOM 11022 N N . CYS A 1 34 ? -8.892 -3.587 -14.319 1.00 5.33 34 CYS A N 15
ATOM 11023 C CA . CYS A 1 34 ? -7.567 -3.664 -14.924 1.00 24.00 34 CYS A CA 15
ATOM 11024 C C . CYS A 1 34 ? -6.945 -2.277 -15.047 1.00 50.34 34 CYS A C 15
ATOM 11025 O O . CYS A 1 34 ? -7.648 -1.286 -15.252 1.00 15.31 34 CYS A O 15
ATOM 11032 N N . ARG A 1 35 ? -5.624 -2.213 -14.923 1.00 54.22 35 ARG A N 15
ATOM 11033 C CA . ARG A 1 35 ? -4.907 -0.948 -15.019 1.00 23.10 35 ARG A CA 15
ATOM 11034 C C . ARG A 1 35 ? -3.991 -0.933 -16.240 1.00 45.31 35 ARG A C 15
ATOM 11035 O O . ARG A 1 35 ? -3.352 -1.935 -16.561 1.00 64.14 35 ARG A O 15
ATOM 11056 N N . CYS A 1 36 ? -3.933 0.209 -16.917 1.00 33.14 36 CYS A N 15
ATOM 11057 C CA . CYS A 1 36 ? -3.097 0.354 -18.102 1.00 65.34 36 CYS A CA 15
ATOM 11058 C C . CYS A 1 36 ? -1.720 0.898 -17.733 1.00 52.11 36 CYS A C 15
ATOM 11059 O O . CYS A 1 36 ? -1.599 2.007 -17.211 1.00 11.54 36 CYS A O 15
ATOM 11066 N N . TYR A 1 37 ? -0.686 0.112 -18.008 1.00 31.52 37 TYR A N 15
ATOM 11067 C CA . TYR A 1 37 ? 0.682 0.513 -17.704 1.00 5.32 37 TYR A CA 15
ATOM 11068 C C . TYR A 1 37 ? 1.088 1.734 -18.525 1.00 4.54 37 TYR A C 15
ATOM 11069 O O . TYR A 1 37 ? 0.562 1.969 -19.614 1.00 71.41 37 TYR A O 15
ATOM 11087 N N . THR A 1 38 ? 2.029 2.509 -17.996 1.00 25.35 38 THR A N 15
ATOM 11088 C CA . THR A 1 38 ? 2.507 3.705 -18.677 1.00 12.53 38 THR A CA 15
ATOM 11089 C C . THR A 1 38 ? 3.319 3.346 -19.916 1.00 0.22 38 THR A C 15
ATOM 11090 O O . THR A 1 38 ? 4.119 2.412 -19.896 1.00 61.11 38 THR A O 15
ATOM 11101 N N . GLY A 1 39 ? 3.109 4.094 -20.994 1.00 52.13 39 GLY A N 15
ATOM 11102 C CA . GLY A 1 39 ? 3.830 3.838 -22.228 1.00 2.11 39 GLY A CA 15
ATOM 11103 C C . GLY A 1 39 ? 2.992 3.088 -23.244 1.00 41.13 39 GLY A C 15
ATOM 11104 O O . GLY A 1 39 ? 3.231 3.186 -24.448 1.00 20.02 39 GLY A O 15
ATOM 11108 N N . TYR A 1 40 ? 2.010 2.337 -22.761 1.00 71.53 40 TYR A N 15
ATOM 11109 C CA . TYR A 1 40 ? 1.137 1.564 -23.636 1.00 10.11 40 TYR A CA 15
ATOM 11110 C C . TYR A 1 40 ? -0.208 2.260 -23.817 1.00 72.34 40 TYR A C 15
ATOM 11111 O O . TYR A 1 40 ? -0.655 3.008 -22.946 1.00 25.55 40 TYR A O 15
ATOM 11129 N N . TYR A 1 41 ? -0.848 2.011 -24.954 1.00 3.44 41 TYR A N 15
ATOM 11130 C CA . TYR A 1 41 ? -2.141 2.614 -25.251 1.00 34.40 41 TYR A CA 15
ATOM 11131 C C . TYR A 1 41 ? -3.094 1.588 -25.858 1.00 54.11 41 TYR A C 15
ATOM 11132 O O . TYR A 1 41 ? -2.783 0.401 -25.929 1.00 52.34 41 TYR A O 15
ATOM 11150 N N . GLY A 1 42 ? -4.259 2.059 -26.297 1.00 35.23 42 GLY A N 15
ATOM 11151 C CA . GLY A 1 42 ? -5.240 1.172 -26.893 1.00 10.12 42 GLY A CA 15
ATOM 11152 C C . GLY A 1 42 ? -6.402 0.884 -25.963 1.00 53.24 42 GLY A C 15
ATOM 11153 O O . GLY A 1 42 ? -6.253 0.928 -24.741 1.00 24.11 42 GLY A O 15
ATOM 11157 N N . SER A 1 43 ? -7.562 0.589 -26.540 1.00 54.34 43 SER A N 15
ATOM 11158 C CA . SER A 1 43 ? -8.755 0.298 -25.755 1.00 42.00 43 SER A CA 15
ATOM 11159 C C . SER A 1 43 ? -8.471 -0.781 -24.714 1.00 15.31 43 SER A C 15
ATOM 11160 O O . SER A 1 43 ? -8.962 -0.716 -23.588 1.00 52.05 43 SER A O 15
ATOM 11168 N N . ARG A 1 44 ? -7.674 -1.771 -25.100 1.00 43.20 44 ARG A N 15
ATOM 11169 C CA . ARG A 1 44 ? -7.324 -2.865 -24.201 1.00 75.40 44 ARG A CA 15
ATOM 11170 C C . ARG A 1 44 ? -5.813 -2.941 -24.001 1.00 40.43 44 ARG A C 15
ATOM 11171 O O . ARG A 1 44 ? -5.254 -4.024 -23.824 1.00 2.23 44 ARG A O 15
ATOM 11192 N N . CYS A 1 45 ? -5.159 -1.785 -24.029 1.00 31.12 45 CYS A N 15
ATOM 11193 C CA . CYS A 1 45 ? -3.714 -1.720 -23.851 1.00 51.21 45 CYS A CA 15
ATOM 11194 C C . CYS A 1 45 ? -3.000 -2.612 -24.862 1.00 1.20 45 CYS A C 15
ATOM 11195 O O . CYS A 1 45 ? -2.023 -3.285 -24.531 1.00 74.20 45 CYS A O 15
ATOM 11202 N N . GLU A 1 46 ? -3.495 -2.612 -26.095 1.00 30.11 46 GLU A N 15
ATOM 11203 C CA . GLU A 1 46 ? -2.904 -3.423 -27.155 1.00 52.14 46 GLU A CA 15
ATOM 11204 C C . GLU A 1 46 ? -1.855 -2.628 -27.927 1.00 22.34 46 GLU A C 15
ATOM 11205 O O . GLU A 1 46 ? -0.838 -3.174 -28.355 1.00 1.30 46 GLU A O 15
ATOM 11217 N N . HIS A 1 47 ? -2.111 -1.336 -28.102 1.00 30.43 47 HIS A N 15
ATOM 11218 C CA . HIS A 1 47 ? -1.190 -0.465 -28.823 1.00 43.44 47 HIS A CA 15
ATOM 11219 C C . HIS A 1 47 ? 0.001 -0.089 -27.947 1.00 21.31 47 HIS A C 15
ATOM 11220 O O . HIS A 1 47 ? -0.103 -0.062 -26.719 1.00 61.05 47 HIS A O 15
ATOM 11234 N N . ILE A 1 48 ? 1.131 0.199 -28.583 1.00 52.22 48 ILE A N 15
ATOM 11235 C CA . ILE A 1 48 ? 2.340 0.573 -27.860 1.00 42.41 48 ILE A CA 15
ATOM 11236 C C . ILE A 1 48 ? 2.970 1.829 -28.456 1.00 13.55 48 ILE A C 15
ATOM 11237 O O . ILE A 1 48 ? 2.948 2.031 -29.670 1.00 41.11 48 ILE A O 15
ATOM 11253 N N . ASP A 1 49 ? 3.533 2.668 -27.593 1.00 31.11 49 ASP A N 15
ATOM 11254 C CA . ASP A 1 49 ? 4.173 3.902 -28.034 1.00 42.02 49 ASP A CA 15
ATOM 11255 C C . ASP A 1 49 ? 5.392 3.603 -28.900 1.00 34.24 49 ASP A C 15
ATOM 11256 O O . ASP A 1 49 ? 6.396 3.078 -28.418 1.00 55.25 49 ASP A O 15
ATOM 11265 N N . HIS A 1 50 ? 5.297 3.940 -30.183 1.00 21.22 50 HIS A N 15
ATOM 11266 C CA . HIS A 1 50 ? 6.393 3.708 -31.118 1.00 44.41 50 HIS A CA 15
ATOM 11267 C C . HIS A 1 50 ? 6.192 4.511 -32.399 1.00 3.43 50 HIS A C 15
ATOM 11268 O O . HIS A 1 50 ? 5.073 4.900 -32.731 1.00 20.45 50 HIS A O 15
ATOM 11282 N N . ASN A 1 51 ? 7.284 4.755 -33.115 1.00 24.35 51 ASN A N 15
ATOM 11283 C CA . ASN A 1 51 ? 7.229 5.512 -34.361 1.00 4.02 51 ASN A CA 15
ATOM 11284 C C . ASN A 1 51 ? 6.787 4.623 -35.519 1.00 70.43 51 ASN A C 15
ATOM 11285 O O . ASN A 1 51 ? 6.125 5.083 -36.450 1.00 73.10 51 ASN A O 15
ATOM 11296 N N . GLY A 1 1 ? 2.744 -0.708 -2.672 1.00 74.22 1 GLY A N 16
ATOM 11297 C CA . GLY A 1 1 ? 2.815 -0.961 -4.099 1.00 11.33 1 GLY A CA 16
ATOM 11298 C C . GLY A 1 1 ? 1.670 -1.822 -4.594 1.00 14.12 1 GLY A C 16
ATOM 11299 O O . GLY A 1 1 ? 0.714 -1.316 -5.183 1.00 13.04 1 GLY A O 16
ATOM 11303 N N . ASP A 1 2 ? 1.765 -3.125 -4.355 1.00 71.44 2 ASP A N 16
ATOM 11304 C CA . ASP A 1 2 ? 0.728 -4.058 -4.782 1.00 74.12 2 ASP A CA 16
ATOM 11305 C C . ASP A 1 2 ? -0.513 -3.929 -3.904 1.00 63.13 2 ASP A C 16
ATOM 11306 O O . ASP A 1 2 ? -0.472 -3.305 -2.843 1.00 60.11 2 ASP A O 16
ATOM 11315 N N . ILE A 1 3 ? -1.613 -4.523 -4.352 1.00 62.02 3 ILE A N 16
ATOM 11316 C CA . ILE A 1 3 ? -2.865 -4.474 -3.608 1.00 61.23 3 ILE A CA 16
ATOM 11317 C C . ILE A 1 3 ? -3.352 -5.877 -3.258 1.00 10.11 3 ILE A C 16
ATOM 11318 O O . ILE A 1 3 ? -4.554 -6.141 -3.238 1.00 63.32 3 ILE A O 16
ATOM 11334 N N . SER A 1 4 ? -2.409 -6.772 -2.981 1.00 13.54 4 SER A N 16
ATOM 11335 C CA . SER A 1 4 ? -2.742 -8.149 -2.633 1.00 64.43 4 SER A CA 16
ATOM 11336 C C . SER A 1 4 ? -3.557 -8.202 -1.345 1.00 60.32 4 SER A C 16
ATOM 11337 O O . SER A 1 4 ? -4.455 -9.031 -1.200 1.00 14.34 4 SER A O 16
ATOM 11345 N N . ASP A 1 5 ? -3.236 -7.313 -0.412 1.00 23.11 5 ASP A N 16
ATOM 11346 C CA . ASP A 1 5 ? -3.939 -7.256 0.864 1.00 64.43 5 ASP A CA 16
ATOM 11347 C C . ASP A 1 5 ? -5.240 -6.469 0.736 1.00 10.34 5 ASP A C 16
ATOM 11348 O O . ASP A 1 5 ? -6.226 -6.767 1.408 1.00 2.03 5 ASP A O 16
ATOM 11357 N N . TYR A 1 6 ? -5.232 -5.463 -0.132 1.00 35.23 6 TYR A N 16
ATOM 11358 C CA . TYR A 1 6 ? -6.409 -4.630 -0.347 1.00 22.25 6 TYR A CA 16
ATOM 11359 C C . TYR A 1 6 ? -7.463 -5.376 -1.159 1.00 12.03 6 TYR A C 16
ATOM 11360 O O . TYR A 1 6 ? -8.659 -5.117 -1.033 1.00 13.13 6 TYR A O 16
ATOM 11378 N N . GLY A 1 7 ? -7.009 -6.306 -1.994 1.00 13.32 7 GLY A N 16
ATOM 11379 C CA . GLY A 1 7 ? -7.924 -7.076 -2.815 1.00 73.12 7 GLY A CA 16
ATOM 11380 C C . GLY A 1 7 ? -7.333 -8.401 -3.254 1.00 52.34 7 GLY A C 16
ATOM 11381 O O . GLY A 1 7 ? -6.125 -8.616 -3.148 1.00 54.45 7 GLY A O 16
ATOM 11385 N N . ASP A 1 8 ? -8.185 -9.293 -3.747 1.00 53.10 8 ASP A N 16
ATOM 11386 C CA . ASP A 1 8 ? -7.741 -10.605 -4.204 1.00 73.24 8 ASP A CA 16
ATOM 11387 C C . ASP A 1 8 ? -7.130 -10.517 -5.598 1.00 54.14 8 ASP A C 16
ATOM 11388 O O . ASP A 1 8 ? -7.421 -9.606 -6.373 1.00 43.53 8 ASP A O 16
ATOM 11397 N N . PRO A 1 9 ? -6.261 -11.485 -5.926 1.00 71.14 9 PRO A N 16
ATOM 11398 C CA . PRO A 1 9 ? -5.590 -11.539 -7.228 1.00 61.42 9 PRO A CA 16
ATOM 11399 C C . PRO A 1 9 ? -6.551 -11.881 -8.362 1.00 64.13 9 PRO A C 16
ATOM 11400 O O . PRO A 1 9 ? -7.449 -12.708 -8.199 1.00 55.34 9 PRO A O 16
ATOM 11411 N N . CYS A 1 10 ? -6.355 -11.243 -9.510 1.00 64.12 10 CYS A N 16
ATOM 11412 C CA . CYS A 1 10 ? -7.203 -11.480 -10.671 1.00 61.12 10 CYS A CA 16
ATOM 11413 C C . CYS A 1 10 ? -7.320 -12.973 -10.964 1.00 13.21 10 CYS A C 16
ATOM 11414 O O . CYS A 1 10 ? -6.445 -13.758 -10.601 1.00 42.31 10 CYS A O 16
ATOM 11421 N N . SER A 1 11 ? -8.409 -13.357 -11.624 1.00 62.14 11 SER A N 16
ATOM 11422 C CA . SER A 1 11 ? -8.643 -14.757 -11.963 1.00 72.13 11 SER A CA 16
ATOM 11423 C C . SER A 1 11 ? -8.113 -15.073 -13.359 1.00 20.21 11 SER A C 16
ATOM 11424 O O . SER A 1 11 ? -7.721 -14.176 -14.104 1.00 73.55 11 SER A O 16
ATOM 11432 N N . ASP A 1 12 ? -8.105 -16.356 -13.705 1.00 1.31 12 ASP A N 16
ATOM 11433 C CA . ASP A 1 12 ? -7.626 -16.793 -15.010 1.00 55.52 12 ASP A CA 16
ATOM 11434 C C . ASP A 1 12 ? -8.351 -16.053 -16.130 1.00 14.03 12 ASP A C 16
ATOM 11435 O O . ASP A 1 12 ? -7.814 -15.884 -17.226 1.00 5.43 12 ASP A O 16
ATOM 11444 N N . ASP A 1 13 ? -9.573 -15.616 -15.850 1.00 13.22 13 ASP A N 16
ATOM 11445 C CA . ASP A 1 13 ? -10.373 -14.895 -16.833 1.00 12.24 13 ASP A CA 16
ATOM 11446 C C . ASP A 1 13 ? -9.839 -13.480 -17.035 1.00 24.33 13 ASP A C 16
ATOM 11447 O O . ASP A 1 13 ? -9.907 -12.930 -18.135 1.00 74.54 13 ASP A O 16
ATOM 11456 N N . LEU A 1 14 ? -9.309 -12.895 -15.966 1.00 34.00 14 LEU A N 16
ATOM 11457 C CA . LEU A 1 14 ? -8.764 -11.543 -16.025 1.00 74.01 14 LEU A CA 16
ATOM 11458 C C . LEU A 1 14 ? -7.295 -11.565 -16.433 1.00 2.32 14 LEU A C 16
ATOM 11459 O O . LEU A 1 14 ? -6.772 -10.588 -16.969 1.00 31.44 14 LEU A O 16
ATOM 11475 N N . LYS A 1 15 ? -6.632 -12.689 -16.177 1.00 21.00 15 LYS A N 16
ATOM 11476 C CA . LYS A 1 15 ? -5.223 -12.841 -16.521 1.00 62.35 15 LYS A CA 16
ATOM 11477 C C . LYS A 1 15 ? -4.974 -12.464 -17.978 1.00 21.34 15 LYS A C 16
ATOM 11478 O O . LYS A 1 15 ? -3.900 -11.976 -18.327 1.00 53.22 15 LYS A O 16
ATOM 11497 N N . ASP A 1 16 ? -5.974 -12.693 -18.822 1.00 50.33 16 ASP A N 16
ATOM 11498 C CA . ASP A 1 16 ? -5.865 -12.375 -20.241 1.00 62.01 16 ASP A CA 16
ATOM 11499 C C . ASP A 1 16 ? -6.847 -11.275 -20.628 1.00 25.31 16 ASP A C 16
ATOM 11500 O O . ASP A 1 16 ? -7.345 -11.242 -21.755 1.00 53.32 16 ASP A O 16
ATOM 11509 N N . TYR A 1 17 ? -7.122 -10.377 -19.689 1.00 75.34 17 TYR A N 16
ATOM 11510 C CA . TYR A 1 17 ? -8.048 -9.277 -19.931 1.00 34.33 17 TYR A CA 16
ATOM 11511 C C . TYR A 1 17 ? -7.379 -8.168 -20.739 1.00 41.12 17 TYR A C 16
ATOM 11512 O O . TYR A 1 17 ? -7.867 -7.773 -21.798 1.00 72.33 17 TYR A O 16
ATOM 11530 N N . CYS A 1 18 ? -6.256 -7.672 -20.231 1.00 21.03 18 CYS A N 16
ATOM 11531 C CA . CYS A 1 18 ? -5.517 -6.609 -20.903 1.00 33.20 18 CYS A CA 16
ATOM 11532 C C . CYS A 1 18 ? -4.242 -7.154 -21.541 1.00 73.44 18 CYS A C 16
ATOM 11533 O O . CYS A 1 18 ? -3.588 -8.039 -20.990 1.00 44.45 18 CYS A O 16
ATOM 11540 N N . ILE A 1 19 ? -3.896 -6.616 -22.707 1.00 24.01 19 ILE A N 16
ATOM 11541 C CA . ILE A 1 19 ? -2.700 -7.047 -23.419 1.00 20.21 19 ILE A CA 16
ATOM 11542 C C . ILE A 1 19 ? -1.436 -6.621 -22.681 1.00 71.20 19 ILE A C 16
ATOM 11543 O O . ILE A 1 19 ? -0.518 -7.419 -22.487 1.00 2.45 19 ILE A O 16
ATOM 11559 N N . HIS A 1 20 ? -1.395 -5.358 -22.267 1.00 55.43 20 HIS A N 16
ATOM 11560 C CA . HIS A 1 20 ? -0.245 -4.826 -21.546 1.00 5.40 20 HIS A CA 16
ATOM 11561 C C . HIS A 1 20 ? -0.686 -4.107 -20.275 1.00 10.43 20 HIS A C 16
ATOM 11562 O O . HIS A 1 20 ? -0.097 -3.100 -19.883 1.00 3.25 20 HIS A O 16
ATOM 11576 N N . GLY A 1 21 ? -1.727 -4.631 -19.634 1.00 63.22 21 GLY A N 16
ATOM 11577 C CA . GLY A 1 21 ? -2.229 -4.026 -18.415 1.00 42.53 21 GLY A CA 16
ATOM 11578 C C . GLY A 1 21 ? -2.099 -4.944 -17.215 1.00 2.42 21 GLY A C 16
ATOM 11579 O O . GLY A 1 21 ? -1.661 -6.087 -17.346 1.00 1.12 21 GLY A O 16
ATOM 11583 N N . ASP A 1 22 ? -2.477 -4.442 -16.046 1.00 51.12 22 ASP A N 16
ATOM 11584 C CA . ASP A 1 22 ? -2.400 -5.225 -14.817 1.00 65.43 22 ASP A CA 16
ATOM 11585 C C . ASP A 1 22 ? -3.794 -5.522 -14.273 1.00 33.31 22 ASP A C 16
ATOM 11586 O O . ASP A 1 22 ? -4.584 -4.608 -14.030 1.00 73.32 22 ASP A O 16
ATOM 11595 N N . CYS A 1 23 ? -4.090 -6.803 -14.084 1.00 3.12 23 CYS A N 16
ATOM 11596 C CA . CYS A 1 23 ? -5.388 -7.220 -13.569 1.00 62.45 23 CYS A CA 16
ATOM 11597 C C . CYS A 1 23 ? -5.370 -7.301 -12.045 1.00 3.14 23 CYS A C 16
ATOM 11598 O O . CYS A 1 23 ? -4.462 -7.886 -11.454 1.00 70.11 23 CYS A O 16
ATOM 11605 N N . PHE A 1 24 ? -6.379 -6.709 -11.415 1.00 45.21 24 PHE A N 16
ATOM 11606 C CA . PHE A 1 24 ? -6.479 -6.713 -9.959 1.00 60.13 24 PHE A CA 16
ATOM 11607 C C . PHE A 1 24 ? -7.938 -6.726 -9.515 1.00 65.12 24 PHE A C 16
ATOM 11608 O O . PHE A 1 24 ? -8.721 -5.852 -9.887 1.00 54.33 24 PHE A O 16
ATOM 11625 N N . PHE A 1 25 ? -8.297 -7.726 -8.715 1.00 33.44 25 PHE A N 16
ATOM 11626 C CA . PHE A 1 25 ? -9.663 -7.854 -8.220 1.00 54.02 25 PHE A CA 16
ATOM 11627 C C . PHE A 1 25 ? -9.782 -7.303 -6.804 1.00 42.50 25 PHE A C 16
ATOM 11628 O O . PHE A 1 25 ? -9.329 -7.925 -5.842 1.00 50.42 25 PHE A O 16
ATOM 11645 N N . LEU A 1 26 ? -10.395 -6.130 -6.681 1.00 23.22 26 LEU A N 16
ATOM 11646 C CA . LEU A 1 26 ? -10.574 -5.492 -5.382 1.00 65.41 26 LEU A CA 16
ATOM 11647 C C . LEU A 1 26 ? -11.754 -6.101 -4.634 1.00 53.12 26 LEU A C 16
ATOM 11648 O O . LEU A 1 26 ? -12.865 -6.175 -5.160 1.00 21.04 26 LEU A O 16
ATOM 11664 N N . LYS A 1 27 ? -11.508 -6.536 -3.403 1.00 30.43 27 LYS A N 16
ATOM 11665 C CA . LYS A 1 27 ? -12.550 -7.136 -2.580 1.00 14.53 27 LYS A CA 16
ATOM 11666 C C . LYS A 1 27 ? -13.692 -6.152 -2.343 1.00 23.23 27 LYS A C 16
ATOM 11667 O O . LYS A 1 27 ? -14.863 -6.524 -2.392 1.00 54.43 27 LYS A O 16
ATOM 11686 N N . GLU A 1 28 ? -13.339 -4.896 -2.086 1.00 2.54 28 GLU A N 16
ATOM 11687 C CA . GLU A 1 28 ? -14.335 -3.859 -1.843 1.00 22.12 28 GLU A CA 16
ATOM 11688 C C . GLU A 1 28 ? -15.225 -3.662 -3.066 1.00 63.14 28 GLU A C 16
ATOM 11689 O O . GLU A 1 28 ? -16.418 -3.376 -2.941 1.00 1.14 28 GLU A O 16
ATOM 11701 N N . LEU A 1 29 ? -14.639 -3.815 -4.248 1.00 43.42 29 LEU A N 16
ATOM 11702 C CA . LEU A 1 29 ? -15.378 -3.653 -5.495 1.00 15.31 29 LEU A CA 16
ATOM 11703 C C . LEU A 1 29 ? -16.134 -4.929 -5.850 1.00 32.13 29 LEU A C 16
ATOM 11704 O O . LEU A 1 29 ? -17.178 -4.884 -6.499 1.00 40.21 29 LEU A O 16
ATOM 11720 N N . ASN A 1 30 ? -15.601 -6.067 -5.416 1.00 0.42 30 ASN A N 16
ATOM 11721 C CA . ASN A 1 30 ? -16.226 -7.356 -5.686 1.00 2.42 30 ASN A CA 16
ATOM 11722 C C . ASN A 1 30 ? -16.513 -7.520 -7.175 1.00 53.24 30 ASN A C 16
ATOM 11723 O O . ASN A 1 30 ? -17.524 -8.105 -7.562 1.00 11.03 30 ASN A O 16
ATOM 11734 N N . GLN A 1 31 ? -15.614 -6.999 -8.006 1.00 61.42 31 GLN A N 16
ATOM 11735 C CA . GLN A 1 31 ? -15.771 -7.089 -9.453 1.00 54.20 31 GLN A CA 16
ATOM 11736 C C . GLN A 1 31 ? -14.432 -6.898 -10.158 1.00 62.24 31 GLN A C 16
ATOM 11737 O O . GLN A 1 31 ? -13.481 -6.355 -9.599 1.00 34.23 31 GLN A O 16
ATOM 11751 N N . PRO A 1 32 ? -14.356 -7.356 -11.417 1.00 42.43 32 PRO A N 16
ATOM 11752 C CA . PRO A 1 32 ? -13.138 -7.247 -12.225 1.00 24.15 32 PRO A CA 16
ATOM 11753 C C . PRO A 1 32 ? -12.836 -5.807 -12.627 1.00 74.40 32 PRO A C 16
ATOM 11754 O O . PRO A 1 32 ? -13.741 -5.044 -12.962 1.00 3.44 32 PRO A O 16
ATOM 11765 N N . ALA A 1 33 ? -11.558 -5.444 -12.591 1.00 33.34 33 ALA A N 16
ATOM 11766 C CA . ALA A 1 33 ? -11.136 -4.097 -12.954 1.00 43.51 33 ALA A CA 16
ATOM 11767 C C . ALA A 1 33 ? -9.677 -4.079 -13.397 1.00 11.35 33 ALA A C 16
ATOM 11768 O O . ALA A 1 33 ? -8.779 -4.423 -12.629 1.00 10.10 33 ALA A O 16
ATOM 11775 N N . CYS A 1 34 ? -9.448 -3.676 -14.643 1.00 5.33 34 CYS A N 16
ATOM 11776 C CA . CYS A 1 34 ? -8.099 -3.614 -15.191 1.00 24.00 34 CYS A CA 16
ATOM 11777 C C . CYS A 1 34 ? -7.636 -2.167 -15.336 1.00 50.34 34 CYS A C 16
ATOM 11778 O O . CYS A 1 34 ? -8.440 -1.271 -15.595 1.00 15.31 34 CYS A O 16
ATOM 11785 N N . ARG A 1 35 ? -6.336 -1.947 -15.167 1.00 54.22 35 ARG A N 16
ATOM 11786 C CA . ARG A 1 35 ? -5.767 -0.609 -15.278 1.00 23.10 35 ARG A CA 16
ATOM 11787 C C . ARG A 1 35 ? -4.672 -0.571 -16.340 1.00 45.31 35 ARG A C 16
ATOM 11788 O O . ARG A 1 35 ? -3.899 -1.519 -16.485 1.00 64.14 35 ARG A O 16
ATOM 11809 N N . CYS A 1 36 ? -4.612 0.530 -17.081 1.00 33.14 36 CYS A N 16
ATOM 11810 C CA . CYS A 1 36 ? -3.613 0.693 -18.130 1.00 65.34 36 CYS A CA 16
ATOM 11811 C C . CYS A 1 36 ? -2.334 1.312 -17.573 1.00 52.11 36 CYS A C 16
ATOM 11812 O O . CYS A 1 36 ? -2.340 2.443 -17.087 1.00 11.54 36 CYS A O 16
ATOM 11819 N N . TYR A 1 37 ? -1.239 0.563 -17.647 1.00 31.52 37 TYR A N 16
ATOM 11820 C CA . TYR A 1 37 ? 0.046 1.037 -17.148 1.00 5.32 37 TYR A CA 16
ATOM 11821 C C . TYR A 1 37 ? 0.612 2.128 -18.051 1.00 4.54 37 TYR A C 16
ATOM 11822 O O . TYR A 1 37 ? 0.237 2.242 -19.219 1.00 71.41 37 TYR A O 16
ATOM 11840 N N . THR A 1 38 ? 1.518 2.930 -17.502 1.00 25.35 38 THR A N 16
ATOM 11841 C CA . THR A 1 38 ? 2.136 4.013 -18.256 1.00 12.53 38 THR A CA 16
ATOM 11842 C C . THR A 1 38 ? 3.074 3.472 -19.328 1.00 0.22 38 THR A C 16
ATOM 11843 O O . THR A 1 38 ? 3.787 2.494 -19.108 1.00 61.11 38 THR A O 16
ATOM 11854 N N . GLY A 1 39 ? 3.069 4.115 -20.492 1.00 52.13 39 GLY A N 16
ATOM 11855 C CA . GLY A 1 39 ? 3.924 3.683 -21.583 1.00 2.11 39 GLY A CA 16
ATOM 11856 C C . GLY A 1 39 ? 3.172 2.883 -22.628 1.00 41.13 39 GLY A C 16
ATOM 11857 O O . GLY A 1 39 ? 3.573 2.835 -23.791 1.00 20.02 39 GLY A O 16
ATOM 11861 N N . TYR A 1 40 ? 2.080 2.250 -22.213 1.00 71.53 40 TYR A N 16
ATOM 11862 C CA . TYR A 1 40 ? 1.272 1.444 -23.121 1.00 10.11 40 TYR A CA 16
ATOM 11863 C C . TYR A 1 40 ? -0.050 2.138 -23.435 1.00 72.34 40 TYR A C 16
ATOM 11864 O O . TYR A 1 40 ? -0.588 2.876 -22.610 1.00 25.55 40 TYR A O 16
ATOM 11882 N N . TYR A 1 41 ? -0.567 1.895 -24.634 1.00 3.44 41 TYR A N 16
ATOM 11883 C CA . TYR A 1 41 ? -1.826 2.497 -25.060 1.00 34.40 41 TYR A CA 16
ATOM 11884 C C . TYR A 1 41 ? -2.702 1.475 -25.778 1.00 54.11 41 TYR A C 16
ATOM 11885 O O . TYR A 1 41 ? -2.360 0.297 -25.863 1.00 52.34 41 TYR A O 16
ATOM 11903 N N . GLY A 1 42 ? -3.837 1.938 -26.296 1.00 35.23 42 GLY A N 16
ATOM 11904 C CA . GLY A 1 42 ? -4.746 1.054 -27.000 1.00 10.12 42 GLY A CA 16
ATOM 11905 C C . GLY A 1 42 ? -6.006 0.767 -26.208 1.00 53.24 42 GLY A C 16
ATOM 11906 O O . GLY A 1 42 ? -6.044 0.971 -24.995 1.00 24.11 42 GLY A O 16
ATOM 11910 N N . SER A 1 43 ? -7.040 0.291 -26.894 1.00 54.34 43 SER A N 16
ATOM 11911 C CA . SER A 1 43 ? -8.308 -0.020 -26.247 1.00 42.00 43 SER A CA 16
ATOM 11912 C C . SER A 1 43 ? -8.098 -0.945 -25.053 1.00 15.31 43 SER A C 16
ATOM 11913 O O . SER A 1 43 ? -8.652 -0.722 -23.977 1.00 52.05 43 SER A O 16
ATOM 11921 N N . ARG A 1 44 ? -7.291 -1.982 -25.251 1.00 43.20 44 ARG A N 16
ATOM 11922 C CA . ARG A 1 44 ? -7.007 -2.942 -24.191 1.00 75.40 44 ARG A CA 16
ATOM 11923 C C . ARG A 1 44 ? -5.511 -2.995 -23.893 1.00 40.43 44 ARG A C 16
ATOM 11924 O O . ARG A 1 44 ? -4.975 -4.046 -23.538 1.00 2.23 44 ARG A O 16
ATOM 11945 N N . CYS A 1 45 ? -4.843 -1.856 -24.039 1.00 31.12 45 CYS A N 16
ATOM 11946 C CA . CYS A 1 45 ? -3.410 -1.771 -23.786 1.00 51.21 45 CYS A CA 16
ATOM 11947 C C . CYS A 1 45 ? -2.635 -2.674 -24.742 1.00 1.20 45 CYS A C 16
ATOM 11948 O O . CYS A 1 45 ? -1.720 -3.387 -24.332 1.00 74.20 45 CYS A O 16
ATOM 11955 N N . GLU A 1 46 ? -3.010 -2.637 -26.016 1.00 30.11 46 GLU A N 16
ATOM 11956 C CA . GLU A 1 46 ? -2.349 -3.452 -27.030 1.00 52.14 46 GLU A CA 16
ATOM 11957 C C . GLU A 1 46 ? -1.208 -2.683 -27.688 1.00 22.34 46 GLU A C 16
ATOM 11958 O O . GLU A 1 46 ? -0.172 -3.257 -28.026 1.00 1.30 46 GLU A O 16
ATOM 11970 N N . HIS A 1 47 ? -1.405 -1.381 -27.868 1.00 30.43 47 HIS A N 16
ATOM 11971 C CA . HIS A 1 47 ? -0.393 -0.533 -28.486 1.00 43.44 47 HIS A CA 16
ATOM 11972 C C . HIS A 1 47 ? 0.707 -0.183 -27.488 1.00 21.31 47 HIS A C 16
ATOM 11973 O O . HIS A 1 47 ? 0.486 -0.198 -26.277 1.00 61.05 47 HIS A O 16
ATOM 11987 N N . ILE A 1 48 ? 1.890 0.130 -28.005 1.00 52.22 48 ILE A N 16
ATOM 11988 C CA . ILE A 1 48 ? 3.023 0.482 -27.159 1.00 42.41 48 ILE A CA 16
ATOM 11989 C C . ILE A 1 48 ? 3.738 1.722 -27.685 1.00 13.55 48 ILE A C 16
ATOM 11990 O O . ILE A 1 48 ? 3.936 1.872 -28.890 1.00 41.11 48 ILE A O 16
ATOM 12006 N N . ASP A 1 49 ? 4.122 2.609 -26.773 1.00 31.11 49 ASP A N 16
ATOM 12007 C CA . ASP A 1 49 ? 4.818 3.835 -27.145 1.00 42.02 49 ASP A CA 16
ATOM 12008 C C . ASP A 1 49 ? 6.216 3.529 -27.670 1.00 34.24 49 ASP A C 16
ATOM 12009 O O . ASP A 1 49 ? 6.957 2.744 -27.076 1.00 55.25 49 ASP A O 16
ATOM 12018 N N . HIS A 1 50 ? 6.572 4.151 -28.790 1.00 21.22 50 HIS A N 16
ATOM 12019 C CA . HIS A 1 50 ? 7.882 3.945 -29.396 1.00 44.41 50 HIS A CA 16
ATOM 12020 C C . HIS A 1 50 ? 8.744 5.197 -29.268 1.00 3.43 50 HIS A C 16
ATOM 12021 O O . HIS A 1 50 ? 9.844 5.152 -28.717 1.00 20.45 50 HIS A O 16
ATOM 12035 N N . ASN A 1 51 ? 8.237 6.314 -29.779 1.00 24.35 51 ASN A N 16
ATOM 12036 C CA . ASN A 1 51 ? 8.961 7.579 -29.723 1.00 4.02 51 ASN A CA 16
ATOM 12037 C C . ASN A 1 51 ? 9.087 8.069 -28.283 1.00 70.43 51 ASN A C 16
ATOM 12038 O O . ASN A 1 51 ? 9.833 9.007 -28.000 1.00 73.10 51 ASN A O 16
ATOM 12049 N N . GLY A 1 1 ? 0.565 2.443 -3.488 1.00 74.22 1 GLY A N 17
ATOM 12050 C CA . GLY A 1 1 ? 1.039 1.072 -3.460 1.00 11.33 1 GLY A CA 17
ATOM 12051 C C . GLY A 1 1 ? 0.051 0.104 -4.079 1.00 14.12 1 GLY A C 17
ATOM 12052 O O . GLY A 1 1 ? -1.022 0.505 -4.529 1.00 13.04 1 GLY A O 17
ATOM 12056 N N . ASP A 1 2 ? 0.413 -1.175 -4.103 1.00 71.44 2 ASP A N 17
ATOM 12057 C CA . ASP A 1 2 ? -0.450 -2.203 -4.672 1.00 74.12 2 ASP A CA 17
ATOM 12058 C C . ASP A 1 2 ? -1.669 -2.440 -3.787 1.00 63.13 2 ASP A C 17
ATOM 12059 O O . ASP A 1 2 ? -1.788 -1.858 -2.708 1.00 60.11 2 ASP A O 17
ATOM 12068 N N . ILE A 1 3 ? -2.574 -3.295 -4.251 1.00 62.02 3 ILE A N 17
ATOM 12069 C CA . ILE A 1 3 ? -3.784 -3.608 -3.500 1.00 61.23 3 ILE A CA 17
ATOM 12070 C C . ILE A 1 3 ? -3.954 -5.114 -3.335 1.00 10.11 3 ILE A C 17
ATOM 12071 O O . ILE A 1 3 ? -5.073 -5.628 -3.345 1.00 63.32 3 ILE A O 17
ATOM 12087 N N . SER A 1 4 ? -2.836 -5.817 -3.180 1.00 13.54 4 SER A N 17
ATOM 12088 C CA . SER A 1 4 ? -2.861 -7.265 -3.013 1.00 64.43 4 SER A CA 17
ATOM 12089 C C . SER A 1 4 ? -3.586 -7.653 -1.727 1.00 60.32 4 SER A C 17
ATOM 12090 O O . SER A 1 4 ? -4.289 -8.662 -1.678 1.00 14.34 4 SER A O 17
ATOM 12098 N N . ASP A 1 5 ? -3.409 -6.842 -0.690 1.00 23.11 5 ASP A N 17
ATOM 12099 C CA . ASP A 1 5 ? -4.047 -7.097 0.597 1.00 64.43 5 ASP A CA 17
ATOM 12100 C C . ASP A 1 5 ? -5.481 -6.579 0.605 1.00 10.34 5 ASP A C 17
ATOM 12101 O O . ASP A 1 5 ? -6.357 -7.155 1.250 1.00 2.03 5 ASP A O 17
ATOM 12110 N N . TYR A 1 6 ? -5.714 -5.486 -0.115 1.00 35.23 6 TYR A N 17
ATOM 12111 C CA . TYR A 1 6 ? -7.042 -4.888 -0.188 1.00 22.25 6 TYR A CA 17
ATOM 12112 C C . TYR A 1 6 ? -7.964 -5.715 -1.078 1.00 12.03 6 TYR A C 17
ATOM 12113 O O . TYR A 1 6 ? -9.180 -5.722 -0.895 1.00 13.13 6 TYR A O 17
ATOM 12131 N N . GLY A 1 7 ? -7.374 -6.412 -2.044 1.00 13.32 7 GLY A N 17
ATOM 12132 C CA . GLY A 1 7 ? -8.156 -7.234 -2.949 1.00 73.12 7 GLY A CA 17
ATOM 12133 C C . GLY A 1 7 ? -7.422 -8.489 -3.374 1.00 52.34 7 GLY A C 17
ATOM 12134 O O . GLY A 1 7 ? -6.195 -8.494 -3.478 1.00 54.45 7 GLY A O 17
ATOM 12138 N N . ASP A 1 8 ? -8.172 -9.558 -3.619 1.00 53.10 8 ASP A N 17
ATOM 12139 C CA . ASP A 1 8 ? -7.584 -10.827 -4.034 1.00 73.24 8 ASP A CA 17
ATOM 12140 C C . ASP A 1 8 ? -6.992 -10.718 -5.436 1.00 54.14 8 ASP A C 17
ATOM 12141 O O . ASP A 1 8 ? -7.331 -9.824 -6.212 1.00 43.53 8 ASP A O 17
ATOM 12150 N N . PRO A 1 9 ? -6.086 -11.649 -5.769 1.00 71.14 9 PRO A N 17
ATOM 12151 C CA . PRO A 1 9 ? -5.427 -11.679 -7.078 1.00 61.42 9 PRO A CA 17
ATOM 12152 C C . PRO A 1 9 ? -6.384 -12.069 -8.200 1.00 64.13 9 PRO A C 17
ATOM 12153 O O . PRO A 1 9 ? -7.191 -12.988 -8.050 1.00 55.34 9 PRO A O 17
ATOM 12164 N N . CYS A 1 10 ? -6.289 -11.366 -9.323 1.00 64.12 10 CYS A N 17
ATOM 12165 C CA . CYS A 1 10 ? -7.146 -11.638 -10.471 1.00 61.12 10 CYS A CA 17
ATOM 12166 C C . CYS A 1 10 ? -7.124 -13.121 -10.827 1.00 13.21 10 CYS A C 17
ATOM 12167 O O . CYS A 1 10 ? -6.153 -13.823 -10.545 1.00 42.31 10 CYS A O 17
ATOM 12174 N N . SER A 1 11 ? -8.201 -13.591 -11.448 1.00 62.14 11 SER A N 17
ATOM 12175 C CA . SER A 1 11 ? -8.307 -14.992 -11.839 1.00 72.13 11 SER A CA 17
ATOM 12176 C C . SER A 1 11 ? -7.823 -15.194 -13.272 1.00 20.21 11 SER A C 17
ATOM 12177 O O . SER A 1 11 ? -7.556 -14.230 -13.991 1.00 73.55 11 SER A O 17
ATOM 12185 N N . ASP A 1 12 ? -7.712 -16.453 -13.680 1.00 1.31 12 ASP A N 17
ATOM 12186 C CA . ASP A 1 12 ? -7.260 -16.783 -15.027 1.00 55.52 12 ASP A CA 17
ATOM 12187 C C . ASP A 1 12 ? -8.055 -16.006 -16.072 1.00 14.03 12 ASP A C 17
ATOM 12188 O O . ASP A 1 12 ? -7.515 -15.596 -17.099 1.00 5.43 12 ASP A O 17
ATOM 12197 N N . ASP A 1 13 ? -9.341 -15.810 -15.804 1.00 13.22 13 ASP A N 17
ATOM 12198 C CA . ASP A 1 13 ? -10.211 -15.082 -16.720 1.00 12.24 13 ASP A CA 17
ATOM 12199 C C . ASP A 1 13 ? -9.725 -13.649 -16.909 1.00 24.33 13 ASP A C 17
ATOM 12200 O O . ASP A 1 13 ? -9.822 -13.088 -18.002 1.00 74.54 13 ASP A O 17
ATOM 12209 N N . LEU A 1 14 ? -9.202 -13.061 -15.838 1.00 34.00 14 LEU A N 17
ATOM 12210 C CA . LEU A 1 14 ? -8.701 -11.692 -15.886 1.00 74.01 14 LEU A CA 17
ATOM 12211 C C . LEU A 1 14 ? -7.235 -11.662 -16.304 1.00 2.32 14 LEU A C 17
ATOM 12212 O O . LEU A 1 14 ? -6.747 -10.659 -16.825 1.00 31.44 14 LEU A O 17
ATOM 12228 N N . LYS A 1 15 ? -6.538 -12.770 -16.078 1.00 21.00 15 LYS A N 17
ATOM 12229 C CA . LYS A 1 15 ? -5.129 -12.874 -16.434 1.00 62.35 15 LYS A CA 17
ATOM 12230 C C . LYS A 1 15 ? -4.902 -12.459 -17.885 1.00 21.34 15 LYS A C 17
ATOM 12231 O O . LYS A 1 15 ? -3.842 -11.940 -18.234 1.00 53.22 15 LYS A O 17
ATOM 12250 N N . ASP A 1 16 ? -5.905 -12.690 -18.724 1.00 50.33 16 ASP A N 17
ATOM 12251 C CA . ASP A 1 16 ? -5.817 -12.337 -20.137 1.00 62.01 16 ASP A CA 17
ATOM 12252 C C . ASP A 1 16 ? -6.824 -11.247 -20.489 1.00 25.31 16 ASP A C 17
ATOM 12253 O O . ASP A 1 16 ? -7.335 -11.198 -21.609 1.00 53.32 16 ASP A O 17
ATOM 12262 N N . TYR A 1 17 ? -7.106 -10.377 -19.527 1.00 75.34 17 TYR A N 17
ATOM 12263 C CA . TYR A 1 17 ? -8.055 -9.289 -19.734 1.00 34.33 17 TYR A CA 17
ATOM 12264 C C . TYR A 1 17 ? -7.428 -8.168 -20.557 1.00 41.12 17 TYR A C 17
ATOM 12265 O O . TYR A 1 17 ? -8.005 -7.706 -21.541 1.00 72.33 17 TYR A O 17
ATOM 12283 N N . CYS A 1 18 ? -6.241 -7.735 -20.147 1.00 21.03 18 CYS A N 17
ATOM 12284 C CA . CYS A 1 18 ? -5.533 -6.668 -20.844 1.00 33.20 18 CYS A CA 17
ATOM 12285 C C . CYS A 1 18 ? -4.291 -7.209 -21.546 1.00 73.44 18 CYS A C 17
ATOM 12286 O O . CYS A 1 18 ? -3.674 -8.171 -21.087 1.00 44.45 18 CYS A O 17
ATOM 12293 N N . ILE A 1 19 ? -3.930 -6.584 -22.662 1.00 24.01 19 ILE A N 17
ATOM 12294 C CA . ILE A 1 19 ? -2.762 -7.001 -23.427 1.00 20.21 19 ILE A CA 17
ATOM 12295 C C . ILE A 1 19 ? -1.470 -6.616 -22.713 1.00 71.20 19 ILE A C 17
ATOM 12296 O O . ILE A 1 19 ? -0.556 -7.430 -22.579 1.00 2.45 19 ILE A O 17
ATOM 12312 N N . HIS A 1 20 ? -1.404 -5.370 -22.254 1.00 55.43 20 HIS A N 17
ATOM 12313 C CA . HIS A 1 20 ? -0.225 -4.877 -21.550 1.00 5.40 20 HIS A CA 17
ATOM 12314 C C . HIS A 1 20 ? -0.619 -4.177 -20.254 1.00 10.43 20 HIS A C 17
ATOM 12315 O O . HIS A 1 20 ? -0.032 -3.162 -19.882 1.00 3.25 20 HIS A O 17
ATOM 12329 N N . GLY A 1 21 ? -1.619 -4.726 -19.570 1.00 63.22 21 GLY A N 17
ATOM 12330 C CA . GLY A 1 21 ? -2.075 -4.140 -18.324 1.00 42.53 21 GLY A CA 17
ATOM 12331 C C . GLY A 1 21 ? -2.109 -5.144 -17.189 1.00 2.42 21 GLY A C 17
ATOM 12332 O O . GLY A 1 21 ? -2.051 -6.352 -17.418 1.00 1.12 21 GLY A O 17
ATOM 12336 N N . ASP A 1 22 ? -2.202 -4.644 -15.962 1.00 51.12 22 ASP A N 17
ATOM 12337 C CA . ASP A 1 22 ? -2.243 -5.507 -14.787 1.00 65.43 22 ASP A CA 17
ATOM 12338 C C . ASP A 1 22 ? -3.673 -5.672 -14.283 1.00 33.31 22 ASP A C 17
ATOM 12339 O O . ASP A 1 22 ? -4.360 -4.690 -13.998 1.00 73.32 22 ASP A O 17
ATOM 12348 N N . CYS A 1 23 ? -4.117 -6.920 -14.178 1.00 3.12 23 CYS A N 17
ATOM 12349 C CA . CYS A 1 23 ? -5.466 -7.216 -13.710 1.00 62.45 23 CYS A CA 17
ATOM 12350 C C . CYS A 1 23 ? -5.527 -7.215 -12.185 1.00 3.14 23 CYS A C 17
ATOM 12351 O O . CYS A 1 23 ? -4.672 -7.800 -11.519 1.00 70.11 23 CYS A O 17
ATOM 12358 N N . PHE A 1 24 ? -6.542 -6.554 -11.639 1.00 45.21 24 PHE A N 17
ATOM 12359 C CA . PHE A 1 24 ? -6.714 -6.477 -10.192 1.00 60.13 24 PHE A CA 17
ATOM 12360 C C . PHE A 1 24 ? -8.179 -6.660 -9.809 1.00 65.12 24 PHE A C 17
ATOM 12361 O O . PHE A 1 24 ? -9.079 -6.183 -10.501 1.00 54.33 24 PHE A O 17
ATOM 12378 N N . PHE A 1 25 ? -8.411 -7.356 -8.701 1.00 33.44 25 PHE A N 17
ATOM 12379 C CA . PHE A 1 25 ? -9.766 -7.605 -8.223 1.00 54.02 25 PHE A CA 17
ATOM 12380 C C . PHE A 1 25 ? -9.921 -7.169 -6.770 1.00 42.50 25 PHE A C 17
ATOM 12381 O O . PHE A 1 25 ? -9.356 -7.783 -5.863 1.00 50.42 25 PHE A O 17
ATOM 12398 N N . LEU A 1 26 ? -10.687 -6.106 -6.554 1.00 23.22 26 LEU A N 17
ATOM 12399 C CA . LEU A 1 26 ? -10.916 -5.586 -5.210 1.00 65.41 26 LEU A CA 17
ATOM 12400 C C . LEU A 1 26 ? -12.223 -6.121 -4.635 1.00 53.12 26 LEU A C 17
ATOM 12401 O O . LEU A 1 26 ? -13.308 -5.755 -5.087 1.00 21.04 26 LEU A O 17
ATOM 12417 N N . LYS A 1 27 ? -12.113 -6.988 -3.634 1.00 30.43 27 LYS A N 17
ATOM 12418 C CA . LYS A 1 27 ? -13.285 -7.570 -2.993 1.00 14.53 27 LYS A CA 17
ATOM 12419 C C . LYS A 1 27 ? -14.265 -6.484 -2.559 1.00 23.23 27 LYS A C 17
ATOM 12420 O O . LYS A 1 27 ? -15.480 -6.673 -2.619 1.00 54.43 27 LYS A O 17
ATOM 12439 N N . GLU A 1 28 ? -13.728 -5.348 -2.126 1.00 2.54 28 GLU A N 17
ATOM 12440 C CA . GLU A 1 28 ? -14.556 -4.232 -1.684 1.00 22.12 28 GLU A CA 17
ATOM 12441 C C . GLU A 1 28 ? -15.602 -3.880 -2.738 1.00 63.14 28 GLU A C 17
ATOM 12442 O O . GLU A 1 28 ? -16.730 -3.508 -2.410 1.00 1.14 28 GLU A O 17
ATOM 12454 N N . LEU A 1 29 ? -15.219 -3.997 -4.004 1.00 43.42 29 LEU A N 17
ATOM 12455 C CA . LEU A 1 29 ? -16.122 -3.690 -5.108 1.00 15.31 29 LEU A CA 17
ATOM 12456 C C . LEU A 1 29 ? -16.730 -4.964 -5.685 1.00 32.13 29 LEU A C 17
ATOM 12457 O O . LEU A 1 29 ? -17.841 -4.950 -6.212 1.00 40.21 29 LEU A O 17
ATOM 12473 N N . ASN A 1 30 ? -15.994 -6.066 -5.578 1.00 0.42 30 ASN A N 17
ATOM 12474 C CA . ASN A 1 30 ? -16.463 -7.350 -6.088 1.00 2.42 30 ASN A CA 17
ATOM 12475 C C . ASN A 1 30 ? -16.629 -7.306 -7.603 1.00 53.24 30 ASN A C 17
ATOM 12476 O O . ASN A 1 30 ? -17.599 -7.833 -8.147 1.00 11.03 30 ASN A O 17
ATOM 12487 N N . GLN A 1 31 ? -15.674 -6.674 -8.279 1.00 61.42 31 GLN A N 17
ATOM 12488 C CA . GLN A 1 31 ? -15.715 -6.561 -9.732 1.00 54.20 31 GLN A CA 17
ATOM 12489 C C . GLN A 1 31 ? -14.308 -6.458 -10.310 1.00 62.24 31 GLN A C 17
ATOM 12490 O O . GLN A 1 31 ? -13.370 -6.010 -9.650 1.00 34.23 31 GLN A O 17
ATOM 12504 N N . PRO A 1 32 ? -14.153 -6.883 -11.573 1.00 42.43 32 PRO A N 17
ATOM 12505 C CA . PRO A 1 32 ? -12.863 -6.848 -12.268 1.00 24.15 32 PRO A CA 17
ATOM 12506 C C . PRO A 1 32 ? -12.415 -5.426 -12.588 1.00 74.40 32 PRO A C 17
ATOM 12507 O O . PRO A 1 32 ? -13.214 -4.596 -13.020 1.00 3.44 32 PRO A O 17
ATOM 12518 N N . ALA A 1 33 ? -11.132 -5.154 -12.374 1.00 33.34 33 ALA A N 17
ATOM 12519 C CA . ALA A 1 33 ? -10.577 -3.833 -12.642 1.00 43.51 33 ALA A CA 17
ATOM 12520 C C . ALA A 1 33 ? -9.137 -3.931 -13.134 1.00 11.35 33 ALA A C 17
ATOM 12521 O O . ALA A 1 33 ? -8.282 -4.519 -12.470 1.00 10.10 33 ALA A O 17
ATOM 12528 N N . CYS A 1 34 ? -8.874 -3.353 -14.301 1.00 5.33 34 CYS A N 17
ATOM 12529 C CA . CYS A 1 34 ? -7.537 -3.376 -14.882 1.00 24.00 34 CYS A CA 17
ATOM 12530 C C . CYS A 1 34 ? -6.999 -1.961 -15.065 1.00 50.34 34 CYS A C 17
ATOM 12531 O O . CYS A 1 34 ? -7.757 -1.025 -15.325 1.00 15.31 34 CYS A O 17
ATOM 12538 N N . ARG A 1 35 ? -5.686 -1.810 -14.929 1.00 54.22 35 ARG A N 17
ATOM 12539 C CA . ARG A 1 35 ? -5.045 -0.509 -15.078 1.00 23.10 35 ARG A CA 17
ATOM 12540 C C . ARG A 1 35 ? -4.063 -0.517 -16.245 1.00 45.31 35 ARG A C 17
ATOM 12541 O O . ARG A 1 35 ? -3.370 -1.507 -16.481 1.00 64.14 35 ARG A O 17
ATOM 12562 N N . CYS A 1 36 ? -4.009 0.594 -16.974 1.00 33.14 36 CYS A N 17
ATOM 12563 C CA . CYS A 1 36 ? -3.114 0.715 -18.118 1.00 65.34 36 CYS A CA 17
ATOM 12564 C C . CYS A 1 36 ? -1.769 1.301 -17.696 1.00 52.11 36 CYS A C 17
ATOM 12565 O O . CYS A 1 36 ? -1.698 2.429 -17.206 1.00 11.54 36 CYS A O 17
ATOM 12572 N N . TYR A 1 37 ? -0.707 0.528 -17.889 1.00 31.52 37 TYR A N 17
ATOM 12573 C CA . TYR A 1 37 ? 0.635 0.969 -17.527 1.00 5.32 37 TYR A CA 17
ATOM 12574 C C . TYR A 1 37 ? 1.094 2.112 -18.428 1.00 4.54 37 TYR A C 17
ATOM 12575 O O . TYR A 1 37 ? 0.504 2.369 -19.477 1.00 71.41 37 TYR A O 17
ATOM 12593 N N . THR A 1 38 ? 2.155 2.797 -18.009 1.00 25.35 38 THR A N 17
ATOM 12594 C CA . THR A 1 38 ? 2.695 3.912 -18.776 1.00 12.53 38 THR A CA 17
ATOM 12595 C C . THR A 1 38 ? 3.491 3.419 -19.979 1.00 0.22 38 THR A C 17
ATOM 12596 O O . THR A 1 38 ? 4.284 2.484 -19.870 1.00 61.11 38 THR A O 17
ATOM 12607 N N . GLY A 1 39 ? 3.276 4.056 -21.126 1.00 52.13 39 GLY A N 17
ATOM 12608 C CA . GLY A 1 39 ? 3.982 3.667 -22.333 1.00 2.11 39 GLY A CA 17
ATOM 12609 C C . GLY A 1 39 ? 3.092 2.928 -23.313 1.00 41.13 39 GLY A C 17
ATOM 12610 O O . GLY A 1 39 ? 3.346 2.933 -24.518 1.00 20.02 39 GLY A O 17
ATOM 12614 N N . TYR A 1 40 ? 2.048 2.289 -22.796 1.00 71.53 40 TYR A N 17
ATOM 12615 C CA . TYR A 1 40 ? 1.120 1.539 -23.633 1.00 10.11 40 TYR A CA 17
ATOM 12616 C C . TYR A 1 40 ? -0.203 2.285 -23.784 1.00 72.34 40 TYR A C 17
ATOM 12617 O O . TYR A 1 40 ? -0.554 3.124 -22.955 1.00 25.55 40 TYR A O 17
ATOM 12635 N N . TYR A 1 41 ? -0.931 1.972 -24.850 1.00 3.44 41 TYR A N 17
ATOM 12636 C CA . TYR A 1 41 ? -2.215 2.613 -25.112 1.00 34.40 41 TYR A CA 17
ATOM 12637 C C . TYR A 1 41 ? -3.189 1.635 -25.764 1.00 54.11 41 TYR A C 17
ATOM 12638 O O . TYR A 1 41 ? -2.903 0.445 -25.884 1.00 52.34 41 TYR A O 17
ATOM 12656 N N . GLY A 1 42 ? -4.341 2.149 -26.183 1.00 35.23 42 GLY A N 17
ATOM 12657 C CA . GLY A 1 42 ? -5.340 1.309 -26.818 1.00 10.12 42 GLY A CA 17
ATOM 12658 C C . GLY A 1 42 ? -6.522 1.028 -25.911 1.00 53.24 42 GLY A C 17
ATOM 12659 O O . GLY A 1 42 ? -6.555 1.477 -24.766 1.00 24.11 42 GLY A O 17
ATOM 12663 N N . SER A 1 43 ? -7.496 0.284 -26.426 1.00 54.34 43 SER A N 17
ATOM 12664 C CA . SER A 1 43 ? -8.688 -0.051 -25.657 1.00 42.00 43 SER A CA 17
ATOM 12665 C C . SER A 1 43 ? -8.340 -0.971 -24.489 1.00 15.31 43 SER A C 17
ATOM 12666 O O . SER A 1 43 ? -8.790 -0.758 -23.363 1.00 52.05 43 SER A O 17
ATOM 12674 N N . ARG A 1 44 ? -7.538 -1.992 -24.767 1.00 43.20 44 ARG A N 17
ATOM 12675 C CA . ARG A 1 44 ? -7.130 -2.945 -23.741 1.00 75.40 44 ARG A CA 17
ATOM 12676 C C . ARG A 1 44 ? -5.611 -2.967 -23.592 1.00 40.43 44 ARG A C 17
ATOM 12677 O O . ARG A 1 44 ? -5.022 -4.005 -23.292 1.00 2.23 44 ARG A O 17
ATOM 12698 N N . CYS A 1 45 ? -4.985 -1.815 -23.805 1.00 31.12 45 CYS A N 17
ATOM 12699 C CA . CYS A 1 45 ? -3.535 -1.701 -23.697 1.00 51.21 45 CYS A CA 17
ATOM 12700 C C . CYS A 1 45 ? -2.841 -2.584 -24.731 1.00 1.20 45 CYS A C 17
ATOM 12701 O O . CYS A 1 45 ? -1.842 -3.236 -24.432 1.00 74.20 45 CYS A O 17
ATOM 12708 N N . GLU A 1 46 ? -3.379 -2.597 -25.946 1.00 30.11 46 GLU A N 17
ATOM 12709 C CA . GLU A 1 46 ? -2.811 -3.399 -27.024 1.00 52.14 46 GLU A CA 17
ATOM 12710 C C . GLU A 1 46 ? -1.764 -2.605 -27.800 1.00 22.34 46 GLU A C 17
ATOM 12711 O O . GLU A 1 46 ? -0.755 -3.154 -28.243 1.00 1.30 46 GLU A O 17
ATOM 12723 N N . HIS A 1 47 ? -2.013 -1.310 -27.961 1.00 30.43 47 HIS A N 17
ATOM 12724 C CA . HIS A 1 47 ? -1.093 -0.439 -28.685 1.00 43.44 47 HIS A CA 17
ATOM 12725 C C . HIS A 1 47 ? 0.091 -0.049 -27.804 1.00 21.31 47 HIS A C 17
ATOM 12726 O O . HIS A 1 47 ? -0.021 -0.011 -26.578 1.00 61.05 47 HIS A O 17
ATOM 12740 N N . ILE A 1 48 ? 1.223 0.239 -28.437 1.00 52.22 48 ILE A N 17
ATOM 12741 C CA . ILE A 1 48 ? 2.426 0.627 -27.711 1.00 42.41 48 ILE A CA 17
ATOM 12742 C C . ILE A 1 48 ? 3.065 1.867 -28.328 1.00 13.55 48 ILE A C 17
ATOM 12743 O O . ILE A 1 48 ? 3.054 2.042 -29.547 1.00 41.11 48 ILE A O 17
ATOM 12759 N N . ASP A 1 49 ? 3.623 2.723 -27.479 1.00 31.11 49 ASP A N 17
ATOM 12760 C CA . ASP A 1 49 ? 4.271 3.945 -27.941 1.00 42.02 49 ASP A CA 17
ATOM 12761 C C . ASP A 1 49 ? 5.440 3.624 -28.868 1.00 34.24 49 ASP A C 17
ATOM 12762 O O . ASP A 1 49 ? 6.487 3.151 -28.424 1.00 55.25 49 ASP A O 17
ATOM 12771 N N . HIS A 1 50 ? 5.253 3.884 -30.158 1.00 21.22 50 HIS A N 17
ATOM 12772 C CA . HIS A 1 50 ? 6.292 3.621 -31.148 1.00 44.41 50 HIS A CA 17
ATOM 12773 C C . HIS A 1 50 ? 6.363 4.751 -32.172 1.00 3.43 50 HIS A C 17
ATOM 12774 O O . HIS A 1 50 ? 5.476 5.600 -32.235 1.00 20.45 50 HIS A O 17
ATOM 12788 N N . ASN A 1 51 ? 7.426 4.752 -32.970 1.00 24.35 51 ASN A N 17
ATOM 12789 C CA . ASN A 1 51 ? 7.613 5.778 -33.990 1.00 4.02 51 ASN A CA 17
ATOM 12790 C C . ASN A 1 51 ? 7.999 5.151 -35.327 1.00 70.43 51 ASN A C 17
ATOM 12791 O O . ASN A 1 51 ? 7.329 5.358 -36.338 1.00 73.10 51 ASN A O 17
ATOM 12802 N N . GLY A 1 1 ? -1.902 0.961 2.243 1.00 74.22 1 GLY A N 18
ATOM 12803 C CA . GLY A 1 1 ? -2.280 -0.385 1.851 1.00 11.33 1 GLY A CA 18
ATOM 12804 C C . GLY A 1 1 ? -2.474 -0.519 0.354 1.00 14.12 1 GLY A C 18
ATOM 12805 O O . GLY A 1 1 ? -3.102 0.331 -0.276 1.00 13.04 1 GLY A O 18
ATOM 12809 N N . ASP A 1 2 ? -1.929 -1.588 -0.218 1.00 71.44 2 ASP A N 18
ATOM 12810 C CA . ASP A 1 2 ? -2.044 -1.830 -1.651 1.00 74.12 2 ASP A CA 18
ATOM 12811 C C . ASP A 1 2 ? -3.365 -2.519 -1.981 1.00 63.13 2 ASP A C 18
ATOM 12812 O O . ASP A 1 2 ? -3.869 -3.325 -1.198 1.00 60.11 2 ASP A O 18
ATOM 12821 N N . ILE A 1 3 ? -3.920 -2.194 -3.144 1.00 62.02 3 ILE A N 18
ATOM 12822 C CA . ILE A 1 3 ? -5.183 -2.781 -3.577 1.00 61.23 3 ILE A CA 18
ATOM 12823 C C . ILE A 1 3 ? -5.095 -4.303 -3.618 1.00 10.11 3 ILE A C 18
ATOM 12824 O O . ILE A 1 3 ? -6.066 -4.999 -3.319 1.00 63.32 3 ILE A O 18
ATOM 12840 N N . SER A 1 4 ? -3.926 -4.813 -3.990 1.00 13.54 4 SER A N 18
ATOM 12841 C CA . SER A 1 4 ? -3.711 -6.254 -4.072 1.00 64.43 4 SER A CA 18
ATOM 12842 C C . SER A 1 4 ? -3.923 -6.913 -2.713 1.00 60.32 4 SER A C 18
ATOM 12843 O O . SER A 1 4 ? -4.437 -8.028 -2.625 1.00 14.34 4 SER A O 18
ATOM 12851 N N . ASP A 1 5 ? -3.522 -6.215 -1.656 1.00 23.11 5 ASP A N 18
ATOM 12852 C CA . ASP A 1 5 ? -3.668 -6.731 -0.299 1.00 64.43 5 ASP A CA 18
ATOM 12853 C C . ASP A 1 5 ? -5.094 -6.535 0.206 1.00 10.34 5 ASP A C 18
ATOM 12854 O O . ASP A 1 5 ? -5.608 -7.349 0.974 1.00 2.03 5 ASP A O 18
ATOM 12863 N N . TYR A 1 6 ? -5.726 -5.450 -0.228 1.00 35.23 6 TYR A N 18
ATOM 12864 C CA . TYR A 1 6 ? -7.091 -5.146 0.184 1.00 22.25 6 TYR A CA 18
ATOM 12865 C C . TYR A 1 6 ? -8.089 -6.058 -0.521 1.00 12.03 6 TYR A C 18
ATOM 12866 O O . TYR A 1 6 ? -9.165 -6.344 0.004 1.00 13.13 6 TYR A O 18
ATOM 12884 N N . GLY A 1 7 ? -7.724 -6.515 -1.715 1.00 13.32 7 GLY A N 18
ATOM 12885 C CA . GLY A 1 7 ? -8.597 -7.392 -2.473 1.00 73.12 7 GLY A CA 18
ATOM 12886 C C . GLY A 1 7 ? -7.923 -8.696 -2.850 1.00 52.34 7 GLY A C 18
ATOM 12887 O O . GLY A 1 7 ? -6.833 -9.003 -2.366 1.00 54.45 7 GLY A O 18
ATOM 12891 N N . ASP A 1 8 ? -8.574 -9.468 -3.715 1.00 53.10 8 ASP A N 18
ATOM 12892 C CA . ASP A 1 8 ? -8.031 -10.747 -4.155 1.00 73.24 8 ASP A CA 18
ATOM 12893 C C . ASP A 1 8 ? -7.382 -10.619 -5.530 1.00 54.14 8 ASP A C 18
ATOM 12894 O O . ASP A 1 8 ? -7.713 -9.733 -6.318 1.00 43.53 8 ASP A O 18
ATOM 12903 N N . PRO A 1 9 ? -6.435 -11.521 -5.824 1.00 71.14 9 PRO A N 18
ATOM 12904 C CA . PRO A 1 9 ? -5.719 -11.529 -7.104 1.00 61.42 9 PRO A CA 18
ATOM 12905 C C . PRO A 1 9 ? -6.614 -11.943 -8.266 1.00 64.13 9 PRO A C 18
ATOM 12906 O O . PRO A 1 9 ? -7.453 -12.834 -8.130 1.00 55.34 9 PRO A O 18
ATOM 12917 N N . CYS A 1 10 ? -6.431 -11.292 -9.410 1.00 64.12 10 CYS A N 18
ATOM 12918 C CA . CYS A 1 10 ? -7.222 -11.593 -10.598 1.00 61.12 10 CYS A CA 18
ATOM 12919 C C . CYS A 1 10 ? -7.210 -13.090 -10.893 1.00 13.21 10 CYS A C 18
ATOM 12920 O O . CYS A 1 10 ? -6.278 -13.801 -10.518 1.00 42.31 10 CYS A O 18
ATOM 12927 N N . SER A 1 11 ? -8.253 -13.562 -11.570 1.00 62.14 11 SER A N 18
ATOM 12928 C CA . SER A 1 11 ? -8.365 -14.974 -11.914 1.00 72.13 11 SER A CA 18
ATOM 12929 C C . SER A 1 11 ? -7.787 -15.244 -13.299 1.00 20.21 11 SER A C 18
ATOM 12930 O O . SER A 1 11 ? -7.456 -14.316 -14.038 1.00 73.55 11 SER A O 18
ATOM 12938 N N . ASP A 1 12 ? -7.668 -16.521 -13.646 1.00 1.31 12 ASP A N 18
ATOM 12939 C CA . ASP A 1 12 ? -7.131 -16.914 -14.943 1.00 55.52 12 ASP A CA 18
ATOM 12940 C C . ASP A 1 12 ? -7.889 -16.230 -16.076 1.00 14.03 12 ASP A C 18
ATOM 12941 O O . ASP A 1 12 ? -7.345 -16.013 -17.159 1.00 5.43 12 ASP A O 18
ATOM 12950 N N . ASP A 1 13 ? -9.148 -15.892 -15.819 1.00 13.22 13 ASP A N 18
ATOM 12951 C CA . ASP A 1 13 ? -9.982 -15.232 -16.817 1.00 12.24 13 ASP A CA 18
ATOM 12952 C C . ASP A 1 13 ? -9.586 -13.767 -16.973 1.00 24.33 13 ASP A C 18
ATOM 12953 O O . ASP A 1 13 ? -9.682 -13.199 -18.062 1.00 74.54 13 ASP A O 18
ATOM 12962 N N . LEU A 1 14 ? -9.142 -13.160 -15.877 1.00 34.00 14 LEU A N 18
ATOM 12963 C CA . LEU A 1 14 ? -8.732 -11.760 -15.892 1.00 74.01 14 LEU A CA 18
ATOM 12964 C C . LEU A 1 14 ? -7.259 -11.628 -16.263 1.00 2.32 14 LEU A C 18
ATOM 12965 O O . LEU A 1 14 ? -6.823 -10.590 -16.761 1.00 31.44 14 LEU A O 18
ATOM 12981 N N . LYS A 1 15 ? -6.495 -12.687 -16.018 1.00 21.00 15 LYS A N 18
ATOM 12982 C CA . LYS A 1 15 ? -5.070 -12.693 -16.330 1.00 62.35 15 LYS A CA 18
ATOM 12983 C C . LYS A 1 15 ? -4.827 -12.263 -17.772 1.00 21.34 15 LYS A C 18
ATOM 12984 O O . LYS A 1 15 ? -3.803 -11.656 -18.085 1.00 53.22 15 LYS A O 18
ATOM 13003 N N . ASP A 1 16 ? -5.775 -12.581 -18.647 1.00 50.33 16 ASP A N 18
ATOM 13004 C CA . ASP A 1 16 ? -5.665 -12.224 -20.057 1.00 62.01 16 ASP A CA 18
ATOM 13005 C C . ASP A 1 16 ? -6.703 -11.173 -20.436 1.00 25.31 16 ASP A C 18
ATOM 13006 O O . ASP A 1 16 ? -7.182 -11.139 -21.569 1.00 53.32 16 ASP A O 18
ATOM 13015 N N . TYR A 1 17 ? -7.047 -10.318 -19.479 1.00 75.34 17 TYR A N 18
ATOM 13016 C CA . TYR A 1 17 ? -8.032 -9.268 -19.711 1.00 34.33 17 TYR A CA 18
ATOM 13017 C C . TYR A 1 17 ? -7.424 -8.118 -20.510 1.00 41.12 17 TYR A C 18
ATOM 13018 O O . TYR A 1 17 ? -8.076 -7.537 -21.377 1.00 72.33 17 TYR A O 18
ATOM 13036 N N . CYS A 1 18 ? -6.170 -7.797 -20.211 1.00 21.03 18 CYS A N 18
ATOM 13037 C CA . CYS A 1 18 ? -5.473 -6.718 -20.900 1.00 33.20 18 CYS A CA 18
ATOM 13038 C C . CYS A 1 18 ? -4.221 -7.240 -21.600 1.00 73.44 18 CYS A C 18
ATOM 13039 O O . CYS A 1 18 ? -3.585 -8.184 -21.133 1.00 44.45 18 CYS A O 18
ATOM 13046 N N . ILE A 1 19 ? -3.875 -6.617 -22.722 1.00 24.01 19 ILE A N 18
ATOM 13047 C CA . ILE A 1 19 ? -2.700 -7.018 -23.485 1.00 20.21 19 ILE A CA 18
ATOM 13048 C C . ILE A 1 19 ? -1.415 -6.605 -22.774 1.00 71.20 19 ILE A C 18
ATOM 13049 O O . ILE A 1 19 ? -0.487 -7.402 -22.633 1.00 2.45 19 ILE A O 18
ATOM 13065 N N . HIS A 1 20 ? -1.369 -5.354 -22.326 1.00 55.43 20 HIS A N 18
ATOM 13066 C CA . HIS A 1 20 ? -0.199 -4.836 -21.626 1.00 5.40 20 HIS A CA 18
ATOM 13067 C C . HIS A 1 20 ? -0.607 -4.130 -20.337 1.00 10.43 20 HIS A C 18
ATOM 13068 O O . HIS A 1 20 ? -0.007 -3.127 -19.950 1.00 3.25 20 HIS A O 18
ATOM 13082 N N . GLY A 1 21 ? -1.630 -4.660 -19.675 1.00 63.22 21 GLY A N 18
ATOM 13083 C CA . GLY A 1 21 ? -2.100 -4.067 -18.437 1.00 42.53 21 GLY A CA 18
ATOM 13084 C C . GLY A 1 21 ? -2.072 -5.043 -17.278 1.00 2.42 21 GLY A C 18
ATOM 13085 O O . GLY A 1 21 ? -1.909 -6.248 -17.477 1.00 1.12 21 GLY A O 18
ATOM 13089 N N . ASP A 1 22 ? -2.230 -4.525 -16.065 1.00 51.12 22 ASP A N 18
ATOM 13090 C CA . ASP A 1 22 ? -2.220 -5.361 -14.870 1.00 65.43 22 ASP A CA 18
ATOM 13091 C C . ASP A 1 22 ? -3.639 -5.605 -14.367 1.00 33.31 22 ASP A C 18
ATOM 13092 O O . ASP A 1 22 ? -4.388 -4.663 -14.105 1.00 73.32 22 ASP A O 18
ATOM 13101 N N . CYS A 1 23 ? -4.005 -6.876 -14.236 1.00 3.12 23 CYS A N 18
ATOM 13102 C CA . CYS A 1 23 ? -5.335 -7.246 -13.767 1.00 62.45 23 CYS A CA 18
ATOM 13103 C C . CYS A 1 23 ? -5.412 -7.182 -12.244 1.00 3.14 23 CYS A C 18
ATOM 13104 O O . CYS A 1 23 ? -4.551 -7.716 -11.545 1.00 70.11 23 CYS A O 18
ATOM 13111 N N . PHE A 1 24 ? -6.448 -6.522 -11.737 1.00 45.21 24 PHE A N 18
ATOM 13112 C CA . PHE A 1 24 ? -6.638 -6.387 -10.298 1.00 60.13 24 PHE A CA 18
ATOM 13113 C C . PHE A 1 24 ? -8.107 -6.563 -9.924 1.00 65.12 24 PHE A C 18
ATOM 13114 O O . PHE A 1 24 ? -8.999 -6.094 -10.630 1.00 54.33 24 PHE A O 18
ATOM 13131 N N . PHE A 1 25 ? -8.349 -7.242 -8.808 1.00 33.44 25 PHE A N 18
ATOM 13132 C CA . PHE A 1 25 ? -9.709 -7.483 -8.340 1.00 54.02 25 PHE A CA 18
ATOM 13133 C C . PHE A 1 25 ? -9.861 -7.077 -6.877 1.00 42.50 25 PHE A C 18
ATOM 13134 O O . PHE A 1 25 ? -9.382 -7.766 -5.976 1.00 50.42 25 PHE A O 18
ATOM 13151 N N . LEU A 1 26 ? -10.529 -5.952 -6.649 1.00 23.22 26 LEU A N 18
ATOM 13152 C CA . LEU A 1 26 ? -10.745 -5.450 -5.295 1.00 65.41 26 LEU A CA 18
ATOM 13153 C C . LEU A 1 26 ? -12.023 -6.030 -4.698 1.00 53.12 26 LEU A C 18
ATOM 13154 O O . LEU A 1 26 ? -13.128 -5.706 -5.133 1.00 21.04 26 LEU A O 18
ATOM 13170 N N . LYS A 1 27 ? -11.864 -6.888 -3.694 1.00 30.43 27 LYS A N 18
ATOM 13171 C CA . LYS A 1 27 ? -13.004 -7.511 -3.033 1.00 14.53 27 LYS A CA 18
ATOM 13172 C C . LYS A 1 27 ? -14.018 -6.460 -2.592 1.00 23.23 27 LYS A C 18
ATOM 13173 O O . LYS A 1 27 ? -15.226 -6.695 -2.634 1.00 54.43 27 LYS A O 18
ATOM 13192 N N . GLU A 1 28 ? -13.519 -5.302 -2.172 1.00 2.54 28 GLU A N 18
ATOM 13193 C CA . GLU A 1 28 ? -14.383 -4.216 -1.725 1.00 22.12 28 GLU A CA 18
ATOM 13194 C C . GLU A 1 28 ? -15.433 -3.886 -2.781 1.00 63.14 28 GLU A C 18
ATOM 13195 O O . GLU A 1 28 ? -16.617 -3.740 -2.473 1.00 1.14 28 GLU A O 18
ATOM 13207 N N . LEU A 1 29 ? -14.992 -3.769 -4.029 1.00 43.42 29 LEU A N 18
ATOM 13208 C CA . LEU A 1 29 ? -15.894 -3.456 -5.133 1.00 15.31 29 LEU A CA 18
ATOM 13209 C C . LEU A 1 29 ? -16.537 -4.723 -5.687 1.00 32.13 29 LEU A C 18
ATOM 13210 O O . LEU A 1 29 ? -17.650 -4.688 -6.212 1.00 40.21 29 LEU A O 18
ATOM 13226 N N . ASN A 1 30 ? -15.831 -5.841 -5.564 1.00 0.42 30 ASN A N 18
ATOM 13227 C CA . ASN A 1 30 ? -16.334 -7.121 -6.051 1.00 2.42 30 ASN A CA 18
ATOM 13228 C C . ASN A 1 30 ? -16.574 -7.074 -7.557 1.00 53.24 30 ASN A C 18
ATOM 13229 O O . ASN A 1 30 ? -17.591 -7.564 -8.048 1.00 11.03 30 ASN A O 18
ATOM 13240 N N . GLN A 1 31 ? -15.632 -6.481 -8.282 1.00 61.42 31 GLN A N 18
ATOM 13241 C CA . GLN A 1 31 ? -15.742 -6.369 -9.732 1.00 54.20 31 GLN A CA 18
ATOM 13242 C C . GLN A 1 31 ? -14.363 -6.318 -10.380 1.00 62.24 31 GLN A C 18
ATOM 13243 O O . GLN A 1 31 ? -13.378 -5.904 -9.769 1.00 34.23 31 GLN A O 18
ATOM 13257 N N . PRO A 1 32 ? -14.289 -6.750 -11.648 1.00 42.43 32 PRO A N 18
ATOM 13258 C CA . PRO A 1 32 ? -13.034 -6.764 -12.407 1.00 24.15 32 PRO A CA 18
ATOM 13259 C C . PRO A 1 32 ? -12.552 -5.360 -12.754 1.00 74.40 32 PRO A C 18
ATOM 13260 O O . PRO A 1 32 ? -13.338 -4.506 -13.163 1.00 3.44 32 PRO A O 18
ATOM 13271 N N . ALA A 1 33 ? -11.253 -5.127 -12.588 1.00 33.34 33 ALA A N 18
ATOM 13272 C CA . ALA A 1 33 ? -10.666 -3.828 -12.886 1.00 43.51 33 ALA A CA 18
ATOM 13273 C C . ALA A 1 33 ? -9.207 -3.968 -13.307 1.00 11.35 33 ALA A C 18
ATOM 13274 O O . ALA A 1 33 ? -8.371 -4.446 -12.539 1.00 10.10 33 ALA A O 18
ATOM 13281 N N . CYS A 1 34 ? -8.905 -3.548 -14.531 1.00 5.33 34 CYS A N 18
ATOM 13282 C CA . CYS A 1 34 ? -7.547 -3.629 -15.054 1.00 24.00 34 CYS A CA 18
ATOM 13283 C C . CYS A 1 34 ? -6.889 -2.251 -15.073 1.00 50.34 34 CYS A C 18
ATOM 13284 O O . CYS A 1 34 ? -7.557 -1.236 -15.269 1.00 15.31 34 CYS A O 18
ATOM 13291 N N . ARG A 1 35 ? -5.577 -2.226 -14.870 1.00 54.22 35 ARG A N 18
ATOM 13292 C CA . ARG A 1 35 ? -4.828 -0.975 -14.863 1.00 23.10 35 ARG A CA 18
ATOM 13293 C C . ARG A 1 35 ? -3.921 -0.877 -16.086 1.00 45.31 35 ARG A C 18
ATOM 13294 O O . ARG A 1 35 ? -3.216 -1.827 -16.427 1.00 64.14 35 ARG A O 18
ATOM 13315 N N . CYS A 1 36 ? -3.944 0.278 -16.743 1.00 33.14 36 CYS A N 18
ATOM 13316 C CA . CYS A 1 36 ? -3.126 0.501 -17.929 1.00 65.34 36 CYS A CA 18
ATOM 13317 C C . CYS A 1 36 ? -1.784 1.124 -17.553 1.00 52.11 36 CYS A C 18
ATOM 13318 O O . CYS A 1 36 ? -1.718 2.285 -17.150 1.00 11.54 36 CYS A O 18
ATOM 13325 N N . TYR A 1 37 ? -0.718 0.344 -17.689 1.00 31.52 37 TYR A N 18
ATOM 13326 C CA . TYR A 1 37 ? 0.622 0.817 -17.362 1.00 5.32 37 TYR A CA 18
ATOM 13327 C C . TYR A 1 37 ? 1.023 1.983 -18.263 1.00 4.54 37 TYR A C 18
ATOM 13328 O O . TYR A 1 37 ? 0.433 2.196 -19.323 1.00 71.41 37 TYR A O 18
ATOM 13346 N N . THR A 1 38 ? 2.030 2.736 -17.832 1.00 25.35 38 THR A N 18
ATOM 13347 C CA . THR A 1 38 ? 2.511 3.880 -18.597 1.00 12.53 38 THR A CA 18
ATOM 13348 C C . THR A 1 38 ? 3.318 3.431 -19.809 1.00 0.22 38 THR A C 18
ATOM 13349 O O . THR A 1 38 ? 4.134 2.515 -19.719 1.00 61.11 38 THR A O 18
ATOM 13360 N N . GLY A 1 39 ? 3.084 4.083 -20.944 1.00 52.13 39 GLY A N 18
ATOM 13361 C CA . GLY A 1 39 ? 3.799 3.737 -22.158 1.00 2.11 39 GLY A CA 18
ATOM 13362 C C . GLY A 1 39 ? 2.929 2.990 -23.149 1.00 41.13 39 GLY A C 18
ATOM 13363 O O . GLY A 1 39 ? 3.180 3.023 -24.355 1.00 20.02 39 GLY A O 18
ATOM 13367 N N . TYR A 1 40 ? 1.906 2.311 -22.642 1.00 71.53 40 TYR A N 18
ATOM 13368 C CA . TYR A 1 40 ? 0.999 1.548 -23.491 1.00 10.11 40 TYR A CA 18
ATOM 13369 C C . TYR A 1 40 ? -0.347 2.255 -23.623 1.00 72.34 40 TYR A C 18
ATOM 13370 O O . TYR A 1 40 ? -0.763 2.994 -22.731 1.00 25.55 40 TYR A O 18
ATOM 13388 N N . TYR A 1 41 ? -1.023 2.020 -24.743 1.00 3.44 41 TYR A N 18
ATOM 13389 C CA . TYR A 1 41 ? -2.321 2.635 -24.994 1.00 34.40 41 TYR A CA 18
ATOM 13390 C C . TYR A 1 41 ? -3.265 1.652 -25.680 1.00 54.11 41 TYR A C 18
ATOM 13391 O O . TYR A 1 41 ? -2.948 0.473 -25.832 1.00 52.34 41 TYR A O 18
ATOM 13409 N N . GLY A 1 42 ? -4.428 2.147 -26.091 1.00 35.23 42 GLY A N 18
ATOM 13410 C CA . GLY A 1 42 ? -5.401 1.301 -26.756 1.00 10.12 42 GLY A CA 18
ATOM 13411 C C . GLY A 1 42 ? -6.587 0.974 -25.869 1.00 53.24 42 GLY A C 18
ATOM 13412 O O . GLY A 1 42 ? -6.628 1.372 -24.706 1.00 24.11 42 GLY A O 18
ATOM 13416 N N . SER A 1 43 ? -7.554 0.248 -26.420 1.00 54.34 43 SER A N 18
ATOM 13417 C CA . SER A 1 43 ? -8.748 -0.128 -25.674 1.00 42.00 43 SER A CA 18
ATOM 13418 C C . SER A 1 43 ? -8.399 -1.073 -24.529 1.00 15.31 43 SER A C 18
ATOM 13419 O O . SER A 1 43 ? -8.862 -0.899 -23.401 1.00 52.05 43 SER A O 18
ATOM 13427 N N . ARG A 1 44 ? -7.578 -2.076 -24.827 1.00 43.20 44 ARG A N 18
ATOM 13428 C CA . ARG A 1 44 ? -7.166 -3.050 -23.824 1.00 75.40 44 ARG A CA 18
ATOM 13429 C C . ARG A 1 44 ? -5.648 -3.054 -23.662 1.00 40.43 44 ARG A C 18
ATOM 13430 O O . ARG A 1 44 ? -5.046 -4.092 -23.383 1.00 2.23 44 ARG A O 18
ATOM 13451 N N . CYS A 1 45 ? -5.036 -1.888 -23.837 1.00 31.12 45 CYS A N 18
ATOM 13452 C CA . CYS A 1 45 ? -3.590 -1.756 -23.711 1.00 51.21 45 CYS A CA 18
ATOM 13453 C C . CYS A 1 45 ? -2.874 -2.610 -24.753 1.00 1.20 45 CYS A C 18
ATOM 13454 O O . CYS A 1 45 ? -1.866 -3.251 -24.457 1.00 74.20 45 CYS A O 18
ATOM 13461 N N . GLU A 1 46 ? -3.401 -2.610 -25.973 1.00 30.11 46 GLU A N 18
ATOM 13462 C CA . GLU A 1 46 ? -2.812 -3.386 -27.059 1.00 52.14 46 GLU A CA 18
ATOM 13463 C C . GLU A 1 46 ? -1.756 -2.568 -27.800 1.00 22.34 46 GLU A C 18
ATOM 13464 O O . GLU A 1 46 ? -0.738 -3.102 -28.240 1.00 1.30 46 GLU A O 18
ATOM 13476 N N . HIS A 1 47 ? -2.009 -1.271 -27.935 1.00 30.43 47 HIS A N 18
ATOM 13477 C CA . HIS A 1 47 ? -1.082 -0.379 -28.623 1.00 43.44 47 HIS A CA 18
ATOM 13478 C C . HIS A 1 47 ? 0.061 0.032 -27.701 1.00 21.31 47 HIS A C 18
ATOM 13479 O O . HIS A 1 47 ? -0.089 0.045 -26.478 1.00 61.05 47 HIS A O 18
ATOM 13493 N N . ILE A 1 48 ? 1.203 0.366 -28.294 1.00 52.22 48 ILE A N 18
ATOM 13494 C CA . ILE A 1 48 ? 2.371 0.779 -27.524 1.00 42.41 48 ILE A CA 18
ATOM 13495 C C . ILE A 1 48 ? 2.977 2.058 -28.090 1.00 13.55 48 ILE A C 18
ATOM 13496 O O . ILE A 1 48 ? 2.982 2.272 -29.302 1.00 41.11 48 ILE A O 18
ATOM 13512 N N . ASP A 1 49 ? 3.491 2.904 -27.203 1.00 31.11 49 ASP A N 18
ATOM 13513 C CA . ASP A 1 49 ? 4.103 4.162 -27.614 1.00 42.02 49 ASP A CA 18
ATOM 13514 C C . ASP A 1 49 ? 5.368 3.911 -28.429 1.00 34.24 49 ASP A C 18
ATOM 13515 O O . ASP A 1 49 ? 6.370 3.422 -27.905 1.00 55.25 49 ASP A O 18
ATOM 13524 N N . HIS A 1 50 ? 5.314 4.246 -29.714 1.00 21.22 50 HIS A N 18
ATOM 13525 C CA . HIS A 1 50 ? 6.456 4.056 -30.603 1.00 44.41 50 HIS A CA 18
ATOM 13526 C C . HIS A 1 50 ? 7.097 5.393 -30.958 1.00 3.43 50 HIS A C 18
ATOM 13527 O O . HIS A 1 50 ? 6.420 6.318 -31.405 1.00 20.45 50 HIS A O 18
ATOM 13541 N N . ASN A 1 51 ? 8.407 5.489 -30.755 1.00 24.35 51 ASN A N 18
ATOM 13542 C CA . ASN A 1 51 ? 9.140 6.715 -31.054 1.00 4.02 51 ASN A CA 18
ATOM 13543 C C . ASN A 1 51 ? 9.128 7.004 -32.552 1.00 70.43 51 ASN A C 18
ATOM 13544 O O . ASN A 1 51 ? 8.533 7.983 -32.999 1.00 73.10 51 ASN A O 18
ATOM 13555 N N . GLY A 1 1 ? -2.931 0.747 2.434 1.00 74.22 1 GLY A N 19
ATOM 13556 C CA . GLY A 1 1 ? -2.048 -0.347 2.074 1.00 11.33 1 GLY A CA 19
ATOM 13557 C C . GLY A 1 1 ? -2.149 -0.715 0.608 1.00 14.12 1 GLY A C 19
ATOM 13558 O O . GLY A 1 1 ? -2.710 0.035 -0.190 1.00 13.04 1 GLY A O 19
ATOM 13562 N N . ASP A 1 2 ? -1.603 -1.873 0.251 1.00 71.44 2 ASP A N 19
ATOM 13563 C CA . ASP A 1 2 ? -1.633 -2.339 -1.130 1.00 74.12 2 ASP A CA 19
ATOM 13564 C C . ASP A 1 2 ? -3.010 -2.889 -1.488 1.00 63.13 2 ASP A C 19
ATOM 13565 O O . ASP A 1 2 ? -3.681 -3.499 -0.655 1.00 60.11 2 ASP A O 19
ATOM 13574 N N . ILE A 1 3 ? -3.425 -2.667 -2.731 1.00 62.02 3 ILE A N 19
ATOM 13575 C CA . ILE A 1 3 ? -4.722 -3.141 -3.198 1.00 61.23 3 ILE A CA 19
ATOM 13576 C C . ILE A 1 3 ? -4.742 -4.660 -3.317 1.00 10.11 3 ILE A C 19
ATOM 13577 O O . ILE A 1 3 ? -5.761 -5.300 -3.058 1.00 63.32 3 ILE A O 19
ATOM 13593 N N . SER A 1 4 ? -3.609 -5.233 -3.709 1.00 13.54 4 SER A N 19
ATOM 13594 C CA . SER A 1 4 ? -3.496 -6.679 -3.865 1.00 64.43 4 SER A CA 19
ATOM 13595 C C . SER A 1 4 ? -3.774 -7.390 -2.544 1.00 60.32 4 SER A C 19
ATOM 13596 O O . SER A 1 4 ? -4.370 -8.467 -2.521 1.00 14.34 4 SER A O 19
ATOM 13604 N N . ASP A 1 5 ? -3.336 -6.781 -1.448 1.00 23.11 5 ASP A N 19
ATOM 13605 C CA . ASP A 1 5 ? -3.538 -7.354 -0.123 1.00 64.43 5 ASP A CA 19
ATOM 13606 C C . ASP A 1 5 ? -4.952 -7.081 0.378 1.00 10.34 5 ASP A C 19
ATOM 13607 O O . ASP A 1 5 ? -5.534 -7.893 1.097 1.00 2.03 5 ASP A O 19
ATOM 13616 N N . TYR A 1 6 ? -5.497 -5.932 -0.004 1.00 35.23 6 TYR A N 19
ATOM 13617 C CA . TYR A 1 6 ? -6.842 -5.549 0.410 1.00 22.25 6 TYR A CA 19
ATOM 13618 C C . TYR A 1 6 ? -7.895 -6.349 -0.351 1.00 12.03 6 TYR A C 19
ATOM 13619 O O . TYR A 1 6 ? -8.995 -6.582 0.147 1.00 13.13 6 TYR A O 19
ATOM 13637 N N . GLY A 1 7 ? -7.546 -6.768 -1.564 1.00 13.32 7 GLY A N 19
ATOM 13638 C CA . GLY A 1 7 ? -8.471 -7.538 -2.376 1.00 73.12 7 GLY A CA 19
ATOM 13639 C C . GLY A 1 7 ? -7.906 -8.886 -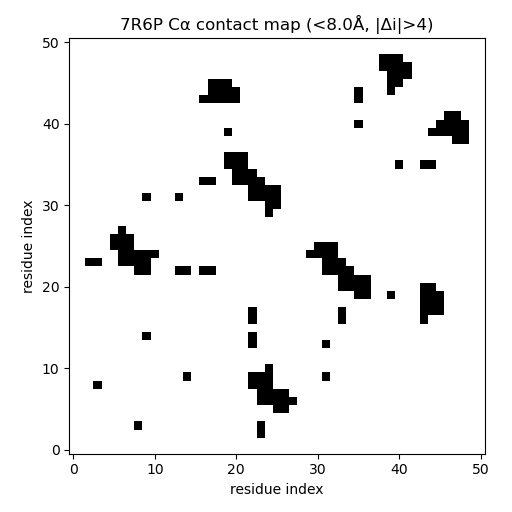2.777 1.00 52.34 7 GLY A C 19
ATOM 13640 O O . GLY A 1 7 ? -6.835 -9.281 -2.315 1.00 54.45 7 GLY A O 19
ATOM 13644 N N . ASP A 1 8 ? -8.627 -9.596 -3.638 1.00 53.10 8 ASP A N 19
ATOM 13645 C CA . ASP A 1 8 ? -8.192 -10.909 -4.101 1.00 73.24 8 ASP A CA 19
ATOM 13646 C C . ASP A 1 8 ? -7.503 -10.805 -5.458 1.00 54.14 8 ASP A C 19
ATOM 13647 O O . ASP A 1 8 ? -7.724 -9.867 -6.224 1.00 43.53 8 ASP A O 19
ATOM 13656 N N . PRO A 1 9 ? -6.647 -11.792 -5.764 1.00 71.14 9 PRO A N 19
ATOM 13657 C CA . PRO A 1 9 ? -5.908 -11.834 -7.030 1.00 61.42 9 PRO A CA 19
ATOM 13658 C C . PRO A 1 9 ? -6.815 -12.118 -8.221 1.00 64.13 9 PRO A C 19
ATOM 13659 O O . PRO A 1 9 ? -7.728 -12.941 -8.139 1.00 55.34 9 PRO A O 19
ATOM 13670 N N . CYS A 1 10 ? -6.559 -11.434 -9.331 1.00 64.12 10 CYS A N 19
ATOM 13671 C CA . CYS A 1 10 ? -7.352 -11.613 -10.541 1.00 61.12 10 CYS A CA 19
ATOM 13672 C C . CYS A 1 10 ? -7.469 -13.090 -10.902 1.00 13.21 10 CYS A C 19
ATOM 13673 O O . CYS A 1 10 ? -6.675 -13.916 -10.449 1.00 42.31 10 CYS A O 19
ATOM 13680 N N . SER A 1 11 ? -8.463 -13.418 -11.721 1.00 62.14 11 SER A N 19
ATOM 13681 C CA . SER A 1 11 ? -8.686 -14.796 -12.141 1.00 72.13 11 SER A CA 19
ATOM 13682 C C . SER A 1 11 ? -7.974 -15.085 -13.458 1.00 20.21 11 SER A C 19
ATOM 13683 O O . SER A 1 11 ? -7.440 -14.180 -14.100 1.00 73.55 11 SER A O 19
ATOM 13691 N N . ASP A 1 12 ? -7.970 -16.353 -13.856 1.00 1.31 12 ASP A N 19
ATOM 13692 C CA . ASP A 1 12 ? -7.324 -16.764 -15.097 1.00 55.52 12 ASP A CA 19
ATOM 13693 C C . ASP A 1 12 ? -7.948 -16.053 -16.294 1.00 14.03 12 ASP A C 19
ATOM 13694 O O . ASP A 1 12 ? -7.355 -15.995 -17.372 1.00 5.43 12 ASP A O 19
ATOM 13703 N N . ASP A 1 13 ? -9.146 -15.514 -16.097 1.00 13.22 13 ASP A N 19
ATOM 13704 C CA . ASP A 1 13 ? -9.850 -14.807 -17.161 1.00 12.24 13 ASP A CA 19
ATOM 13705 C C . ASP A 1 13 ? -9.488 -13.325 -17.162 1.00 24.33 13 ASP A C 19
ATOM 13706 O O . ASP A 1 13 ? -9.514 -12.669 -18.204 1.00 74.54 13 ASP A O 19
ATOM 13715 N N . LEU A 1 14 ? -9.150 -12.804 -15.987 1.00 34.00 14 LEU A N 19
ATOM 13716 C CA . LEU A 1 14 ? -8.783 -11.399 -15.852 1.00 74.01 14 LEU A CA 19
ATOM 13717 C C . LEU A 1 14 ? -7.287 -11.204 -16.069 1.00 2.32 14 LEU A C 19
ATOM 13718 O O . LEU A 1 14 ? -6.841 -10.125 -16.462 1.00 31.44 14 LEU A O 19
ATOM 13734 N N . LYS A 1 15 ? -6.514 -12.254 -15.813 1.00 21.00 15 LYS A N 19
ATOM 13735 C CA . LYS A 1 15 ? -5.068 -12.202 -15.983 1.00 62.35 15 LYS A CA 19
ATOM 13736 C C . LYS A 1 15 ? -4.700 -12.001 -17.450 1.00 21.34 15 LYS A C 19
ATOM 13737 O O . LYS A 1 15 ? -3.661 -11.422 -17.766 1.00 53.22 15 LYS A O 19
ATOM 13756 N N . ASP A 1 16 ? -5.558 -12.484 -18.342 1.00 50.33 16 ASP A N 19
ATOM 13757 C CA . ASP A 1 16 ? -5.325 -12.356 -19.775 1.00 62.01 16 ASP A CA 19
ATOM 13758 C C . ASP A 1 16 ? -6.385 -11.469 -20.422 1.00 25.31 16 ASP A C 19
ATOM 13759 O O . ASP A 1 16 ? -6.744 -11.660 -21.584 1.00 53.32 16 ASP A O 19
ATOM 13768 N N . TYR A 1 17 ? -6.883 -10.501 -19.661 1.00 75.34 17 TYR A N 19
ATOM 13769 C CA . TYR A 1 17 ? -7.904 -9.588 -20.158 1.00 34.33 17 TYR A CA 19
ATOM 13770 C C . TYR A 1 17 ? -7.272 -8.422 -20.912 1.00 41.12 17 TYR A C 19
ATOM 13771 O O . TYR A 1 17 ? -7.815 -7.943 -21.907 1.00 72.33 17 TYR A O 19
ATOM 13789 N N . CYS A 1 18 ? -6.120 -7.969 -20.429 1.00 21.03 18 CYS A N 19
ATOM 13790 C CA . CYS A 1 18 ? -5.412 -6.859 -21.054 1.00 33.20 18 CYS A CA 19
ATOM 13791 C C . CYS A 1 18 ? -4.093 -7.329 -21.664 1.00 73.44 18 CYS A C 19
ATOM 13792 O O . CYS A 1 18 ? -3.382 -8.144 -21.074 1.00 44.45 18 CYS A O 19
ATOM 13799 N N . ILE A 1 19 ? -3.774 -6.811 -22.844 1.00 24.01 19 ILE A N 19
ATOM 13800 C CA . ILE A 1 19 ? -2.543 -7.176 -23.532 1.00 20.21 19 ILE A CA 19
ATOM 13801 C C . ILE A 1 19 ? -1.320 -6.664 -22.777 1.00 71.20 19 ILE A C 19
ATOM 13802 O O . ILE A 1 19 ? -0.360 -7.403 -22.556 1.00 2.45 19 ILE A O 19
ATOM 13818 N N . HIS A 1 20 ? -1.363 -5.396 -22.382 1.00 55.43 20 HIS A N 19
ATOM 13819 C CA . HIS A 1 20 ? -0.260 -4.785 -21.650 1.00 5.40 20 HIS A CA 19
ATOM 13820 C C . HIS A 1 20 ? -0.767 -4.069 -20.401 1.00 10.43 20 HIS A C 19
ATOM 13821 O O . HIS A 1 20 ? -0.233 -3.032 -20.009 1.00 3.25 20 HIS A O 19
ATOM 13835 N N . GLY A 1 21 ? -1.801 -4.629 -19.782 1.00 63.22 21 GLY A N 19
ATOM 13836 C CA . GLY A 1 21 ? -2.363 -4.030 -18.586 1.00 42.53 21 GLY A CA 19
ATOM 13837 C C . GLY A 1 21 ? -2.318 -4.964 -17.393 1.00 2.42 21 GLY A C 19
ATOM 13838 O O . GLY A 1 21 ? -2.202 -6.180 -17.552 1.00 1.12 21 GLY A O 19
ATOM 13842 N N . ASP A 1 22 ? -2.408 -4.398 -16.195 1.00 51.12 22 ASP A N 19
ATOM 13843 C CA . ASP A 1 22 ? -2.376 -5.188 -14.970 1.00 65.43 22 ASP A CA 19
ATOM 13844 C C . ASP A 1 22 ? -3.785 -5.410 -14.429 1.00 33.31 22 ASP A C 19
ATOM 13845 O O . ASP A 1 22 ? -4.597 -4.485 -14.386 1.00 73.32 22 ASP A O 19
ATOM 13854 N N . CYS A 1 23 ? -4.068 -6.640 -14.018 1.00 3.12 23 CYS A N 19
ATOM 13855 C CA . CYS A 1 23 ? -5.380 -6.985 -13.481 1.00 62.45 23 CYS A CA 19
ATOM 13856 C C . CYS A 1 23 ? -5.416 -6.790 -11.969 1.00 3.14 23 CYS A C 19
ATOM 13857 O O . CYS A 1 23 ? -4.499 -7.200 -11.256 1.00 70.11 23 CYS A O 19
ATOM 13864 N N . PHE A 1 24 ? -6.482 -6.161 -11.484 1.00 45.21 24 PHE A N 19
ATOM 13865 C CA . PHE A 1 24 ? -6.639 -5.911 -10.056 1.00 60.13 24 PHE A CA 19
ATOM 13866 C C . PHE A 1 24 ? -8.089 -6.108 -9.626 1.00 65.12 24 PHE A C 19
ATOM 13867 O O . PHE A 1 24 ? -8.989 -5.411 -10.094 1.00 54.33 24 PHE A O 19
ATOM 13884 N N . PHE A 1 25 ? -8.309 -7.066 -8.730 1.00 33.44 25 PHE A N 19
ATOM 13885 C CA . PHE A 1 25 ? -9.650 -7.358 -8.237 1.00 54.02 25 PHE A CA 19
ATOM 13886 C C . PHE A 1 25 ? -9.767 -7.023 -6.752 1.00 42.50 25 PHE A C 19
ATOM 13887 O O . PHE A 1 25 ? -9.249 -7.743 -5.898 1.00 50.42 25 PHE A O 19
ATOM 13904 N N . LEU A 1 26 ? -10.451 -5.924 -6.453 1.00 23.22 26 LEU A N 19
ATOM 13905 C CA . LEU A 1 26 ? -10.639 -5.491 -5.073 1.00 65.41 26 LEU A CA 19
ATOM 13906 C C . LEU A 1 26 ? -11.912 -6.087 -4.483 1.00 53.12 26 LEU A C 19
ATOM 13907 O O . LEU A 1 26 ? -13.005 -5.896 -5.015 1.00 21.04 26 LEU A O 19
ATOM 13923 N N . LYS A 1 27 ? -11.764 -6.810 -3.377 1.00 30.43 27 LYS A N 19
ATOM 13924 C CA . LYS A 1 27 ? -12.902 -7.432 -2.711 1.00 14.53 27 LYS A CA 19
ATOM 13925 C C . LYS A 1 27 ? -14.006 -6.411 -2.454 1.00 23.23 27 LYS A C 19
ATOM 13926 O O . LYS A 1 27 ? -15.190 -6.726 -2.559 1.00 54.43 27 LYS A O 19
ATOM 13945 N N . GLU A 1 28 ? -13.609 -5.188 -2.117 1.00 2.54 28 GLU A N 19
ATOM 13946 C CA . GLU A 1 28 ? -14.566 -4.122 -1.846 1.00 22.12 28 GLU A CA 19
ATOM 13947 C C . GLU A 1 28 ? -15.376 -3.787 -3.095 1.00 63.14 28 GLU A C 19
ATOM 13948 O O . GLU A 1 28 ? -16.555 -3.444 -3.010 1.00 1.14 28 GLU A O 19
ATOM 13960 N N . LEU A 1 29 ? -14.734 -3.888 -4.253 1.00 43.42 29 LEU A N 19
ATOM 13961 C CA . LEU A 1 29 ? -15.393 -3.595 -5.522 1.00 15.31 29 LEU A CA 19
ATOM 13962 C C . LEU A 1 29 ? -16.195 -4.798 -6.008 1.00 32.13 29 LEU A C 19
ATOM 13963 O O . LEU A 1 29 ? -17.198 -4.645 -6.705 1.00 40.21 29 LEU A O 19
ATOM 13979 N N . ASN A 1 30 ? -15.749 -5.992 -5.633 1.00 0.42 30 ASN A N 19
ATOM 13980 C CA . ASN A 1 30 ? -16.427 -7.220 -6.030 1.00 2.42 30 ASN A CA 19
ATOM 13981 C C . ASN A 1 30 ? -16.646 -7.257 -7.539 1.00 53.24 30 ASN A C 19
ATOM 13982 O O . ASN A 1 30 ? -17.669 -7.748 -8.016 1.00 11.03 30 ASN A O 19
ATOM 13993 N N . GLN A 1 31 ? -15.678 -6.736 -8.286 1.00 61.42 31 GLN A N 19
ATOM 13994 C CA . GLN A 1 31 ? -15.766 -6.709 -9.741 1.00 54.20 31 GLN A CA 19
ATOM 13995 C C . GLN A 1 31 ? -14.384 -6.551 -10.367 1.00 62.24 31 GLN A C 19
ATOM 13996 O O . GLN A 1 31 ? -13.431 -6.109 -9.724 1.00 34.23 31 GLN A O 19
ATOM 14010 N N . PRO A 1 32 ? -14.271 -6.920 -11.651 1.00 42.43 32 PRO A N 19
ATOM 14011 C CA . PRO A 1 32 ? -13.009 -6.829 -12.393 1.00 24.15 32 PRO A CA 19
ATOM 14012 C C . PRO A 1 32 ? -12.602 -5.385 -12.670 1.00 74.40 32 PRO A C 19
ATOM 14013 O O . PRO A 1 32 ? -13.451 -4.526 -12.906 1.00 3.44 32 PRO A O 19
ATOM 14024 N N . ALA A 1 33 ? -11.300 -5.126 -12.639 1.00 33.34 33 ALA A N 19
ATOM 14025 C CA . ALA A 1 33 ? -10.780 -3.787 -12.889 1.00 43.51 33 ALA A CA 19
ATOM 14026 C C . ALA A 1 33 ? -9.331 -3.839 -13.359 1.00 11.35 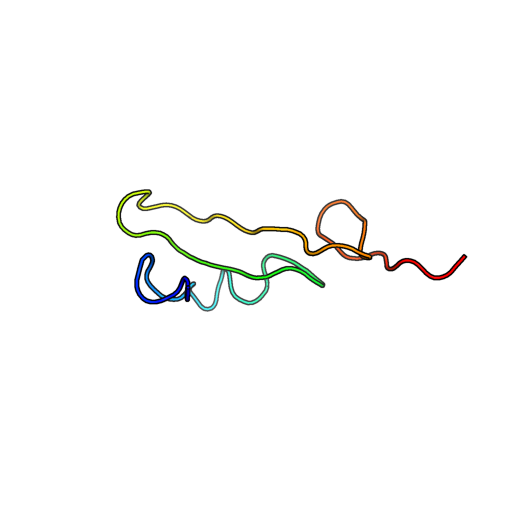33 ALA A C 19
ATOM 14027 O O . ALA A 1 33 ? -8.451 -4.315 -12.640 1.00 10.10 33 ALA A O 19
ATOM 14034 N N . CYS A 1 34 ? -9.089 -3.347 -14.569 1.00 5.33 34 CYS A N 19
ATOM 14035 C CA . CYS A 1 34 ? -7.746 -3.338 -15.137 1.00 24.00 34 CYS A CA 19
ATOM 14036 C C . CYS A 1 34 ? -7.183 -1.919 -15.179 1.00 50.34 34 CYS A C 19
ATOM 14037 O O . CYS A 1 34 ? -7.923 -0.952 -15.357 1.00 15.31 34 CYS A O 19
ATOM 14044 N N . ARG A 1 35 ? -5.869 -1.805 -15.015 1.00 54.22 35 ARG A N 19
ATOM 14045 C CA . ARG A 1 35 ? -5.206 -0.506 -15.035 1.00 23.10 35 ARG A CA 19
ATOM 14046 C C . ARG A 1 35 ? -4.148 -0.452 -16.132 1.00 45.31 35 ARG A C 19
ATOM 14047 O O . ARG A 1 35 ? -3.246 -1.289 -16.182 1.00 64.14 35 ARG A O 19
ATOM 14068 N N . CYS A 1 36 ? -4.265 0.538 -17.011 1.00 33.14 36 CYS A N 19
ATOM 14069 C CA . CYS A 1 36 ? -3.321 0.702 -18.109 1.00 65.34 36 CYS A CA 19
ATOM 14070 C C . CYS A 1 36 ? -2.076 1.457 -17.648 1.00 52.11 36 CYS A C 19
ATOM 14071 O O . CYS A 1 36 ? -2.156 2.617 -17.241 1.00 11.54 36 CYS A O 19
ATOM 14078 N N . TYR A 1 37 ? -0.929 0.791 -17.714 1.00 31.52 37 TYR A N 19
ATOM 14079 C CA . TYR A 1 37 ? 0.331 1.397 -17.301 1.00 5.32 37 TYR A CA 19
ATOM 14080 C C . TYR A 1 37 ? 0.847 2.360 -18.367 1.00 4.54 37 TYR A C 19
ATOM 14081 O O . TYR A 1 37 ? 0.317 2.420 -19.476 1.00 71.41 37 TYR A O 19
ATOM 14099 N N . THR A 1 38 ? 1.887 3.112 -18.020 1.00 25.35 38 THR A N 19
ATOM 14100 C CA . THR A 1 38 ? 2.476 4.073 -18.945 1.00 12.53 38 THR A CA 19
ATOM 14101 C C . THR A 1 38 ? 3.294 3.370 -20.022 1.00 0.22 38 THR A C 19
ATOM 14102 O O . THR A 1 38 ? 3.920 2.342 -19.767 1.00 61.11 38 THR A O 19
ATOM 14113 N N . GLY A 1 39 ? 3.285 3.931 -21.227 1.00 52.13 39 GLY A N 19
ATOM 14114 C CA . GLY A 1 39 ? 4.032 3.344 -22.324 1.00 2.11 39 GLY A CA 19
ATOM 14115 C C . GLY A 1 39 ? 3.139 2.610 -23.305 1.00 41.13 39 GLY A C 19
ATOM 14116 O O . GLY A 1 39 ? 3.484 2.461 -24.478 1.00 20.02 39 GLY A O 19
ATOM 14120 N N . TYR A 1 40 ? 1.990 2.148 -22.825 1.00 71.53 40 TYR A N 19
ATOM 14121 C CA . TYR A 1 40 ? 1.047 1.421 -23.668 1.00 10.11 40 TYR A CA 19
ATOM 14122 C C . TYR A 1 40 ? -0.288 2.156 -23.749 1.00 72.34 40 TYR A C 19
ATOM 14123 O O . TYR A 1 40 ? -0.637 2.933 -22.861 1.00 25.55 40 TYR A O 19
ATOM 14141 N N . TYR A 1 41 ? -1.029 1.903 -24.822 1.00 3.44 41 TYR A N 19
ATOM 14142 C CA . TYR A 1 41 ? -2.325 2.541 -25.022 1.00 34.40 41 TYR A CA 19
ATOM 14143 C C . TYR A 1 41 ? -3.313 1.575 -25.670 1.00 54.11 41 TYR A C 19
ATOM 14144 O O . TYR A 1 41 ? -2.987 0.417 -25.930 1.00 52.34 41 TYR A O 19
ATOM 14162 N N . GLY A 1 42 ? -4.524 2.061 -25.928 1.00 35.23 42 GLY A N 19
ATOM 14163 C CA . GLY A 1 42 ? -5.541 1.230 -26.542 1.00 10.12 42 GLY A CA 19
ATOM 14164 C C . GLY A 1 42 ? -6.606 0.791 -25.556 1.00 53.24 42 GLY A C 19
ATOM 14165 O O . GLY A 1 42 ? -6.516 1.085 -24.364 1.00 24.11 42 GLY A O 19
ATOM 14169 N N . SER A 1 43 ? -7.619 0.090 -26.054 1.00 54.34 43 SER A N 19
ATOM 14170 C CA . SER A 1 43 ? -8.709 -0.385 -25.209 1.00 42.00 43 SER A CA 19
ATOM 14171 C C . SER A 1 43 ? -8.209 -1.426 -24.212 1.00 15.31 43 SER A C 19
ATOM 14172 O O . SER A 1 43 ? -8.533 -1.371 -23.025 1.00 52.05 43 SER A O 19
ATOM 14180 N N . ARG A 1 44 ? -7.418 -2.374 -24.702 1.00 43.20 44 ARG A N 19
ATOM 14181 C CA . ARG A 1 44 ? -6.875 -3.429 -23.855 1.00 75.40 44 ARG A CA 19
ATOM 14182 C C . ARG A 1 44 ? -5.354 -3.330 -23.772 1.00 40.43 44 ARG A C 19
ATOM 14183 O O . ARG A 1 44 ? -4.660 -4.341 -23.659 1.00 2.23 44 ARG A O 19
ATOM 14204 N N . CYS A 1 45 ? -4.842 -2.105 -23.829 1.00 31.12 45 CYS A N 19
ATOM 14205 C CA . CYS A 1 45 ? -3.404 -1.873 -23.761 1.00 51.21 45 CYS A CA 19
ATOM 14206 C C . CYS A 1 45 ? -2.666 -2.733 -24.782 1.00 1.20 45 CYS A C 19
ATOM 14207 O O . CYS A 1 45 ? -1.777 -3.506 -24.428 1.00 74.20 45 CYS A O 19
ATOM 14214 N N . GLU A 1 46 ? -3.041 -2.591 -26.049 1.00 30.11 46 GLU A N 19
ATOM 14215 C CA . GLU A 1 46 ? -2.414 -3.355 -27.121 1.00 52.14 46 GLU A CA 19
ATOM 14216 C C . GLU A 1 46 ? -1.403 -2.500 -27.881 1.00 22.34 46 GLU A C 19
ATOM 14217 O O . GLU A 1 46 ? -0.379 -2.998 -28.348 1.00 1.30 46 GLU A O 19
ATOM 14229 N N . HIS A 1 47 ? -1.700 -1.210 -28.000 1.00 30.43 47 HIS A N 19
ATOM 14230 C CA . HIS A 1 47 ? -0.819 -0.284 -28.703 1.00 43.44 47 HIS A CA 19
ATOM 14231 C C . HIS A 1 47 ? 0.354 0.126 -27.818 1.00 21.31 47 HIS A C 19
ATOM 14232 O O . HIS A 1 47 ? 0.232 0.178 -26.594 1.00 61.05 47 HIS A O 19
ATOM 14246 N N . ILE A 1 48 ? 1.489 0.414 -28.446 1.00 52.22 48 ILE A N 19
ATOM 14247 C CA . ILE A 1 48 ? 2.683 0.820 -27.716 1.00 42.41 48 ILE A CA 19
ATOM 14248 C C . ILE A 1 48 ? 3.285 2.090 -28.307 1.00 13.55 48 ILE A C 19
ATOM 14249 O O . ILE A 1 48 ? 3.280 2.283 -29.523 1.00 41.11 48 ILE A O 19
ATOM 14265 N N . ASP A 1 49 ? 3.804 2.953 -27.439 1.00 31.11 49 ASP A N 19
ATOM 14266 C CA . ASP A 1 49 ? 4.412 4.204 -27.876 1.00 42.02 49 ASP A CA 19
ATOM 14267 C C . ASP A 1 49 ? 5.586 3.939 -28.813 1.00 34.24 49 ASP A C 19
ATOM 14268 O O . ASP A 1 49 ? 6.652 3.498 -28.381 1.00 55.25 49 ASP A O 19
ATOM 14277 N N . HIS A 1 50 ? 5.384 4.210 -30.099 1.00 21.22 50 HIS A N 19
ATOM 14278 C CA . HIS A 1 50 ? 6.426 4.000 -31.097 1.00 44.41 50 HIS A CA 19
ATOM 14279 C C . HIS A 1 50 ? 6.779 5.310 -31.797 1.00 3.43 50 HIS A C 19
ATOM 14280 O O . HIS A 1 50 ? 6.307 6.377 -31.410 1.00 20.45 50 HIS A O 19
ATOM 14294 N N . ASN A 1 51 ? 7.613 5.218 -32.828 1.00 24.35 51 ASN A N 19
ATOM 14295 C CA . ASN A 1 51 ? 8.030 6.396 -33.581 1.00 4.02 51 ASN A CA 19
ATOM 14296 C C . ASN A 1 51 ? 8.429 6.018 -35.004 1.00 70.43 51 ASN A C 19
ATOM 14297 O O . ASN A 1 51 ? 8.516 4.837 -35.343 1.00 73.10 51 ASN A O 19
ATOM 14308 N N . GLY A 1 1 ? 4.423 -0.600 -4.291 1.00 74.22 1 GLY A N 20
ATOM 14309 C CA . GLY A 1 1 ? 3.667 -1.469 -3.409 1.00 11.33 1 GLY A CA 20
ATOM 14310 C C . GLY A 1 1 ? 2.439 -2.051 -4.081 1.00 14.12 1 GLY A C 20
ATOM 14311 O O . GLY A 1 1 ? 1.667 -1.328 -4.713 1.00 13.04 1 GLY A O 20
ATOM 14315 N N . ASP A 1 2 ? 2.255 -3.360 -3.946 1.00 71.44 2 ASP A N 20
ATOM 14316 C CA . ASP A 1 2 ? 1.112 -4.038 -4.546 1.00 74.12 2 ASP A CA 20
ATOM 14317 C C . ASP A 1 2 ? -0.100 -3.981 -3.620 1.00 63.13 2 ASP A C 20
ATOM 14318 O O . ASP A 1 2 ? 0.000 -3.533 -2.478 1.00 60.11 2 ASP A O 20
ATOM 14327 N N . ILE A 1 3 ? -1.242 -4.435 -4.122 1.00 62.02 3 ILE A N 20
ATOM 14328 C CA . ILE A 1 3 ? -2.473 -4.435 -3.341 1.00 61.23 3 ILE A CA 20
ATOM 14329 C C . ILE A 1 3 ? -3.087 -5.831 -3.282 1.00 10.11 3 ILE A C 20
ATOM 14330 O O . ILE A 1 3 ? -4.308 -5.982 -3.279 1.00 63.32 3 ILE A O 20
ATOM 14346 N N . SER A 1 4 ? -2.230 -6.846 -3.234 1.00 13.54 4 SER A N 20
ATOM 14347 C CA . SER A 1 4 ? -2.688 -8.229 -3.177 1.00 64.43 4 SER A CA 20
ATOM 14348 C C . SER A 1 4 ? -3.439 -8.501 -1.877 1.00 60.32 4 SER A C 20
ATOM 14349 O O . SER A 1 4 ? -4.420 -9.242 -1.856 1.00 14.34 4 SER A O 20
ATOM 14357 N N . ASP A 1 5 ? -2.967 -7.894 -0.792 1.00 23.11 5 ASP A N 20
ATOM 14358 C CA . ASP A 1 5 ? -3.593 -8.067 0.514 1.00 64.43 5 ASP A CA 20
ATOM 14359 C C . ASP A 1 5 ? -4.924 -7.326 0.582 1.00 10.34 5 ASP A C 20
ATOM 14360 O O . ASP A 1 5 ? -5.859 -7.768 1.251 1.00 2.03 5 ASP A O 20
ATOM 14369 N N . TYR A 1 6 ? -5.003 -6.197 -0.115 1.00 35.23 6 TYR A N 20
ATOM 14370 C CA . TYR A 1 6 ? -6.218 -5.393 -0.131 1.00 22.25 6 TYR A CA 20
ATOM 14371 C C . TYR A 1 6 ? -7.243 -5.972 -1.101 1.00 12.03 6 TYR A C 20
ATOM 14372 O O . TYR A 1 6 ? -8.448 -5.805 -0.923 1.00 13.13 6 TYR A O 20
ATOM 14390 N N . GLY A 1 7 ? -6.752 -6.654 -2.132 1.00 13.32 7 GLY A N 20
ATOM 14391 C CA . GLY A 1 7 ? -7.636 -7.249 -3.117 1.00 73.12 7 GLY A CA 20
ATOM 14392 C C . GLY A 1 7 ? -7.124 -8.583 -3.626 1.00 52.34 7 GLY A C 20
ATOM 14393 O O . GLY A 1 7 ? -5.971 -8.693 -4.044 1.00 54.45 7 GLY A O 20
ATOM 14397 N N . ASP A 1 8 ? -7.981 -9.597 -3.590 1.00 53.10 8 ASP A N 20
ATOM 14398 C CA . ASP A 1 8 ? -7.609 -10.929 -4.051 1.00 73.24 8 ASP A CA 20
ATOM 14399 C C . ASP A 1 8 ? -7.043 -10.876 -5.467 1.00 54.14 8 ASP A C 20
ATOM 14400 O O . ASP A 1 8 ? -7.288 -9.937 -6.224 1.00 43.53 8 ASP A O 20
ATOM 14409 N N . PRO A 1 9 ? -6.266 -11.907 -5.833 1.00 71.14 9 PRO A N 20
ATOM 14410 C CA . PRO A 1 9 ? -5.649 -12.000 -7.159 1.00 61.42 9 PRO A CA 20
ATOM 14411 C C . PRO A 1 9 ? -6.673 -12.254 -8.259 1.00 64.13 9 PRO A C 20
ATOM 14412 O O . PRO A 1 9 ? -7.575 -13.079 -8.103 1.00 55.34 9 PRO A O 20
ATOM 14423 N N . CYS A 1 10 ? -6.530 -11.542 -9.371 1.00 64.12 10 CYS A N 20
ATOM 14424 C CA . CYS A 1 10 ? -7.442 -11.690 -10.498 1.00 61.12 10 CYS A CA 20
ATOM 14425 C C . CYS A 1 10 ? -7.591 -13.158 -10.888 1.00 13.21 10 CYS A C 20
ATOM 14426 O O . CYS A 1 10 ? -6.819 -14.009 -10.449 1.00 42.31 10 CYS A O 20
ATOM 14433 N N . SER A 1 11 ? -8.591 -13.446 -11.716 1.00 62.14 11 SER A N 20
ATOM 14434 C CA . SER A 1 11 ? -8.844 -14.810 -12.163 1.00 72.13 11 SER A CA 20
ATOM 14435 C C . SER A 1 11 ? -8.132 -15.090 -13.484 1.00 20.21 11 SER A C 20
ATOM 14436 O O . SER A 1 11 ? -7.580 -14.184 -14.108 1.00 73.55 11 SER A O 20
ATOM 14444 N N . ASP A 1 12 ? -8.151 -16.350 -13.902 1.00 1.31 12 ASP A N 20
ATOM 14445 C CA . ASP A 1 12 ? -7.509 -16.752 -15.149 1.00 55.52 12 ASP A CA 20
ATOM 14446 C C . ASP A 1 12 ? -8.121 -16.016 -16.336 1.00 14.03 12 ASP A C 20
ATOM 14447 O O . ASP A 1 12 ? -7.526 -15.949 -17.412 1.00 5.43 12 ASP A O 20
ATOM 14456 N N . ASP A 1 13 ? -9.314 -15.467 -16.135 1.00 13.22 13 ASP A N 20
ATOM 14457 C CA . ASP A 1 13 ? -10.008 -14.737 -17.190 1.00 12.24 13 ASP A CA 20
ATOM 14458 C C . ASP A 1 13 ? -9.629 -13.259 -17.166 1.00 24.33 13 ASP A C 20
ATOM 14459 O O . ASP A 1 13 ? -9.633 -12.589 -18.200 1.00 74.54 13 ASP A O 20
ATOM 14468 N N . LEU A 1 14 ? -9.302 -12.755 -15.980 1.00 34.00 14 LEU A N 20
ATOM 14469 C CA . LEU A 1 14 ? -8.921 -11.357 -15.822 1.00 74.01 14 LEU A CA 20
ATOM 14470 C C . LEU A 1 14 ? -7.422 -11.173 -16.031 1.00 2.32 14 LEU A C 20
ATOM 14471 O O . LEU A 1 14 ? -6.964 -10.092 -16.404 1.00 31.44 14 LEU A O 20
ATOM 14487 N N . LYS A 1 15 ? -6.662 -12.236 -15.792 1.00 21.00 15 LYS A N 20
ATOM 14488 C CA . LYS A 1 15 ? -5.214 -12.195 -15.958 1.00 62.35 15 LYS A CA 20
ATOM 14489 C C . LYS A 1 15 ? -4.839 -11.985 -17.421 1.00 21.34 15 LYS A C 20
ATOM 14490 O O . LYS A 1 15 ? -3.795 -11.413 -17.729 1.00 53.22 15 LYS A O 20
ATOM 14509 N N . ASP A 1 16 ? -5.699 -12.453 -18.320 1.00 50.33 16 ASP A N 20
ATOM 14510 C CA . ASP A 1 16 ? -5.460 -12.315 -19.752 1.00 62.01 16 ASP A CA 20
ATOM 14511 C C . ASP A 1 16 ? -6.509 -11.412 -20.394 1.00 25.31 16 ASP A C 20
ATOM 14512 O O . ASP A 1 16 ? -6.865 -11.589 -21.559 1.00 53.32 16 ASP A O 20
ATOM 14521 N N . TYR A 1 17 ? -7.000 -10.446 -19.625 1.00 75.34 17 TYR A N 20
ATOM 14522 C CA . TYR A 1 17 ? -8.011 -9.518 -20.118 1.00 34.33 17 TYR A CA 20
ATOM 14523 C C . TYR A 1 17 ? -7.365 -8.351 -20.858 1.00 41.12 17 TYR A C 20
ATOM 14524 O O . TYR A 1 17 ? -7.894 -7.864 -21.857 1.00 72.33 17 TYR A O 20
ATOM 14542 N N . CYS A 1 18 ? -6.215 -7.907 -20.361 1.00 21.03 18 CYS A N 20
ATOM 14543 C CA . CYS A 1 18 ? -5.494 -6.798 -20.973 1.00 33.20 18 CYS A CA 20
ATOM 14544 C C . CYS A 1 18 ? -4.131 -7.253 -21.488 1.00 73.44 18 CYS A C 20
ATOM 14545 O O . CYS A 1 18 ? -3.468 -8.085 -20.869 1.00 44.45 18 CYS A O 20
ATOM 14552 N N . ILE A 1 19 ? -3.720 -6.701 -22.624 1.00 24.01 19 ILE A N 20
ATOM 14553 C CA . ILE A 1 19 ? -2.437 -7.048 -23.222 1.00 20.21 19 ILE A CA 20
ATOM 14554 C C . ILE A 1 19 ? -1.279 -6.485 -22.404 1.00 71.20 19 ILE A C 20
ATOM 14555 O O . ILE A 1 19 ? -0.312 -7.188 -22.111 1.00 2.45 19 ILE A O 20
ATOM 14571 N N . HIS A 1 20 ? -1.385 -5.212 -22.038 1.00 55.43 20 HIS A N 20
ATOM 14572 C CA . HIS A 1 20 ? -0.349 -4.553 -21.252 1.00 5.40 20 HIS A CA 20
ATOM 14573 C C . HIS A 1 20 ? -0.954 -3.817 -20.060 1.00 10.43 20 HIS A C 20
ATOM 14574 O O . HIS A 1 20 ? -0.812 -2.603 -19.929 1.00 3.25 20 HIS A O 20
ATOM 14588 N N . GLY A 1 21 ? -1.632 -4.564 -19.193 1.00 63.22 21 GLY A N 20
ATOM 14589 C CA . GLY A 1 21 ? -2.251 -3.965 -18.024 1.00 42.53 21 GLY A CA 20
ATOM 14590 C C . GLY A 1 21 ? -2.164 -4.856 -16.801 1.00 2.42 21 GLY A C 20
ATOM 14591 O O . GLY A 1 21 ? -1.933 -6.060 -16.917 1.00 1.12 21 GLY A O 20
ATOM 14595 N N . ASP A 1 22 ? -2.346 -4.265 -15.626 1.00 51.12 22 ASP A N 20
ATOM 14596 C CA . ASP A 1 22 ? -2.287 -5.013 -14.376 1.00 65.43 22 ASP A CA 20
ATOM 14597 C C . ASP A 1 22 ? -3.687 -5.365 -13.886 1.00 33.31 22 ASP A C 20
ATOM 14598 O O . ASP A 1 22 ? -4.547 -4.494 -13.750 1.00 73.32 22 ASP A O 20
ATOM 14607 N N . CYS A 1 23 ? -3.912 -6.648 -13.622 1.00 3.12 23 CYS A N 20
ATOM 14608 C CA . CYS A 1 23 ? -5.208 -7.117 -13.149 1.00 62.45 23 CYS A CA 20
ATOM 14609 C C . CYS A 1 23 ? -5.268 -7.103 -11.624 1.00 3.14 23 CYS A C 20
ATOM 14610 O O . CYS A 1 23 ? -4.363 -7.599 -10.952 1.00 70.11 23 CYS A O 20
ATOM 14617 N N . PHE A 1 24 ? -6.341 -6.533 -11.085 1.00 45.21 24 PHE A N 20
ATOM 14618 C CA . PHE A 1 24 ? -6.519 -6.453 -9.640 1.00 60.13 24 PHE A CA 20
ATOM 14619 C C . PHE A 1 24 ? -7.998 -6.520 -9.270 1.00 65.12 24 PHE A C 20
ATOM 14620 O O . PHE A 1 24 ? -8.797 -5.694 -9.710 1.00 54.33 24 PHE A O 20
ATOM 14637 N N . PHE A 1 25 ? -8.354 -7.511 -8.459 1.00 33.44 25 PHE A N 20
ATOM 14638 C CA . PHE A 1 25 ? -9.737 -7.689 -8.031 1.00 54.02 25 PHE A CA 20
ATOM 14639 C C . PHE A 1 25 ? -9.899 -7.331 -6.557 1.00 42.50 25 PHE A C 20
ATOM 14640 O O . PHE A 1 25 ? -9.478 -8.079 -5.674 1.00 50.42 25 PHE A O 20
ATOM 14657 N N . LEU A 1 26 ? -10.512 -6.181 -6.298 1.00 23.22 26 LEU A N 20
ATOM 14658 C CA . LEU A 1 26 ? -10.731 -5.721 -4.930 1.00 65.41 26 LEU A CA 20
ATOM 14659 C C . LEU A 1 26 ? -12.098 -6.164 -4.419 1.00 53.12 26 LEU A C 20
ATOM 14660 O O . LEU A 1 26 ? -13.128 -5.851 -5.016 1.00 21.04 26 LEU A O 20
ATOM 14676 N N . LYS A 1 27 ? -12.100 -6.893 -3.308 1.00 30.43 27 LYS A N 20
ATOM 14677 C CA . LYS A 1 27 ? -13.341 -7.377 -2.713 1.00 14.53 27 LYS A CA 20
ATOM 14678 C C . LYS A 1 27 ? -14.334 -6.236 -2.523 1.00 23.23 27 LYS A C 20
ATOM 14679 O O . LYS A 1 27 ? -15.541 -6.421 -2.674 1.00 54.43 27 LYS A O 20
ATOM 14698 N N . GLU A 1 28 ? -13.818 -5.056 -2.192 1.00 2.54 28 GLU A N 20
ATOM 14699 C CA . GLU A 1 28 ? -14.662 -3.885 -1.981 1.00 22.12 28 GLU A CA 20
ATOM 14700 C C . GLU A 1 28 ? -15.421 -3.527 -3.255 1.00 63.14 28 GLU A C 20
ATOM 14701 O O . GLU A 1 28 ? -16.571 -3.088 -3.203 1.00 1.14 28 GLU A O 20
ATOM 14713 N N . LEU A 1 29 ? -14.771 -3.715 -4.398 1.00 43.42 29 LEU A N 20
ATOM 14714 C CA . LEU A 1 29 ? -15.384 -3.411 -5.686 1.00 15.31 29 LEU A CA 20
ATOM 14715 C C . LEU A 1 29 ? -16.256 -4.569 -6.160 1.00 32.13 29 LEU A C 20
ATOM 14716 O O . LEU A 1 29 ? -17.234 -4.369 -6.879 1.00 40.21 29 LEU A O 20
ATOM 14732 N N . ASN A 1 30 ? -15.897 -5.782 -5.752 1.00 0.42 30 ASN A N 20
ATOM 14733 C CA . ASN A 1 30 ? -16.647 -6.971 -6.133 1.00 2.42 30 ASN A CA 20
ATOM 14734 C C . ASN A 1 30 ? -16.855 -7.023 -7.644 1.00 53.24 30 ASN A C 20
ATOM 14735 O O . ASN A 1 30 ? -17.897 -7.469 -8.121 1.00 11.03 30 ASN A O 20
ATOM 14746 N N . GLN A 1 31 ? -15.856 -6.562 -8.389 1.00 61.42 31 GLN A N 20
ATOM 14747 C CA . GLN A 1 31 ? -15.929 -6.555 -9.846 1.00 54.20 31 GLN A CA 20
ATOM 14748 C C . GLN A 1 31 ? -14.537 -6.473 -10.461 1.00 62.24 31 GLN A C 20
ATOM 14749 O O . GLN A 1 31 ? -13.569 -6.066 -9.815 1.00 34.23 31 GLN A O 20
ATOM 14763 N N . PRO A 1 32 ? -14.429 -6.867 -11.738 1.00 42.43 32 PRO A N 20
ATOM 14764 C CA . PRO A 1 32 ? -13.159 -6.848 -12.468 1.00 24.15 32 PRO A CA 20
ATOM 14765 C C . PRO A 1 32 ? -12.681 -5.430 -12.763 1.00 74.40 32 PRO A C 20
ATOM 14766 O O . PRO A 1 32 ? -13.474 -4.561 -13.128 1.00 3.44 32 PRO A O 20
ATOM 14777 N N . ALA A 1 33 ? -11.381 -5.202 -12.605 1.00 33.34 33 ALA A N 20
ATOM 14778 C CA . ALA A 1 33 ? -10.800 -3.890 -12.856 1.00 43.51 33 ALA A CA 20
ATOM 14779 C C . ALA A 1 33 ? -9.352 -4.012 -13.320 1.00 11.35 33 ALA A C 20
ATOM 14780 O O . ALA A 1 33 ? -8.498 -4.526 -12.597 1.00 10.10 33 ALA A O 20
ATOM 14787 N N . CYS A 1 34 ? -9.082 -3.536 -14.532 1.00 5.33 34 CYS A N 20
ATOM 14788 C CA . CYS A 1 34 ? -7.737 -3.593 -15.092 1.00 24.00 34 CYS A CA 20
ATOM 14789 C C . CYS A 1 34 ? -7.114 -2.201 -15.153 1.00 50.34 34 CYS A C 20
ATOM 14790 O O . CYS A 1 34 ? -7.793 -1.218 -15.448 1.00 15.31 34 CYS A O 20
ATOM 14797 N N . ARG A 1 35 ? -5.817 -2.127 -14.873 1.00 54.22 35 ARG A N 20
ATOM 14798 C CA . ARG A 1 35 ? -5.102 -0.856 -14.894 1.00 23.10 35 ARG A CA 20
ATOM 14799 C C . ARG A 1 35 ? -4.084 -0.825 -16.030 1.00 45.31 35 ARG A C 20
ATOM 14800 O O . ARG A 1 35 ? -3.256 -1.726 -16.161 1.00 64.14 35 ARG A O 20
ATOM 14821 N N . CYS A 1 36 ? -4.152 0.220 -16.849 1.00 33.14 36 CYS A N 20
ATOM 14822 C CA . CYS A 1 36 ? -3.238 0.370 -17.974 1.00 65.34 36 CYS A CA 20
ATOM 14823 C C . CYS A 1 36 ? -2.005 1.173 -17.571 1.00 52.11 36 CYS A C 20
ATOM 14824 O O . CYS A 1 36 ? -2.108 2.340 -17.192 1.00 11.54 36 CYS A O 20
ATOM 14831 N N . TYR A 1 37 ? -0.840 0.540 -17.654 1.00 31.52 37 TYR A N 20
ATOM 14832 C CA . TYR A 1 37 ? 0.413 1.195 -17.296 1.00 5.32 37 TYR A CA 20
ATOM 14833 C C . TYR A 1 37 ? 0.767 2.284 -18.303 1.00 4.54 37 TYR A C 20
ATOM 14834 O O . TYR A 1 37 ? 0.200 2.344 -19.396 1.00 71.41 37 TYR A O 20
ATOM 14852 N N . THR A 1 38 ? 1.708 3.144 -17.929 1.00 25.35 38 THR A N 20
ATOM 14853 C CA . THR A 1 38 ? 2.138 4.232 -18.798 1.00 12.53 38 THR A CA 20
ATOM 14854 C C . THR A 1 38 ? 3.026 3.717 -19.926 1.00 0.22 38 THR A C 20
ATOM 14855 O O . THR A 1 38 ? 3.779 2.760 -19.748 1.00 61.11 38 THR A O 20
ATOM 14866 N N . GLY A 1 39 ? 2.933 4.360 -21.086 1.00 52.13 39 GLY A N 20
ATOM 14867 C CA . GLY A 1 39 ? 3.735 3.952 -22.226 1.00 2.11 39 GLY A CA 20
ATOM 14868 C C . GLY A 1 39 ? 2.940 3.147 -23.235 1.00 41.13 39 GLY A C 20
ATOM 14869 O O . GLY A 1 39 ? 3.277 3.116 -24.419 1.00 20.02 39 GLY A O 20
ATOM 14873 N N . TYR A 1 40 ? 1.883 2.492 -22.766 1.00 71.53 40 TYR A N 20
ATOM 14874 C CA . TYR A 1 40 ? 1.041 1.680 -23.636 1.00 10.11 40 TYR A CA 20
ATOM 14875 C C . TYR A 1 40 ? -0.317 2.339 -23.851 1.00 72.34 40 TYR A C 20
ATOM 14876 O O . TYR A 1 40 ? -0.733 3.199 -23.073 1.00 25.55 40 TYR A O 20
ATOM 14894 N N . TYR A 1 41 ? -1.005 1.931 -24.911 1.00 3.44 41 TYR A N 20
ATOM 14895 C CA . TYR A 1 41 ? -2.317 2.483 -25.231 1.00 34.40 41 TYR A CA 20
ATOM 14896 C C . TYR A 1 41 ? -3.192 1.442 -25.921 1.00 54.11 41 TYR A C 20
ATOM 14897 O O . TYR A 1 41 ? -2.823 0.273 -26.026 1.00 52.34 41 TYR A O 20
ATOM 14915 N N . GLY A 1 42 ? -4.357 1.876 -26.393 1.00 35.23 42 GLY A N 20
ATOM 14916 C CA . GLY A 1 42 ? -5.268 0.972 -27.068 1.00 10.12 42 GLY A CA 20
ATOM 14917 C C . GLY A 1 42 ? -6.479 0.629 -26.223 1.00 53.24 42 GLY A C 20
ATOM 14918 O O . GLY A 1 42 ? -6.597 1.081 -25.084 1.00 24.11 42 GLY A O 20
ATOM 14922 N N . SER A 1 43 ? -7.382 -0.171 -26.781 1.00 54.34 43 SER A N 20
ATOM 14923 C CA . SER A 1 43 ? -8.592 -0.569 -26.071 1.00 42.00 43 SER A CA 20
ATOM 14924 C C . SER A 1 43 ? -8.259 -1.499 -24.909 1.00 15.31 43 SER A C 20
ATOM 14925 O O . SER A 1 43 ? -8.808 -1.363 -23.815 1.00 52.05 43 SER A O 20
ATOM 14933 N N . ARG A 1 44 ? -7.356 -2.442 -25.153 1.00 43.20 44 ARG A N 20
ATOM 14934 C CA . ARG A 1 44 ? -6.950 -3.396 -24.127 1.00 75.40 44 ARG A CA 20
ATOM 14935 C C . ARG A 1 44 ? -5.451 -3.302 -23.861 1.00 40.43 44 ARG A C 20
ATOM 14936 O O . ARG A 1 44 ? -4.801 -4.300 -23.546 1.00 2.23 44 ARG A O 20
ATOM 14957 N N . CYS A 1 45 ? -4.906 -2.097 -23.990 1.00 31.12 45 CYS A N 20
ATOM 14958 C CA . CYS A 1 45 ? -3.484 -1.872 -23.764 1.00 51.21 45 CYS A CA 20
ATOM 14959 C C . CYS A 1 45 ? -2.641 -2.726 -24.707 1.00 1.20 45 CYS A C 20
ATOM 14960 O O . CYS A 1 45 ? -1.658 -3.339 -24.293 1.00 74.20 45 CYS A O 20
ATOM 14967 N N . GLU A 1 46 ? -3.035 -2.761 -25.976 1.00 30.11 46 GLU A N 20
ATOM 14968 C CA . GLU A 1 46 ? -2.317 -3.540 -26.977 1.00 52.14 46 GLU A CA 20
ATOM 14969 C C . GLU A 1 46 ? -1.283 -2.680 -27.699 1.00 22.34 46 GLU A C 20
ATOM 14970 O O . GLU A 1 46 ? -0.188 -3.142 -28.018 1.00 1.30 46 GLU A O 20
ATOM 14982 N N . HIS A 1 47 ? -1.641 -1.425 -27.953 1.00 30.43 47 HIS A N 20
ATOM 14983 C CA . HIS A 1 47 ? -0.745 -0.499 -28.636 1.00 43.44 47 HIS A CA 20
ATOM 14984 C C . HIS A 1 47 ? 0.400 -0.074 -27.721 1.00 21.31 47 HIS A C 20
ATOM 14985 O O . HIS A 1 47 ? 0.238 -0.005 -26.502 1.00 61.05 47 HIS A O 20
ATOM 14999 N N . ILE A 1 48 ? 1.554 0.207 -28.316 1.00 52.22 48 ILE A N 20
ATOM 15000 C CA . ILE A 1 48 ? 2.723 0.625 -27.553 1.00 42.41 48 ILE A CA 20
ATOM 15001 C C . ILE A 1 48 ? 3.363 1.868 -28.164 1.00 13.55 48 ILE A C 20
ATOM 15002 O O . ILE A 1 48 ? 3.452 1.996 -29.386 1.00 41.11 48 ILE A O 20
ATOM 15018 N N . ASP A 1 49 ? 3.808 2.779 -27.307 1.00 31.11 49 ASP A N 20
ATOM 15019 C CA . ASP A 1 49 ? 4.444 4.011 -27.762 1.00 42.02 49 ASP A CA 20
ATOM 15020 C C . ASP A 1 49 ? 5.646 3.707 -28.649 1.00 34.24 49 ASP A C 20
ATOM 15021 O O . ASP A 1 49 ? 6.690 3.263 -28.169 1.00 55.25 49 ASP A O 20
ATOM 15030 N N . HIS A 1 50 ? 5.493 3.947 -29.947 1.00 21.22 50 HIS A N 20
ATOM 15031 C CA . HIS A 1 50 ? 6.567 3.698 -30.903 1.00 44.41 50 HIS A CA 20
ATOM 15032 C C . HIS A 1 50 ? 7.486 4.911 -31.015 1.00 3.43 50 HIS A C 20
ATOM 15033 O O . HIS A 1 50 ? 8.654 4.852 -30.633 1.00 20.45 50 HIS A O 20
ATOM 15047 N N . ASN A 1 51 ? 6.951 6.007 -31.541 1.00 24.35 51 ASN A N 20
ATOM 15048 C CA . ASN A 1 51 ? 7.724 7.233 -31.704 1.00 4.02 51 ASN A CA 20
ATOM 15049 C C . ASN A 1 51 ? 8.190 7.766 -30.352 1.00 70.43 51 ASN A C 20
ATOM 15050 O O . ASN A 1 51 ? 9.384 7.778 -30.057 1.00 73.10 51 ASN A O 20
#

Sequence (51 aa):
GDISDYGDPCSDDLKDYCIHGDCFFLKELNQPACRCYTGYYGSRCEHIDHNGDISDYGDPCSDDLKDYCIHGDCFFLKELNQPACRCYTGYYGSRCEHIDHNGDISDYGDPCSDDLKDYCIHGDCFFLKELNQPACRCYTGYYGSRCEHIDHNGDISDYGDPCSDDLKDYCIHGDCFFLKELNQPACRCYTGYYGSRCEHIDHNGDISDYGDPCSDDLKDYCIHGDCFFLKELNQPACRCYTGYYGSRCEHIDHNGDISDYGDPCSDDLKDYCIHGDCFFLKELNQPACRCYTGYYGSRCEHIDHNGDISDYGDPCSDDLKDYCIHGDCFFLKELNQPACRCYTGYYGSRCEHIDHNGDISDYGDPCSDDLKDYCIHGDCFFLKELNQPACRCYTGYYGSRCEHIDHNGDISDYGDPCSDDLKDYCIHGDCFFLKELNQPACRCYTGYYGSRCEHIDHNGDISDYGDPCSDDLKDYCIHGDCFFLKELNQPACRCYTGYYGSRCEHIDHNGDISDYGDPCSDDLKDYCIHGDCFFLKELNQPACRCYTGYYGSRCEHIDHNGDISDYGDPCSDDLKDYCIHGDCFFLKELNQPACRCYTGYYGSRCEHIDHNGDISDYGDPCSDDLKDYCIHGDCFFLKELNQPACRCYTGYYGSRCEHIDHNGDISDYGDPCSDDLKDYCIHGDCFFLKELNQPACRCYTGYYGSRCEHIDHNGDISDYGDPCSDDLKDYCIHGDCFFLKELNQPACRCYTGYYGSRCEHIDHNGDISDYGDPCSDDLKDYCIHGDCFFLKELNQPACRCYTGYYGSRCEHIDHNGDISDYGDPCSDDLKDYCIHGDCFFLKELNQPACRCYTGYYGSRCEHIDHNGDISDYGDPCSDDLKDYCIHGDCFFLKELNQPACRCYTGYYGSRCEHIDHNGDISDYGDPCSDDLKDYCIHGDCFFLKELNQPACRCYTGYYGSRCEHIDHNGDISDYGDPCSDDLKDYCIHGDCFFLKELNQPACRCYTGYYGSRCEHIDHN

Foldseek 3Di:
DDCCVQFPADDPCLPPQAPAWHWTGGVVVVDTDTGHDPQFDDPRRPHGNDD

B-factor: mean 39.15, std 23.52, range [0.2, 75.52]

Organism: Myrmecia gulosa (NCBI:txid36170)

Radius of gyration: 11.87 Å; Cα contacts (8 Å, |Δi|>4): 83; chains: 1; bounding box: 24×23×32 Å

Secondary structure (DSSP, 8-state):
--STTTSPPPPHHHHTT-SSEEE--BTTTTB--EEEPTTEESTTS-EE---

Nearest PDB structures (foldseek):
  7r6p-assembly1_A  TM=9.334E-01  e=2.058E-09  Myrmecia gulosa
  4tgf-assembly1_A  TM=8.077E-01  e=2.181E-04  Homo sapiens
  5wb7-assembly1_H  TM=7.039E-01  e=1.650E-04  Homo sapiens
  7len-assembly2_D  TM=6.465E-01  e=1.339E-04  Homo sapiens
  7lfs-assembly3_G  TM=6.894E-01  e=2.181E-04  Homo sapiens

GO terms:
  GO:0005576 extracellular region (C, EXP)

InterPro domains:
  IPR000742 EGF-like domain [PS00022] (63-74)
  IPR000742 EGF-like domain [PS01186] (63-74)
  IPR000742 EGF-like domain [PS50026] (35-75)